Protein 3BIJ (pdb70)

Solvent-accessible surface area: 33499 Å² total

Sequence (770 aa):
PKGIALALGLNAVDPKHYGGWAGKLNACEADAEDAAIAAERGFAVTTLTKAATRAKVIDAIGKAAKALGKGDIFLSYSGHGGQVPDTSNDEPDGVDETWCLFDGELIDDELYALLGKFAAGVRVLVFSDSCHSGTVVKAYYNGIRYRAPQSVARTYRANREFYDTIQQKTKKVDLADVKASILLISGCQDNQLSQDGAFNGAFTGQLLRVWKNGLYKGSYRSFHKAIVRRPPDQTPNFFTAGTPDPAFLKQRPFTVLEPKGIALALGLNAVDPKHYGGWAGKLNACEADAEDAAIAAERGFAVTTLTKAATRAKVIDAIGKAAKALGKGDIFLSYSGHGGQVPDTSNDEPDGVDETWCLFDGELIDDELYALLGKFAAGVRVLVFSDSCHSGTVVKAYYNIRYRAPQSVARTYRANREFYDTIQQKTKKVDLADVKASILLISGCQDNQLSQDGAFNGAFTGQLLRVWKNGLYKGSYRSFHKAIVRRPPDQTPNFFTAGTPDPAFLKQRPFTVPKGIALALGLNAVDPKHYGGWAGKLNACEADAEDAAIAAERGFAVTTLTKAATRAKVIDAIGKAAKALGKGDIFLSYSGHGGQVPDTSNDEPDGVDETWCLFDGELIDDELYALLGKFAAGVRVLVFSDSCHSGTVVKAYYNIRYRAPQSVARTYRANREFYDTIQQKTKKVDLADVKASILLISGCQDNQLSQDGAFNGAFTGQLLRVWKNGLYKGSYRSFHKAIVRRPPDQTPNFFTAGTPDPAFLKQRPFTVLE

Secondary structure (DSSP, 8-state):
--BEEEEEE-S---TTTTTT-----SSHHHHHH--HHHHHTT-EEEE--TT--HHHHHHHHHHHHHH--TT-B--EEES-EEEEE-TTS--TT-EEEEEE-SSSEEEHHHHHHHHTTS-SS-EEEEEEE------TT--GGG--EE---TTT--HHHHTHHHHHHHHHH-----TTT-SSEEEEEESS-TTS--EE-SSS-HHHHHHHHHHGGGT--S-HHHHHHHHHH--TT---EEEEEES--HHHHHS-TT-S--/--EEEEEEE-S---TTTTTT-----SSHHHHHH--HHHHHTTEEEEE--TT--HHHHHHHHHHHHHH--TT-B--EEES-EEEEE-TTS--TT-EEEEEE-SSSEEEHHHHHHHHTTS-SS-EEEEEEE------TT--TT--EE---TTT--HHHHTHHHHHHHHHHS----GGG-SSEEEEEESS-TTS--EE-SSS-HHHHHHHHHHGGGT--S-HHHHHHHHHH--TT---EEEEEES--HHHHHS-TT--/--EEEEEEE-S---TTTTTT-----SSHHHHHH--HHHHHTTEEEEE--TT--HHHHHHHHHHHHHH--TT-B--EEES-EEEEE-TT---TT-EEEEEE-SSSEEEHHHHHHHHTTS-SS-EEEEEEE------TT--TT---B---TTT--HHHHTHHHHHHHHTT-----GGG-SSEEEEEESS-TTS--B--SSS-HHHHHHHHHHGGGT--S-HHHHHHHHHH--TT---EEEEEES--HHHHHS-TT----

CATH classification: 3.40.50.1460

Radius of gyration: 32.06 Å; Cα contacts (8 Å, |Δi|>4): 1789; chains: 3; bounding box: 46×59×97 Å

Foldseek 3Di:
DAEAEEQEFAQFAACVQLVNGTQHAAARLLLSVVLVVLVVQHYPYDYAQVRFAPVNVLVVLLVVQVPDEAQFEYYEGDAEKAWADDVPDDPPQHTFIFGQHRHGTDTPLSVLVSLLSHYQNYAYEYEALYAEPHDPVLCVVVVADWRYDPVSSNSCVSQVVPVVVVVVVRDGDFQQARNYKYKYKYWFDNSATWHRDNHHTPQSVLLCVCCVSVPHDFFQVVSQVSSQVVDPRIHIDIDIHHDDDVVNRGDHPNHRDD/DAEAEEQEFAQFAACVQLVNGGQHAAARLLLSVCLVVLVVQRYPYDYAQVRFAPVNVLVVLLVVQVPDEAPYEYYEGDAAKAWAADPPDDDPQHTFIFGQHRHGTDTPQSVLVSVLSHYQNYEYEYEALYAEPHDPVLCVVCLDFRYDPVSSNSCVSQVVPVVVVPVPGDDDAQQAGRYKYKHKYWFDNSATWHRDNHHTPQSVLLCVCCVSVPHDFFQVVSQVSSQVVDPRIHIDIDIHHDDDVVNRGDHPNHD/DAEAEEQEFAQFAACVQLVNGGQHAAARLLLSVVLVVLVVQRYPYDYAQVRFAPVNVLVSLLVVQVPDEAQFEYYEGDAAKAWAADPVDPDPQHTFIFGQHRHGTDTPQSVLVSQQSHYQNYAYEYEYAYAEPHDPVLVVVCQDWRYDPVSSNSCVSQVVPVVVVVVPGDPDDQQAGRHKYKYKYWFDNSATWHRDNHHTPQSVLLCVCCVVVPHDFFQVVSQVSSQVVDPRIHIDIDIHYDDDVVNRGDHPNHGHD

B-factor: mean 51.29, std 13.92, range [13.77, 115.45]

InterPro domains:
  IPR011600 Peptidase C14, caspase domain [PF00656] (16-260)
  IPR029030 Caspase-like domain superfamily [SSF52129] (17-156)
  IPR050452 Metacaspase [PTHR48104] (19-242)

Nearest PDB structures (foldseek):
  3bij-assembly1_A  TM=1.004E+00  e=5.558E-54  Geobacter sulfurreducens PCA
  3bij-assembly2_C  TM=9.968E-01  e=4.035E-51  Geobacter sulfurreducens PCA
  6w8r-assembly2_B  TM=7.557E-01  e=4.836E-11  Arabidopsis thaliana
  8a53-assembly4_D  TM=7.054E-01  e=1.871E-10  Arabidopsis thaliana
  7wr6-assembly1_A  TM=5.595E-01  e=1.980E-03  Homo sapiens

Structure (mmCIF, N/CA/C/O backbone):
data_3BIJ
#
_entry.id   3BIJ
#
_cell.length_a   121.718
_cell.length_b   121.718
_cell.length_c   219.038
_cell.angle_alpha   90.00
_cell.angle_beta   90.00
_cell.angle_gamma   90.00
#
_symmetry.space_group_name_H-M   'I 4 2 2'
#
loop_
_entity.id
_entity.type
_entity.pdbx_description
1 polymer 'Uncharacterized protein GSU0716'
2 water water
#
loop_
_atom_site.group_PDB
_atom_site.id
_atom_site.type_symbol
_atom_site.label_atom_id
_atom_site.label_alt_id
_atom_site.label_comp_id
_atom_site.label_asym_id
_atom_site.label_entity_id
_atom_site.label_seq_id
_atom_site.pdbx_PDB_ins_code
_atom_site.Cartn_x
_atom_site.Cartn_y
_atom_site.Cartn_z
_atom_site.occupancy
_atom_site.B_iso_or_equiv
_atom_site.auth_seq_id
_atom_site.auth_comp_id
_atom_site.auth_asym_id
_atom_site.auth_atom_id
_atom_site.pdbx_PDB_model_num
ATOM 1 N N . PRO A 1 2 ? 48.813 18.043 25.977 1.00 67.83 2 PRO A N 1
ATOM 2 C CA . PRO A 1 2 ? 47.787 16.989 26.219 1.00 66.41 2 PRO A CA 1
ATOM 3 C C . PRO A 1 2 ? 46.646 17.061 25.205 1.00 58.22 2 PRO A C 1
ATOM 4 O O . PRO A 1 2 ? 46.048 18.111 25.024 1.00 63.86 2 PRO A O 1
ATOM 8 N N . LYS A 1 3 ? 46.341 15.956 24.538 1.00 52.50 3 LYS A N 1
ATOM 9 C CA . LYS A 1 3 ? 45.249 15.965 23.562 1.00 59.18 3 LYS A CA 1
ATOM 10 C C . LYS A 1 3 ? 44.134 15.016 24.005 1.00 63.37 3 LYS A C 1
ATOM 11 O O . LYS A 1 3 ? 44.170 14.497 25.123 1.00 71.06 3 LYS A O 1
ATOM 17 N N . GLY A 1 4 ? 43.149 14.772 23.146 1.00 63.58 4 GLY A N 1
ATOM 18 C CA . GLY A 1 4 ? 42.073 13.888 23.558 1.00 55.86 4 GLY A CA 1
ATOM 19 C C . GLY A 1 4 ? 41.291 13.217 22.447 1.00 52.45 4 GLY A C 1
ATOM 20 O O . GLY A 1 4 ? 40.988 13.838 21.428 1.00 44.89 4 GLY A O 1
ATOM 21 N N . ILE A 1 5 ? 40.969 11.941 22.650 1.00 45.28 5 ILE A N 1
ATOM 22 C CA . ILE A 1 5 ? 40.203 11.165 21.682 1.00 40.24 5 ILE A CA 1
ATOM 23 C C . ILE A 1 5 ? 38.984 10.586 22.385 1.00 40.80 5 ILE A C 1
ATOM 24 O O . ILE A 1 5 ? 39.098 9.952 23.431 1.00 41.00 5 ILE A O 1
ATOM 29 N N . ALA A 1 6 ? 37.821 10.799 21.791 1.00 38.67 6 ALA A N 1
ATOM 30 C CA . ALA A 1 6 ? 36.585 10.307 22.354 1.00 37.95 6 ALA A CA 1
ATOM 31 C C . ALA A 1 6 ? 35.889 9.349 21.387 1.00 43.42 6 ALA A C 1
ATOM 32 O O . ALA A 1 6 ? 35.963 9.516 20.163 1.00 47.46 6 ALA A O 1
ATOM 34 N N . LEU A 1 7 ? 35.214 8.352 21.956 1.00 43.73 7 LEU A N 1
ATOM 35 C CA . LEU A 1 7 ? 34.462 7.353 21.198 1.00 50.50 7 LEU A CA 1
ATOM 36 C C . LEU A 1 7 ? 33.051 7.266 21.799 1.00 49.26 7 LEU A C 1
ATOM 37 O O . LEU A 1 7 ? 32.868 6.722 22.886 1.00 51.89 7 LEU A O 1
ATOM 42 N N . ALA A 1 8 ? 32.063 7.808 21.095 1.00 48.73 8 ALA A N 1
ATOM 43 C CA . ALA A 1 8 ? 30.689 7.788 21.570 1.00 44.63 8 ALA A CA 1
ATOM 44 C C . ALA A 1 8 ? 29.967 6.650 20.867 1.00 47.85 8 ALA A C 1
ATOM 45 O O . ALA A 1 8 ? 29.879 6.626 19.639 1.00 51.10 8 ALA A O 1
ATOM 47 N N . LEU A 1 9 ? 29.464 5.704 21.652 1.00 41.27 9 LEU A N 1
ATOM 48 C CA . LEU A 1 9 ? 28.756 4.557 21.117 1.00 36.27 9 LEU A CA 1
ATOM 49 C C . LEU A 1 9 ? 27.303 4.616 21.528 1.00 39.51 9 LEU A C 1
ATOM 50 O O . LEU A 1 9 ? 26.986 4.881 22.687 1.00 51.07 9 LEU A O 1
ATOM 55 N N . GLY A 1 10 ? 26.419 4.357 20.574 1.00 43.31 10 GLY A N 1
ATOM 56 C CA . GLY A 1 10 ? 24.995 4.368 20.850 1.00 44.01 10 GLY A CA 1
ATOM 57 C C . GLY A 1 10 ? 24.300 3.328 19.989 1.00 49.01 10 GLY A C 1
ATOM 58 O O . GLY A 1 10 ? 24.410 3.352 18.760 1.00 44.45 10 GLY A O 1
ATOM 59 N N . LEU A 1 11 ? 23.593 2.399 20.626 1.00 46.87 11 LEU A N 1
ATOM 60 C CA . LEU A 1 11 ? 22.895 1.361 19.881 1.00 42.68 11 LEU A CA 1
ATOM 61 C C . LEU A 1 11 ? 21.462 1.218 20.322 1.00 46.21 11 LEU A C 1
ATOM 62 O O . LEU A 1 11 ? 21.192 0.632 21.366 1.00 46.86 11 LEU A O 1
ATOM 67 N N . ASN A 1 12 ? 20.524 1.749 19.554 1.00 49.01 12 ASN A N 1
ATOM 68 C CA . ASN A 1 12 ? 19.149 1.572 19.975 1.00 57.11 12 ASN A CA 1
ATOM 69 C C . ASN A 1 12 ? 18.492 0.458 19.161 1.00 55.15 12 ASN A C 1
ATOM 70 O O . ASN A 1 12 ? 17.284 0.451 18.929 1.00 48.21 12 ASN A O 1
ATOM 75 N N . ALA A 1 13 ? 19.333 -0.486 18.742 1.00 50.93 13 ALA A N 1
ATOM 76 C CA . ALA A 1 13 ? 18.919 -1.672 18.007 1.00 49.25 13 ALA A CA 1
ATOM 77 C C . ALA A 1 13 ? 20.154 -2.522 17.763 1.00 47.22 13 ALA A C 1
ATOM 78 O O . ALA A 1 13 ? 21.277 -2.011 17.768 1.00 50.97 13 ALA A O 1
ATOM 80 N N . VAL A 1 14 ? 19.949 -3.824 17.600 1.00 48.83 14 VAL A N 1
ATOM 81 C CA . VAL A 1 14 ? 21.042 -4.748 17.317 1.00 41.38 14 VAL A CA 1
ATOM 82 C C . VAL A 1 14 ? 20.584 -5.714 16.228 1.00 42.91 14 VAL A C 1
ATOM 83 O O . VAL A 1 14 ? 19.410 -5.736 15.860 1.00 43.43 14 VAL A O 1
ATOM 87 N N . ASP A 1 15 ? 21.508 -6.512 15.708 1.00 50.28 15 ASP A N 1
ATOM 88 C CA . ASP A 1 15 ? 21.174 -7.443 14.639 1.00 49.55 15 ASP A CA 1
ATOM 89 C C . ASP A 1 15 ? 20.416 -8.673 15.131 1.00 46.30 15 ASP A C 1
ATOM 90 O O . ASP A 1 15 ? 20.994 -9.575 15.731 1.00 50.81 15 ASP A O 1
ATOM 95 N N . PRO A 1 16 ? 19.107 -8.738 14.860 1.00 45.36 16 PRO A N 1
ATOM 96 C CA . PRO A 1 16 ? 18.330 -9.898 15.313 1.00 49.97 16 PRO A CA 1
ATOM 97 C C . PRO A 1 16 ? 18.829 -11.205 14.702 1.00 52.70 16 PRO A C 1
ATOM 98 O O . PRO A 1 16 ? 18.598 -12.287 15.246 1.00 54.84 16 PRO A O 1
ATOM 102 N N . LYS A 1 17 ? 19.525 -11.092 13.579 1.00 51.09 17 LYS A N 1
ATOM 103 C CA . LYS A 1 17 ? 20.076 -12.254 12.898 1.00 50.76 17 LYS A CA 1
ATOM 104 C C . LYS A 1 17 ? 21.173 -12.921 13.735 1.00 48.35 17 LYS A C 1
ATOM 105 O O . LYS A 1 17 ? 21.609 -14.023 13.432 1.00 47.54 17 LYS A O 1
ATOM 111 N N . HIS A 1 18 ? 21.622 -12.255 14.792 1.00 48.88 18 HIS A N 1
ATOM 112 C CA . HIS A 1 18 ? 22.641 -12.836 15.650 1.00 44.36 18 HIS A CA 1
ATOM 113 C C . HIS A 1 18 ? 22.080 -13.084 17.051 1.00 46.56 18 HIS A C 1
ATOM 114 O O . HIS A 1 18 ? 22.421 -14.064 17.717 1.00 38.89 18 HIS A O 1
ATOM 121 N N . TYR A 1 19 ? 21.201 -12.194 17.489 1.00 44.88 19 TYR A N 1
ATOM 122 C CA . TYR A 1 19 ? 20.607 -12.306 18.813 1.00 45.81 19 TYR A CA 1
ATOM 123 C C . TYR A 1 19 ? 19.324 -13.131 18.837 1.00 53.15 19 TYR A C 1
ATOM 124 O O . TYR A 1 19 ? 18.337 -12.746 19.466 1.00 55.16 19 TYR A O 1
ATOM 133 N N . GLY A 1 20 ? 19.342 -14.266 18.142 1.00 54.39 20 GLY A N 1
ATOM 134 C CA . GLY A 1 20 ? 18.184 -15.142 18.114 1.00 50.72 20 GLY A CA 1
ATOM 135 C C . GLY A 1 20 ? 16.853 -14.464 17.834 1.00 56.40 20 GLY A C 1
ATOM 136 O O . GLY A 1 20 ? 15.846 -14.815 18.443 1.00 57.32 20 GLY A O 1
ATOM 137 N N . GLY A 1 21 ? 16.837 -13.489 16.930 1.00 55.76 21 GLY A N 1
ATOM 138 C CA . GLY A 1 21 ? 15.588 -12.822 16.601 1.00 51.50 21 GLY A CA 1
ATOM 139 C C . GLY A 1 21 ? 15.235 -11.609 17.438 1.00 48.13 21 GLY A C 1
ATOM 140 O O . GLY A 1 21 ? 14.196 -10.985 17.233 1.00 43.83 21 GLY A O 1
ATOM 141 N N . TRP A 1 22 ? 16.099 -11.265 18.381 1.00 49.29 22 TRP A N 1
ATOM 142 C CA . TRP A 1 22 ? 15.872 -10.113 19.246 1.00 43.97 22 TRP A CA 1
ATOM 143 C C . TRP A 1 22 ? 16.524 -8.886 18.623 1.00 44.07 22 TRP A C 1
ATOM 144 O O . TRP A 1 22 ? 17.691 -8.937 18.236 1.00 44.29 22 TRP A O 1
ATOM 155 N N . ALA A 1 23 ? 15.788 -7.785 18.536 1.00 40.91 23 ALA A N 1
ATOM 156 C CA . ALA A 1 23 ? 16.330 -6.562 17.949 1.00 50.75 23 ALA A CA 1
ATOM 157 C C . ALA A 1 23 ? 16.908 -5.602 18.998 1.00 53.19 23 ALA A C 1
ATOM 158 O O . ALA A 1 23 ? 17.596 -4.631 18.655 1.00 55.52 23 ALA A O 1
ATOM 160 N N . GLY A 1 24 ? 16.623 -5.880 20.268 1.00 49.44 24 GLY A N 1
ATOM 161 C CA . GLY A 1 24 ? 17.109 -5.039 21.348 1.00 45.13 24 GLY A CA 1
ATOM 162 C C . GLY A 1 24 ? 16.807 -3.574 21.117 1.00 46.54 24 GLY A C 1
ATOM 163 O O . GLY A 1 24 ? 17.651 -2.708 21.338 1.00 55.97 24 GLY A O 1
ATOM 164 N N . LYS A 1 25 ? 15.592 -3.291 20.665 1.00 50.75 25 LYS A N 1
ATOM 165 C CA . LYS A 1 25 ? 15.175 -1.922 20.385 1.00 46.45 25 LYS A CA 1
ATOM 166 C C . LYS A 1 25 ? 15.167 -0.994 21.597 1.00 49.41 25 LYS A C 1
ATOM 167 O O . LYS A 1 25 ? 14.740 -1.366 22.696 1.00 55.97 25 LYS A O 1
ATOM 173 N N . LEU A 1 26 ? 15.664 0.217 21.372 1.00 40.71 26 LEU A N 1
ATOM 174 C CA . LEU A 1 26 ? 15.712 1.276 22.380 1.00 48.12 26 LEU A CA 1
ATOM 175 C C . LEU A 1 26 ? 15.585 2.577 21.605 1.00 46.15 26 LEU A C 1
ATOM 176 O O . LEU A 1 26 ? 15.831 2.601 20.402 1.00 45.65 26 LEU A O 1
ATOM 181 N N . ASN A 1 27 ? 15.210 3.661 22.262 1.00 43.05 27 ASN A N 1
ATOM 182 C CA . ASN A 1 27 ? 15.069 4.886 21.503 1.00 57.35 27 ASN A CA 1
ATOM 183 C C . ASN A 1 27 ? 15.560 6.125 22.210 1.00 54.74 27 ASN A C 1
ATOM 184 O O . ASN A 1 27 ? 14.807 7.075 22.398 1.00 71.07 27 ASN A O 1
ATOM 189 N N . ALA A 1 28 ? 16.835 6.112 22.583 1.00 55.99 28 ALA A N 1
ATOM 190 C CA . ALA A 1 28 ? 17.456 7.230 23.271 1.00 40.52 28 ALA A CA 1
ATOM 191 C C . ALA A 1 28 ? 18.960 7.016 23.345 1.00 47.41 28 ALA A C 1
ATOM 192 O O . ALA A 1 28 ? 19.692 7.886 23.808 1.00 58.06 28 ALA A O 1
ATOM 194 N N . CYS A 1 29 ? 19.423 5.862 22.884 1.00 42.95 29 CYS A N 1
ATOM 195 C CA . CYS A 1 29 ? 20.840 5.568 22.915 1.00 46.08 29 CYS A CA 1
ATOM 196 C C . CYS A 1 29 ? 21.601 6.388 21.888 1.00 48.46 29 CYS A C 1
ATOM 197 O O . CYS A 1 29 ? 22.687 6.882 22.176 1.00 55.66 29 CYS A O 1
ATOM 200 N N . GLU A 1 30 ? 21.046 6.551 20.693 1.00 53.33 30 GLU A N 1
ATOM 201 C CA . GLU A 1 30 ? 21.737 7.353 19.689 1.00 49.57 30 GLU A CA 1
ATOM 202 C C . GLU A 1 30 ? 21.774 8.810 20.145 1.00 47.68 30 GLU A C 1
ATOM 203 O O . GLU A 1 30 ? 22.749 9.517 19.916 1.00 39.22 30 GLU A O 1
ATOM 209 N N . ALA A 1 31 ? 20.713 9.244 20.812 1.00 41.95 31 ALA A N 1
ATOM 210 C CA . ALA A 1 31 ? 20.660 10.597 21.317 1.00 40.02 31 ALA A CA 1
ATOM 211 C C . ALA A 1 31 ? 21.766 10.742 22.360 1.00 39.17 31 ALA A C 1
ATOM 212 O O . ALA A 1 31 ? 22.511 11.721 22.341 1.00 44.35 31 ALA A O 1
ATOM 214 N N . ASP A 1 32 ? 21.885 9.773 23.267 1.00 38.23 32 ASP A N 1
ATOM 215 C CA . ASP A 1 32 ? 22.935 9.824 24.298 1.00 38.54 32 ASP A CA 1
ATOM 216 C C . ASP A 1 32 ? 24.322 9.984 23.680 1.00 34.67 32 ASP A C 1
ATOM 217 O O . ASP A 1 32 ? 25.128 10.796 24.141 1.00 38.26 32 ASP A O 1
ATOM 222 N N . ALA A 1 33 ? 24.606 9.199 22.648 1.00 39.23 33 ALA A N 1
ATOM 223 C CA . ALA A 1 33 ? 25.909 9.270 22.001 1.00 52.08 33 ALA A CA 1
ATOM 224 C C . ALA A 1 33 ? 26.159 10.645 21.365 1.00 50.99 33 ALA A C 1
ATOM 225 O O . ALA A 1 33 ? 27.234 11.227 21.538 1.00 50.26 33 ALA A O 1
ATOM 227 N N . GLU A 1 34 ? 25.170 11.162 20.641 1.00 52.65 34 GLU A N 1
ATOM 228 C CA . GLU A 1 34 ? 25.300 12.474 20.012 1.00 52.47 34 GLU A CA 1
ATOM 229 C C . GLU A 1 34 ? 25.572 13.532 21.081 1.00 52.23 34 GLU A C 1
ATOM 230 O O . GLU A 1 34 ? 26.474 14.362 20.928 1.00 54.08 34 GLU A O 1
ATOM 236 N N . ASP A 1 35 ? 24.806 13.490 22.170 1.00 47.83 35 ASP A N 1
ATOM 237 C CA . ASP A 1 35 ? 24.978 14.442 23.261 1.00 46.31 35 ASP A CA 1
ATOM 238 C C . ASP A 1 35 ? 26.359 14.321 23.902 1.00 45.45 35 ASP A C 1
ATOM 239 O O . ASP A 1 35 ? 26.982 15.330 24.224 1.00 46.97 35 ASP A O 1
ATOM 252 N N . ALA A 1 37 ? 29.039 13.020 22.431 1.00 47.21 37 ALA A N 1
ATOM 253 C CA . ALA A 1 37 ? 29.981 13.425 21.387 1.00 41.15 37 ALA A CA 1
ATOM 254 C C . ALA A 1 37 ? 30.016 14.954 21.258 1.00 41.08 37 ALA A C 1
ATOM 255 O O . ALA A 1 37 ? 31.071 15.536 21.018 1.00 34.34 37 ALA A O 1
ATOM 257 N N . ALA A 1 38 ? 28.859 15.594 21.424 1.00 27.95 38 ALA A N 1
ATOM 258 C CA . ALA A 1 38 ? 28.778 17.049 21.347 1.00 35.65 38 ALA A CA 1
ATOM 259 C C . ALA A 1 38 ? 29.617 17.696 22.455 1.00 43.64 38 ALA A C 1
ATOM 260 O O . ALA A 1 38 ? 30.371 18.645 22.208 1.00 47.90 38 ALA A O 1
ATOM 262 N N . ILE A 1 39 ? 29.483 17.193 23.681 1.00 48.09 39 ILE A N 1
ATOM 263 C CA . ILE A 1 39 ? 30.253 17.720 24.805 1.00 38.61 39 ILE A CA 1
ATOM 264 C C . ILE A 1 39 ? 31.731 17.482 24.540 1.00 38.84 39 ILE A C 1
ATOM 265 O O . ILE A 1 39 ? 32.545 18.384 24.706 1.00 46.40 39 ILE A O 1
ATOM 270 N N . ALA A 1 40 ? 32.081 16.272 24.119 1.00 31.66 40 ALA A N 1
ATOM 271 C CA . ALA A 1 40 ? 33.484 15.963 23.853 1.00 37.91 40 ALA A CA 1
ATOM 272 C C . ALA A 1 40 ? 34.097 16.878 22.792 1.00 45.61 40 ALA A C 1
ATOM 273 O O . ALA A 1 40 ? 35.235 17.334 22.932 1.00 47.27 40 ALA A O 1
ATOM 275 N N . ALA A 1 41 ? 33.342 17.151 21.733 1.00 48.62 41 ALA A N 1
ATOM 276 C CA . ALA A 1 41 ? 33.835 18.002 20.655 1.00 43.21 41 ALA A CA 1
ATOM 277 C C . ALA A 1 41 ? 34.081 19.407 21.169 1.00 45.90 41 ALA A C 1
ATOM 278 O O . ALA A 1 41 ? 35.097 20.019 20.852 1.00 50.16 41 ALA A O 1
ATOM 280 N N . GLU A 1 42 ? 33.144 19.911 21.968 1.00 49.51 42 GLU A N 1
ATOM 281 C CA . GLU A 1 42 ? 33.250 21.249 22.528 1.00 49.11 42 GLU A CA 1
ATOM 282 C C . GLU A 1 42 ? 34.383 21.354 23.545 1.00 50.04 42 GLU A C 1
ATOM 283 O O . GLU A 1 42 ? 34.827 22.449 23.866 1.00 54.06 42 GLU A O 1
ATOM 289 N N . ARG A 1 43 ? 34.849 20.216 24.045 1.00 52.11 43 ARG A N 1
ATOM 290 C CA . ARG A 1 43 ? 35.929 20.188 25.022 1.00 51.48 43 ARG A CA 1
ATOM 291 C C . ARG A 1 43 ? 37.303 20.013 24.373 1.00 54.14 43 ARG A C 1
ATOM 292 O O . ARG A 1 43 ? 38.324 20.001 25.062 1.00 56.80 43 ARG A O 1
ATOM 300 N N . GLY A 1 44 ? 37.334 19.861 23.053 1.00 53.23 44 GLY A N 1
ATOM 301 C CA . GLY A 1 44 ? 38.607 19.694 22.369 1.00 42.90 44 GLY A CA 1
ATOM 302 C C . GLY A 1 44 ? 38.983 18.254 22.103 1.00 44.10 44 GLY A C 1
ATOM 303 O O . GLY A 1 44 ? 40.161 17.918 22.004 1.00 41.01 44 G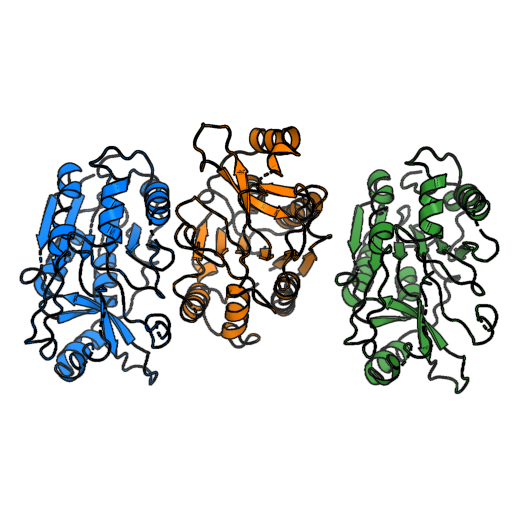LY A O 1
ATOM 304 N N . PHE A 1 45 ? 37.967 17.406 21.976 1.00 49.97 45 PHE A N 1
ATOM 305 C CA . PHE A 1 45 ? 38.149 15.984 21.720 1.00 42.51 45 PHE A CA 1
ATOM 306 C C . PHE A 1 45 ? 38.029 15.656 20.232 1.00 45.90 45 PHE A C 1
ATOM 307 O O . PHE A 1 45 ? 37.247 16.274 19.515 1.00 49.26 45 PHE A O 1
ATOM 315 N N . ALA A 1 46 ? 38.823 14.702 19.763 1.00 46.80 46 ALA A N 1
ATOM 316 C CA . ALA A 1 46 ? 38.715 14.258 18.382 1.00 47.65 46 ALA A CA 1
ATOM 317 C C . ALA A 1 46 ? 37.685 13.138 18.520 1.00 47.31 46 ALA A C 1
ATOM 318 O O . ALA A 1 46 ? 38.044 11.995 18.808 1.00 50.00 46 ALA A O 1
ATOM 320 N N . VAL A 1 47 ? 36.413 13.468 18.331 1.00 49.85 47 VAL A N 1
ATOM 321 C CA . VAL A 1 47 ? 35.341 12.496 18.492 1.00 56.26 47 VAL A CA 1
ATOM 322 C C . VAL A 1 47 ? 34.981 11.650 17.274 1.00 56.46 47 VAL A C 1
ATOM 323 O O . VAL A 1 47 ? 35.034 12.111 16.133 1.00 60.03 47 VAL A O 1
ATOM 327 N N . THR A 1 48 ? 34.615 10.400 17.551 1.00 56.59 48 THR A N 1
ATOM 328 C CA . THR A 1 48 ? 34.209 9.414 16.549 1.00 47.24 48 THR A CA 1
ATOM 329 C C . THR A 1 48 ? 32.916 8.813 17.092 1.00 49.12 48 THR A C 1
ATOM 330 O O . THR A 1 48 ? 32.909 8.251 18.186 1.00 59.61 48 THR A O 1
ATOM 334 N N . THR A 1 49 ? 31.832 8.929 16.340 1.00 41.63 49 THR A N 1
ATOM 335 C CA . THR A 1 49 ? 30.539 8.407 16.766 1.00 44.61 49 THR A CA 1
ATOM 336 C C . THR A 1 49 ? 30.135 7.140 15.993 1.00 47.84 49 THR A C 1
ATOM 337 O O . THR A 1 49 ? 30.243 7.083 14.765 1.00 49.61 49 THR A O 1
ATOM 341 N N . LEU A 1 50 ? 29.667 6.128 16.717 1.00 39.90 50 LEU A N 1
ATOM 342 C CA . LEU A 1 50 ? 29.217 4.889 16.100 1.00 40.57 50 LEU A CA 1
ATOM 343 C C . LEU A 1 50 ? 27.784 4.626 16.537 1.00 48.91 50 LEU A C 1
ATOM 344 O O . LEU A 1 50 ? 27.520 4.416 17.723 1.00 44.84 50 LEU A O 1
ATOM 357 N N . THR A 1 52 ? 24.301 2.366 16.337 1.00 55.78 52 THR A N 1
ATOM 358 C CA . THR A 1 52 ? 23.806 1.011 16.114 1.00 54.71 52 THR A CA 1
ATOM 359 C C . THR A 1 52 ? 24.565 0.198 15.051 1.00 52.65 52 THR A C 1
ATOM 360 O O . THR A 1 52 ? 25.614 -0.381 15.343 1.00 51.97 52 THR A O 1
ATOM 364 N N . LYS A 1 53 ? 24.050 0.152 13.823 1.00 54.90 53 LYS A N 1
ATOM 365 C CA . LYS A 1 53 ? 24.694 -0.619 12.752 1.00 50.31 53 LYS A CA 1
ATOM 366 C C . LYS A 1 53 ? 26.186 -0.401 12.661 1.00 45.44 53 LYS A C 1
ATOM 367 O O . LYS A 1 53 ? 26.929 -1.305 12.299 1.00 38.47 53 LYS A O 1
ATOM 373 N N . ALA A 1 54 ? 26.612 0.810 12.991 1.00 46.89 54 ALA A N 1
ATOM 374 C CA . ALA A 1 54 ? 28.015 1.167 12.941 1.00 47.10 54 ALA A CA 1
ATOM 375 C C . ALA A 1 54 ? 28.785 0.667 14.168 1.00 52.73 54 ALA A C 1
ATOM 376 O O . ALA A 1 54 ? 30.004 0.495 14.108 1.00 55.48 54 ALA A O 1
ATOM 378 N N . ALA A 1 55 ? 28.089 0.438 15.279 1.00 47.44 55 ALA A N 1
ATOM 379 C CA . ALA A 1 55 ? 28.760 -0.020 16.498 1.00 47.16 55 ALA A CA 1
ATOM 380 C C . ALA A 1 55 ? 28.941 -1.528 16.531 1.00 43.87 55 ALA A C 1
ATOM 381 O O . ALA A 1 55 ? 28.292 -2.220 17.310 1.00 51.50 55 ALA A O 1
ATOM 383 N N . THR A 1 56 ? 29.840 -2.034 15.697 1.00 38.30 56 THR A N 1
ATOM 384 C CA . THR A 1 56 ? 30.085 -3.468 15.644 1.00 39.26 56 THR A CA 1
ATOM 385 C C . THR A 1 56 ? 31.308 -3.869 16.453 1.00 38.18 56 THR A C 1
ATOM 386 O O . THR A 1 56 ? 32.089 -3.017 16.862 1.00 44.74 56 THR A O 1
ATOM 390 N N . ARG A 1 57 ? 31.476 -5.169 16.678 1.00 35.14 57 ARG A N 1
ATOM 391 C CA . ARG A 1 57 ? 32.626 -5.657 17.420 1.00 37.58 57 ARG A CA 1
ATOM 392 C C . ARG A 1 57 ? 33.902 -5.152 16.742 1.00 40.76 57 ARG A C 1
ATOM 393 O O . ARG A 1 57 ? 34.725 -4.487 17.367 1.00 44.27 57 ARG A O 1
ATOM 401 N N . ALA A 1 58 ? 34.054 -5.449 15.454 1.00 49.19 58 ALA A N 1
ATOM 402 C CA . ALA A 1 58 ? 35.244 -5.030 14.707 1.00 49.25 58 ALA A CA 1
ATOM 403 C C . ALA A 1 58 ? 35.578 -3.543 14.838 1.00 44.49 58 ALA A C 1
ATOM 404 O O . ALA A 1 58 ? 36.687 -3.198 15.245 1.00 47.28 58 ALA A O 1
ATOM 406 N N . LYS A 1 59 ? 34.624 -2.674 14.497 1.00 42.39 59 LYS A N 1
ATOM 407 C CA . LYS A 1 59 ? 34.829 -1.225 14.574 1.00 47.10 59 LYS A CA 1
ATOM 408 C C . LYS A 1 59 ? 35.158 -0.687 15.965 1.00 49.46 59 LYS A C 1
ATOM 409 O O . LYS A 1 59 ? 36.063 0.139 16.111 1.00 50.36 59 LYS A O 1
ATOM 415 N N . VAL A 1 60 ? 34.420 -1.142 16.978 1.00 46.65 60 VAL A N 1
ATOM 416 C CA . VAL A 1 60 ? 34.654 -0.706 18.350 1.00 40.89 60 VAL A CA 1
ATOM 417 C C . VAL A 1 60 ? 36.042 -1.144 18.820 1.00 42.53 60 VAL A C 1
ATOM 418 O O . VAL A 1 60 ? 36.791 -0.338 19.358 1.00 41.76 60 VAL A O 1
ATOM 422 N N . ILE A 1 61 ? 36.383 -2.415 18.609 1.00 39.71 61 ILE A N 1
ATOM 423 C CA . ILE A 1 61 ? 37.682 -2.941 19.027 1.00 35.71 61 ILE A CA 1
ATOM 424 C C . ILE A 1 61 ? 38.806 -2.193 18.340 1.00 40.17 61 ILE A C 1
ATOM 425 O O . ILE A 1 61 ? 39.797 -1.821 18.966 1.00 49.47 61 ILE A O 1
ATOM 430 N N . ASP A 1 62 ? 38.639 -1.967 17.046 1.00 39.65 62 ASP A N 1
ATOM 431 C CA . ASP A 1 62 ? 39.629 -1.258 16.253 1.00 37.96 62 ASP A CA 1
ATOM 432 C C . ASP A 1 62 ? 39.788 0.200 16.660 1.00 37.95 62 ASP A C 1
ATOM 433 O O . ASP A 1 62 ? 40.904 0.700 16.732 1.00 38.05 62 ASP A O 1
ATOM 438 N N . ALA A 1 63 ? 38.675 0.887 16.912 1.00 37.92 63 ALA A N 1
ATOM 439 C CA . ALA A 1 63 ? 38.730 2.290 17.314 1.00 28.83 63 ALA A CA 1
ATOM 440 C C . ALA A 1 63 ? 39.480 2.438 18.633 1.00 42.42 63 ALA A C 1
ATOM 441 O O . ALA A 1 63 ? 40.383 3.272 18.751 1.00 47.09 63 ALA A O 1
ATOM 443 N N . ILE A 1 64 ? 39.106 1.638 19.629 1.00 41.81 64 ILE A N 1
ATOM 444 C CA . ILE A 1 64 ? 39.770 1.711 20.921 1.00 45.30 64 ILE A CA 1
ATOM 445 C C . ILE A 1 64 ? 41.241 1.373 20.723 1.00 50.39 64 ILE A C 1
ATOM 446 O O . ILE A 1 64 ? 42.115 1.990 21.336 1.00 57.63 64 ILE A O 1
ATOM 451 N N . GLY A 1 65 ? 41.509 0.403 19.853 1.00 46.30 65 GLY A N 1
ATOM 452 C CA . GLY A 1 65 ? 42.883 0.005 19.592 1.00 52.26 65 GLY A CA 1
ATOM 453 C C . GLY A 1 65 ? 43.697 1.160 19.045 1.00 49.86 65 GLY A C 1
ATOM 454 O O . GLY A 1 65 ? 44.824 1.417 19.478 1.00 48.94 65 GLY A O 1
ATOM 455 N N . LYS A 1 66 ? 43.117 1.862 18.081 1.00 47.40 66 LYS A N 1
ATOM 456 C CA . LYS A 1 66 ? 43.784 3.001 17.480 1.00 54.38 66 LYS A CA 1
ATOM 457 C C . LYS A 1 66 ? 44.169 3.969 18.592 1.00 60.33 66 LYS A C 1
ATOM 458 O O . LYS A 1 66 ? 45.347 4.308 18.760 1.00 68.87 66 LYS A O 1
ATOM 464 N N . ALA A 1 67 ? 43.171 4.389 19.366 1.00 57.49 67 ALA A N 1
ATOM 465 C CA . ALA A 1 67 ? 43.392 5.314 20.475 1.00 57.85 67 ALA A CA 1
ATOM 466 C C . ALA A 1 67 ? 44.539 4.885 21.383 1.00 57.72 67 ALA A C 1
ATOM 467 O O . ALA A 1 67 ? 45.442 5.672 21.658 1.00 57.81 67 ALA A O 1
ATOM 469 N N . ALA A 1 68 ? 44.508 3.640 21.841 1.00 54.34 68 ALA A N 1
ATOM 470 C CA . ALA A 1 68 ? 45.554 3.150 22.728 1.00 58.38 68 ALA A CA 1
ATOM 471 C C . ALA A 1 68 ? 46.949 3.381 22.158 1.00 56.37 68 ALA A C 1
ATOM 472 O O . ALA A 1 68 ? 47.896 3.606 22.914 1.00 59.85 68 ALA A O 1
ATOM 474 N N . LYS A 1 69 ? 47.068 3.338 20.831 1.00 54.63 69 LYS A N 1
ATOM 475 C CA . LYS A 1 69 ? 48.356 3.533 20.165 1.00 56.69 69 LYS A CA 1
ATOM 476 C C . LYS A 1 69 ? 48.660 4.998 19.906 1.00 50.85 69 LYS A C 1
ATOM 477 O O . LYS A 1 69 ? 49.808 5.429 20.003 1.00 51.60 69 LYS A O 1
ATOM 483 N N . ALA A 1 70 ? 47.624 5.763 19.584 1.00 51.82 70 ALA A N 1
ATOM 484 C CA . ALA A 1 70 ? 47.786 7.182 19.298 1.00 50.53 70 ALA A CA 1
ATOM 485 C C . ALA A 1 70 ? 48.241 8.016 20.491 1.00 52.10 70 ALA A C 1
ATOM 486 O O . ALA A 1 70 ? 49.363 8.516 20.523 1.00 54.70 70 ALA A O 1
ATOM 488 N N . LEU A 1 71 ? 47.369 8.165 21.477 1.00 54.54 71 LEU A N 1
ATOM 489 C CA . LEU A 1 71 ? 47.705 8.981 22.622 1.00 54.75 71 LEU A CA 1
ATOM 490 C C . LEU A 1 71 ? 48.688 8.358 23.600 1.00 54.94 71 LEU A C 1
ATOM 491 O O . LEU A 1 71 ? 48.850 7.135 23.670 1.00 51.81 71 LEU A O 1
ATOM 496 N N . GLY A 1 72 ? 49.371 9.234 24.328 1.00 43.91 72 GLY A N 1
ATOM 497 C CA . GLY A 1 72 ? 50.353 8.802 25.300 1.00 47.39 72 GLY A CA 1
ATOM 498 C C . GLY A 1 72 ? 50.274 9.588 26.595 1.00 51.08 72 GLY A C 1
ATOM 499 O O . GLY A 1 72 ? 49.286 10.283 26.857 1.00 45.11 72 GLY A O 1
ATOM 500 N N . LYS A 1 73 ? 51.324 9.468 27.402 1.00 56.31 73 LYS A N 1
ATOM 501 C CA . LYS A 1 73 ? 51.421 10.142 28.696 1.00 62.66 73 LYS A CA 1
ATOM 502 C C . LYS A 1 73 ? 50.909 11.571 28.650 1.00 60.50 73 LYS A C 1
ATOM 503 O O . LYS A 1 73 ? 51.407 12.405 27.892 1.00 62.45 73 LYS A O 1
ATOM 509 N N . GLY A 1 74 ? 49.904 11.848 29.472 1.00 59.44 74 GLY A N 1
ATOM 510 C CA . GLY A 1 74 ? 49.336 13.183 29.508 1.00 63.26 74 GLY A CA 1
ATOM 511 C C . GLY A 1 74 ? 48.036 13.329 28.729 1.00 60.29 74 GLY A C 1
ATOM 512 O O . GLY A 1 74 ? 47.213 14.191 29.033 1.00 59.71 74 GLY A O 1
ATOM 513 N N . ASP A 1 75 ? 47.841 12.493 27.719 1.00 57.78 75 ASP A N 1
ATOM 514 C CA . ASP A 1 75 ? 46.630 12.585 26.933 1.00 58.75 75 ASP A CA 1
ATOM 515 C C . ASP A 1 75 ? 45.468 11.955 27.685 1.00 58.36 75 ASP A C 1
ATOM 516 O O . ASP A 1 75 ? 45.626 11.481 28.813 1.00 52.73 75 ASP A O 1
ATOM 521 N N . ILE A 1 76 ? 44.299 11.949 27.054 1.00 53.72 76 ILE A N 1
ATOM 522 C CA . ILE A 1 76 ? 43.111 11.381 27.669 1.00 47.50 76 ILE A CA 1
ATOM 523 C C . ILE A 1 76 ? 42.136 10.770 26.654 1.00 47.23 76 ILE A C 1
ATOM 524 O O . ILE A 1 76 ? 41.784 11.384 25.646 1.00 51.22 76 ILE A O 1
ATOM 529 N N . PHE A 1 77 ? 41.698 9.555 26.943 1.00 47.40 77 PHE A N 1
ATOM 530 C CA . PHE A 1 77 ? 40.761 8.846 26.092 1.00 45.08 77 PHE A CA 1
ATOM 531 C C . PHE A 1 77 ? 39.391 8.828 26.762 1.00 48.79 77 PHE A C 1
ATOM 532 O O . PHE A 1 77 ? 39.278 8.536 27.951 1.00 48.94 77 PHE A O 1
ATOM 548 N N . LEU A 1 79 ? 35.515 7.238 26.562 1.00 39.40 79 LEU A N 1
ATOM 549 C CA . LEU A 1 79 ? 34.634 6.225 25.989 1.00 45.27 79 LEU A CA 1
ATOM 550 C C . LEU A 1 79 ? 33.261 6.300 26.630 1.00 39.17 79 LEU A C 1
ATOM 551 O O . LEU A 1 79 ? 33.130 6.120 27.836 1.00 50.25 79 LEU A O 1
ATOM 556 N N . SER A 1 80 ? 32.243 6.576 25.829 1.00 29.89 80 SER A N 1
ATOM 557 C CA . SER A 1 80 ? 30.891 6.635 26.354 1.00 38.42 80 SER A CA 1
ATOM 558 C C . SER A 1 80 ? 30.108 5.557 25.624 1.00 40.78 80 SER A C 1
ATOM 559 O O . SER A 1 80 ? 30.373 5.290 24.453 1.00 41.75 80 SER A O 1
ATOM 562 N N . TYR A 1 81 ? 29.158 4.933 26.316 1.00 35.51 81 TYR A N 1
ATOM 563 C CA . TYR A 1 81 ? 28.369 3.868 25.720 1.00 33.22 81 TYR A CA 1
ATOM 564 C C . TYR A 1 81 ? 26.937 3.813 26.209 1.00 39.94 81 TYR A C 1
ATOM 565 O O . TYR A 1 81 ? 26.669 3.827 27.412 1.00 39.78 81 TYR A O 1
ATOM 574 N N . SER A 1 82 ? 26.016 3.760 25.259 1.00 33.28 82 SER A N 1
ATOM 575 C CA . SER A 1 82 ? 24.615 3.628 25.581 1.00 37.91 82 SER A CA 1
ATOM 576 C C . SER A 1 82 ? 24.099 2.485 24.736 1.00 35.50 82 SER A C 1
ATOM 577 O O . SER A 1 82 ? 24.109 2.538 23.505 1.00 37.96 82 SER A O 1
ATOM 580 N N . GLY A 1 83 ? 23.691 1.428 25.422 1.00 45.97 83 GLY A N 1
ATOM 581 C CA . GLY A 1 83 ? 23.175 0.253 24.749 1.00 47.58 83 GLY A CA 1
ATOM 582 C C . GLY A 1 83 ? 22.787 -0.756 25.804 1.00 49.83 83 GLY A C 1
ATOM 583 O O . GLY A 1 83 ? 22.744 -0.430 26.988 1.00 40.31 83 GLY A O 1
ATOM 584 N N . HIS A 1 84 ? 22.509 -1.980 25.375 1.00 49.16 84 HIS A N 1
ATOM 585 C CA . HIS A 1 84 ? 22.125 -3.038 26.290 1.00 49.64 84 HIS A CA 1
ATOM 586 C C . HIS A 1 84 ? 23.347 -3.689 26.895 1.00 52.32 84 HIS A C 1
ATOM 587 O O . HIS A 1 84 ? 24.414 -3.709 26.284 1.00 55.83 84 HIS A O 1
ATOM 594 N N . GLY A 1 85 ? 23.172 -4.231 28.094 1.00 42.34 85 GLY A N 1
ATOM 595 C CA . GLY A 1 85 ? 24.251 -4.924 28.759 1.00 42.83 85 GLY A CA 1
ATOM 596 C C . GLY A 1 85 ? 23.918 -6.394 28.621 1.00 40.26 85 GLY A C 1
ATOM 597 O O . GLY A 1 85 ? 22.791 -6.794 28.893 1.00 46.08 85 GLY A O 1
ATOM 598 N N . GLY A 1 86 ? 24.872 -7.208 28.192 1.00 46.98 86 GLY A N 1
ATOM 599 C CA . GLY A 1 86 ? 24.571 -8.618 28.027 1.00 44.53 86 GLY A CA 1
ATOM 600 C C . GLY A 1 86 ? 25.259 -9.541 29.008 1.00 41.87 86 GLY A C 1
ATOM 601 O O . GLY A 1 86 ? 26.035 -9.115 29.856 1.00 34.74 86 GLY A O 1
ATOM 602 N N . GLN A 1 87 ? 24.949 -10.824 28.896 1.00 47.04 87 GLN A N 1
ATOM 603 C CA . GLN A 1 87 ? 25.552 -11.829 29.748 1.00 42.70 87 GLN A CA 1
ATOM 604 C C . GLN A 1 87 ? 25.684 -13.091 28.915 1.00 44.15 87 GLN A C 1
ATOM 605 O O . GLN A 1 87 ? 24.765 -13.469 28.184 1.00 46.13 87 GLN A O 1
ATOM 611 N N . VAL A 1 88 ? 26.847 -13.718 28.999 1.00 41.38 88 VAL A N 1
ATOM 612 C CA . VAL A 1 88 ? 27.093 -14.950 28.279 1.00 42.44 88 VAL A CA 1
ATOM 613 C C . VAL A 1 88 ? 27.455 -15.971 29.355 1.00 40.30 88 VAL A C 1
ATOM 614 O O . VAL A 1 88 ? 28.193 -15.671 30.279 1.00 44.32 88 VAL A O 1
ATOM 618 N N . PRO A 1 89 ? 26.893 -17.181 29.272 1.00 50.98 89 PRO A N 1
ATOM 619 C CA . PRO A 1 89 ? 27.178 -18.220 30.265 1.00 51.30 89 PRO A CA 1
ATOM 620 C C . PRO A 1 89 ? 28.646 -18.504 30.507 1.00 53.35 89 PRO A C 1
ATOM 621 O O . PRO A 1 89 ? 29.452 -18.591 29.569 1.00 52.66 89 PRO A O 1
ATOM 625 N N . ASP A 1 90 ? 28.955 -18.631 31.798 1.00 50.33 90 ASP A N 1
ATOM 626 C CA . ASP A 1 90 ? 30.288 -18.931 32.305 1.00 53.85 90 ASP A CA 1
ATOM 627 C C . ASP A 1 90 ? 30.385 -20.450 32.438 1.00 55.03 90 ASP A C 1
ATOM 628 O O . ASP A 1 90 ? 30.136 -21.019 33.503 1.00 52.43 90 ASP A O 1
ATOM 633 N N . THR A 1 91 ? 30.744 -21.092 31.335 1.00 58.28 91 THR A N 1
ATOM 634 C CA . THR A 1 91 ? 30.868 -22.535 31.264 1.00 57.35 91 THR A CA 1
ATOM 635 C C . THR A 1 91 ? 31.956 -23.115 32.172 1.00 60.81 91 THR A C 1
ATOM 636 O O . THR A 1 91 ? 32.360 -24.262 32.004 1.00 72.84 91 THR A O 1
ATOM 640 N N . SER A 1 92 ? 32.417 -22.324 33.138 1.00 67.71 92 SER A N 1
ATOM 641 C CA . SER A 1 92 ? 33.448 -22.753 34.098 1.00 67.90 92 SER A CA 1
ATOM 642 C C . SER A 1 92 ? 32.822 -23.412 35.330 1.00 63.00 92 SER A C 1
ATOM 643 O O . SER A 1 92 ? 33.403 -24.309 35.937 1.00 67.18 92 SER A O 1
ATOM 646 N N . ASN A 1 93 ? 31.643 -22.939 35.706 1.00 55.36 93 ASN A N 1
ATOM 647 C CA . ASN A 1 93 ? 30.946 -23.466 36.858 1.00 49.84 93 ASN A CA 1
ATOM 648 C C . ASN A 1 93 ? 29.598 -24.002 36.411 1.00 53.00 93 ASN A C 1
ATOM 649 O O . ASN A 1 93 ? 29.278 -24.007 35.221 1.00 55.35 93 ASN A O 1
ATOM 654 N N . ASP A 1 94 ? 28.797 -24.433 37.369 1.00 42.20 94 ASP A N 1
ATOM 655 C CA . ASP A 1 94 ? 27.496 -24.972 37.050 1.00 47.03 94 ASP A CA 1
ATOM 656 C C . ASP A 1 94 ? 26.408 -24.018 37.528 1.00 46.11 94 ASP A C 1
ATOM 657 O O . ASP A 1 94 ? 25.224 -24.248 37.305 1.00 50.40 94 ASP A O 1
ATOM 662 N N . GLU A 1 95 ? 26.817 -22.942 38.185 1.00 44.32 95 GLU A N 1
ATOM 663 C CA . GLU A 1 95 ? 25.870 -21.972 38.709 1.00 48.47 95 GLU A CA 1
ATOM 664 C C . GLU A 1 95 ? 25.036 -21.311 37.616 1.00 52.89 95 GLU A C 1
ATOM 665 O O . GLU A 1 95 ? 25.558 -20.602 36.754 1.00 54.55 95 GLU A O 1
ATOM 671 N N . PRO A 1 96 ? 23.718 -21.540 37.642 1.00 55.87 96 PRO A N 1
ATOM 672 C CA . PRO A 1 96 ? 22.765 -20.985 36.671 1.00 56.74 96 PRO A CA 1
ATOM 673 C C . PRO A 1 96 ? 22.955 -19.481 36.440 1.00 55.33 96 PRO A C 1
ATOM 674 O O . PRO A 1 96 ? 22.701 -18.972 35.347 1.00 55.57 96 PRO A O 1
ATOM 678 N N . ASP A 1 97 ? 23.417 -18.780 37.472 1.00 49.96 97 ASP A N 1
ATOM 679 C CA . ASP A 1 97 ? 23.646 -17.348 37.374 1.00 45.87 97 ASP A CA 1
ATOM 680 C C . ASP A 1 97 ? 25.118 -16.984 37.199 1.00 50.22 97 ASP A C 1
ATOM 681 O O . ASP A 1 97 ? 25.491 -15.812 37.279 1.00 53.48 97 ASP A O 1
ATOM 686 N N . GLY A 1 98 ? 25.953 -17.993 36.962 1.00 56.14 98 GLY A N 1
ATOM 687 C CA . GLY A 1 98 ? 27.373 -17.760 36.756 1.00 50.44 98 GLY A CA 1
ATOM 688 C C . GLY A 1 98 ? 27.568 -17.372 35.305 1.00 51.21 98 GLY A C 1
ATOM 689 O O . GLY A 1 98 ? 27.548 -18.226 34.416 1.00 59.66 98 GLY A O 1
ATOM 690 N N . VAL A 1 99 ? 27.755 -16.081 35.063 1.00 48.64 99 VAL A N 1
ATOM 691 C CA . VAL A 1 99 ? 27.914 -15.581 33.708 1.00 51.37 99 VAL A CA 1
ATOM 692 C C . VAL A 1 99 ? 28.936 -14.453 33.610 1.00 53.08 99 VAL A C 1
ATOM 693 O O . VAL A 1 99 ? 29.499 -14.020 34.619 1.00 55.19 99 VAL A O 1
ATOM 697 N N . ASP A 1 100 ? 29.177 -13.995 32.383 1.00 52.98 100 ASP A N 1
ATOM 698 C CA . ASP A 1 100 ? 30.105 -12.895 32.126 1.00 48.59 100 ASP A CA 1
ATOM 699 C C . ASP A 1 100 ? 29.326 -11.714 31.553 1.00 44.26 100 ASP A C 1
ATOM 700 O O . ASP A 1 100 ? 28.559 -11.864 30.600 1.00 46.13 100 ASP A O 1
ATOM 705 N N . GLU A 1 101 ? 29.520 -10.540 32.136 1.00 47.24 101 GLU A N 1
ATOM 706 C CA . GLU A 1 101 ? 28.836 -9.346 31.665 1.00 47.41 101 GLU A CA 1
ATOM 707 C C . GLU A 1 101 ? 29.399 -8.922 30.321 1.00 45.48 101 GLU A C 1
ATOM 708 O O . GLU A 1 101 ? 30.574 -9.134 30.038 1.00 39.41 101 GLU A O 1
ATOM 714 N N . THR A 1 102 ? 28.553 -8.333 29.487 1.00 43.92 102 THR A N 1
ATOM 715 C CA . THR A 1 102 ? 28.974 -7.919 28.158 1.00 47.39 102 THR A CA 1
ATOM 716 C C . THR A 1 102 ? 28.230 -6.675 27.703 1.00 49.32 102 THR A C 1
ATOM 717 O O . THR A 1 102 ? 27.304 -6.200 28.366 1.00 45.34 102 THR A O 1
ATOM 721 N N . TRP A 1 103 ? 28.664 -6.144 26.567 1.00 41.63 103 TRP A N 1
ATOM 722 C CA . TRP A 1 103 ? 28.009 -5.003 25.959 1.00 41.36 103 TRP A CA 1
ATOM 723 C C . TRP A 1 103 ? 27.360 -5.608 24.723 1.00 44.10 103 TRP A C 1
ATOM 724 O O . TRP A 1 103 ? 27.998 -6.368 23.985 1.00 33.24 103 TRP A O 1
ATOM 735 N N . CYS A 1 104 ? 26.088 -5.305 24.502 1.00 40.00 104 CYS A N 1
ATOM 736 C CA . CYS A 1 104 ? 25.427 -5.866 23.339 1.00 39.41 104 CYS A CA 1
ATOM 737 C C . CYS A 1 104 ? 25.629 -4.984 22.133 1.00 42.29 104 CYS A C 1
ATOM 738 O O . CYS A 1 104 ? 24.878 -4.035 21.883 1.00 39.18 104 CYS A O 1
ATOM 741 N N . LEU A 1 105 ? 26.676 -5.291 21.389 1.00 34.01 105 LEU A N 1
ATOM 742 C CA . LEU A 1 105 ? 26.964 -4.519 20.201 1.00 44.55 105 LEU A CA 1
ATOM 743 C C . LEU A 1 105 ? 26.101 -5.082 19.075 1.00 45.12 105 LEU A C 1
ATOM 744 O O . LEU A 1 105 ? 25.528 -6.165 19.194 1.00 49.58 105 LEU A O 1
ATOM 749 N N . PHE A 1 106 ? 25.982 -4.335 17.990 1.00 53.40 106 PHE A N 1
ATOM 750 C CA . PHE A 1 106 ? 25.137 -4.752 16.879 1.00 51.53 106 PHE A CA 1
ATOM 751 C C . PHE A 1 106 ? 25.569 -6.093 16.329 1.00 50.10 106 PHE A C 1
ATOM 752 O O . PHE A 1 106 ? 24.756 -6.993 16.108 1.00 49.85 106 PHE A O 1
ATOM 760 N N . ASP A 1 107 ? 26.870 -6.211 16.132 1.00 51.79 107 ASP A N 1
ATOM 761 C CA . ASP A 1 107 ? 27.503 -7.413 15.604 1.00 54.31 107 ASP A CA 1
ATOM 762 C C . ASP A 1 107 ? 27.330 -8.638 16.525 1.00 57.20 107 ASP A C 1
ATOM 763 O O . ASP A 1 107 ? 27.107 -9.759 16.061 1.00 58.58 107 ASP A O 1
ATOM 768 N N . GLY A 1 108 ? 27.459 -8.402 17.829 1.00 54.58 108 GLY A N 1
ATOM 769 C CA . GLY A 1 108 ? 27.358 -9.452 18.818 1.00 50.14 108 GLY A CA 1
ATOM 770 C C . GLY A 1 108 ? 27.776 -8.872 20.163 1.00 55.66 108 GLY A C 1
ATOM 771 O O . GLY A 1 108 ? 27.854 -7.648 20.321 1.00 61.11 108 GLY A O 1
ATOM 772 N N . GLU A 1 109 ? 28.070 -9.727 21.136 1.00 49.20 109 GLU A N 1
ATOM 773 C CA . GLU A 1 109 ? 28.447 -9.230 22.458 1.00 47.54 109 GLU A CA 1
ATOM 774 C C . GLU A 1 109 ? 29.944 -9.084 22.662 1.00 45.89 109 GLU A C 1
ATOM 775 O O . GLU A 1 109 ? 30.732 -9.900 22.199 1.00 51.25 109 GLU A O 1
ATOM 781 N N . LEU A 1 110 ? 30.328 -8.028 23.362 1.00 39.57 110 LEU A N 1
ATOM 782 C CA . LEU A 1 110 ? 31.724 -7.779 23.647 1.00 36.54 110 LEU A CA 1
ATOM 783 C C . LEU A 1 110 ? 31.878 -8.137 25.109 1.00 36.54 110 LEU A C 1
ATOM 784 O O . LEU A 1 110 ? 31.342 -7.443 25.962 1.00 42.58 110 LEU A O 1
ATOM 789 N N . ILE A 1 111 ? 32.582 -9.229 25.402 1.00 43.56 111 ILE A N 1
ATOM 790 C CA . ILE A 1 111 ? 32.770 -9.660 26.785 1.00 41.81 111 ILE A CA 1
ATOM 791 C C . ILE A 1 111 ? 33.546 -8.622 27.578 1.00 47.62 111 ILE A C 1
ATOM 792 O O . ILE A 1 111 ? 34.540 -8.074 27.096 1.00 48.15 111 ILE A O 1
ATOM 797 N N . ASP A 1 112 ? 33.101 -8.363 28.803 1.00 43.36 112 ASP A N 1
ATOM 798 C CA . ASP A 1 112 ? 33.766 -7.377 29.646 1.00 47.02 112 ASP A CA 1
ATOM 799 C C . ASP A 1 112 ? 35.286 -7.528 29.659 1.00 50.76 112 ASP A C 1
ATOM 800 O O . ASP A 1 112 ? 36.020 -6.542 29.758 1.00 49.13 112 ASP A O 1
ATOM 805 N N . ASP A 1 113 ? 35.766 -8.758 29.556 1.00 50.70 113 ASP A N 1
ATOM 806 C CA . ASP A 1 113 ? 37.202 -8.982 29.550 1.00 58.43 113 ASP A CA 1
ATOM 807 C C . ASP A 1 113 ? 37.860 -8.399 28.310 1.00 53.46 113 ASP A C 1
ATOM 808 O O . ASP A 1 113 ? 38.959 -7.864 28.385 1.00 51.71 113 ASP A O 1
ATOM 813 N N . GLU A 1 114 ? 37.192 -8.502 27.168 1.00 56.14 114 GLU A N 1
ATOM 814 C CA . GLU A 1 114 ? 37.748 -7.954 25.937 1.00 55.10 114 GLU A CA 1
ATOM 815 C C . GLU A 1 114 ? 37.910 -6.439 26.066 1.00 57.61 114 GLU A C 1
ATOM 816 O O . GLU A 1 114 ? 38.901 -5.878 25.607 1.00 59.88 114 GLU A O 1
ATOM 822 N N . LEU A 1 115 ? 36.930 -5.780 26.684 1.00 55.59 115 LEU A N 1
ATOM 823 C CA . LEU A 1 115 ? 36.971 -4.332 26.878 1.00 46.52 115 LEU A CA 1
ATOM 824 C C . LEU A 1 115 ? 38.045 -3.981 27.897 1.00 52.93 115 LEU A C 1
ATOM 825 O O . LEU A 1 115 ? 38.854 -3.078 27.683 1.00 52.77 115 LEU A O 1
ATOM 830 N N . TYR A 1 116 ? 38.040 -4.696 29.015 1.00 51.96 116 TYR A N 1
ATOM 831 C CA . TYR A 1 116 ? 39.023 -4.459 30.053 1.00 53.07 116 TYR A CA 1
ATOM 832 C C . TYR A 1 116 ? 40.424 -4.593 29.481 1.00 54.12 116 TYR A C 1
ATOM 833 O O . TYR A 1 116 ? 41.286 -3.763 29.761 1.00 64.86 116 TYR A O 1
ATOM 842 N N . ALA A 1 117 ? 40.654 -5.620 28.667 1.00 53.55 117 ALA A N 1
ATOM 843 C CA . ALA A 1 117 ? 41.981 -5.827 28.080 1.00 56.57 117 ALA A CA 1
ATOM 844 C C . ALA A 1 117 ? 42.349 -4.669 27.161 1.00 58.96 117 ALA A C 1
ATOM 845 O O . ALA A 1 117 ? 43.496 -4.204 27.151 1.00 67.54 117 ALA A O 1
ATOM 847 N N . LEU A 1 118 ? 41.376 -4.207 26.383 1.00 53.58 118 LEU A N 1
ATOM 848 C CA . LEU A 1 118 ? 41.601 -3.093 25.472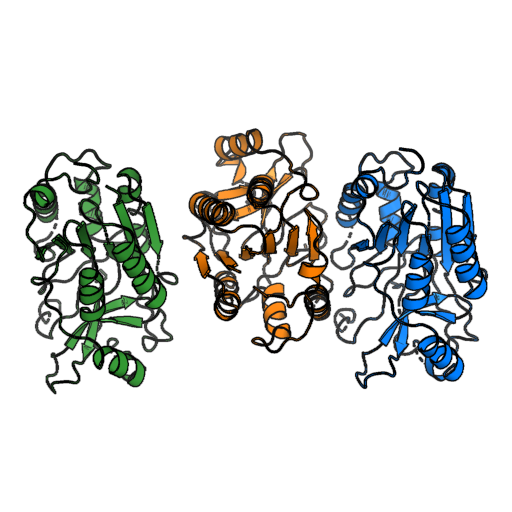 1.00 47.70 118 LEU A CA 1
ATOM 849 C C . LEU A 1 118 ? 42.019 -1.853 26.268 1.00 54.63 118 LEU A C 1
ATOM 850 O O . LEU A 1 118 ? 42.946 -1.130 25.882 1.00 52.09 118 LEU A O 1
ATOM 855 N N . LEU A 1 119 ? 41.349 -1.612 27.390 1.00 50.61 119 LEU A N 1
ATOM 856 C CA . LEU A 1 119 ? 41.688 -0.459 28.215 1.00 50.27 119 LEU A CA 1
ATOM 857 C C . LEU A 1 119 ? 43.095 -0.594 28.793 1.00 53.85 119 LEU A C 1
ATOM 858 O O . LEU A 1 119 ? 43.738 0.406 29.121 1.00 51.56 119 LEU A O 1
ATOM 863 N N . GLY A 1 120 ? 43.564 -1.835 28.910 1.00 56.23 120 GLY A N 1
ATOM 864 C CA . GLY A 1 120 ? 44.883 -2.091 29.459 1.00 54.04 120 GLY A CA 1
ATOM 865 C C . GLY A 1 120 ? 45.995 -1.835 28.464 1.00 57.50 120 GLY A C 1
ATOM 866 O O . GLY A 1 120 ? 47.175 -1.901 28.810 1.00 59.92 120 GLY A O 1
ATOM 867 N N . LYS A 1 121 ? 45.624 -1.541 27.223 1.00 55.33 121 LYS A N 1
ATOM 868 C CA . LYS A 1 121 ? 46.614 -1.278 26.182 1.00 61.54 121 LYS A CA 1
ATOM 869 C C . LYS A 1 121 ? 47.018 0.192 26.094 1.00 59.87 121 LYS A C 1
ATOM 870 O O . LYS A 1 121 ? 47.834 0.568 25.250 1.00 56.13 121 LYS A O 1
ATOM 876 N N . PHE A 1 122 ? 46.447 1.022 26.962 1.00 59.98 122 PHE A N 1
ATOM 877 C CA . PHE A 1 122 ? 46.761 2.446 26.967 1.00 55.40 122 PHE A CA 1
ATOM 878 C C . PHE A 1 122 ? 48.044 2.746 27.731 1.00 54.42 122 PHE A C 1
ATOM 879 O O . PHE A 1 122 ? 48.442 1.989 28.614 1.00 53.39 122 PHE A O 1
ATOM 887 N N . ALA A 1 123 ? 48.672 3.866 27.382 1.00 61.51 123 ALA A N 1
ATOM 888 C CA . ALA A 1 123 ? 49.921 4.317 27.997 1.00 63.55 123 ALA A CA 1
ATOM 889 C C . ALA A 1 123 ? 49.819 4.407 29.512 1.00 64.26 123 ALA A C 1
ATOM 890 O O . ALA A 1 123 ? 48.765 4.143 30.088 1.00 67.85 123 ALA A O 1
ATOM 892 N N . ALA A 1 124 ? 50.915 4.797 30.156 1.00 61.27 124 ALA A N 1
ATOM 893 C CA . ALA A 1 124 ? 50.937 4.897 31.607 1.00 65.74 124 ALA A CA 1
ATOM 894 C C . ALA A 1 124 ? 50.330 6.185 32.163 1.00 68.71 124 ALA A C 1
ATOM 895 O O . ALA A 1 124 ? 49.499 6.147 33.076 1.00 79.20 124 ALA A O 1
ATOM 897 N N . GLY A 1 125 ? 50.727 7.324 31.620 1.00 66.47 125 GLY A N 1
ATOM 898 C CA . GLY A 1 125 ? 50.184 8.571 32.127 1.00 61.50 125 GLY A CA 1
ATOM 899 C C . GLY A 1 125 ? 48.956 9.049 31.380 1.00 56.82 125 GLY A C 1
ATOM 900 O O . GLY A 1 125 ? 48.671 10.245 31.354 1.00 65.83 125 GLY A O 1
ATOM 901 N N . VAL A 1 126 ? 48.222 8.130 30.768 1.00 48.97 126 VAL A N 1
ATOM 902 C CA . VAL A 1 126 ? 47.029 8.515 30.025 1.00 48.95 126 VAL A CA 1
ATOM 903 C C . VAL A 1 126 ? 45.764 8.334 30.879 1.00 46.36 126 VAL A C 1
ATOM 904 O O . VAL A 1 126 ? 45.625 7.349 31.599 1.00 35.30 126 VAL A O 1
ATOM 908 N N . ARG A 1 127 ? 44.870 9.320 30.820 1.00 48.44 127 ARG A N 1
ATOM 909 C CA . ARG A 1 127 ? 43.621 9.280 31.573 1.00 42.80 127 ARG A CA 1
ATOM 910 C C . ARG A 1 127 ? 42.558 8.637 30.695 1.00 47.04 127 ARG A C 1
ATOM 911 O O . ARG A 1 127 ? 42.416 9.001 29.524 1.00 47.84 127 ARG A O 1
ATOM 919 N N . VAL A 1 128 ? 41.826 7.678 31.256 1.00 43.33 128 VAL A N 1
ATOM 920 C CA . VAL A 1 128 ? 40.769 6.980 30.525 1.00 41.43 128 VAL A CA 1
ATOM 921 C C . VAL A 1 128 ? 39.439 7.238 31.226 1.00 44.13 128 VAL A C 1
ATOM 922 O O . VAL A 1 128 ? 39.217 6.763 32.337 1.00 49.49 128 VAL A O 1
ATOM 926 N N . LEU A 1 129 ? 38.565 8.001 30.578 1.00 38.13 129 LEU A N 1
ATOM 927 C CA . LEU A 1 129 ? 37.259 8.330 31.138 1.00 35.99 129 LEU A CA 1
ATOM 928 C C . LEU A 1 129 ? 36.179 7.524 30.430 1.00 38.33 129 LEU A C 1
ATOM 929 O O . LEU A 1 129 ? 35.999 7.667 29.225 1.00 41.45 129 LEU A O 1
ATOM 934 N N . VAL A 1 130 ? 35.456 6.686 31.172 1.00 43.34 130 VAL A N 1
ATOM 935 C CA . VAL A 1 130 ? 34.408 5.842 30.580 1.00 43.04 130 VAL A CA 1
ATOM 936 C C . VAL A 1 130 ? 33.000 6.089 31.145 1.00 44.75 130 VAL A C 1
ATOM 937 O O . VAL A 1 130 ? 32.797 6.052 32.357 1.00 40.83 130 VAL A O 1
ATOM 941 N N . PHE A 1 131 ? 32.037 6.347 30.263 1.00 45.85 131 PHE A N 1
ATOM 942 C CA . PHE A 1 131 ? 30.650 6.536 30.676 1.00 43.67 131 PHE A CA 1
ATOM 943 C C . PHE A 1 131 ? 29.861 5.370 30.096 1.00 49.61 131 PHE A C 1
ATOM 944 O O . PHE A 1 131 ? 29.861 5.157 28.879 1.00 50.00 131 PHE A O 1
ATOM 952 N N . SER A 1 132 ? 29.204 4.604 30.958 1.00 41.96 132 SER A N 1
ATOM 953 C CA . SER A 1 132 ? 28.411 3.478 30.491 1.00 41.65 132 SER A CA 1
ATOM 954 C C . SER A 1 132 ? 26.982 3.609 31.002 1.00 41.56 132 SER A C 1
ATOM 955 O O . SER A 1 132 ? 26.705 3.246 32.141 1.00 45.19 132 SER A O 1
ATOM 958 N N . ASP A 1 133 ? 26.083 4.140 30.171 1.00 44.01 133 ASP A N 1
ATOM 959 C CA . ASP A 1 133 ? 24.679 4.301 30.559 1.00 41.27 133 ASP A CA 1
ATOM 960 C C . ASP A 1 133 ? 23.990 3.019 30.147 1.00 43.32 133 ASP A C 1
ATOM 961 O O . ASP A 1 133 ? 23.194 2.989 29.206 1.00 41.32 133 ASP A O 1
ATOM 966 N N . SER A 1 134 ? 24.323 1.955 30.862 1.00 42.82 134 SER A N 1
ATOM 967 C CA . SER A 1 134 ? 23.787 0.634 30.581 1.00 49.61 134 SER A CA 1
ATOM 968 C C . SER A 1 134 ? 23.688 -0.147 31.897 1.00 50.80 134 SER A C 1
ATOM 969 O O . SER A 1 134 ? 24.039 0.368 32.958 1.00 43.35 134 SER A O 1
ATOM 972 N N . CYS A 1 135 ? 23.219 -1.390 31.816 1.00 52.72 135 CYS A N 1
ATOM 973 C CA . CYS A 1 135 ? 23.069 -2.237 32.993 1.00 50.10 135 CYS A CA 1
ATOM 974 C C . CYS A 1 135 ? 23.108 -3.706 32.591 1.00 50.47 135 CYS A C 1
ATOM 975 O O . CYS A 1 135 ? 23.275 -4.029 31.415 1.00 47.88 135 CYS A O 1
ATOM 978 N N . HIS A 1 136 ? 22.947 -4.593 33.570 1.00 49.93 136 HIS A N 1
ATOM 979 C CA . HIS A 1 136 ? 22.970 -6.033 33.313 1.00 50.83 136 HIS A CA 1
ATOM 980 C C . HIS A 1 136 ? 21.829 -6.728 34.033 1.00 49.15 136 HIS A C 1
ATOM 981 O O . HIS A 1 136 ? 21.405 -6.279 35.091 1.00 59.95 136 HIS A O 1
ATOM 988 N N . SER A 1 137 ? 21.321 -7.815 33.459 1.00 49.99 137 SER A N 1
ATOM 989 C CA . SER A 1 137 ? 20.233 -8.555 34.090 1.00 46.44 137 SER A CA 1
ATOM 990 C C . SER A 1 137 ? 20.648 -9.015 35.475 1.00 46.63 137 SER A C 1
ATOM 991 O O . SER A 1 137 ? 19.815 -9.144 36.363 1.00 52.39 137 SER A O 1
ATOM 994 N N . GLY A 1 138 ? 21.940 -9.262 35.656 1.00 48.66 138 GLY A N 1
ATOM 995 C CA . GLY A 1 138 ? 22.414 -9.733 36.942 1.00 51.20 138 GLY A CA 1
ATOM 996 C C . GLY A 1 138 ? 21.848 -11.115 37.229 1.00 56.49 138 GLY A C 1
ATOM 997 O O . GLY A 1 138 ? 21.669 -11.936 36.318 1.00 58.46 138 GLY A O 1
ATOM 998 N N . THR A 1 139 ? 21.542 -11.367 38.496 1.00 52.42 139 THR A N 1
ATOM 999 C CA . THR A 1 139 ? 21.006 -12.659 38.909 1.00 56.60 139 THR A CA 1
ATOM 1000 C C . THR A 1 139 ? 19.490 -12.614 39.091 1.00 55.82 139 THR A C 1
ATOM 1001 O O . THR A 1 139 ? 18.870 -11.556 38.957 1.00 55.06 139 THR A O 1
ATOM 1005 N N . VAL A 1 140 ? 18.895 -13.767 39.392 1.00 53.68 140 VAL A N 1
ATOM 1006 C CA . VAL A 1 140 ? 17.451 -13.848 39.581 1.00 46.37 140 VAL A CA 1
ATOM 1007 C C . VAL A 1 140 ? 16.973 -12.918 40.698 1.00 49.88 140 VAL A C 1
ATOM 1008 O O . VAL A 1 140 ? 15.842 -12.445 40.673 1.00 45.49 140 VAL A O 1
ATOM 1012 N N . VAL A 1 141 ? 17.838 -12.634 41.668 1.00 43.70 141 VAL A N 1
ATOM 1013 C CA . VAL A 1 141 ? 17.450 -11.754 42.763 1.00 46.13 141 VAL A CA 1
ATOM 1014 C C . VAL A 1 141 ? 17.119 -10.339 42.259 1.00 50.49 141 VAL A C 1
ATOM 1015 O O . VAL A 1 141 ? 16.203 -9.682 42.765 1.00 35.18 141 VAL A O 1
ATOM 1019 N N . LYS A 1 142 ? 17.867 -9.872 41.260 1.00 50.50 142 LYS A N 1
ATOM 1020 C CA . LYS A 1 142 ? 17.630 -8.549 40.703 1.00 47.58 142 LYS A CA 1
ATOM 1021 C C . LYS A 1 142 ? 16.308 -8.604 39.977 1.00 47.17 142 LYS A C 1
ATOM 1022 O O . LYS A 1 142 ? 15.482 -7.696 40.079 1.00 44.91 142 LYS A O 1
ATOM 1036 N N . ALA A 1 144 ? 13.953 -10.540 40.612 1.00 50.91 144 ALA A N 1
ATOM 1037 C CA . ALA A 1 144 ? 12.951 -10.662 41.661 1.00 49.68 144 ALA A CA 1
ATOM 1038 C C . ALA A 1 144 ? 12.487 -9.293 42.150 1.00 55.86 144 ALA A C 1
ATOM 1039 O O . ALA A 1 144 ? 11.293 -9.000 42.157 1.00 54.36 144 ALA A O 1
ATOM 1041 N N . TYR A 1 145 ? 13.437 -8.461 42.570 1.00 55.30 145 TYR A N 1
ATOM 1042 C CA . TYR A 1 145 ? 13.121 -7.129 43.058 1.00 43.09 145 TYR A CA 1
ATOM 1043 C C . TYR A 1 145 ? 12.443 -6.270 42.002 1.00 50.23 145 TYR A C 1
ATOM 1044 O O . TYR A 1 145 ? 11.544 -5.505 42.323 1.00 50.63 145 TYR A O 1
ATOM 1053 N N . TYR A 1 146 ? 12.873 -6.391 40.747 1.00 56.37 146 TYR A N 1
ATOM 1054 C CA . TYR A 1 146 ? 12.289 -5.600 39.671 1.00 62.20 146 TYR A CA 1
ATOM 1055 C C . TYR A 1 146 ? 10.995 -6.159 39.086 1.00 68.94 146 TYR A C 1
ATOM 1056 O O . TYR A 1 146 ? 10.504 -5.658 38.074 1.00 72.36 146 TYR A O 1
ATOM 1065 N N . ASN A 1 147 ? 10.416 -7.173 39.728 1.00 78.13 147 ASN A N 1
ATOM 1066 C CA . ASN A 1 147 ? 9.137 -7.720 39.247 1.00 83.56 147 ASN A CA 1
ATOM 1067 C C . ASN A 1 147 ? 7.935 -7.102 39.980 1.00 90.06 147 ASN A C 1
ATOM 1068 O O . ASN A 1 147 ? 6.784 -7.319 39.592 1.00 94.03 147 ASN A O 1
ATOM 1073 N N . GLY A 1 148 ? 8.210 -6.326 41.032 1.00 93.50 148 GLY A N 1
ATOM 1074 C CA . GLY A 1 148 ? 7.149 -5.687 41.795 1.00 92.92 148 GLY A CA 1
ATOM 1075 C C . GLY A 1 148 ? 7.530 -4.316 42.333 1.00 93.14 148 GLY A C 1
ATOM 1076 O O . GLY A 1 148 ? 7.114 -3.282 41.801 1.00 92.14 148 GLY A O 1
ATOM 1077 N N . ILE A 1 162 ? 8.368 1.973 30.298 1.00 56.96 162 ILE A N 1
ATOM 1078 C CA . ILE A 1 162 ? 9.567 1.820 31.128 1.00 62.88 162 ILE A CA 1
ATOM 1079 C C . ILE A 1 162 ? 10.537 0.740 30.637 1.00 60.71 162 ILE A C 1
ATOM 1080 O O . ILE A 1 162 ? 10.420 -0.424 31.026 1.00 61.64 162 ILE A O 1
ATOM 1085 N N . ARG A 1 163 ? 11.499 1.142 29.806 1.00 54.03 163 ARG A N 1
ATOM 1086 C CA . ARG A 1 163 ? 12.498 0.227 29.256 1.00 50.10 163 ARG A CA 1
ATOM 1087 C C . ARG A 1 163 ? 13.843 0.327 29.973 1.00 50.41 163 ARG A C 1
ATOM 1088 O O . ARG A 1 163 ? 14.306 1.411 30.316 1.00 49.70 163 ARG A O 1
ATOM 1096 N N . TYR A 1 164 ? 14.474 -0.819 30.175 1.00 46.81 164 TYR A N 1
ATOM 1097 C CA . TYR A 1 164 ? 15.764 -0.867 30.826 1.00 39.60 164 TYR A CA 1
ATOM 1098 C C . TYR A 1 164 ? 16.785 -1.365 29.805 1.00 42.43 164 TYR A C 1
ATOM 1099 O O . TYR A 1 164 ? 16.480 -2.204 28.963 1.00 42.01 164 TYR A O 1
ATOM 1108 N N . ARG A 1 165 ? 18.000 -0.839 29.886 1.00 47.19 165 ARG A N 1
ATOM 1109 C CA . ARG A 1 165 ? 19.050 -1.190 28.951 1.00 39.03 165 ARG A CA 1
ATOM 1110 C C . ARG A 1 165 ? 19.782 -2.482 29.276 1.00 40.15 165 ARG A C 1
ATOM 1111 O O . ARG A 1 165 ? 21.011 -2.542 29.275 1.00 33.14 165 ARG A O 1
ATOM 1119 N N . ALA A 1 166 ? 19.009 -3.525 29.548 1.00 39.07 166 ALA A N 1
ATOM 1120 C CA . ALA A 1 166 ? 19.583 -4.827 29.853 1.00 44.59 166 ALA A CA 1
ATOM 1121 C C . ALA A 1 166 ? 18.907 -5.871 28.979 1.00 47.10 166 ALA A C 1
ATOM 1122 O O . ALA A 1 166 ? 17.681 -5.885 28.837 1.00 51.22 166 ALA A O 1
ATOM 1132 N N . PRO A 1 168 ? 17.235 -9.212 28.098 1.00 47.59 168 PRO A N 1
ATOM 1133 C CA . PRO A 1 168 ? 16.522 -10.183 28.934 1.00 41.72 168 PRO A CA 1
ATOM 1134 C C . PRO A 1 168 ? 17.252 -11.521 28.994 1.00 39.34 168 PRO A C 1
ATOM 1135 O O . PRO A 1 168 ? 17.792 -11.988 27.994 1.00 44.66 168 PRO A O 1
ATOM 1139 N N . GLN A 1 169 ? 17.267 -12.130 30.172 1.00 44.74 169 GLN A N 1
ATOM 1140 C CA . GLN A 1 169 ? 17.963 -13.391 30.366 1.00 49.12 169 GLN A CA 1
ATOM 1141 C C . GLN A 1 169 ? 17.619 -14.456 29.345 1.00 50.68 169 GLN A C 1
ATOM 1142 O O . GLN A 1 169 ? 18.486 -15.215 28.915 1.00 54.00 169 GLN A O 1
ATOM 1148 N N . SER A 1 170 ? 16.356 -14.532 28.952 1.00 48.18 170 SER A N 1
ATOM 1149 C CA . SER A 1 170 ? 15.979 -15.532 27.967 1.00 46.63 170 SER A CA 1
ATOM 1150 C C . SER A 1 170 ? 16.764 -15.341 26.670 1.00 47.79 170 SER A C 1
ATOM 1151 O O . SER A 1 170 ? 17.336 -16.291 26.133 1.00 46.65 170 SER A O 1
ATOM 1154 N N . VAL A 1 171 ? 16.800 -14.103 26.183 1.00 43.54 171 VAL A N 1
ATOM 1155 C CA . VAL A 1 171 ? 17.521 -13.770 24.966 1.00 44.26 171 VAL A CA 1
ATOM 1156 C C . VAL A 1 171 ? 19.013 -14.024 25.129 1.00 47.54 171 VAL A C 1
ATOM 1157 O O . VAL A 1 171 ? 19.670 -14.480 24.201 1.00 52.89 171 VAL A O 1
ATOM 1161 N N . ALA A 1 172 ? 19.549 -13.729 26.308 1.00 45.52 172 ALA A N 1
ATOM 1162 C CA . ALA A 1 172 ? 20.968 -13.924 26.557 1.00 39.09 172 ALA A CA 1
ATOM 1163 C C . ALA A 1 172 ? 21.382 -15.373 26.324 1.00 50.53 172 ALA A C 1
ATOM 1164 O O . ALA A 1 172 ? 22.409 -15.635 25.699 1.00 52.99 172 ALA A O 1
ATOM 1174 N N . ARG A 1 174 ? 19.471 -17.736 24.722 1.00 43.86 174 ARG A N 1
ATOM 1175 C CA . ARG A 1 174 ? 19.108 -18.102 23.366 1.00 45.74 174 ARG A CA 1
ATOM 1176 C C . ARG A 1 174 ? 20.217 -17.644 22.404 1.00 47.59 174 ARG A C 1
ATOM 1177 O O . ARG A 1 174 ? 20.622 -18.393 21.512 1.00 40.84 174 ARG A O 1
ATOM 1185 N N . THR A 1 175 ? 20.705 -16.416 22.594 1.00 37.37 175 THR A N 1
ATOM 1186 C CA . THR A 1 175 ? 21.767 -15.874 21.752 1.00 36.11 175 THR A CA 1
ATOM 1187 C C . THR A 1 175 ? 23.014 -16.734 21.896 1.00 41.36 175 THR A C 1
ATOM 1188 O O . THR A 1 175 ? 23.715 -17.017 20.921 1.00 49.51 175 THR A O 1
ATOM 1192 N N . TYR A 1 176 ? 23.294 -17.162 23.117 1.00 41.23 176 TYR A N 1
ATOM 1193 C CA . TYR A 1 176 ? 24.460 -17.995 23.339 1.00 48.02 176 TYR A CA 1
ATOM 1194 C C . TYR A 1 176 ? 24.324 -19.309 22.577 1.00 46.15 176 TYR A C 1
ATOM 1195 O O . TYR A 1 176 ? 25.215 -19.685 21.820 1.00 47.88 176 TYR A O 1
ATOM 1204 N N . ARG A 1 177 ? 23.210 -20.009 22.786 1.00 52.00 177 ARG A N 1
ATOM 1205 C CA . ARG A 1 177 ? 22.978 -21.284 22.111 1.00 46.28 177 ARG A CA 1
ATOM 1206 C C . ARG A 1 177 ? 23.086 -21.151 20.596 1.00 42.80 177 ARG A C 1
ATOM 1207 O O . ARG A 1 177 ? 23.720 -21.974 19.945 1.00 37.24 177 ARG A O 1
ATOM 1215 N N . ALA A 1 178 ? 22.480 -20.104 20.046 1.00 44.89 178 ALA A N 1
ATOM 1216 C CA . ALA A 1 178 ? 22.496 -19.871 18.605 1.00 45.87 178 ALA A CA 1
ATOM 1217 C C . ALA A 1 178 ? 23.876 -19.540 18.068 1.00 45.19 178 ALA A C 1
ATOM 1218 O O . ALA A 1 178 ? 24.077 -19.525 16.856 1.00 52.91 178 ALA A O 1
ATOM 1220 N N . ASN A 1 179 ? 24.817 -19.275 18.968 1.00 42.79 179 ASN A N 1
ATOM 1221 C CA . ASN A 1 179 ? 26.176 -18.930 18.577 1.00 42.58 179 ASN A CA 1
ATOM 1222 C C . ASN A 1 179 ? 27.202 -19.591 19.492 1.00 41.33 179 ASN A C 1
ATOM 1223 O O . ASN A 1 179 ? 28.199 -18.981 19.861 1.00 45.07 179 ASN A O 1
ATOM 1228 N N . ARG A 1 180 ? 26.944 -20.844 19.843 1.00 51.18 180 ARG A N 1
ATOM 1229 C CA . ARG A 1 180 ? 27.820 -21.631 20.710 1.00 62.93 180 ARG A CA 1
ATOM 1230 C C . ARG A 1 180 ? 29.318 -21.507 20.434 1.00 67.30 180 ARG A C 1
ATOM 1231 O O . ARG A 1 180 ? 30.096 -21.071 21.295 1.00 70.83 180 ARG A O 1
ATOM 1239 N N . GLU A 1 181 ? 29.716 -21.913 19.232 1.00 66.53 181 GLU A N 1
ATOM 1240 C CA . GLU A 1 181 ? 31.119 -21.881 18.835 1.00 64.85 181 GLU A CA 1
ATOM 1241 C C . GLU A 1 181 ? 31.696 -20.468 18.881 1.00 57.55 181 GLU A C 1
ATOM 1242 O O . GLU A 1 181 ? 32.821 -20.262 19.336 1.00 61.09 181 GLU A O 1
ATOM 1248 N N . PHE A 1 182 ? 30.920 -19.491 18.431 1.00 54.12 182 PHE A N 1
ATOM 1249 C CA . PHE A 1 182 ? 31.390 -18.115 18.423 1.00 48.75 182 PHE A CA 1
ATOM 1250 C C . PHE A 1 182 ? 31.819 -17.603 19.810 1.00 48.62 182 PHE A C 1
ATOM 1251 O O . PHE A 1 182 ? 32.953 -17.168 19.991 1.00 48.69 182 PHE A O 1
ATOM 1259 N N . TYR A 1 183 ? 30.923 -17.667 20.789 1.00 45.19 183 TYR A N 1
ATOM 1260 C CA . TYR A 1 183 ? 31.243 -17.188 22.126 1.00 45.82 183 TYR A CA 1
ATOM 1261 C C . TYR A 1 183 ? 32.206 -18.092 22.872 1.00 50.11 183 TYR A C 1
ATOM 1262 O O . TYR A 1 183 ? 33.008 -17.628 23.680 1.00 45.79 183 TYR A O 1
ATOM 1271 N N . ASP A 1 184 ? 32.143 -19.389 22.607 1.00 60.77 184 ASP A N 1
ATOM 1272 C CA . ASP A 1 184 ? 33.053 -20.292 23.287 1.00 63.70 184 ASP A CA 1
ATOM 1273 C C . ASP A 1 184 ? 34.480 -19.983 22.868 1.00 66.13 184 ASP A C 1
ATOM 1274 O O . ASP A 1 184 ? 35.401 -20.055 23.682 1.00 71.59 184 ASP A O 1
ATOM 1279 N N . THR A 1 185 ? 34.669 -19.632 21.603 1.00 60.87 185 THR A N 1
ATOM 1280 C CA . THR A 1 185 ? 36.004 -19.303 21.119 1.00 61.92 185 THR A CA 1
ATOM 1281 C C . THR A 1 185 ? 36.501 -18.036 21.795 1.00 63.93 185 THR A C 1
ATOM 1282 O O . THR A 1 185 ? 37.627 -17.979 22.276 1.00 64.26 185 THR A O 1
ATOM 1286 N N . ILE A 1 186 ? 35.645 -17.022 21.825 1.00 68.85 186 ILE A N 1
ATOM 1287 C CA . ILE A 1 186 ? 35.975 -15.753 22.446 1.00 67.48 186 ILE A CA 1
ATOM 1288 C C . ILE A 1 186 ? 36.331 -15.960 23.911 1.00 67.00 186 ILE A C 1
ATOM 1289 O O . ILE A 1 186 ? 37.341 -15.453 24.393 1.00 63.36 186 ILE A O 1
ATOM 1294 N N . GLN A 1 187 ? 35.491 -16.720 24.605 1.00 66.84 187 GLN A N 1
ATOM 1295 C CA . GLN A 1 187 ? 35.674 -16.987 26.027 1.00 74.60 187 GLN A CA 1
ATOM 1296 C C . GLN A 1 187 ? 36.993 -17.698 26.347 1.00 79.90 187 GLN A C 1
ATOM 1297 O O . GLN A 1 187 ? 37.517 -17.565 27.458 1.00 80.22 187 GLN A O 1
ATOM 1303 N N . GLN A 1 188 ? 37.529 -18.439 25.374 1.00 82.50 188 GLN A N 1
ATOM 1304 C CA . GLN A 1 188 ? 38.782 -19.186 25.555 1.00 79.49 188 GLN A CA 1
ATOM 1305 C C . GLN A 1 188 ? 40.041 -18.464 25.089 1.00 77.05 188 GLN A C 1
ATOM 1306 O O . GLN A 1 188 ? 41.152 -18.834 25.475 1.00 75.21 188 GLN A O 1
ATOM 1312 N N . LYS A 1 189 ? 39.867 -17.445 24.253 1.00 72.34 189 LYS A N 1
ATOM 1313 C CA . LYS A 1 189 ? 40.996 -16.676 23.742 1.00 71.35 189 LYS A CA 1
ATOM 1314 C C . LYS A 1 189 ? 41.081 -15.302 24.417 1.00 76.93 189 LYS A C 1
ATOM 1315 O O . LYS A 1 189 ? 41.865 -14.442 24.002 1.00 82.32 189 LYS A O 1
ATOM 1321 N N . THR A 1 190 ? 40.260 -15.090 25.444 1.00 75.41 190 THR A N 1
ATOM 1322 C CA . THR A 1 190 ? 40.275 -13.828 26.179 1.00 80.42 190 THR A CA 1
ATOM 1323 C C . THR A 1 190 ? 40.537 -14.094 27.655 1.00 79.85 190 THR A C 1
ATOM 1324 O O . THR A 1 190 ? 39.612 -14.324 28.434 1.00 80.23 190 THR A O 1
ATOM 1328 N N . LYS A 1 191 ? 41.812 -14.070 28.026 1.00 84.34 191 LYS A N 1
ATOM 1329 C CA . LYS A 1 191 ? 42.220 -14.303 29.408 1.00 85.99 191 LYS A CA 1
ATOM 1330 C C . LYS A 1 191 ? 41.731 -13.117 30.234 1.00 81.86 191 LYS A C 1
ATOM 1331 O O . LYS A 1 191 ? 41.751 -11.974 29.770 1.00 77.13 191 LYS A O 1
ATOM 1337 N N . LYS A 1 192 ? 41.289 -13.400 31.455 1.00 82.12 192 LYS A N 1
ATOM 1338 C CA . LYS A 1 192 ? 40.780 -12.375 32.353 1.00 79.55 192 LYS A CA 1
ATOM 1339 C C . LYS A 1 192 ? 41.875 -11.384 32.737 1.00 76.68 192 LYS A C 1
ATOM 1340 O O . LYS A 1 192 ? 43.062 -11.697 32.657 1.00 74.84 192 LYS A O 1
ATOM 1346 N N . VAL A 1 193 ? 41.468 -10.190 33.154 1.00 72.76 193 VAL A N 1
ATOM 1347 C CA . VAL A 1 193 ? 42.410 -9.154 33.551 1.00 72.58 193 VAL A CA 1
ATOM 1348 C C . VAL A 1 193 ? 41.847 -8.290 34.668 1.00 72.17 193 VAL A C 1
ATOM 1349 O O . VAL A 1 193 ? 40.637 -8.105 34.771 1.00 74.65 193 VAL A O 1
ATOM 1353 N N . ASP A 1 194 ? 42.740 -7.758 35.494 1.00 70.44 194 ASP A N 1
ATOM 1354 C CA . ASP A 1 194 ? 42.358 -6.924 36.630 1.00 73.69 194 ASP A CA 1
ATOM 1355 C C . ASP A 1 194 ? 42.499 -5.426 36.317 1.00 71.23 194 ASP A C 1
ATOM 1356 O O . ASP A 1 194 ? 43.609 -4.922 36.133 1.00 69.35 194 ASP A O 1
ATOM 1361 N N . LEU A 1 195 ? 41.374 -4.715 36.271 1.00 65.27 195 LEU A N 1
ATOM 1362 C CA . LEU A 1 195 ? 41.397 -3.286 35.980 1.00 65.39 195 LEU A CA 1
ATOM 1363 C C . LEU A 1 195 ? 42.266 -2.474 36.936 1.00 69.79 195 LEU A C 1
ATOM 1364 O O . LEU A 1 195 ? 42.628 -1.334 36.638 1.00 66.03 195 LEU A O 1
ATOM 1369 N N . ALA A 1 196 ? 42.602 -3.051 38.083 1.00 69.58 196 ALA A N 1
ATOM 1370 C CA . ALA A 1 196 ? 43.435 -2.347 39.053 1.00 73.20 196 ALA A CA 1
ATOM 1371 C C . ALA A 1 196 ? 44.917 -2.568 38.779 1.00 73.15 196 ALA A C 1
ATOM 1372 O O . ALA A 1 196 ? 45.765 -2.245 39.610 1.00 76.63 196 ALA A O 1
ATOM 1374 N N . ASP A 1 197 ? 45.224 -3.123 37.612 1.00 74.75 197 ASP A N 1
ATOM 1375 C CA . ASP A 1 197 ? 46.609 -3.383 37.242 1.00 79.33 197 ASP A CA 1
ATOM 1376 C C . ASP A 1 197 ? 47.056 -2.634 35.996 1.00 76.38 197 ASP A C 1
ATOM 1377 O O . ASP A 1 197 ? 48.252 -2.441 35.777 1.00 75.53 197 ASP A O 1
ATOM 1382 N N . VAL A 1 198 ? 46.094 -2.230 35.176 1.00 74.11 198 VAL A N 1
ATOM 1383 C CA . VAL A 1 198 ? 46.385 -1.498 33.957 1.00 70.37 198 VAL A CA 1
ATOM 1384 C C . VAL A 1 198 ? 47.237 -0.279 34.273 1.00 69.77 198 VAL A C 1
ATOM 1385 O O . VAL A 1 198 ? 47.097 0.324 35.333 1.00 78.46 198 VAL A O 1
ATOM 1389 N N . LYS A 1 199 ? 48.124 0.082 33.357 1.00 67.43 199 LYS A N 1
ATOM 1390 C CA . LYS A 1 199 ? 48.991 1.231 33.572 1.00 63.63 199 LYS A CA 1
ATOM 1391 C C . LYS A 1 199 ? 48.231 2.546 33.577 1.00 62.28 199 LYS A C 1
ATOM 1392 O O . LYS A 1 199 ? 48.516 3.435 34.385 1.00 66.60 199 LYS A O 1
ATOM 1398 N N . ALA A 1 200 ? 47.259 2.668 32.680 1.00 58.09 200 ALA A N 1
ATOM 1399 C CA . ALA A 1 200 ? 46.477 3.897 32.573 1.00 55.10 200 ALA A CA 1
ATOM 1400 C C . ALA A 1 200 ? 45.551 4.144 33.772 1.00 59.09 200 ALA A C 1
ATOM 1401 O O . ALA A 1 200 ? 45.233 3.221 34.516 1.00 61.34 200 ALA A O 1
ATOM 1403 N N . SER A 1 201 ? 45.137 5.395 33.971 1.00 57.12 201 SER A N 1
ATOM 1404 C CA . SER A 1 201 ? 44.233 5.734 35.075 1.00 56.65 201 SER A CA 1
ATOM 1405 C C . SER A 1 201 ? 42.789 5.635 34.605 1.00 50.28 201 SER A C 1
ATOM 1406 O O . SER A 1 201 ? 42.327 6.482 33.841 1.00 46.05 201 SER A O 1
ATOM 1409 N N . ILE A 1 202 ? 42.073 4.621 35.076 1.00 42.27 202 ILE A N 1
ATOM 1410 C CA . ILE A 1 202 ? 40.685 4.434 34.675 1.00 41.14 202 ILE A CA 1
ATOM 1411 C C . ILE A 1 202 ? 39.685 5.070 35.654 1.00 46.07 202 ILE A C 1
ATOM 1412 O O . ILE A 1 202 ? 39.810 4.943 36.872 1.00 45.69 202 ILE A O 1
ATOM 1417 N N . LEU A 1 203 ? 38.703 5.773 35.102 1.00 41.67 203 LEU A N 1
ATOM 1418 C CA . LEU A 1 203 ? 37.645 6.394 35.884 1.00 44.88 203 LEU A CA 1
ATOM 1419 C C . LEU A 1 203 ? 36.396 5.978 35.134 1.00 53.65 203 LEU A C 1
ATOM 1420 O O . LEU A 1 203 ? 36.053 6.542 34.088 1.00 57.99 203 LEU A O 1
ATOM 1425 N N . LEU A 1 204 ? 35.736 4.957 35.669 1.00 54.07 204 LEU A N 1
ATOM 1426 C CA . LEU A 1 204 ? 34.538 4.392 35.071 1.00 45.29 204 LEU A CA 1
ATOM 1427 C C . LEU A 1 204 ? 33.293 4.875 35.809 1.00 45.10 204 LEU A C 1
ATOM 1428 O O . LEU A 1 204 ? 33.132 4.605 36.996 1.00 47.96 204 LEU A O 1
ATOM 1433 N N . ILE A 1 205 ? 32.426 5.597 35.103 1.00 39.27 205 ILE A N 1
ATOM 1434 C CA . ILE A 1 205 ? 31.181 6.104 35.673 1.00 28.40 205 ILE A CA 1
ATOM 1435 C C . ILE A 1 205 ? 30.047 5.431 34.920 1.00 30.87 205 ILE A C 1
ATOM 1436 O O . ILE A 1 205 ? 29.813 5.727 33.747 1.00 38.01 205 ILE A O 1
ATOM 1441 N N . SER A 1 206 ? 29.354 4.512 35.588 1.00 37.82 206 SER A N 1
ATOM 1442 C CA . SER A 1 206 ? 28.242 3.794 34.970 1.00 33.31 206 SER A CA 1
ATOM 1443 C C . SER A 1 206 ? 26.887 4.357 35.396 1.00 42.40 206 SER A C 1
ATOM 1444 O O . SER A 1 206 ? 26.777 5.063 36.402 1.00 41.40 206 SER A O 1
ATOM 1447 N N . GLY A 1 207 ? 25.849 4.016 34.637 1.00 43.20 207 GLY A N 1
ATOM 1448 C CA . GLY A 1 207 ? 24.516 4.512 34.930 1.00 33.89 207 GLY A CA 1
ATOM 1449 C C . GLY A 1 207 ? 23.846 3.967 36.178 1.00 38.91 207 GLY A C 1
ATOM 1450 O O . GLY A 1 207 ? 22.912 4.571 36.714 1.00 42.52 207 GLY A O 1
ATOM 1451 N N . CYS A 1 208 ? 24.300 2.819 36.658 1.00 40.94 208 CYS A N 1
ATOM 1452 C CA . CYS A 1 208 ? 23.683 2.246 37.849 1.00 36.65 208 CYS A CA 1
ATOM 1453 C C . CYS A 1 208 ? 24.602 1.275 38.592 1.00 34.14 208 CYS A C 1
ATOM 1454 O O . CYS A 1 208 ? 25.713 0.990 38.145 1.00 33.64 208 CYS A O 1
ATOM 1457 N N . GLN A 1 209 ? 24.116 0.774 39.729 1.00 33.70 209 GLN A N 1
ATOM 1458 C CA . GLN A 1 209 ? 24.854 -0.179 40.556 1.00 37.99 209 GLN A CA 1
ATOM 1459 C C . GLN A 1 209 ? 24.624 -1.588 40.002 1.00 44.02 209 GLN A C 1
ATOM 1460 O O . GLN A 1 209 ? 23.685 -1.815 39.228 1.00 34.49 209 GLN A O 1
ATOM 1466 N N . ASP A 1 210 ? 25.476 -2.527 40.415 1.00 36.22 210 ASP A N 1
ATOM 1467 C CA . ASP A 1 210 ? 25.399 -3.917 39.974 1.00 32.20 210 ASP A CA 1
ATOM 1468 C C . ASP A 1 210 ? 24.085 -4.611 40.348 1.00 41.07 210 ASP A C 1
ATOM 1469 O O . ASP A 1 210 ? 23.712 -5.632 39.760 1.00 32.89 210 ASP A O 1
ATOM 1474 N N . ASN A 1 211 ? 23.393 -4.069 41.341 1.00 42.86 211 ASN A N 1
ATOM 1475 C CA . ASN A 1 211 ? 22.126 -4.643 41.753 1.00 42.13 211 ASN A CA 1
ATOM 1476 C C . ASN A 1 211 ? 20.972 -3.810 41.217 1.00 37.72 211 ASN A C 1
ATOM 1477 O O . ASN A 1 211 ? 19.828 -3.987 41.628 1.00 32.43 211 ASN A O 1
ATOM 1482 N N . GLN A 1 212 ? 21.264 -2.886 40.308 1.00 41.86 212 GLN A N 1
ATOM 1483 C CA . GLN A 1 212 ? 20.201 -2.053 39.751 1.00 41.50 212 GLN A CA 1
ATOM 1484 C C . GLN A 1 212 ? 20.131 -2.192 38.239 1.00 36.88 212 GLN A C 1
ATOM 1485 O O . GLN A 1 212 ? 20.903 -2.935 37.641 1.00 29.66 212 GLN A O 1
ATOM 1491 N N . LEU A 1 213 ? 19.181 -1.487 37.635 1.00 38.33 213 LEU A N 1
ATOM 1492 C CA . LEU A 1 213 ? 19.011 -1.500 36.189 1.00 40.11 213 LEU A CA 1
ATOM 1493 C C . LEU A 1 213 ? 19.001 -0.061 35.733 1.00 44.42 213 LEU A C 1
ATOM 1494 O O . LEU A 1 213 ? 18.596 0.824 36.491 1.00 46.00 213 LEU A O 1
ATOM 1499 N N . SER A 1 214 ? 19.447 0.171 34.500 1.00 45.30 214 SER A N 1
ATOM 1500 C CA . SER A 1 214 ? 19.492 1.521 33.934 1.00 44.10 214 SER A CA 1
ATOM 1501 C C . SER A 1 214 ? 18.298 1.770 33.038 1.00 41.06 214 SER A C 1
ATOM 1502 O O . SER A 1 214 ? 18.034 1.009 32.111 1.00 43.89 214 SER A O 1
ATOM 1505 N N . GLN A 1 215 ? 17.593 2.857 33.304 1.00 38.17 215 GLN A N 1
ATOM 1506 C CA . GLN A 1 215 ? 16.406 3.178 32.540 1.00 37.24 215 GLN A CA 1
ATOM 1507 C C . GLN A 1 215 ? 16.671 3.884 31.212 1.00 41.60 215 GLN A C 1
ATOM 1508 O O . GLN A 1 215 ? 17.504 4.782 31.124 1.00 47.12 215 GLN A O 1
ATOM 1514 N N . ASP A 1 216 ? 15.968 3.452 30.174 1.00 38.25 216 ASP A N 1
ATOM 1515 C CA . ASP A 1 216 ? 16.096 4.047 28.856 1.00 34.91 216 ASP A CA 1
ATOM 1516 C C . ASP A 1 216 ? 14.961 5.049 28.684 1.00 36.20 216 ASP A C 1
ATOM 1517 O O . ASP A 1 216 ? 13.808 4.657 28.512 1.00 40.22 216 ASP A O 1
ATOM 1522 N N . GLY A 1 217 ? 15.279 6.335 28.738 1.00 40.11 217 GLY A N 1
ATOM 1523 C CA . GLY A 1 217 ? 14.252 7.346 28.571 1.00 38.47 217 GLY A CA 1
ATOM 1524 C C . GLY A 1 217 ? 13.824 7.465 27.119 1.00 46.23 217 GLY A C 1
ATOM 1525 O O . GLY A 1 217 ? 14.337 6.741 26.260 1.00 41.01 217 GLY A O 1
ATOM 1526 N N . ALA A 1 218 ? 12.892 8.373 26.832 1.00 47.15 218 ALA A N 1
ATOM 1527 C CA . ALA A 1 218 ? 12.424 8.551 25.458 1.00 50.38 218 ALA A CA 1
ATOM 1528 C C . ALA A 1 218 ? 13.357 9.421 24.611 1.00 53.92 218 ALA A C 1
ATOM 1529 O O . ALA A 1 218 ? 13.353 9.312 23.382 1.00 49.61 218 ALA A O 1
ATOM 1531 N N . PHE A 1 219 ? 14.162 10.267 25.263 1.00 55.00 219 PHE A N 1
ATOM 1532 C CA . PHE A 1 219 ? 15.094 11.143 24.542 1.00 55.48 219 PHE A CA 1
ATOM 1533 C C . PHE A 1 219 ? 16.565 11.051 24.943 1.00 54.46 219 PHE A C 1
ATOM 1534 O O . PHE A 1 219 ? 17.417 11.726 24.369 1.00 51.68 219 PHE A O 1
ATOM 1542 N N . ASN A 1 220 ? 16.836 10.232 25.950 1.00 50.23 220 ASN A N 1
ATOM 1543 C CA . ASN A 1 220 ? 18.177 9.924 26.432 1.00 52.24 220 ASN A CA 1
ATOM 1544 C C . ASN A 1 220 ? 18.038 9.130 27.724 1.00 52.97 220 ASN A C 1
ATOM 1545 O O . ASN A 1 220 ? 16.991 9.169 28.379 1.00 41.75 220 ASN A O 1
ATOM 1550 N N . GLY A 1 221 ? 19.074 8.369 28.056 1.00 49.14 221 GLY A N 1
ATOM 1551 C CA . GLY A 1 221 ? 19.032 7.557 29.254 1.00 45.77 221 GLY A CA 1
ATOM 1552 C C . GLY A 1 221 ? 18.742 8.379 30.493 1.00 46.19 221 GLY A C 1
ATOM 1553 O O . GLY A 1 221 ? 18.966 9.584 30.518 1.00 47.30 221 GLY A O 1
ATOM 1554 N N . ALA A 1 222 ? 18.229 7.736 31.527 1.00 36.01 222 ALA A N 1
ATOM 1555 C CA . ALA A 1 222 ? 17.943 8.454 32.750 1.00 40.01 222 ALA A CA 1
ATOM 1556 C C . ALA A 1 222 ? 19.247 9.082 33.239 1.00 33.51 222 ALA A C 1
ATOM 1557 O O . ALA A 1 222 ? 19.292 10.264 33.574 1.00 32.81 222 ALA A O 1
ATOM 1559 N N . PHE A 1 223 ? 20.308 8.284 33.274 1.00 33.62 223 PHE A N 1
ATOM 1560 C CA . PHE A 1 223 ? 21.608 8.770 33.725 1.00 40.42 223 PHE A CA 1
ATOM 1561 C C . PHE A 1 223 ? 22.132 9.908 32.830 1.00 42.00 223 PHE A C 1
ATOM 1562 O O . PHE A 1 223 ? 22.432 11.008 33.302 1.00 39.79 223 PHE A O 1
ATOM 1570 N N . THR A 1 224 ? 22.230 9.639 31.536 1.00 41.15 224 THR A N 1
ATOM 1571 C CA . THR A 1 224 ? 22.729 10.637 30.602 1.00 44.99 224 THR A CA 1
ATOM 1572 C C . THR A 1 224 ? 21.932 11.946 30.678 1.00 44.91 224 THR A C 1
ATOM 1573 O O . THR A 1 224 ? 22.499 13.047 30.644 1.00 48.40 224 THR A O 1
ATOM 1577 N N . GLY A 1 225 ? 20.618 11.825 30.786 1.00 37.28 225 GLY A N 1
ATOM 1578 C CA . GLY A 1 225 ? 19.780 13.007 30.875 1.00 42.96 225 GLY A CA 1
ATOM 1579 C C . GLY A 1 225 ? 20.171 13.884 32.050 1.00 48.81 225 GLY A C 1
ATOM 1580 O O . GLY A 1 225 ? 20.246 15.103 31.918 1.00 46.30 225 GLY A O 1
ATOM 1581 N N . GLN A 1 226 ? 20.418 13.276 33.207 1.00 45.06 226 GLN A N 1
ATOM 1582 C CA . GLN A 1 226 ? 20.805 14.056 34.365 1.00 43.25 226 GLN A CA 1
ATOM 1583 C C . GLN A 1 226 ? 22.248 14.523 34.265 1.00 52.46 226 GLN A C 1
ATOM 1584 O O . GLN A 1 226 ? 22.619 15.554 34.840 1.00 58.83 226 GLN A O 1
ATOM 1590 N N . LEU A 1 227 ? 23.073 13.768 33.545 1.00 48.26 227 LEU A N 1
ATOM 1591 C CA . LEU A 1 227 ? 24.458 14.180 33.369 1.00 46.71 227 LEU A CA 1
ATOM 1592 C C . LEU A 1 227 ? 24.396 15.508 32.600 1.00 48.86 227 LEU A C 1
ATOM 1593 O O . LEU A 1 227 ? 25.005 16.493 33.005 1.00 57.01 227 LEU A O 1
ATOM 1598 N N . LEU A 1 228 ? 23.633 15.546 31.511 1.00 46.35 228 LEU A N 1
ATOM 1599 C CA . LEU A 1 228 ? 23.508 16.773 30.733 1.00 46.41 228 LEU A CA 1
ATOM 1600 C C . LEU A 1 228 ? 22.882 17.907 31.538 1.00 42.63 228 LEU A C 1
ATOM 1601 O O . LEU A 1 228 ? 23.222 19.078 31.356 1.00 45.75 228 LEU A O 1
ATOM 1606 N N . ARG A 1 229 ? 21.968 17.577 32.437 1.00 41.84 229 ARG A N 1
ATOM 1607 C CA . ARG A 1 229 ? 21.334 18.631 33.220 1.00 43.51 229 ARG A CA 1
ATOM 1608 C C . ARG A 1 229 ? 22.278 19.322 34.222 1.00 40.04 229 ARG A C 1
ATOM 1609 O O . ARG A 1 229 ? 22.196 20.535 34.400 1.00 41.09 229 ARG A O 1
ATOM 1617 N N . VAL A 1 230 ? 23.170 18.573 34.872 1.00 32.20 230 VAL A N 1
ATOM 1618 C CA . VAL A 1 230 ? 24.089 19.199 35.822 1.00 31.08 230 VAL A CA 1
ATOM 1619 C C . VAL A 1 230 ? 25.230 19.834 35.051 1.00 30.24 230 VAL A C 1
ATOM 1620 O O . VAL A 1 230 ? 25.779 20.842 35.465 1.00 30.51 230 VAL A O 1
ATOM 1624 N N . TRP A 1 231 ? 25.601 19.240 33.925 1.00 35.33 231 TRP A N 1
ATOM 1625 C CA . TRP A 1 231 ? 26.676 19.812 33.136 1.00 36.79 231 TRP A CA 1
ATOM 1626 C C . TRP A 1 231 ? 26.210 21.168 32.610 1.00 38.04 231 TRP A C 1
ATOM 1627 O O . TRP A 1 231 ? 27.011 22.069 32.367 1.00 49.56 231 TRP A O 1
ATOM 1638 N N . LYS A 1 232 ? 24.901 21.306 32.449 1.00 39.37 232 LYS A N 1
ATOM 1639 C CA . LYS A 1 232 ? 24.284 22.539 31.964 1.00 41.47 232 LYS A CA 1
ATOM 1640 C C . LYS A 1 232 ? 25.025 23.261 30.841 1.00 51.27 232 LYS A C 1
ATOM 1641 O O . LYS A 1 232 ? 25.376 24.442 30.965 1.00 50.08 232 LYS A O 1
ATOM 1647 N N . ASN A 1 233 ? 25.253 22.548 29.738 1.00 52.49 233 ASN A N 1
ATOM 1648 C CA . ASN A 1 233 ? 25.918 23.114 28.561 1.00 53.55 233 ASN A CA 1
ATOM 1649 C C . ASN A 1 233 ? 27.266 23.750 28.859 1.00 54.25 233 ASN A C 1
ATOM 1650 O O . ASN A 1 233 ? 27.580 24.812 28.315 1.00 55.16 233 ASN A O 1
ATOM 1655 N N . GLY A 1 234 ? 28.046 23.124 29.741 1.00 52.52 234 GLY A N 1
ATOM 1656 C CA . GLY A 1 234 ? 29.365 23.645 30.060 1.00 41.92 234 GLY A CA 1
ATOM 1657 C C . GLY A 1 234 ? 29.448 24.689 31.149 1.00 41.30 234 GLY A C 1
ATOM 1658 O O . GLY A 1 234 ? 30.506 25.277 31.346 1.00 47.75 234 GLY A O 1
ATOM 1659 N N . LEU A 1 235 ? 28.352 24.937 31.855 1.00 45.87 235 LEU A N 1
ATOM 1660 C CA . LEU A 1 235 ? 28.372 25.921 32.930 1.00 45.47 235 LEU A CA 1
ATOM 1661 C C . LEU A 1 235 ? 28.725 25.300 34.275 1.00 47.72 235 LEU A C 1
ATOM 1662 O O . LEU A 1 235 ? 28.833 26.007 35.275 1.00 45.89 235 LEU A O 1
ATOM 1667 N N . TYR A 1 236 ? 28.911 23.984 34.300 1.00 49.93 236 TYR A N 1
ATOM 1668 C CA . TYR A 1 236 ? 29.227 23.303 35.552 1.00 55.24 236 TYR A CA 1
ATOM 1669 C C . TYR A 1 236 ? 30.646 23.563 36.042 1.00 54.01 236 TYR A C 1
ATOM 1670 O O . TYR A 1 236 ? 31.615 23.444 35.294 1.00 51.59 236 TYR A O 1
ATOM 1679 N N . LYS A 1 237 ? 30.754 23.916 37.317 1.00 55.39 237 LYS A N 1
ATOM 1680 C CA . LYS A 1 237 ? 32.043 24.184 37.943 1.00 57.43 237 LYS A CA 1
ATOM 1681 C C . LYS A 1 237 ? 32.283 23.103 39.005 1.00 54.18 237 LYS A C 1
ATOM 1682 O O . LYS A 1 237 ? 31.442 22.900 39.883 1.00 62.19 237 LYS A O 1
ATOM 1688 N N . GLY A 1 238 ? 33.414 22.409 38.929 1.00 42.59 238 GLY A N 1
ATOM 1689 C CA . GLY A 1 238 ? 33.689 21.376 39.913 1.00 33.75 238 GLY A CA 1
ATOM 1690 C C . GLY A 1 238 ? 34.544 20.230 39.420 1.00 36.81 238 GLY A C 1
ATOM 1691 O O . GLY A 1 238 ? 34.960 20.219 38.266 1.00 46.16 238 GLY A O 1
ATOM 1692 N N . SER A 1 239 ? 34.813 19.268 40.300 1.00 39.26 239 SER A N 1
ATOM 1693 C CA . SER A 1 239 ? 35.626 18.100 39.947 1.00 40.73 239 SER A CA 1
ATOM 1694 C C . SER A 1 239 ? 34.743 16.922 39.529 1.00 42.51 239 SER A C 1
ATOM 1695 O O . SER A 1 239 ? 33.515 17.001 39.598 1.00 45.99 239 SER A O 1
ATOM 1698 N N . TYR A 1 240 ? 35.375 15.831 39.107 1.00 33.34 240 TYR A N 1
ATOM 1699 C CA . TYR A 1 240 ? 34.635 14.651 38.705 1.00 34.71 240 TYR A CA 1
ATOM 1700 C C . TYR A 1 240 ? 33.813 14.129 39.875 1.00 35.92 240 TYR A C 1
ATOM 1701 O O . TYR A 1 240 ? 32.660 13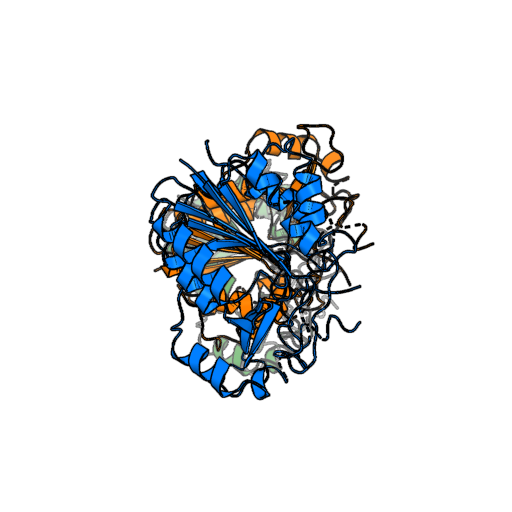.750 39.709 1.00 35.72 240 TYR A O 1
ATOM 1710 N N . ARG A 1 241 ? 34.406 14.106 41.063 1.00 41.21 241 ARG A N 1
ATOM 1711 C CA . ARG A 1 241 ? 33.688 13.619 42.227 1.00 40.22 241 ARG A CA 1
ATOM 1712 C C . ARG A 1 241 ? 32.457 14.462 42.447 1.00 37.59 241 ARG A C 1
ATOM 1713 O O . ARG A 1 241 ? 31.364 13.933 42.610 1.00 47.39 241 ARG A O 1
ATOM 1721 N N . SER A 1 242 ? 32.616 15.777 42.431 1.00 41.77 242 SER A N 1
ATOM 1722 C CA . SER A 1 242 ? 31.465 16.653 42.627 1.00 39.04 242 SER A CA 1
ATOM 1723 C C . SER A 1 242 ? 30.437 16.470 41.527 1.00 41.96 242 SER A C 1
ATOM 1724 O O . SER A 1 242 ? 29.237 16.543 41.782 1.00 43.06 242 SER A O 1
ATOM 1727 N N . PHE A 1 243 ? 30.916 16.241 40.306 1.00 39.42 243 PHE A N 1
ATOM 1728 C CA . PHE A 1 243 ? 30.037 16.062 39.162 1.00 35.40 243 PHE A CA 1
ATOM 1729 C C . PHE A 1 243 ? 29.149 14.845 39.442 1.00 42.11 243 PHE A C 1
ATOM 1730 O O . PHE A 1 243 ? 27.917 14.903 39.364 1.00 34.23 243 PHE A O 1
ATOM 1738 N N . HIS A 1 244 ? 29.801 13.752 39.813 1.00 39.74 244 HIS A N 1
ATOM 1739 C CA . HIS A 1 244 ? 29.131 12.514 40.124 1.00 42.86 244 HIS A CA 1
ATOM 1740 C C . HIS A 1 244 ? 28.132 12.698 41.275 1.00 41.59 244 HIS A C 1
ATOM 1741 O O . HIS A 1 244 ? 26.971 12.311 41.160 1.00 38.32 244 HIS A O 1
ATOM 1748 N N . LYS A 1 245 ? 28.574 13.301 42.375 1.00 44.55 245 LYS A N 1
ATOM 1749 C CA . LYS A 1 245 ? 27.692 13.512 43.531 1.00 47.58 245 LYS A CA 1
ATOM 1750 C C . LYS A 1 245 ? 26.461 14.353 43.200 1.00 46.67 245 LYS A C 1
ATOM 1751 O O . LYS A 1 245 ? 25.367 14.108 43.724 1.00 42.16 245 LYS A O 1
ATOM 1757 N N . ALA A 1 246 ? 26.638 15.334 42.321 1.00 43.10 246 ALA A N 1
ATOM 1758 C CA . ALA A 1 246 ? 25.533 16.201 41.913 1.00 43.64 246 ALA A CA 1
ATOM 1759 C C . ALA A 1 246 ? 24.519 15.436 41.054 1.00 39.61 246 ALA A C 1
ATOM 1760 O O . ALA A 1 2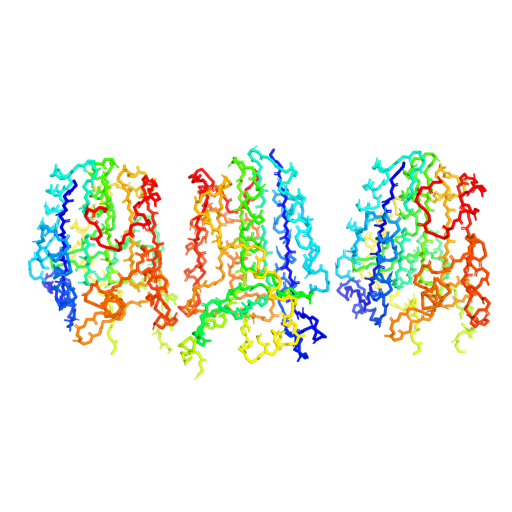46 ? 23.327 15.735 41.070 1.00 48.43 246 ALA A O 1
ATOM 1762 N N . ILE A 1 247 ? 24.994 14.455 40.300 1.00 36.94 247 ILE A N 1
ATOM 1763 C CA . ILE A 1 247 ? 24.099 13.682 39.461 1.00 36.55 247 ILE A CA 1
ATOM 1764 C C . ILE A 1 247 ? 23.302 12.712 40.316 1.00 39.69 247 ILE A C 1
ATOM 1765 O O . ILE A 1 247 ? 22.076 12.741 40.295 1.00 33.44 247 ILE A O 1
ATOM 1770 N N . VAL A 1 248 ? 23.992 11.865 41.076 1.00 38.54 248 VAL A N 1
ATOM 1771 C CA . VAL A 1 248 ? 23.301 10.906 41.925 1.00 41.09 248 VAL A CA 1
ATOM 1772 C C . VAL A 1 248 ? 22.261 11.587 42.812 1.00 35.12 248 VAL A C 1
ATOM 1773 O O . VAL A 1 248 ? 21.223 11.012 43.106 1.00 34.77 248 VAL A O 1
ATOM 1777 N N . ARG A 1 249 ? 22.528 12.816 43.218 1.00 36.47 249 ARG A N 1
ATOM 1778 C CA . ARG A 1 249 ? 21.603 13.530 44.074 1.00 44.28 249 ARG A CA 1
ATOM 1779 C C . ARG A 1 249 ? 20.236 13.687 43.425 1.00 46.39 249 ARG A C 1
ATOM 1780 O O . ARG A 1 249 ? 19.219 13.693 44.113 1.00 49.40 249 ARG A O 1
ATOM 1788 N N . ARG A 1 250 ? 20.220 13.798 42.100 1.00 40.21 250 ARG A N 1
ATOM 1789 C CA . ARG A 1 250 ? 18.992 13.984 41.328 1.00 37.98 250 ARG A CA 1
ATOM 1790 C C . ARG A 1 250 ? 18.327 12.681 40.895 1.00 38.33 250 ARG A C 1
ATOM 1791 O O . ARG A 1 250 ? 17.142 12.654 40.580 1.00 46.01 250 ARG A O 1
ATOM 1807 N N . PRO A 1 252 ? 16.879 8.735 41.026 1.00 34.11 252 PRO A N 1
ATOM 1808 C CA . PRO A 1 252 ? 15.996 7.980 41.915 1.00 32.49 252 PRO A CA 1
ATOM 1809 C C . PRO A 1 252 ? 16.801 6.898 42.650 1.00 39.72 252 PRO A C 1
ATOM 1810 O O . PRO A 1 252 ? 17.801 6.386 42.126 1.00 38.23 252 PRO A O 1
ATOM 1814 N N . PRO A 1 253 ? 16.372 6.524 43.869 1.00 41.38 253 PRO A N 1
ATOM 1815 C CA . PRO A 1 253 ? 17.075 5.508 44.662 1.00 27.34 253 PRO A CA 1
ATOM 1816 C C . PRO A 1 253 ? 17.239 4.135 44.018 1.00 36.71 253 PRO A C 1
ATOM 1817 O O . PRO A 1 253 ? 18.121 3.379 44.415 1.00 34.76 253 PRO A O 1
ATOM 1821 N N . ASP A 1 254 ? 16.406 3.827 43.020 1.00 41.90 254 ASP A N 1
ATOM 1822 C CA . ASP A 1 254 ? 16.463 2.533 42.335 1.00 38.70 254 ASP A CA 1
ATOM 1823 C C . ASP A 1 254 ? 17.465 2.556 41.170 1.00 45.14 254 ASP A C 1
ATOM 1824 O O . ASP A 1 254 ? 17.671 1.545 40.486 1.00 46.41 254 ASP A O 1
ATOM 1829 N N . GLN A 1 255 ? 18.066 3.722 40.937 1.00 37.82 255 GLN A N 1
ATOM 1830 C CA . GLN A 1 255 ? 19.077 3.886 39.894 1.00 35.54 255 GLN A CA 1
ATOM 1831 C C . GLN A 1 255 ? 20.135 4.897 40.332 1.00 32.36 255 GLN A C 1
ATOM 1832 O O . GLN A 1 255 ? 19.907 6.106 40.289 1.00 43.75 255 GLN A O 1
ATOM 1838 N N . THR A 1 256 ? 21.294 4.398 40.748 1.00 36.06 256 THR A N 1
ATOM 1839 C CA . THR A 1 256 ? 22.373 5.263 41.212 1.00 35.87 256 THR A CA 1
ATOM 1840 C C . THR A 1 256 ? 23.626 5.027 40.392 1.00 33.62 256 THR A C 1
ATOM 1841 O O . THR A 1 256 ? 24.183 3.931 40.417 1.00 35.85 256 THR A O 1
ATOM 1845 N N . PRO A 1 257 ? 24.076 6.044 39.635 1.00 38.64 257 PRO A N 1
ATOM 1846 C CA . PRO A 1 257 ? 25.291 5.843 38.841 1.00 38.32 257 PRO A CA 1
ATOM 1847 C C . PRO A 1 257 ? 26.469 5.619 39.778 1.00 42.58 257 PRO A C 1
ATOM 1848 O O . PRO A 1 257 ? 26.500 6.148 40.893 1.00 35.98 257 PRO A O 1
ATOM 1852 N N . ASN A 1 258 ? 27.422 4.811 39.326 1.00 43.36 258 ASN A N 1
ATOM 1853 C CA . ASN A 1 258 ? 28.589 4.477 40.124 1.00 33.37 258 ASN A CA 1
ATOM 1854 C C . ASN A 1 258 ? 29.874 5.178 39.689 1.00 45.92 258 ASN A C 1
ATOM 1855 O O . ASN A 1 258 ? 30.087 5.468 38.508 1.00 48.27 258 ASN A O 1
ATOM 1860 N N . PHE A 1 259 ? 30.735 5.422 40.669 1.00 44.78 259 PHE A N 1
ATOM 1861 C CA . PHE A 1 259 ? 32.014 6.078 40.460 1.00 45.42 259 PHE A CA 1
ATOM 1862 C C . PHE A 1 259 ? 33.123 5.074 40.820 1.00 50.07 259 PHE A C 1
ATOM 1863 O O . PHE A 1 259 ? 33.480 4.915 41.987 1.00 49.60 259 PHE A O 1
ATOM 1871 N N . PHE A 1 260 ? 33.661 4.408 39.801 1.00 51.37 260 PHE A N 1
ATOM 1872 C CA . PHE A 1 260 ? 34.699 3.393 39.968 1.00 50.51 260 PHE A CA 1
ATOM 1873 C C . PHE A 1 260 ? 36.044 3.803 39.352 1.00 50.67 260 PHE A C 1
ATOM 1874 O O . PHE A 1 260 ? 36.095 4.240 38.200 1.00 45.50 260 PHE A O 1
ATOM 1882 N N . THR A 1 261 ? 37.127 3.652 40.117 1.00 45.93 261 THR A N 1
ATOM 1883 C CA . THR A 1 261 ? 38.467 3.986 39.634 1.00 43.20 261 THR A CA 1
ATOM 1884 C C . THR A 1 261 ? 39.325 2.727 39.595 1.00 40.75 261 THR A C 1
ATOM 1885 O O . THR A 1 261 ? 39.251 1.899 40.491 1.00 44.10 261 THR A O 1
ATOM 1889 N N . ALA A 1 262 ? 40.136 2.583 38.553 1.00 43.20 262 ALA A N 1
ATOM 1890 C CA . ALA A 1 262 ? 41.003 1.425 38.432 1.00 43.41 262 ALA A CA 1
ATOM 1891 C C . ALA A 1 262 ? 42.348 1.847 37.848 1.00 49.74 262 ALA A C 1
ATOM 1892 O O . ALA A 1 262 ? 42.535 3.010 37.489 1.00 48.11 262 ALA A O 1
ATOM 1894 N N . GLY A 1 263 ? 43.288 0.907 37.759 1.00 48.46 263 GLY A N 1
ATOM 1895 C CA . GLY A 1 263 ? 44.595 1.227 37.209 1.00 43.54 263 GLY A CA 1
ATOM 1896 C C . GLY A 1 263 ? 45.445 2.083 38.129 1.00 48.78 263 GLY A C 1
ATOM 1897 O O . GLY A 1 263 ? 45.221 2.126 39.340 1.00 55.67 263 GLY A O 1
ATOM 1898 N N . THR A 1 264 ? 46.429 2.768 37.559 1.00 46.20 264 THR A N 1
ATOM 1899 C CA . THR A 1 264 ? 47.307 3.610 38.355 1.00 52.11 264 THR A CA 1
ATOM 1900 C C . THR A 1 264 ? 46.571 4.840 38.875 1.00 53.99 264 THR A C 1
ATOM 1901 O O . THR A 1 264 ? 46.088 5.661 38.100 1.00 59.50 264 THR A O 1
ATOM 1905 N N . PRO A 1 265 ? 46.468 4.978 40.206 1.00 56.87 265 PRO A N 1
ATOM 1906 C CA . PRO A 1 265 ? 45.777 6.130 40.796 1.00 54.97 265 PRO A CA 1
ATOM 1907 C C . PRO A 1 265 ? 46.308 7.471 40.279 1.00 61.86 265 PRO A C 1
ATOM 1908 O O . PRO A 1 265 ? 47.512 7.631 40.059 1.00 65.82 265 PRO A O 1
ATOM 1912 N N . ASP A 1 266 ? 45.402 8.423 40.083 1.00 55.10 266 ASP A N 1
ATOM 1913 C CA . ASP A 1 266 ? 45.762 9.742 39.593 1.00 59.76 266 ASP A CA 1
ATOM 1914 C C . ASP A 1 266 ? 44.835 10.764 40.235 1.00 68.37 266 ASP A C 1
ATOM 1915 O O . ASP A 1 266 ? 43.829 11.168 39.646 1.00 66.67 266 ASP A O 1
ATOM 1920 N N . PRO A 1 267 ? 45.165 11.202 41.457 1.00 73.79 267 PRO A N 1
ATOM 1921 C CA . PRO A 1 267 ? 44.336 12.184 42.158 1.00 72.47 267 PRO A CA 1
ATOM 1922 C C . PRO A 1 267 ? 44.169 13.492 41.397 1.00 65.09 267 PRO A C 1
ATOM 1923 O O . PRO A 1 267 ? 43.153 14.171 41.542 1.00 67.81 267 PRO A O 1
ATOM 1927 N N . ALA A 1 268 ? 45.152 13.847 40.579 1.00 59.91 268 ALA A N 1
ATOM 1928 C CA . ALA A 1 268 ? 45.053 15.087 39.813 1.00 58.78 268 ALA A CA 1
ATOM 1929 C C . ALA A 1 268 ? 43.946 14.968 38.771 1.00 57.72 268 ALA A C 1
ATOM 1930 O O . ALA A 1 268 ? 43.242 15.935 38.481 1.00 56.77 268 ALA A O 1
ATOM 1932 N N . PHE A 1 269 ? 43.802 13.766 38.219 1.00 60.44 269 PHE A N 1
ATOM 1933 C CA . PHE A 1 269 ? 42.791 13.481 37.204 1.00 57.93 269 PHE A CA 1
ATOM 1934 C C . PHE A 1 269 ? 41.372 13.549 37.790 1.00 52.61 269 PHE A C 1
ATOM 1935 O O . PHE A 1 269 ? 40.487 14.195 37.223 1.00 47.11 269 PHE A O 1
ATOM 1943 N N . LEU A 1 270 ? 41.163 12.899 38.929 1.00 56.24 270 LEU A N 1
ATOM 1944 C CA . LEU A 1 270 ? 39.854 12.909 39.570 1.00 54.41 270 LEU A CA 1
ATOM 1945 C C . LEU A 1 270 ? 39.517 14.296 40.122 1.00 57.65 270 LEU A C 1
ATOM 1946 O O . LEU A 1 270 ? 38.369 14.578 40.468 1.00 57.80 270 LEU A O 1
ATOM 1951 N N . LYS A 1 271 ? 40.523 15.165 40.172 1.00 55.08 271 LYS A N 1
ATOM 1952 C CA . LYS A 1 271 ? 40.347 16.521 40.673 1.00 52.43 271 LYS A CA 1
ATOM 1953 C C . LYS A 1 271 ? 40.043 17.515 39.557 1.00 52.20 271 LYS A C 1
ATOM 1954 O O . LYS A 1 271 ? 39.609 18.634 39.823 1.00 45.30 271 LYS A O 1
ATOM 1960 N N . GLN A 1 272 ? 40.266 17.108 38.309 1.00 56.86 272 GLN A N 1
ATOM 1961 C CA . GLN A 1 272 ? 40.013 17.979 37.160 1.00 52.55 272 GLN A CA 1
ATOM 1962 C C . GLN A 1 272 ? 38.521 18.199 36.931 1.00 45.87 272 GLN A C 1
ATOM 1963 O O . GLN A 1 272 ? 37.683 17.616 37.612 1.00 45.15 272 GLN A O 1
ATOM 1969 N N . ARG A 1 273 ? 38.200 19.044 35.959 1.00 47.34 273 ARG A N 1
ATOM 1970 C CA . ARG A 1 273 ? 36.814 19.315 35.607 1.00 49.54 273 ARG A CA 1
ATOM 1971 C C . ARG A 1 273 ? 36.341 18.128 34.759 1.00 53.44 273 ARG A C 1
ATOM 1972 O O . ARG A 1 273 ? 37.062 17.655 33.883 1.00 59.03 273 ARG A O 1
ATOM 1980 N N . PRO A 1 274 ? 35.117 17.642 35.002 1.00 57.61 274 PRO A N 1
ATOM 1981 C CA . PRO A 1 274 ? 34.547 16.502 34.276 1.00 61.87 274 PRO A CA 1
ATOM 1982 C C . PRO A 1 274 ? 34.957 16.190 32.830 1.00 63.79 274 PRO A C 1
ATOM 1983 O O . PRO A 1 274 ? 34.947 15.023 32.451 1.00 77.80 274 PRO A O 1
ATOM 1987 N N . PHE A 1 275 ? 35.314 17.164 32.003 1.00 41.35 275 PHE A N 1
ATOM 1988 C CA . PHE A 1 275 ? 35.701 16.768 30.645 1.00 42.46 275 PHE A CA 1
ATOM 1989 C C . PHE A 1 275 ? 36.966 17.413 30.163 1.00 45.45 275 PHE A C 1
ATOM 1990 O O . PHE A 1 275 ? 37.155 17.629 28.971 1.00 42.29 275 PHE A O 1
ATOM 1998 N N . THR A 1 276 ? 37.848 17.665 31.113 1.00 43.90 276 THR A N 1
ATOM 1999 C CA . THR A 1 276 ? 39.099 18.315 30.838 1.00 45.44 276 THR A CA 1
ATOM 2000 C C . THR A 1 276 ? 40.121 17.585 29.969 1.00 48.91 276 THR A C 1
ATOM 2001 O O . THR A 1 276 ? 40.432 16.409 30.161 1.00 37.00 276 THR A O 1
ATOM 2005 N N . VAL A 1 277 ? 40.632 18.332 28.997 1.00 50.50 277 VAL A N 1
ATOM 2006 C CA . VAL A 1 277 ? 41.659 17.859 28.097 1.00 46.85 277 VAL A CA 1
ATOM 2007 C C . VAL A 1 277 ? 42.892 18.652 28.499 1.00 48.70 277 VAL A C 1
ATOM 2008 O O . VAL A 1 277 ? 43.971 18.093 28.644 1.00 56.63 277 VAL A O 1
ATOM 2012 N N . LEU A 1 278 ? 42.714 19.959 28.691 1.00 49.70 278 LEU A N 1
ATOM 2013 C CA . LEU A 1 278 ? 43.804 20.855 29.090 1.00 63.09 278 LEU A CA 1
ATOM 2014 C C . LEU A 1 278 ? 43.489 21.535 30.424 1.00 70.93 278 LEU A C 1
ATOM 2015 O O . LEU A 1 278 ? 42.597 22.390 30.505 1.00 66.41 278 LEU A O 1
ATOM 2020 N N . GLU A 1 279 ? 44.239 21.155 31.457 1.00 74.59 279 GLU A N 1
ATOM 2021 C CA . GLU A 1 279 ? 44.067 21.694 32.804 1.00 78.61 279 GLU A CA 1
ATOM 2022 C C . GLU A 1 279 ? 43.924 23.219 32.817 1.00 83.65 279 GLU A C 1
ATOM 2023 O O . GLU A 1 279 ? 44.900 23.905 32.429 1.00 83.45 279 GLU A O 1
ATOM 2029 N N . PRO B 1 2 ? 51.190 -8.128 64.097 1.00 78.12 2 PRO B N 1
ATOM 2030 C CA . PRO B 1 2 ? 50.261 -7.161 63.464 1.00 76.40 2 PRO B CA 1
ATOM 2031 C C . PRO B 1 2 ? 49.048 -6.985 64.360 1.00 76.61 2 PRO B C 1
ATOM 2032 O O . PRO B 1 2 ? 48.185 -7.864 64.416 1.00 84.25 2 PRO B O 1
ATOM 2036 N N . LYS B 1 3 ? 48.974 -5.854 65.055 1.00 67.14 3 LYS B N 1
ATOM 2037 C CA . LYS B 1 3 ? 47.859 -5.615 65.954 1.00 59.06 3 LYS B CA 1
ATOM 2038 C C . LYS B 1 3 ? 46.670 -4.907 65.309 1.00 61.85 3 LYS B C 1
ATOM 2039 O O . LYS B 1 3 ? 46.818 -4.012 64.476 1.00 52.05 3 LYS B O 1
ATOM 2045 N N . GLY B 1 4 ? 45.482 -5.342 65.711 1.00 61.14 4 GLY B N 1
ATOM 2046 C CA . GLY B 1 4 ? 44.256 -4.764 65.210 1.00 54.31 4 GLY B CA 1
ATOM 2047 C C . GLY B 1 4 ? 43.366 -4.262 66.336 1.00 55.12 4 GLY B C 1
ATOM 2048 O O . GLY B 1 4 ? 43.219 -4.918 67.372 1.00 57.09 4 GLY B O 1
ATOM 2049 N N . ILE B 1 5 ? 42.787 -3.081 66.137 1.00 52.82 5 ILE B N 1
ATOM 2050 C CA . ILE B 1 5 ? 41.882 -2.471 67.110 1.00 41.15 5 ILE B CA 1
ATOM 2051 C C . ILE B 1 5 ? 40.561 -2.183 66.414 1.00 43.16 5 ILE B C 1
ATOM 2052 O O . ILE B 1 5 ? 40.530 -1.572 65.346 1.00 44.55 5 ILE B O 1
ATOM 2057 N N . ALA B 1 6 ? 39.471 -2.624 67.025 1.00 46.49 6 ALA B N 1
ATOM 2058 C CA . ALA B 1 6 ? 38.153 -2.413 66.458 1.00 39.14 6 ALA B CA 1
ATOM 2059 C C . ALA B 1 6 ? 37.277 -1.615 67.421 1.00 45.54 6 ALA B C 1
ATOM 2060 O O . ALA B 1 6 ? 37.406 -1.741 68.643 1.00 41.51 6 ALA B O 1
ATOM 2062 N N . LEU B 1 7 ? 36.390 -0.792 66.851 1.00 51.71 7 LEU B N 1
ATOM 2063 C CA . LEU B 1 7 ? 35.448 0.042 67.605 1.00 44.12 7 LEU B CA 1
ATOM 2064 C C . LEU B 1 7 ? 34.055 -0.188 67.019 1.00 41.20 7 LEU B C 1
ATOM 2065 O O . LEU B 1 7 ? 33.757 0.279 65.924 1.00 44.00 7 LEU B O 1
ATOM 2070 N N . ALA B 1 8 ? 33.216 -0.927 67.736 1.00 44.87 8 ALA B N 1
ATOM 2071 C CA . ALA B 1 8 ? 31.859 -1.207 67.289 1.00 36.21 8 ALA B CA 1
ATOM 2072 C C . ALA B 1 8 ? 30.931 -0.228 67.988 1.00 39.57 8 ALA B C 1
ATOM 2073 O O . ALA B 1 8 ? 30.875 -0.178 69.223 1.00 44.02 8 ALA B O 1
ATOM 2075 N N . LEU B 1 9 ? 30.219 0.562 67.194 1.00 40.44 9 LEU B N 1
ATOM 2076 C CA . LEU B 1 9 ? 29.298 1.560 67.729 1.00 42.52 9 LEU B CA 1
ATOM 2077 C C . LEU B 1 9 ? 27.885 1.192 67.348 1.00 37.74 9 LEU B C 1
ATOM 2078 O O . LEU B 1 9 ? 27.623 0.844 66.201 1.00 46.08 9 LEU B O 1
ATOM 2083 N N . GLY B 1 10 ? 26.980 1.268 68.313 1.00 33.86 10 GLY B N 1
ATOM 2084 C CA . GLY B 1 10 ? 25.585 0.958 68.055 1.00 34.38 10 GLY B CA 1
ATOM 2085 C C . GLY B 1 10 ? 24.683 1.845 68.907 1.00 41.65 10 GLY B C 1
ATOM 2086 O O . GLY B 1 10 ? 24.795 1.857 70.138 1.00 38.54 10 GLY B O 1
ATOM 2087 N N . LEU B 1 11 ? 23.792 2.591 68.264 1.00 28.30 11 LEU B N 1
ATOM 2088 C CA . LEU B 1 11 ? 22.913 3.476 68.999 1.00 32.99 11 LEU B CA 1
ATOM 2089 C C . LEU B 1 11 ? 21.484 3.316 68.585 1.00 36.80 11 LEU B C 1
ATOM 2090 O O . LEU B 1 11 ? 21.100 3.799 67.523 1.00 41.67 11 LEU B O 1
ATOM 2095 N N . ASN B 1 12 ? 20.676 2.639 69.392 1.00 33.94 12 ASN B N 1
ATOM 2096 C CA . ASN B 1 12 ? 19.294 2.520 68.989 1.00 46.73 12 ASN B CA 1
ATOM 2097 C C . ASN B 1 12 ? 18.430 3.488 69.795 1.00 44.60 12 ASN B C 1
ATOM 2098 O O . ASN B 1 12 ? 17.244 3.263 70.038 1.00 42.00 12 ASN B O 1
ATOM 2103 N N . ALA B 1 13 ? 19.063 4.589 70.181 1.00 30.80 13 ALA B N 1
ATOM 2104 C CA . ALA B 1 13 ? 18.418 5.670 70.903 1.00 36.04 13 ALA B CA 1
ATOM 2105 C C . ALA B 1 13 ? 19.446 6.765 71.099 1.00 37.92 13 ALA B C 1
ATOM 2106 O O . ALA B 1 13 ? 20.650 6.508 71.061 1.00 39.65 13 ALA B O 1
ATOM 2108 N N . VAL B 1 14 ? 18.973 7.994 71.274 1.00 36.86 14 VAL B N 1
ATOM 2109 C CA . VAL B 1 14 ? 19.860 9.123 71.525 1.00 29.61 14 VAL B CA 1
ATOM 2110 C C . VAL B 1 14 ? 19.224 9.978 72.603 1.00 34.63 14 VAL B C 1
ATOM 2111 O O . VAL B 1 14 ? 18.079 9.752 72.988 1.00 34.75 14 VAL B O 1
ATOM 2115 N N . ASP B 1 15 ? 19.967 10.959 73.093 1.00 35.64 15 ASP B N 1
ATOM 2116 C CA . ASP B 1 15 ? 19.452 11.819 74.147 1.00 43.66 15 ASP B CA 1
ATOM 2117 C C . ASP B 1 15 ? 18.444 12.855 73.641 1.00 38.54 15 ASP B C 1
ATOM 2118 O O . ASP B 1 15 ? 18.816 13.835 72.990 1.00 42.53 15 ASP B O 1
ATOM 2123 N N . PRO B 1 16 ? 17.151 12.659 73.953 1.00 39.36 16 PRO B N 1
ATOM 2124 C CA . PRO B 1 16 ? 16.143 13.620 73.493 1.00 36.64 16 PRO B CA 1
ATOM 2125 C C . PRO B 1 16 ? 16.375 15.004 74.069 1.00 36.77 16 PRO B C 1
ATOM 2126 O O . PRO B 1 16 ? 15.930 16.000 73.508 1.00 53.65 16 PRO B O 1
ATOM 2130 N N . LYS B 1 17 ? 17.092 15.053 75.184 1.00 39.44 17 LYS B N 1
ATOM 2131 C CA . LYS B 1 17 ? 17.396 16.303 75.848 1.00 41.37 17 LYS B CA 1
ATOM 2132 C C . LYS B 1 17 ? 18.319 17.174 74.994 1.00 45.30 17 LYS B C 1
ATOM 2133 O O . LYS B 1 17 ? 18.525 18.351 75.281 1.00 46.56 17 LYS B O 1
ATOM 2139 N N . HIS B 1 18 ? 18.877 16.602 73.937 1.00 42.69 18 HIS B N 1
ATOM 2140 C CA . HIS B 1 18 ? 19.747 17.376 73.060 1.00 44.79 18 HIS B CA 1
ATOM 2141 C C . HIS B 1 18 ? 19.133 17.488 71.668 1.00 46.37 18 HIS B C 1
ATOM 2142 O O . HIS B 1 18 ? 19.269 18.512 70.999 1.00 48.91 18 HIS B O 1
ATOM 2149 N N . TYR B 1 19 ? 18.441 16.433 71.250 1.00 47.12 19 TYR B N 1
ATOM 2150 C CA . TYR B 1 19 ? 17.816 16.391 69.937 1.00 46.87 19 TYR B CA 1
ATOM 2151 C C . TYR B 1 19 ? 16.397 16.936 69.936 1.00 49.52 19 TYR B C 1
ATOM 2152 O O . TYR B 1 19 ? 15.505 16.343 69.339 1.00 53.26 19 TYR B O 1
ATOM 2161 N N . GLY B 1 20 ? 16.191 18.062 70.617 1.00 52.88 20 GLY B N 1
ATOM 2162 C CA . GLY B 1 20 ? 14.877 18.680 70.664 1.00 49.40 20 GLY B CA 1
ATOM 2163 C C . GLY B 1 20 ? 13.720 17.749 70.970 1.00 52.09 20 GLY B C 1
ATOM 2164 O O . GLY B 1 20 ? 12.651 17.893 70.383 1.00 49.63 20 GLY B O 1
ATOM 2165 N N . GLY B 1 21 ? 13.926 16.795 71.877 1.00 47.06 21 GLY B N 1
ATOM 2166 C CA . GLY B 1 21 ? 12.858 15.879 72.238 1.00 39.59 21 GLY B CA 1
ATOM 2167 C C . GLY B 1 21 ? 12.760 14.609 71.419 1.00 41.14 21 GLY B C 1
ATOM 2168 O O . GLY B 1 21 ? 11.891 13.784 71.667 1.00 42.43 21 GLY B O 1
ATOM 2169 N N . TRP B 1 22 ? 13.641 14.449 70.439 1.00 36.02 22 TRP B N 1
ATOM 2170 C CA . TRP B 1 22 ? 13.648 13.259 69.599 1.00 37.16 22 TRP B CA 1
ATOM 2171 C C . TRP B 1 22 ? 14.547 12.200 70.234 1.00 39.11 22 TRP B C 1
ATOM 2172 O O . TRP B 1 22 ? 15.680 12.500 70.616 1.00 31.33 22 TRP B O 1
ATOM 2183 N N . ALA B 1 23 ? 14.055 10.968 70.347 1.00 40.62 23 ALA B N 1
ATOM 2184 C CA . ALA B 1 23 ? 14.855 9.893 70.937 1.00 43.76 23 ALA B CA 1
ATOM 2185 C C . ALA B 1 23 ? 15.602 9.061 69.892 1.00 41.63 23 ALA B C 1
ATOM 2186 O O . ALA B 1 23 ? 16.481 8.263 70.240 1.00 40.19 23 ALA B O 1
ATOM 2188 N N . GLY B 1 24 ? 15.244 9.250 68.622 1.00 46.35 24 GLY B N 1
ATOM 2189 C CA . GLY B 1 24 ? 15.891 8.525 67.539 1.00 42.67 24 GLY B CA 1
ATOM 2190 C C . GLY B 1 24 ? 15.920 7.036 67.789 1.00 44.09 24 GLY B C 1
ATOM 2191 O O . GLY B 1 24 ? 16.935 6.377 67.565 1.00 41.23 24 GLY B O 1
ATOM 2192 N N . LYS B 1 25 ? 14.795 6.507 68.263 1.00 49.41 25 LYS B N 1
ATOM 2193 C CA . LYS B 1 25 ? 14.670 5.085 68.562 1.00 48.36 25 LYS B CA 1
ATOM 2194 C C . LYS B 1 25 ? 14.841 4.154 67.353 1.00 45.55 25 LYS B C 1
ATOM 2195 O O . LYS B 1 25 ? 14.342 4.421 66.257 1.00 48.45 25 LYS B O 1
ATOM 2201 N N . LEU B 1 26 ? 15.570 3.068 67.581 1.00 41.75 26 LEU B N 1
ATOM 2202 C CA . LEU B 1 26 ? 15.836 2.031 66.585 1.00 43.82 26 LEU B CA 1
ATOM 2203 C C . LEU B 1 26 ? 15.993 0.750 67.390 1.00 49.37 26 LEU B C 1
ATOM 2204 O O . LEU B 1 26 ? 16.249 0.799 68.595 1.00 50.82 26 LEU B O 1
ATOM 2209 N N . ASN B 1 27 ? 15.854 -0.401 66.756 1.00 46.49 27 ASN B N 1
ATOM 2210 C CA . ASN B 1 27 ? 15.988 -1.612 67.541 1.00 54.60 27 ASN B CA 1
ATOM 2211 C C . ASN B 1 27 ? 16.725 -2.731 66.842 1.00 52.41 27 ASN B C 1
ATOM 2212 O O . ASN B 1 27 ? 16.192 -3.823 66.672 1.00 66.24 27 ASN B O 1
ATOM 2217 N N . ALA B 1 28 ? 17.960 -2.453 66.446 1.00 50.01 28 ALA B N 1
ATOM 2218 C CA . ALA B 1 28 ? 18.794 -3.434 65.767 1.00 39.73 28 ALA B CA 1
ATOM 2219 C C . ALA B 1 28 ? 20.219 -2.901 65.644 1.00 41.55 28 ALA B C 1
ATOM 2220 O O . ALA B 1 28 ? 21.100 -3.583 65.134 1.00 32.64 28 ALA B O 1
ATOM 2222 N N . CYS B 1 29 ? 20.441 -1.679 66.117 1.00 44.27 29 CYS B N 1
ATOM 2223 C CA . CYS B 1 29 ? 21.765 -1.087 66.050 1.00 36.10 29 CYS B CA 1
ATOM 2224 C C . CYS B 1 29 ? 22.689 -1.699 67.094 1.00 42.04 29 CYS B C 1
ATOM 2225 O O . CYS B 1 29 ? 23.870 -1.919 66.827 1.00 46.08 29 CYS B O 1
ATOM 2228 N N . GLU B 1 30 ? 22.172 -1.991 68.279 1.00 37.98 30 GLU B N 1
ATOM 2229 C CA . GLU B 1 30 ? 23.024 -2.605 69.292 1.00 40.26 30 GLU B CA 1
ATOM 2230 C C . GLU B 1 30 ? 23.363 -4.028 68.866 1.00 39.37 30 GLU B C 1
ATOM 2231 O O . GLU B 1 30 ? 24.462 -4.511 69.116 1.00 35.03 30 GLU B O 1
ATOM 2237 N N . ALA B 1 31 ? 22.412 -4.688 68.211 1.00 39.97 31 ALA B N 1
ATOM 2238 C CA . ALA B 1 31 ? 22.639 -6.031 67.717 1.00 35.73 31 ALA B CA 1
ATOM 2239 C C . ALA B 1 31 ? 23.739 -5.973 66.649 1.00 41.70 31 ALA B C 1
ATOM 2240 O O . ALA B 1 31 ? 24.657 -6.791 66.659 1.00 34.67 31 ALA B O 1
ATOM 2242 N N . ASP B 1 32 ? 23.658 -5.003 65.735 1.00 34.58 32 ASP B N 1
ATOM 2243 C CA . ASP B 1 32 ? 24.688 -4.858 64.695 1.00 40.29 32 ASP B CA 1
ATOM 2244 C C . ASP B 1 32 ? 26.077 -4.712 65.301 1.00 36.52 32 ASP B C 1
ATOM 2245 O O . ASP B 1 32 ? 27.024 -5.352 64.852 1.00 34.09 32 ASP B O 1
ATOM 2250 N N . ALA B 1 33 ? 26.200 -3.857 66.309 1.00 40.85 33 ALA B N 1
ATOM 2251 C CA . ALA B 1 33 ? 27.492 -3.646 66.946 1.00 44.22 33 ALA B CA 1
ATOM 2252 C C . ALA B 1 33 ? 28.032 -4.928 67.598 1.00 45.94 33 ALA B C 1
ATOM 2253 O O . ALA B 1 33 ? 29.197 -5.269 67.419 1.00 44.04 33 ALA B O 1
ATOM 2255 N N . GLU B 1 34 ? 27.188 -5.634 68.345 1.00 47.98 34 GLU B N 1
ATOM 2256 C CA . GLU B 1 34 ? 27.601 -6.873 68.990 1.00 48.22 34 GLU B CA 1
ATOM 2257 C C . GLU B 1 34 ? 28.076 -7.864 67.926 1.00 44.57 34 GLU B C 1
ATOM 2258 O O . GLU B 1 34 ? 29.131 -8.473 68.067 1.00 42.99 34 GLU B O 1
ATOM 2264 N N . ASP B 1 35 ? 27.308 -7.998 66.851 1.00 40.69 35 ASP B N 1
ATOM 2265 C CA . ASP B 1 35 ? 27.660 -8.908 65.770 1.00 44.42 35 ASP B CA 1
ATOM 2266 C C . ASP B 1 35 ? 28.980 -8.520 65.123 1.00 42.65 35 ASP B C 1
ATOM 2267 O O . ASP B 1 35 ? 29.821 -9.382 64.850 1.00 41.30 35 ASP B O 1
ATOM 2280 N N . ALA B 1 37 ? 31.333 -6.660 66.525 1.00 23.71 37 ALA B N 1
ATOM 2281 C CA . ALA B 1 37 ? 32.341 -6.843 67.561 1.00 30.94 37 ALA B CA 1
ATOM 2282 C C . ALA B 1 37 ? 32.706 -8.323 67.715 1.00 33.87 37 ALA B C 1
ATOM 2283 O O . ALA B 1 37 ? 33.861 -8.655 67.977 1.00 39.17 37 ALA B O 1
ATOM 2285 N N . ALA B 1 38 ? 31.717 -9.205 67.568 1.00 37.74 38 ALA B N 1
ATOM 2286 C CA . ALA B 1 38 ? 31.944 -10.642 67.681 1.00 31.40 38 ALA B CA 1
ATOM 2287 C C . ALA B 1 38 ? 32.871 -11.120 66.561 1.00 38.09 38 ALA B C 1
ATOM 2288 O O . ALA B 1 38 ? 33.803 -11.890 66.806 1.00 38.66 38 ALA B O 1
ATOM 2290 N N . ILE B 1 39 ? 32.622 -10.661 65.334 1.00 39.26 39 ILE B N 1
ATOM 2291 C CA . ILE B 1 39 ? 33.475 -11.028 64.203 1.00 37.08 39 ILE B CA 1
ATOM 2292 C C . ILE B 1 39 ? 34.880 -10.490 64.444 1.00 41.36 39 ILE B C 1
ATOM 2293 O O . ILE B 1 39 ? 35.863 -11.203 64.270 1.00 43.46 39 ILE B O 1
ATOM 2298 N N . ALA B 1 40 ? 34.976 -9.229 64.852 1.00 34.69 40 ALA B N 1
ATOM 2299 C CA . ALA B 1 40 ? 36.278 -8.627 65.102 1.00 36.74 40 ALA B CA 1
ATOM 2300 C C . ALA B 1 40 ? 37.073 -9.379 66.163 1.00 45.18 40 ALA B C 1
ATOM 2301 O O . ALA B 1 40 ? 38.273 -9.591 66.016 1.00 45.59 40 ALA B O 1
ATOM 2303 N N . ALA B 1 41 ? 36.399 -9.785 67.233 1.00 43.88 41 ALA B N 1
ATOM 2304 C CA . ALA B 1 41 ? 37.065 -10.490 68.312 1.00 44.46 41 ALA B CA 1
ATOM 2305 C C . ALA B 1 41 ? 37.605 -11.813 67.812 1.00 50.53 41 ALA B C 1
ATOM 2306 O O . ALA B 1 41 ? 38.735 -12.185 68.121 1.00 50.27 41 ALA B O 1
ATOM 2308 N N . GLU B 1 42 ? 36.791 -12.520 67.033 1.00 54.03 42 GLU B N 1
ATOM 2309 C CA . GLU B 1 42 ? 37.178 -13.815 66.487 1.00 49.31 42 GLU B CA 1
ATOM 2310 C C . GLU B 1 42 ? 38.297 -13.689 65.465 1.00 46.70 42 GLU B C 1
ATOM 2311 O O . GLU B 1 42 ? 38.956 -14.673 65.157 1.00 60.50 42 GLU B O 1
ATOM 2317 N N . ARG B 1 43 ? 38.517 -12.484 64.951 1.00 42.59 43 ARG B N 1
ATOM 2318 C CA . ARG B 1 43 ? 39.557 -12.249 63.950 1.00 42.17 43 ARG B CA 1
ATOM 2319 C C . ARG B 1 43 ? 40.860 -11.775 64.580 1.00 46.61 43 ARG B C 1
ATOM 2320 O O . ARG B 1 43 ? 41.845 -11.549 63.877 1.00 51.85 43 ARG B O 1
ATOM 2328 N N . GLY B 1 44 ? 40.868 -11.616 65.899 1.00 38.76 44 GLY B N 1
ATOM 2329 C CA . GLY B 1 44 ? 42.079 -11.181 66.571 1.00 40.05 44 GLY B CA 1
ATOM 2330 C C . GLY B 1 44 ? 42.153 -9.687 66.814 1.00 50.17 44 GLY B C 1
ATOM 2331 O O . GLY B 1 44 ? 43.247 -9.111 66.897 1.00 52.72 44 GLY B O 1
ATOM 2332 N N . PHE B 1 45 ? 40.983 -9.066 66.944 1.00 52.64 45 PHE B N 1
ATOM 2333 C CA . PHE B 1 45 ? 40.864 -7.626 67.170 1.00 48.84 45 PHE B CA 1
ATOM 2334 C C . PHE B 1 45 ? 40.684 -7.310 68.642 1.00 44.81 45 PHE B C 1
ATOM 2335 O O . PHE B 1 45 ? 40.050 -8.063 69.360 1.00 52.16 45 PHE B O 1
ATOM 2343 N N . ALA B 1 46 ? 41.278 -6.217 69.101 1.00 47.42 46 ALA B N 1
ATOM 2344 C CA . ALA B 1 46 ? 41.085 -5.788 70.484 1.00 43.17 46 ALA B CA 1
ATOM 2345 C C . ALA B 1 46 ? 39.839 -4.910 70.332 1.00 50.65 46 ALA B C 1
ATOM 2346 O O . ALA B 1 46 ? 39.936 -3.726 70.003 1.00 48.43 46 ALA B O 1
ATOM 2348 N N . VAL B 1 47 ? 38.667 -5.498 70.550 1.00 51.64 47 VAL B N 1
ATOM 2349 C CA . VAL B 1 47 ? 37.419 -4.772 70.381 1.00 44.12 47 VAL B CA 1
ATOM 2350 C C . VAL B 1 47 ? 36.914 -3.991 71.594 1.00 46.03 47 VAL B C 1
ATOM 2351 O O . VAL B 1 47 ? 37.099 -4.392 72.740 1.00 48.12 47 VAL B O 1
ATOM 2355 N N . THR B 1 48 ? 36.282 -2.857 71.303 1.00 52.24 48 THR B N 1
ATOM 2356 C CA . THR B 1 48 ? 35.694 -1.961 72.296 1.00 46.45 48 THR B CA 1
ATOM 2357 C C . THR B 1 48 ? 34.294 -1.638 71.759 1.00 52.96 48 THR B C 1
ATOM 2358 O O . THR B 1 48 ? 34.161 -1.086 70.667 1.00 50.65 48 THR B O 1
ATOM 2362 N N . THR B 1 49 ? 33.261 -1.977 72.526 1.00 47.98 49 THR B N 1
ATOM 2363 C CA . THR B 1 49 ? 31.886 -1.744 72.114 1.00 45.21 49 THR B CA 1
ATOM 2364 C C . THR B 1 49 ? 31.237 -0.593 72.889 1.00 48.15 49 THR B C 1
ATOM 2365 O O . THR B 1 49 ? 31.355 -0.510 74.113 1.00 50.76 49 THR B O 1
ATOM 2369 N N . LEU B 1 50 ? 30.562 0.296 72.166 1.00 45.71 50 LEU B N 1
ATOM 2370 C CA . LEU B 1 50 ? 29.869 1.422 72.780 1.00 45.33 50 LEU B CA 1
ATOM 2371 C C . LEU B 1 50 ? 28.405 1.364 72.345 1.00 55.10 50 LEU B C 1
ATOM 2372 O O . LEU B 1 50 ? 28.094 1.481 71.157 1.00 59.65 50 LEU B O 1
ATOM 2385 N N . THR B 1 52 ? 24.549 2.871 72.539 1.00 52.68 52 THR B N 1
ATOM 2386 C CA . THR B 1 52 ? 23.772 4.086 72.762 1.00 44.46 52 THR B CA 1
ATOM 2387 C C . THR B 1 52 ? 24.342 5.060 73.806 1.00 38.65 52 THR B C 1
ATOM 2388 O O . THR B 1 52 ? 25.220 5.848 73.478 1.00 44.80 52 THR B O 1
ATOM 2392 N N . LYS B 1 53 ? 23.855 5.011 75.044 1.00 27.79 53 LYS B N 1
ATOM 2393 C CA . LYS B 1 53 ? 24.327 5.915 76.093 1.00 38.78 53 LYS B CA 1
ATOM 2394 C C . LYS B 1 53 ? 25.831 6.014 76.161 1.00 41.59 53 LYS B C 1
ATOM 2395 O O . LYS B 1 53 ? 26.381 7.064 76.499 1.00 46.70 53 LYS B O 1
ATOM 2401 N N . ALA B 1 54 ? 26.495 4.908 75.839 1.00 48.43 54 ALA B N 1
ATOM 2402 C CA . ALA B 1 54 ? 27.949 4.847 75.859 1.00 47.32 54 ALA B CA 1
ATOM 2403 C C . ALA B 1 54 ? 28.596 5.469 74.622 1.00 34.41 54 ALA B C 1
ATOM 2404 O O . ALA B 1 54 ? 29.745 5.875 74.678 1.00 39.71 54 ALA B O 1
ATOM 2406 N N . ALA B 1 55 ? 27.865 5.548 73.514 1.00 34.20 55 ALA B N 1
ATOM 2407 C CA . ALA B 1 55 ? 28.419 6.127 72.287 1.00 38.19 55 ALA B CA 1
ATOM 2408 C C . ALA B 1 55 ? 28.249 7.646 72.231 1.00 38.81 55 ALA B C 1
ATOM 2409 O O . ALA B 1 55 ? 27.436 8.170 71.466 1.00 40.36 55 ALA B O 1
ATOM 2411 N N . THR B 1 56 ? 29.035 8.354 73.032 1.00 35.74 56 THR B N 1
ATOM 2412 C CA . THR B 1 56 ? 28.957 9.803 73.077 1.00 26.92 56 THR B CA 1
ATOM 2413 C C . THR B 1 56 ? 30.052 10.417 72.243 1.00 31.38 56 THR B C 1
ATOM 2414 O O . THR B 1 56 ? 30.968 9.726 71.822 1.00 37.13 56 THR B O 1
ATOM 2418 N N . ARG B 1 57 ? 29.966 11.724 72.018 1.00 46.14 57 ARG B N 1
ATOM 2419 C CA . ARG B 1 57 ? 30.982 12.422 71.243 1.00 37.73 57 ARG B CA 1
ATOM 2420 C C . ARG B 1 57 ? 32.333 12.211 71.907 1.00 39.73 57 ARG B C 1
ATOM 2421 O O . ARG B 1 57 ? 33.257 11.741 71.265 1.00 51.44 57 ARG B O 1
ATOM 2429 N N . ALA B 1 58 ? 32.441 12.544 73.191 1.00 40.00 58 ALA B N 1
ATOM 2430 C CA . ALA B 1 58 ? 33.704 12.399 73.920 1.00 34.32 58 ALA B CA 1
ATOM 2431 C C . ALA B 1 58 ? 34.340 11.002 73.806 1.00 41.29 58 ALA B C 1
ATOM 2432 O O . ALA B 1 58 ? 35.489 10.871 73.382 1.00 41.37 58 ALA B O 1
ATOM 2434 N N . LYS B 1 59 ? 33.592 9.965 74.176 1.00 30.93 59 LYS B N 1
ATOM 2435 C CA . LYS B 1 59 ? 34.098 8.600 74.124 1.00 35.32 59 LYS B CA 1
ATOM 2436 C C . LYS B 1 59 ? 34.517 8.116 72.731 1.00 40.47 59 LYS B C 1
ATOM 2437 O O . LYS B 1 59 ? 35.561 7.467 72.570 1.00 41.55 59 LYS B O 1
ATOM 2443 N N . VAL B 1 60 ? 33.701 8.416 71.727 1.00 37.92 60 VAL B N 1
ATOM 2444 C CA . VAL B 1 60 ? 34.007 8.010 70.365 1.00 44.33 60 VAL B CA 1
ATOM 2445 C C . VAL B 1 60 ? 35.267 8.728 69.865 1.00 44.36 60 VAL B C 1
ATOM 2446 O O . VAL B 1 60 ? 36.170 8.105 69.312 1.00 39.75 60 VAL B O 1
ATOM 2450 N N . ILE B 1 61 ? 35.329 10.039 70.069 1.00 41.03 61 ILE B N 1
ATOM 2451 C CA . ILE B 1 61 ? 36.476 10.813 69.611 1.00 39.49 61 ILE B CA 1
ATOM 2452 C C . ILE B 1 61 ? 37.735 10.322 70.291 1.00 49.14 61 ILE B C 1
ATOM 2453 O O . ILE B 1 61 ? 38.782 10.138 69.655 1.00 46.02 61 ILE B O 1
ATOM 2458 N N . ASP B 1 62 ? 37.624 10.105 71.596 1.00 48.91 62 ASP B N 1
ATOM 2459 C CA . ASP B 1 62 ? 38.747 9.626 72.385 1.00 43.42 62 ASP B CA 1
ATOM 2460 C C . ASP B 1 62 ? 39.196 8.219 71.981 1.00 45.35 62 ASP B C 1
ATOM 2461 O O . ASP B 1 62 ? 40.393 7.958 71.877 1.00 44.93 62 ASP B O 1
ATOM 2466 N N . ALA B 1 63 ? 38.244 7.319 71.750 1.00 37.74 63 ALA B N 1
ATOM 2467 C CA . ALA B 1 63 ? 38.583 5.957 71.362 1.00 37.25 63 ALA B CA 1
ATOM 2468 C C . ALA B 1 63 ? 39.352 5.950 70.055 1.00 32.89 63 ALA B C 1
ATOM 2469 O O . ALA B 1 63 ? 40.409 5.322 69.954 1.00 38.06 63 ALA B O 1
ATOM 2471 N N . ILE B 1 64 ? 38.819 6.636 69.049 1.00 32.74 64 ILE B N 1
ATOM 2472 C CA . ILE B 1 64 ? 39.477 6.687 67.746 1.00 35.23 64 ILE B CA 1
ATOM 2473 C C . ILE B 1 64 ? 40.848 7.334 67.895 1.00 35.44 64 ILE B C 1
ATOM 2474 O O . ILE B 1 64 ? 41.814 6.916 67.254 1.00 41.97 64 ILE B O 1
ATOM 2479 N N . GLY B 1 65 ? 40.928 8.357 68.738 1.00 41.46 65 GLY B N 1
ATOM 2480 C CA . GLY B 1 65 ? 42.199 9.026 68.973 1.00 43.89 65 GLY B CA 1
ATOM 2481 C C . GLY B 1 65 ? 43.239 8.077 69.540 1.00 44.87 65 GLY B C 1
ATOM 2482 O O . GLY B 1 65 ? 44.394 8.055 69.100 1.00 40.41 65 GLY B O 1
ATOM 2483 N N . LYS B 1 66 ? 42.825 7.286 70.522 1.00 42.46 66 LYS B N 1
ATOM 2484 C CA . LYS B 1 66 ? 43.723 6.323 71.138 1.00 45.16 66 LYS B CA 1
ATOM 2485 C C . LYS B 1 66 ? 44.284 5.431 70.031 1.00 46.60 66 LYS B C 1
ATOM 2486 O O . LYS B 1 66 ? 45.495 5.342 69.849 1.00 50.15 66 LYS B O 1
ATOM 2492 N N . ALA B 1 67 ? 43.388 4.791 69.283 1.00 43.26 67 ALA B N 1
ATOM 2493 C CA . ALA B 1 67 ? 43.785 3.915 68.190 1.00 41.81 67 ALA B CA 1
ATOM 2494 C C . ALA B 1 67 ? 44.800 4.566 67.259 1.00 40.79 67 ALA B C 1
ATOM 2495 O O . ALA B 1 67 ? 45.836 3.983 66.963 1.00 48.56 67 ALA B O 1
ATOM 2497 N N . ALA B 1 68 ? 44.508 5.772 66.797 1.00 40.98 68 ALA B N 1
ATOM 2498 C CA . ALA B 1 68 ? 45.417 6.459 65.888 1.00 46.20 68 ALA B CA 1
ATOM 2499 C C . ALA B 1 68 ? 46.834 6.528 66.445 1.00 46.52 68 ALA B C 1
ATOM 2500 O O . ALA B 1 68 ? 47.802 6.474 65.690 1.00 46.14 68 ALA B O 1
ATOM 2502 N N . LYS B 1 69 ? 46.950 6.640 67.765 1.00 43.76 69 LYS B N 1
ATOM 2503 C CA . LYS B 1 69 ? 48.249 6.714 68.420 1.00 43.21 69 LYS B CA 1
ATOM 2504 C C . LYS B 1 69 ? 48.861 5.342 68.692 1.00 44.01 69 LYS B C 1
ATOM 2505 O O . LYS B 1 69 ? 50.076 5.160 68.599 1.00 40.56 69 LYS B O 1
ATOM 2511 N N . ALA B 1 70 ? 48.013 4.378 69.028 1.00 50.98 70 ALA B N 1
ATOM 2512 C CA . ALA B 1 70 ? 48.477 3.032 69.339 1.00 58.38 70 ALA B CA 1
ATOM 2513 C C . ALA B 1 70 ? 49.079 2.291 68.159 1.00 58.15 70 ALA B C 1
ATOM 2514 O O . ALA B 1 70 ? 50.279 2.019 68.130 1.00 67.20 70 ALA B O 1
ATOM 2516 N N . LEU B 1 71 ? 48.249 1.958 67.183 1.00 53.09 71 LEU B N 1
ATOM 2517 C CA . LEU B 1 71 ? 48.740 1.214 66.042 1.00 55.08 71 LEU B CA 1
ATOM 2518 C C . LEU B 1 71 ? 49.576 2.007 65.050 1.00 52.13 71 LEU B C 1
ATOM 2519 O O . LEU B 1 71 ? 49.500 3.231 64.971 1.00 49.17 71 LEU B O 1
ATOM 2524 N N . GLY B 1 72 ? 50.410 1.279 64.319 1.00 57.54 72 GLY B N 1
ATOM 2525 C CA . GLY B 1 72 ? 51.281 1.890 63.337 1.00 55.63 72 GLY B CA 1
ATOM 2526 C C . GLY B 1 72 ? 51.356 1.079 62.059 1.00 55.97 72 GLY B C 1
ATOM 2527 O O . GLY B 1 72 ? 50.529 0.187 61.822 1.00 44.11 72 GLY B O 1
ATOM 2528 N N . LYS B 1 73 ? 52.359 1.396 61.241 1.00 50.95 73 LYS B N 1
ATOM 2529 C CA . LYS B 1 73 ? 52.572 0.735 59.952 1.00 56.03 73 LYS B CA 1
ATOM 2530 C C . LYS B 1 73 ? 52.365 -0.771 60.027 1.00 52.84 73 LYS B C 1
ATOM 2531 O O . LYS B 1 73 ? 53.018 -1.456 60.808 1.00 57.18 73 LYS B O 1
ATOM 2537 N N . GLY B 1 74 ? 51.435 -1.278 59.226 1.00 44.86 74 GLY B N 1
ATOM 2538 C CA . GLY B 1 74 ? 51.173 -2.703 59.219 1.00 42.79 74 GLY B CA 1
ATOM 2539 C C . GLY B 1 74 ? 49.945 -3.103 60.009 1.00 49.96 74 GLY B C 1
ATOM 2540 O O . GLY B 1 74 ? 49.322 -4.127 59.726 1.00 47.21 74 GLY B O 1
ATOM 2541 N N . ASP B 1 75 ? 49.586 -2.304 61.006 1.00 55.11 75 ASP B N 1
ATOM 2542 C CA . ASP B 1 75 ? 48.414 -2.622 61.812 1.00 56.42 75 ASP B CA 1
ATOM 2543 C C . ASP B 1 75 ? 47.131 -2.247 61.076 1.00 60.64 75 ASP B C 1
ATOM 2544 O O . ASP B 1 75 ? 47.175 -1.749 59.950 1.00 69.15 75 ASP B O 1
ATOM 2549 N N . ILE B 1 76 ? 45.993 -2.493 61.717 1.00 51.67 76 ILE B N 1
ATOM 2550 C CA . ILE B 1 76 ? 44.705 -2.196 61.116 1.00 54.91 76 ILE B CA 1
ATOM 2551 C C . ILE B 1 76 ? 43.640 -1.775 62.127 1.00 53.67 76 ILE B C 1
ATOM 2552 O O . ILE B 1 76 ? 43.446 -2.425 63.156 1.00 53.24 76 ILE B O 1
ATOM 2557 N N . PHE B 1 77 ? 42.952 -0.681 61.815 1.00 44.92 77 PHE B N 1
ATOM 2558 C CA . PHE B 1 77 ? 41.893 -0.167 62.667 1.00 34.00 77 PHE B CA 1
ATOM 2559 C C . PHE B 1 77 ? 40.548 -0.450 62.014 1.00 40.81 77 PHE B C 1
ATOM 2560 O O . PHE B 1 77 ? 40.362 -0.211 60.820 1.00 49.00 77 PHE B O 1
ATOM 2576 N N . LEU B 1 79 ? 36.421 0.301 62.242 1.00 39.29 79 LEU B N 1
ATOM 2577 C CA . LEU B 1 79 ? 35.351 1.101 62.825 1.00 34.22 79 LEU B CA 1
ATOM 2578 C C . LEU B 1 79 ? 34.029 0.724 62.191 1.00 38.01 79 LEU B C 1
ATOM 2579 O O . LEU B 1 79 ? 33.864 0.844 60.980 1.00 39.55 79 LEU B O 1
ATOM 2584 N N . SER B 1 80 ? 33.094 0.247 63.003 1.00 34.76 80 SER B N 1
ATOM 2585 C CA . SER B 1 80 ? 31.774 -0.093 62.498 1.00 29.55 80 SER B CA 1
ATOM 2586 C C . SER B 1 80 ? 30.786 0.814 63.220 1.00 31.16 80 SER B C 1
ATOM 2587 O O . SER B 1 80 ? 30.976 1.136 64.392 1.00 34.20 80 SER B O 1
ATOM 2590 N N . TYR B 1 81 ? 29.737 1.234 62.521 1.00 33.06 81 TYR B N 1
ATOM 2591 C CA . TYR B 1 81 ? 28.737 2.117 63.110 1.00 27.43 81 TYR B CA 1
ATOM 2592 C C . TYR B 1 81 ? 27.314 1.851 62.656 1.00 32.04 81 TYR B C 1
ATOM 2593 O O . TYR B 1 81 ? 27.037 1.751 61.470 1.00 31.27 81 TYR B O 1
ATOM 2602 N N . SER B 1 82 ? 26.413 1.738 63.620 1.00 32.79 82 SER B N 1
ATOM 2603 C CA . SER B 1 82 ? 25.016 1.556 63.315 1.00 31.32 82 SER B CA 1
ATOM 2604 C C . SER B 1 82 ? 24.265 2.574 64.156 1.00 39.04 82 SER B C 1
ATOM 2605 O O . SER B 1 82 ? 24.270 2.531 65.395 1.00 40.00 82 SER B O 1
ATOM 2608 N N . GLY B 1 83 ? 23.655 3.521 63.461 1.00 33.36 83 GLY B N 1
ATOM 2609 C CA . GLY B 1 83 ? 22.906 4.566 64.124 1.00 35.45 83 GLY B CA 1
ATOM 2610 C C . GLY B 1 83 ? 22.287 5.451 63.069 1.00 33.06 83 GLY B C 1
ATOM 2611 O O . GLY B 1 83 ? 22.276 5.094 61.900 1.00 39.29 83 GLY B O 1
ATOM 2612 N N . HIS B 1 84 ? 21.766 6.595 63.479 1.00 34.71 84 HIS B N 1
ATOM 2613 C CA . HIS B 1 84 ? 21.163 7.529 62.553 1.00 34.55 84 HIS B CA 1
ATOM 2614 C C . HIS B 1 84 ? 22.222 8.412 61.920 1.00 39.60 84 HIS B C 1
ATOM 2615 O O . HIS B 1 84 ? 23.275 8.664 62.512 1.00 39.46 84 HIS B O 1
ATOM 2622 N N . GLY B 1 85 ? 21.918 8.893 60.719 1.00 33.99 85 GLY B N 1
ATOM 2623 C CA . GLY B 1 85 ? 22.815 9.794 60.030 1.00 29.45 85 GLY B CA 1
ATOM 2624 C C . GLY B 1 85 ? 22.176 11.160 60.166 1.00 39.67 85 GLY B C 1
ATOM 2625 O O . GLY B 1 85 ? 20.979 11.308 59.924 1.00 41.78 85 GLY B O 1
ATOM 2626 N N . GLY B 1 86 ? 22.948 12.163 60.561 1.00 42.93 86 GLY B N 1
ATOM 2627 C CA . GLY B 1 86 ? 22.368 13.485 60.719 1.00 39.80 86 GLY B CA 1
ATOM 2628 C C . GLY B 1 86 ? 22.840 14.522 59.717 1.00 38.56 86 GLY B C 1
ATOM 2629 O O . GLY B 1 86 ? 23.684 14.263 58.864 1.00 37.74 86 GLY B O 1
ATOM 2630 N N . GLN B 1 87 ? 22.267 15.707 59.817 1.00 36.23 87 GLN B N 1
ATOM 2631 C CA . GLN B 1 87 ? 22.637 16.802 58.946 1.00 40.96 87 GLN B CA 1
ATOM 2632 C C . GLN B 1 87 ? 22.511 18.077 59.744 1.00 34.84 87 GLN B C 1
ATOM 2633 O O . GLN B 1 87 ? 21.539 18.273 60.467 1.00 33.26 87 GLN B O 1
ATOM 2639 N N . VAL B 1 88 ? 23.518 18.931 59.638 1.00 36.54 88 VAL B N 1
ATOM 2640 C CA . VAL B 1 88 ? 23.498 20.197 60.340 1.00 40.56 88 VAL B CA 1
ATOM 2641 C C . VAL B 1 88 ? 23.637 21.249 59.246 1.00 39.95 88 VAL B C 1
ATOM 2642 O O . VAL B 1 88 ? 24.417 21.093 58.312 1.00 46.17 88 VAL B O 1
ATOM 2646 N N . PRO B 1 89 ? 22.853 22.324 59.326 1.00 42.57 89 PRO B N 1
ATOM 2647 C CA . PRO B 1 89 ? 22.908 23.385 58.321 1.00 42.28 89 PRO B CA 1
ATOM 2648 C C . PRO B 1 89 ? 24.276 23.991 58.076 1.00 40.35 89 PRO B C 1
ATOM 2649 O O . PRO B 1 89 ? 25.047 24.212 59.007 1.00 47.66 89 PRO B O 1
ATOM 2653 N N . ASP B 1 90 ? 24.563 24.246 56.803 1.00 45.86 90 ASP B N 1
ATOM 2654 C CA . ASP B 1 90 ? 25.814 24.865 56.376 1.00 47.85 90 ASP B CA 1
ATOM 2655 C C . ASP B 1 90 ? 25.511 26.357 56.197 1.00 48.94 90 ASP B C 1
ATOM 2656 O O . ASP B 1 90 ? 24.912 26.760 55.197 1.00 48.00 90 ASP B O 1
ATOM 2661 N N . THR B 1 91 ? 25.922 27.172 57.166 1.00 45.86 91 THR B N 1
ATOM 2662 C CA . THR B 1 91 ? 25.647 28.599 57.108 1.00 46.46 91 THR B CA 1
ATOM 2663 C C . THR B 1 91 ? 26.497 29.343 56.072 1.00 54.92 91 THR B C 1
ATOM 2664 O O . THR B 1 91 ? 26.461 30.573 55.975 1.00 59.01 91 THR B O 1
ATOM 2668 N N . SER B 1 92 ? 27.222 28.581 55.262 1.00 57.71 92 SER B N 1
ATOM 2669 C CA . SER B 1 92 ? 28.065 29.140 54.210 1.00 54.53 92 SER B CA 1
ATOM 2670 C C . SER B 1 92 ? 27.213 29.746 53.106 1.00 50.87 92 SER B C 1
ATOM 2671 O O . SER B 1 92 ? 27.696 30.526 52.295 1.00 59.07 92 SER B O 1
ATOM 2674 N N . ASN B 1 93 ? 25.940 29.388 53.071 1.00 55.81 93 ASN B N 1
ATOM 2675 C CA . ASN B 1 93 ? 25.062 29.903 52.034 1.00 53.63 93 ASN B CA 1
ATOM 2676 C C . ASN B 1 93 ? 23.607 29.832 52.492 1.00 57.10 93 ASN B C 1
ATOM 2677 O O . ASN B 1 93 ? 23.329 29.437 53.627 1.00 60.69 93 ASN B O 1
ATOM 2682 N N . ASP B 1 94 ? 22.682 30.230 51.623 1.00 48.82 94 ASP B N 1
ATOM 2683 C CA . ASP B 1 94 ? 21.270 30.189 51.974 1.00 53.85 94 ASP B CA 1
ATOM 2684 C C . ASP B 1 94 ? 20.567 28.980 51.373 1.00 53.79 94 ASP B C 1
ATOM 2685 O O . ASP B 1 94 ? 19.344 28.897 51.403 1.00 56.03 94 ASP B O 1
ATOM 2690 N N . GLU B 1 95 ? 21.324 28.038 50.826 1.00 53.51 95 GLU B N 1
ATOM 2691 C CA . GLU B 1 95 ? 20.701 26.867 50.228 1.00 52.85 95 GLU B CA 1
ATOM 2692 C C . GLU B 1 95 ? 19.937 26.070 51.286 1.00 59.21 95 GLU B C 1
ATOM 2693 O O . GLU B 1 95 ? 20.500 25.682 52.314 1.00 55.37 95 GLU B O 1
ATOM 2699 N N . PRO B 1 96 ? 18.632 25.835 51.056 1.00 56.08 96 PRO B N 1
ATOM 2700 C CA . PRO B 1 96 ? 17.822 25.081 52.021 1.00 48.93 96 PRO B CA 1
ATOM 2701 C C . PRO B 1 96 ? 18.329 23.668 52.258 1.00 48.29 96 PRO B C 1
ATOM 2702 O O . PRO B 1 96 ? 18.204 23.136 53.362 1.00 54.10 96 PRO B O 1
ATOM 2706 N N . ASP B 1 97 ? 18.907 23.062 51.227 1.00 46.57 97 ASP B N 1
ATOM 2707 C CA . ASP B 1 97 ? 19.443 21.705 51.345 1.00 40.33 97 ASP B CA 1
ATOM 2708 C C . ASP B 1 97 ? 20.965 21.677 51.499 1.00 41.33 97 ASP B C 1
ATOM 2709 O O . ASP B 1 97 ? 21.584 20.616 51.421 1.00 41.31 97 ASP B O 1
ATOM 2714 N N . GLY B 1 98 ? 21.559 22.851 51.720 1.00 40.28 98 GLY B N 1
ATOM 2715 C CA . GLY B 1 98 ? 22.996 22.940 51.902 1.00 32.89 98 GLY B CA 1
ATOM 2716 C C . GLY B 1 98 ? 23.310 22.606 53.343 1.00 40.88 98 GLY B C 1
ATOM 2717 O O . GLY B 1 98 ? 23.141 23.441 54.231 1.00 43.64 98 GLY B O 1
ATOM 2718 N N . VAL B 1 99 ? 23.780 21.386 53.581 1.00 41.79 99 VAL B N 1
ATOM 2719 C CA . VAL B 1 99 ? 24.061 20.945 54.938 1.00 42.86 99 VAL B CA 1
ATOM 2720 C C . VAL B 1 99 ? 25.292 20.070 55.029 1.00 41.84 99 VAL B C 1
ATOM 2721 O O . VAL B 1 99 ? 25.918 19.761 54.020 1.00 41.15 99 VAL B O 1
ATOM 2725 N N . ASP B 1 100 ? 25.641 19.691 56.257 1.00 40.56 100 ASP B N 1
ATOM 2726 C CA . ASP B 1 100 ? 26.783 18.813 56.506 1.00 40.25 100 ASP B CA 1
ATOM 2727 C C . ASP B 1 100 ? 26.275 17.507 57.106 1.00 38.53 100 ASP B C 1
ATOM 2728 O O . ASP B 1 100 ? 25.493 17.512 58.058 1.00 38.04 100 ASP B O 1
ATOM 2733 N N . GLU B 1 101 ? 26.717 16.391 56.547 1.00 35.30 101 GLU B N 1
ATOM 2734 C CA . GLU B 1 101 ? 26.307 15.092 57.049 1.00 39.94 101 GLU B CA 1
ATOM 2735 C C . GLU B 1 101 ? 26.974 14.834 58.393 1.00 34.84 101 GLU B C 1
ATOM 2736 O O . GLU B 1 101 ? 28.074 15.318 58.655 1.00 36.70 101 GLU B O 1
ATOM 2742 N N . THR B 1 102 ? 26.297 14.084 59.247 1.00 34.85 102 THR B N 1
ATOM 2743 C CA . THR B 1 102 ? 26.814 13.798 60.575 1.00 29.11 102 THR B CA 1
ATOM 2744 C C . THR B 1 102 ? 26.351 12.436 61.068 1.00 32.02 102 THR B C 1
ATOM 2745 O O . THR B 1 102 ? 25.502 11.787 60.451 1.00 33.29 102 THR B O 1
ATOM 2749 N N . TRP B 1 103 ? 26.922 12.002 62.185 1.00 28.98 103 TRP B N 1
ATOM 2750 C CA . TRP B 1 103 ? 26.517 10.746 62.809 1.00 32.76 103 TRP B CA 1
ATOM 2751 C C . TRP B 1 103 ? 25.780 11.206 64.050 1.00 35.10 103 TRP B C 1
ATOM 2752 O O . TRP B 1 103 ? 26.259 12.080 64.776 1.00 33.66 103 TRP B O 1
ATOM 2763 N N . CYS B 1 104 ? 24.608 10.643 64.297 1.00 44.25 104 CYS B N 1
ATOM 2764 C CA . CYS B 1 104 ? 23.859 11.079 65.459 1.00 43.16 104 CYS B CA 1
ATOM 2765 C C . CYS B 1 104 ? 24.277 10.283 66.656 1.00 36.93 104 CYS B C 1
ATOM 2766 O O . CYS B 1 104 ? 23.771 9.191 66.890 1.00 40.31 104 CYS B O 1
ATOM 2769 N N . LEU B 1 105 ? 25.233 10.825 67.394 1.00 30.46 105 LEU B N 1
ATOM 2770 C CA . LEU B 1 105 ? 25.706 10.152 68.585 1.00 36.97 105 LEU B CA 1
ATOM 2771 C C . LEU B 1 105 ? 24.769 10.534 69.737 1.00 43.51 105 LEU B C 1
ATOM 2772 O O . LEU B 1 105 ? 23.981 11.479 69.632 1.00 52.39 105 LEU B O 1
ATOM 2777 N N . PHE B 1 106 ? 24.834 9.793 70.832 1.00 41.30 106 PHE B N 1
ATOM 2778 C CA . PHE B 1 106 ? 23.940 10.040 71.950 1.00 38.72 106 PHE B CA 1
ATOM 2779 C C . PHE B 1 106 ? 24.072 11.450 72.464 1.00 30.65 106 PHE B C 1
ATOM 2780 O O . PHE B 1 106 ? 23.090 12.143 72.668 1.00 35.93 106 PHE B O 1
ATOM 2788 N N . ASP B 1 107 ? 25.313 11.860 72.641 1.00 40.05 107 ASP B N 1
ATOM 2789 C CA . ASP B 1 107 ? 25.683 13.170 73.149 1.00 38.53 107 ASP B CA 1
ATOM 2790 C C . ASP B 1 107 ? 25.246 14.314 72.210 1.00 44.41 107 ASP B C 1
ATOM 2791 O O . ASP B 1 107 ? 24.791 15.371 72.655 1.00 38.62 107 ASP B O 1
ATOM 2796 N N . GLY B 1 108 ? 25.405 14.086 70.910 1.00 38.52 108 GLY B N 1
ATOM 2797 C CA . GLY B 1 108 ? 25.073 15.078 69.907 1.00 30.70 108 GLY B CA 1
ATOM 2798 C C . GLY B 1 108 ? 25.578 14.592 68.559 1.00 43.58 108 GLY B C 1
ATOM 2799 O O . GLY B 1 108 ? 25.918 13.414 68.406 1.00 56.45 108 GLY B O 1
ATOM 2800 N N . GLU B 1 109 ? 25.649 15.474 67.572 1.00 43.41 109 GLU B N 1
ATOM 2801 C CA . GLU B 1 109 ? 26.105 15.047 66.248 1.00 43.99 109 GLU B CA 1
ATOM 2802 C C . GLU B 1 109 ? 27.594 15.220 66.021 1.00 40.24 109 GLU B C 1
ATOM 2803 O O . GLU B 1 109 ? 28.196 16.200 66.457 1.00 35.71 109 GLU B O 1
ATOM 2809 N N . LEU B 1 110 ? 28.184 14.246 65.343 1.00 35.19 110 LEU B N 1
ATOM 2810 C CA . LEU B 1 110 ? 29.599 14.286 65.025 1.00 36.44 110 LEU B CA 1
ATOM 2811 C C . LEU B 1 110 ? 29.658 14.646 63.546 1.00 35.70 110 LEU B C 1
ATOM 2812 O O . LEU B 1 110 ? 29.269 13.841 62.706 1.00 38.94 110 LEU B O 1
ATOM 2817 N N . ILE B 1 111 ? 30.117 15.855 63.229 1.00 34.45 111 ILE B N 1
ATOM 2818 C CA . ILE B 1 111 ? 30.187 16.293 61.838 1.00 38.05 111 ILE B CA 1
ATOM 2819 C C . ILE B 1 111 ? 31.141 15.432 61.031 1.00 32.86 111 ILE B C 1
ATOM 2820 O O . ILE B 1 111 ? 32.230 15.108 61.491 1.00 39.62 111 ILE B O 1
ATOM 2825 N N . ASP B 1 112 ? 30.731 15.061 59.825 1.00 37.95 112 ASP B N 1
ATOM 2826 C CA . ASP B 1 112 ? 31.575 14.233 58.971 1.00 41.97 112 ASP B CA 1
ATOM 2827 C C . ASP B 1 112 ? 33.030 14.697 58.919 1.00 43.12 112 ASP B C 1
ATOM 2828 O O . ASP B 1 112 ? 33.944 13.877 58.814 1.00 44.45 112 ASP B O 1
ATOM 2833 N N . ASP B 1 113 ? 33.250 16.002 59.003 1.00 40.47 113 ASP B N 1
ATOM 2834 C CA . ASP B 1 113 ? 34.605 16.528 58.976 1.00 44.40 113 ASP B CA 1
ATOM 2835 C C . ASP B 1 113 ? 35.386 16.126 60.206 1.00 40.64 113 ASP B C 1
ATOM 2836 O O . ASP B 1 113 ? 36.575 15.846 60.112 1.00 46.82 113 ASP B O 1
ATOM 2841 N N . GLU B 1 114 ? 34.720 16.091 61.356 1.00 39.65 114 GLU B N 1
ATOM 2842 C CA . GLU B 1 114 ? 35.389 15.700 62.587 1.00 42.23 114 GLU B CA 1
ATOM 2843 C C . GLU B 1 114 ? 35.871 14.254 62.468 1.00 36.14 114 GLU B C 1
ATOM 2844 O O . GLU B 1 114 ? 36.967 13.928 62.905 1.00 48.49 114 GLU B O 1
ATOM 2850 N N . LEU B 1 115 ? 35.051 13.399 61.868 1.00 28.35 115 LEU B N 1
ATOM 2851 C CA . LEU B 1 115 ? 35.399 11.997 61.700 1.00 31.39 115 LEU B CA 1
ATOM 2852 C C . LEU B 1 115 ? 36.507 11.858 60.670 1.00 37.26 115 LEU B C 1
ATOM 2853 O O . LEU B 1 115 ? 37.495 11.152 60.885 1.00 41.63 115 LEU B O 1
ATOM 2858 N N . TYR B 1 116 ? 36.332 12.527 59.540 1.00 34.04 116 TYR B N 1
ATOM 2859 C CA . TYR B 1 116 ? 37.332 12.491 58.494 1.00 36.16 116 TYR B CA 1
ATOM 2860 C C . TYR B 1 116 ? 38.684 12.941 59.031 1.00 36.76 116 TYR B C 1
ATOM 2861 O O . TYR B 1 116 ? 39.702 12.326 58.730 1.00 41.62 116 TYR B O 1
ATOM 2870 N N . ALA B 1 117 ? 38.699 14.005 59.828 1.00 30.32 117 ALA B N 1
ATOM 2871 C CA . ALA B 1 117 ? 39.955 14.499 60.382 1.00 35.09 117 ALA B CA 1
ATOM 2872 C C . ALA B 1 117 ? 40.578 13.466 61.315 1.00 37.16 117 ALA B C 1
ATOM 2873 O O . ALA B 1 117 ? 41.793 13.262 61.309 1.00 42.24 117 ALA B O 1
ATOM 2875 N N . LEU B 1 118 ? 39.740 12.812 62.112 1.00 34.55 118 LEU B N 1
ATOM 2876 C CA . LEU B 1 118 ? 40.211 11.789 63.034 1.00 42.41 118 LEU B CA 1
ATOM 2877 C C . LEU B 1 118 ? 40.875 10.658 62.243 1.00 38.60 118 LEU B C 1
ATOM 2878 O O . LEU B 1 118 ? 41.948 10.182 62.605 1.00 43.87 118 LEU B O 1
ATOM 2883 N N . LEU B 1 119 ? 40.252 10.249 61.146 1.00 41.02 119 LEU B N 1
ATOM 2884 C CA . LEU B 1 119 ? 40.817 9.182 60.329 1.00 45.07 119 LEU B CA 1
ATOM 2885 C C . LEU B 1 119 ? 42.155 9.599 59.723 1.00 45.72 119 LEU B C 1
ATOM 2886 O O . LEU B 1 119 ? 42.990 8.753 59.399 1.00 47.30 119 LEU B O 1
ATOM 2891 N N . GLY B 1 120 ? 42.351 10.905 59.579 1.00 41.13 120 GLY B N 1
ATOM 2892 C CA . GLY B 1 120 ? 43.579 11.410 59.001 1.00 43.60 120 GLY B CA 1
ATOM 2893 C C . GLY B 1 120 ? 44.733 11.430 59.978 1.00 46.15 120 GLY B C 1
ATOM 2894 O O . GLY B 1 120 ? 45.857 11.755 59.605 1.00 48.08 120 GLY B O 1
ATOM 2895 N N . LYS B 1 121 ? 44.461 11.087 61.231 1.00 46.83 121 LYS B N 1
ATOM 2896 C CA . LYS B 1 121 ? 45.500 11.070 62.249 1.00 48.88 121 LYS B CA 1
ATOM 2897 C C . LYS B 1 121 ? 46.209 9.721 62.345 1.00 49.43 121 LYS B C 1
ATOM 2898 O O . LYS B 1 121 ? 47.108 9.551 63.172 1.00 55.36 121 LYS B O 1
ATOM 2904 N N . PHE B 1 122 ? 45.802 8.766 61.509 1.00 48.55 122 PHE B N 1
ATOM 2905 C CA . PHE B 1 122 ? 46.403 7.435 61.510 1.00 49.35 122 PHE B CA 1
ATOM 2906 C C . PHE B 1 122 ? 47.713 7.398 60.733 1.00 50.88 122 PHE B C 1
ATOM 2907 O O . PHE B 1 122 ? 47.948 8.234 59.856 1.00 59.60 122 PHE B O 1
ATOM 2915 N N . ALA B 1 123 ? 48.559 6.422 61.070 1.00 45.74 123 ALA B N 1
ATOM 2916 C CA . ALA B 1 123 ? 49.870 6.238 60.441 1.00 51.78 123 ALA B CA 1
ATOM 2917 C C . ALA B 1 123 ? 49.780 6.102 58.928 1.00 53.51 123 ALA B C 1
ATOM 2918 O O . ALA B 1 123 ? 48.692 6.112 58.362 1.00 65.43 123 ALA B O 1
ATOM 2920 N N . ALA B 1 124 ? 50.927 5.971 58.273 1.00 55.12 124 ALA B N 1
ATOM 2921 C CA . ALA B 1 124 ? 50.941 5.856 56.819 1.00 59.93 124 ALA B CA 1
ATOM 2922 C C . ALA B 1 124 ? 50.616 4.455 56.302 1.00 62.31 124 ALA B C 1
ATOM 2923 O O . ALA B 1 124 ? 49.778 4.294 55.407 1.00 64.56 124 ALA B O 1
ATOM 2925 N N . GLY B 1 125 ? 51.262 3.440 56.860 1.00 53.15 125 GLY B N 1
ATOM 2926 C CA . GLY B 1 125 ? 50.995 2.089 56.398 1.00 55.00 125 GLY B CA 1
ATOM 2927 C C . GLY B 1 125 ? 49.902 1.368 57.164 1.00 59.07 125 GLY B C 1
ATOM 2928 O O . GLY B 1 125 ? 49.865 0.139 57.187 1.00 63.34 125 GLY B O 1
ATOM 2929 N N . VAL B 1 126 ? 49.002 2.118 57.793 1.00 62.17 126 VAL B N 1
ATOM 2930 C CA . VAL B 1 126 ? 47.918 1.505 58.555 1.00 55.78 126 VAL B CA 1
ATOM 2931 C C . VAL B 1 126 ? 46.629 1.399 57.718 1.00 55.52 126 VAL B C 1
ATOM 2932 O O . VAL B 1 126 ? 46.276 2.316 56.971 1.00 59.60 126 VAL B O 1
ATOM 2936 N N . ARG B 1 127 ? 45.958 0.254 57.821 1.00 55.74 127 ARG B N 1
ATOM 2937 C CA . ARG B 1 127 ? 44.717 0.011 57.095 1.00 50.29 127 ARG B CA 1
ATOM 2938 C C . ARG B 1 127 ? 43.551 0.431 57.982 1.00 49.84 127 ARG B C 1
ATO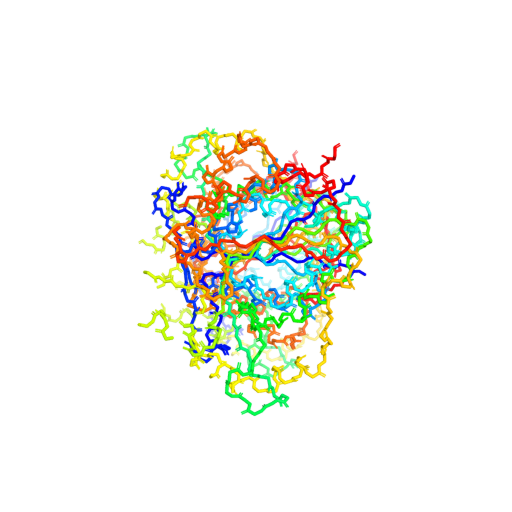M 2939 O O . ARG B 1 127 ? 43.498 0.078 59.164 1.00 45.79 127 ARG B O 1
ATOM 2947 N N . VAL B 1 128 ? 42.630 1.201 57.414 1.00 44.64 128 VAL B N 1
ATOM 2948 C CA . VAL B 1 128 ? 41.464 1.671 58.146 1.00 36.07 128 VAL B CA 1
ATOM 2949 C C . VAL B 1 128 ? 40.217 1.131 57.461 1.00 41.90 128 VAL B C 1
ATOM 2950 O O . VAL B 1 128 ? 39.915 1.513 56.339 1.00 42.79 128 VAL B O 1
ATOM 2954 N N . LEU B 1 129 ? 39.512 0.225 58.139 1.00 40.85 129 LEU B N 1
ATOM 2955 C CA . LEU B 1 129 ? 38.300 -0.392 57.604 1.00 36.29 129 LEU B CA 1
ATOM 2956 C C . LEU B 1 129 ? 37.082 0.168 58.331 1.00 42.51 129 LEU B C 1
ATOM 2957 O O . LEU B 1 129 ? 36.951 -0.012 59.540 1.00 44.77 129 LEU B O 1
ATOM 2962 N N . VAL B 1 130 ? 36.193 0.840 57.598 1.00 44.62 130 VAL B N 1
ATOM 2963 C CA . VAL B 1 130 ? 34.995 1.442 58.197 1.00 37.95 130 VAL B CA 1
ATOM 2964 C C . VAL B 1 130 ? 33.661 0.895 57.668 1.00 36.47 130 VAL B C 1
ATOM 2965 O O . VAL B 1 130 ? 33.429 0.863 56.463 1.00 35.65 130 VAL B O 1
ATOM 2969 N N . PHE B 1 131 ? 32.795 0.449 58.573 1.00 40.11 131 PHE B N 1
ATOM 2970 C CA . PHE B 1 131 ? 31.468 -0.043 58.192 1.00 37.80 131 PHE B CA 1
ATOM 2971 C C . PHE B 1 131 ? 30.460 0.955 58.773 1.00 38.22 131 PHE B C 1
ATOM 2972 O O . PHE B 1 131 ? 30.458 1.212 59.975 1.00 35.99 131 PHE B O 1
ATOM 2980 N N . SER B 1 132 ? 29.625 1.532 57.920 1.00 39.01 132 SER B N 1
ATOM 2981 C CA . SER B 1 132 ? 28.631 2.486 58.379 1.00 33.70 132 SER B CA 1
ATOM 2982 C C . SER B 1 132 ? 27.254 2.052 57.896 1.00 31.59 132 SER B C 1
ATOM 2983 O O . SER B 1 132 ? 26.879 2.341 56.762 1.00 31.81 132 SER B O 1
ATOM 2986 N N . ASP B 1 133 ? 26.518 1.332 58.741 1.00 29.86 133 ASP B N 1
ATOM 2987 C CA . ASP B 1 133 ? 25.174 0.882 58.385 1.00 30.83 133 ASP B CA 1
ATOM 2988 C C . ASP B 1 133 ? 24.232 2.003 58.810 1.00 40.32 133 ASP B C 1
ATOM 2989 O O . ASP B 1 133 ? 23.474 1.882 59.776 1.00 46.16 133 ASP B O 1
ATOM 2994 N N . SER B 1 134 ? 24.310 3.105 58.075 1.00 39.78 134 SER B N 1
ATOM 2995 C CA . SER B 1 134 ? 23.516 4.289 58.347 1.00 35.95 134 SER B CA 1
ATOM 2996 C C . SER B 1 134 ? 23.228 4.999 57.019 1.00 40.49 134 SER B C 1
ATOM 2997 O O . SER B 1 134 ? 23.655 4.546 55.957 1.00 38.00 134 SER B O 1
ATOM 3000 N N . CYS B 1 135 ? 22.518 6.120 57.087 1.00 42.37 135 CYS B N 1
ATOM 3001 C CA . CYS B 1 135 ? 22.176 6.894 55.894 1.00 38.27 135 CYS B CA 1
ATOM 3002 C C . CYS B 1 135 ? 21.913 8.347 56.276 1.00 43.63 135 CYS B C 1
ATOM 3003 O O . CYS B 1 135 ? 22.034 8.720 57.441 1.00 48.80 135 CYS B O 1
ATOM 3006 N N . HIS B 1 136 ? 21.530 9.163 55.299 1.00 49.27 136 HIS B N 1
ATOM 3007 C CA . HIS B 1 136 ? 21.257 10.580 55.547 1.00 44.80 136 HIS B CA 1
ATOM 3008 C C . HIS B 1 136 ? 19.984 11.006 54.848 1.00 43.00 136 HIS B C 1
ATOM 3009 O O . HIS B 1 136 ? 19.631 10.445 53.816 1.00 44.86 136 HIS B O 1
ATOM 3016 N N . SER B 1 137 ? 19.282 11.984 55.411 1.00 46.63 137 SER B N 1
ATOM 3017 C CA . SER B 1 137 ? 18.048 12.462 54.792 1.00 48.05 137 SER B CA 1
ATOM 3018 C C . SER B 1 137 ? 18.326 12.980 53.396 1.00 50.68 137 SER B C 1
ATOM 3019 O O . SER B 1 137 ? 17.472 12.906 52.514 1.00 55.42 137 SER B O 1
ATOM 3022 N N . GLY B 1 138 ? 19.527 13.515 53.198 1.00 54.71 138 GLY B N 1
ATOM 3023 C CA . GLY B 1 138 ? 19.876 14.045 51.898 1.00 51.41 138 GLY B CA 1
ATOM 3024 C C . GLY B 1 138 ? 19.022 15.263 51.607 1.00 50.80 138 GLY B C 1
ATOM 3025 O O . GLY B 1 138 ? 18.690 16.028 52.517 1.00 42.59 138 GLY B O 1
ATOM 3026 N N . THR B 1 139 ? 18.648 15.433 50.340 1.00 49.78 139 THR B N 1
ATOM 3027 C CA . THR B 1 139 ? 17.836 16.571 49.922 1.00 40.27 139 THR B CA 1
ATOM 3028 C C . THR B 1 139 ? 16.364 16.189 49.768 1.00 40.15 139 THR B C 1
ATOM 3029 O O . THR B 1 139 ? 15.994 15.025 49.917 1.00 40.10 139 THR B O 1
ATOM 3033 N N . VAL B 1 140 ? 15.526 17.177 49.475 1.00 44.32 140 VAL B N 1
ATOM 3034 C CA . VAL B 1 140 ? 14.103 16.941 49.302 1.00 39.44 140 VAL B CA 1
ATOM 3035 C C . VAL B 1 140 ? 13.818 15.917 48.207 1.00 42.42 140 VAL B C 1
ATOM 3036 O O . VAL B 1 140 ? 12.815 15.222 48.263 1.00 43.58 140 VAL B O 1
ATOM 3040 N N . VAL B 1 141 ? 14.700 15.810 47.218 1.00 44.57 141 VAL B N 1
ATOM 3041 C CA . VAL B 1 141 ? 14.487 14.852 46.143 1.00 41.77 141 VAL B CA 1
ATOM 3042 C C . VAL B 1 141 ? 14.475 13.415 46.668 1.00 42.16 141 VAL B C 1
ATOM 3043 O O . VAL B 1 141 ? 13.718 12.577 46.179 1.00 41.68 141 VAL B O 1
ATOM 3047 N N . LYS B 1 142 ? 15.313 13.131 47.660 1.00 45.55 142 LYS B N 1
ATOM 3048 C CA . LYS B 1 142 ? 15.374 11.791 48.234 1.00 46.47 142 LYS B CA 1
ATOM 3049 C C . LYS B 1 142 ? 14.083 11.578 48.982 1.00 46.03 142 LYS B C 1
ATOM 3050 O O . LYS B 1 142 ? 13.461 10.519 48.907 1.00 48.57 142 LYS B O 1
ATOM 3064 N N . ALA B 1 144 ? 11.373 12.951 48.370 1.00 58.71 144 ALA B N 1
ATOM 3065 C CA . ALA B 1 144 ? 10.350 12.845 47.342 1.00 52.94 144 ALA B CA 1
ATOM 3066 C C . ALA B 1 144 ? 10.180 11.405 46.900 1.00 56.79 144 ALA B C 1
ATOM 3067 O O . ALA B 1 144 ? 9.079 10.861 46.953 1.00 60.40 144 ALA B O 1
ATOM 3069 N N . TYR B 1 145 ? 11.274 10.788 46.463 1.00 64.75 145 TYR B N 1
ATOM 3070 C CA . TYR B 1 145 ? 11.241 9.404 46.002 1.00 61.03 145 TYR B CA 1
ATOM 3071 C C . TYR B 1 145 ? 10.774 8.425 47.073 1.00 61.83 145 TYR B C 1
ATOM 3072 O O . TYR B 1 145 ? 10.058 7.474 46.772 1.00 66.43 145 TYR B O 1
ATOM 3081 N N . TYR B 1 146 ? 11.176 8.658 48.319 1.00 59.39 146 TYR B N 1
ATOM 3082 C CA . TYR B 1 146 ? 10.795 7.778 49.423 1.00 64.71 146 TYR B CA 1
ATOM 3083 C C . TYR B 1 146 ? 9.480 8.132 50.111 1.00 71.62 146 TYR B C 1
ATOM 3084 O O . TYR B 1 146 ? 9.009 7.377 50.954 1.00 74.64 146 TYR B O 1
ATOM 3093 N N . ASN B 1 147 ? 8.922 9.304 49.821 1.00 74.17 147 ASN B N 1
ATOM 3094 C CA . ASN B 1 147 ? 7.669 9.725 50.458 1.00 70.19 147 ASN B CA 1
ATOM 3095 C C . ASN B 1 147 ? 6.981 10.838 49.690 1.00 67.36 147 ASN B C 1
ATOM 3096 O O . ASN B 1 147 ? 6.008 10.597 48.981 1.00 64.28 147 ASN B O 1
ATOM 3101 N N . ILE B 1 162 ? 8.512 -0.296 58.515 1.00 60.48 162 ILE B N 1
ATOM 3102 C CA . ILE B 1 162 ? 9.771 -0.047 57.819 1.00 64.92 162 ILE B CA 1
ATOM 3103 C C . ILE B 1 162 ? 10.398 1.308 58.175 1.00 65.21 162 ILE B C 1
ATOM 3104 O O . ILE B 1 162 ? 9.976 2.345 57.646 1.00 64.84 162 ILE B O 1
ATOM 3109 N N . ARG B 1 163 ? 11.406 1.308 59.055 1.00 57.04 163 ARG B N 1
ATOM 3110 C CA . ARG B 1 163 ? 12.054 2.568 59.444 1.00 53.50 163 ARG B CA 1
ATOM 3111 C C . ARG B 1 163 ? 13.489 2.686 58.942 1.00 47.00 163 ARG B C 1
ATOM 3112 O O . ARG B 1 163 ? 14.194 1.692 58.816 1.00 44.79 163 ARG B O 1
ATOM 3120 N N . TYR B 1 164 ? 13.903 3.912 58.629 1.00 46.09 164 TYR B N 1
ATOM 3121 C CA . TYR B 1 164 ? 15.252 4.162 58.129 1.00 37.93 164 TYR B CA 1
ATOM 3122 C C . TYR B 1 164 ? 16.118 4.808 59.181 1.00 35.72 164 TYR B C 1
ATOM 3123 O O . TYR B 1 164 ? 15.645 5.494 60.095 1.00 39.05 164 TYR B O 1
ATOM 3132 N N . ARG B 1 165 ? 17.408 4.585 59.028 1.00 35.50 165 ARG B N 1
ATOM 3133 C CA . ARG B 1 165 ? 18.387 5.125 59.940 1.00 26.79 165 ARG B CA 1
ATOM 3134 C C . ARG B 1 165 ? 18.810 6.557 59.584 1.00 35.56 165 ARG B C 1
ATOM 3135 O O . ARG B 1 165 ? 19.995 6.894 59.549 1.00 38.18 165 ARG B O 1
ATOM 3143 N N . ALA B 1 166 ? 17.823 7.405 59.341 1.00 19.81 166 ALA B N 1
ATOM 3144 C CA . ALA B 1 166 ? 18.097 8.788 59.014 1.00 32.72 166 ALA B CA 1
ATOM 3145 C C . ALA B 1 166 ? 17.260 9.686 59.907 1.00 38.18 166 ALA B C 1
ATOM 3146 O O . ALA B 1 166 ? 16.063 9.467 60.084 1.00 35.49 166 ALA B O 1
ATOM 3156 N N . PRO B 1 168 ? 14.972 12.591 60.882 1.00 45.07 168 PRO B N 1
ATOM 3157 C CA . PRO B 1 168 ? 14.041 13.391 60.080 1.00 37.90 168 PRO B CA 1
ATOM 3158 C C . PRO B 1 168 ? 14.477 14.857 60.000 1.00 43.19 168 PRO B C 1
ATOM 3159 O O . PRO B 1 168 ? 14.950 15.435 60.981 1.00 44.56 168 PRO B O 1
ATOM 3163 N N . GLN B 1 169 ? 14.313 15.449 58.824 1.00 35.66 169 GLN B N 1
ATOM 3164 C CA . GLN B 1 169 ? 14.719 16.824 58.604 1.00 42.26 169 GLN B CA 1
ATOM 3165 C C . GLN B 1 169 ? 14.200 17.805 59.638 1.00 40.41 169 GLN B C 1
ATOM 3166 O O . GLN B 1 169 ? 14.904 18.738 60.023 1.00 48.94 169 GLN B O 1
ATOM 3172 N N . SER B 1 170 ? 12.976 17.610 60.096 1.00 33.43 170 SER B N 1
ATOM 3173 C CA . SER B 1 170 ? 12.430 18.522 61.087 1.00 39.58 170 SER B CA 1
ATOM 3174 C C . SER B 1 170 ? 13.273 18.520 62.353 1.00 34.19 170 SER B C 1
ATOM 3175 O O . SER B 1 170 ? 13.610 19.577 62.870 1.00 34.40 170 SER B O 1
ATOM 3178 N N . VAL B 1 171 ? 13.607 17.323 62.830 1.00 36.70 171 VAL B N 1
ATOM 3179 C CA . VAL B 1 171 ? 14.428 17.145 64.019 1.00 37.58 171 VAL B CA 1
ATOM 3180 C C . VAL B 1 171 ? 15.830 17.705 63.795 1.00 37.27 171 VAL B C 1
ATOM 3181 O O . VAL B 1 171 ? 16.425 18.294 64.693 1.00 37.31 171 VAL B O 1
ATOM 3185 N N . ALA B 1 172 ? 16.352 17.520 62.593 1.00 34.71 172 ALA B N 1
ATOM 3186 C CA . ALA B 1 172 ? 17.685 18.001 62.275 1.00 42.71 172 ALA B CA 1
ATOM 3187 C C . ALA B 1 172 ? 17.804 19.492 62.507 1.00 40.86 172 ALA B C 1
ATOM 3188 O O . ALA B 1 172 ? 18.773 19.959 63.103 1.00 45.41 172 ALA B O 1
ATOM 3198 N N . ARG B 1 174 ? 15.526 21.414 64.197 1.00 41.76 174 ARG B N 1
ATOM 3199 C CA . ARG B 1 174 ? 15.149 21.703 65.564 1.00 40.52 174 ARG B CA 1
ATOM 3200 C C . ARG B 1 174 ? 16.363 21.486 66.480 1.00 40.60 174 ARG B C 1
ATOM 3201 O O . ARG B 1 174 ? 16.630 22.301 67.362 1.00 38.35 174 ARG B O 1
ATOM 3209 N N . THR B 1 175 ? 17.101 20.396 66.255 1.00 39.51 175 THR B N 1
ATOM 3210 C CA . THR B 1 175 ? 18.281 20.087 67.051 1.00 37.27 175 THR B CA 1
ATOM 3211 C C . THR B 1 175 ? 19.309 21.185 66.866 1.00 37.37 175 THR B C 1
ATOM 3212 O O . THR B 1 175 ? 19.957 21.612 67.818 1.00 38.93 175 THR B O 1
ATOM 3216 N N . TYR B 1 176 ? 19.461 21.651 65.634 1.00 37.61 176 TYR B N 1
ATOM 3217 C CA . TYR B 1 176 ? 20.419 22.711 65.370 1.00 37.91 176 TYR B CA 1
ATOM 3218 C C . TYR B 1 176 ? 20.029 23.964 66.142 1.00 41.91 176 TYR B C 1
ATOM 3219 O O . TYR B 1 176 ? 20.834 24.494 66.896 1.00 47.43 176 TYR B O 1
ATOM 3228 N N . ARG B 1 177 ? 18.797 24.432 65.956 1.00 39.23 177 ARG B N 1
ATOM 3229 C CA . ARG B 1 177 ? 18.330 25.626 66.653 1.00 43.49 177 ARG B CA 1
ATOM 3230 C C . ARG B 1 177 ? 18.520 25.535 68.167 1.00 36.42 177 ARG B C 1
ATOM 3231 O O . ARG B 1 177 ? 18.964 26.484 68.789 1.00 54.01 177 ARG B O 1
ATOM 3239 N N . ALA B 1 178 ? 18.193 24.390 68.748 1.00 39.56 178 ALA B N 1
ATOM 3240 C CA . ALA B 1 178 ? 18.302 24.187 70.187 1.00 34.10 178 ALA B CA 1
ATOM 3241 C C . ALA B 1 178 ? 19.740 24.158 70.668 1.00 37.76 178 ALA B C 1
ATOM 3242 O O . ALA B 1 178 ? 19.986 24.205 71.865 1.00 42.95 178 ALA B O 1
ATOM 3244 N N . ASN B 1 179 ? 20.681 24.075 69.735 1.00 41.96 179 ASN B N 1
ATOM 3245 C CA . ASN B 1 179 ? 22.094 24.024 70.071 1.00 39.99 179 ASN B CA 1
ATOM 3246 C C . ASN B 1 179 ? 22.915 24.875 69.093 1.00 42.83 179 ASN B C 1
ATOM 3247 O O . ASN B 1 179 ? 23.987 24.466 68.646 1.00 35.80 179 ASN B O 1
ATOM 3252 N N . ARG B 1 180 ? 22.393 26.057 68.764 1.00 46.35 180 ARG B N 1
ATOM 3253 C CA . ARG B 1 180 ? 23.050 26.989 67.833 1.00 54.07 180 ARG B CA 1
ATOM 3254 C C . ARG B 1 180 ? 24.550 27.187 68.062 1.00 55.37 180 ARG B C 1
ATOM 3255 O O . ARG B 1 180 ? 25.366 26.927 67.172 1.00 47.59 180 ARG B O 1
ATOM 3263 N N . GLU B 1 181 ? 24.902 27.666 69.252 1.00 47.30 181 GLU B N 1
ATOM 3264 C CA . GLU B 1 181 ? 26.292 27.928 69.588 1.00 51.14 181 GLU B CA 1
ATOM 3265 C C . GLU B 1 181 ? 27.151 26.668 69.510 1.00 51.23 181 GLU B C 1
ATOM 3266 O O . GLU B 1 181 ? 28.274 26.700 69.007 1.00 45.15 181 GLU B O 1
ATOM 3272 N N . PHE B 1 182 ? 26.617 25.552 69.989 1.00 47.20 182 PHE B N 1
ATOM 3273 C CA . PHE B 1 182 ? 27.362 24.303 69.971 1.00 48.82 182 PHE B CA 1
ATOM 3274 C C . PHE B 1 182 ? 27.825 23.875 68.582 1.00 46.89 182 PHE B C 1
ATOM 3275 O O . PHE B 1 182 ? 29.015 23.665 68.365 1.00 52.69 182 PHE B O 1
ATOM 3283 N N . TYR B 1 183 ? 26.896 23.747 67.642 1.00 46.27 183 TYR B N 1
ATOM 3284 C CA . TYR B 1 183 ? 27.254 23.336 66.288 1.00 45.40 183 TYR B CA 1
ATOM 3285 C C . TYR B 1 183 ? 27.973 24.412 65.497 1.00 39.97 183 TYR B C 1
ATOM 3286 O O . TYR B 1 183 ? 28.799 24.103 64.651 1.00 41.95 183 TYR B O 1
ATOM 3295 N N . ASP B 1 184 ? 27.667 25.674 65.767 1.00 47.24 184 ASP B N 1
ATOM 3296 C CA . ASP B 1 184 ? 28.333 26.740 65.047 1.00 45.93 184 ASP B CA 1
ATOM 3297 C C . ASP B 1 184 ? 29.806 26.737 65.407 1.00 48.60 184 ASP B C 1
ATOM 3298 O O . ASP B 1 184 ? 30.654 26.997 64.559 1.00 49.54 184 ASP B O 1
ATOM 3303 N N . THR B 1 185 ? 30.117 26.433 66.663 1.00 46.17 185 THR B N 1
ATOM 3304 C CA . THR B 1 185 ? 31.508 26.394 67.094 1.00 51.02 185 THR B CA 1
ATOM 3305 C C . THR B 1 185 ? 32.236 25.252 66.400 1.00 52.63 185 THR B C 1
ATOM 3306 O O . THR B 1 185 ? 33.344 25.418 65.891 1.00 51.36 185 THR B O 1
ATOM 3310 N N . ILE B 1 186 ? 31.598 24.090 66.387 1.00 46.15 186 ILE B N 1
ATOM 3311 C CA . ILE B 1 186 ? 32.162 22.918 65.750 1.00 51.18 186 ILE B CA 1
ATOM 3312 C C . ILE B 1 186 ? 32.423 23.206 64.278 1.00 51.85 186 ILE B C 1
ATOM 3313 O O . ILE B 1 186 ? 33.479 22.871 63.752 1.00 56.90 186 ILE B O 1
ATOM 3318 N N . GLN B 1 187 ? 31.458 23.854 63.632 1.00 53.64 187 GLN B N 1
ATOM 3319 C CA . GLN B 1 187 ? 31.550 24.202 62.219 1.00 61.39 187 GLN B CA 1
ATOM 3320 C C . GLN B 1 187 ? 32.677 25.202 61.922 1.00 70.09 187 GLN B C 1
ATOM 3321 O O . GLN B 1 187 ? 33.220 25.233 60.815 1.00 73.31 187 GLN B O 1
ATOM 3327 N N . GLN B 1 188 ? 33.021 26.021 62.911 1.00 73.12 188 GLN B N 1
ATOM 3328 C CA . GLN B 1 188 ? 34.084 27.007 62.752 1.00 71.65 188 GLN B CA 1
ATOM 3329 C C . GLN B 1 188 ? 35.458 26.390 62.935 1.00 68.43 188 GLN B C 1
ATOM 3330 O O . GLN B 1 188 ? 36.427 26.826 62.314 1.00 72.65 188 GLN B O 1
ATOM 3336 N N . LYS B 1 189 ? 35.545 25.383 63.795 1.00 62.48 189 LYS B N 1
ATOM 3337 C CA . LYS B 1 189 ? 36.815 24.718 64.033 1.00 68.81 189 LYS B CA 1
ATOM 3338 C C . LYS B 1 189 ? 37.243 23.884 62.829 1.00 72.28 189 LYS B C 1
ATOM 3339 O O . LYS B 1 189 ? 37.876 24.399 61.909 1.00 79.13 189 LYS B O 1
ATOM 3345 N N . THR B 1 190 ? 36.891 22.600 62.833 1.00 74.82 190 THR B N 1
ATOM 3346 C CA . THR B 1 190 ? 37.263 21.692 61.746 1.00 79.14 190 THR B CA 1
ATOM 3347 C C . THR B 1 190 ? 36.666 22.101 60.405 1.00 75.61 190 THR B C 1
ATOM 3348 O O . THR B 1 190 ? 35.573 22.663 60.345 1.00 77.58 190 THR B O 1
ATOM 3352 N N . LYS B 1 191 ? 37.390 21.804 59.332 1.00 79.18 191 LYS B N 1
ATOM 3353 C CA . LYS B 1 191 ? 36.932 22.116 57.980 1.00 86.36 191 LYS B CA 1
ATOM 3354 C C . LYS B 1 191 ? 36.939 20.882 57.068 1.00 85.36 191 LYS B C 1
ATOM 3355 O O . LYS B 1 191 ? 37.352 19.798 57.481 1.00 84.72 191 LYS B O 1
ATOM 3361 N N . LYS B 1 192 ? 36.471 21.063 55.832 1.00 87.38 192 LYS B N 1
ATOM 3362 C CA . LYS B 1 192 ? 36.401 19.991 54.832 1.00 85.35 192 LYS B CA 1
ATOM 3363 C C . LYS B 1 192 ? 37.790 19.395 54.595 1.00 84.44 192 LYS B C 1
ATOM 3364 O O . LYS B 1 192 ? 38.723 20.109 54.221 1.00 87.34 192 LYS B O 1
ATOM 3370 N N . VAL B 1 193 ? 37.929 18.090 54.821 1.00 78.12 193 VAL B N 1
ATOM 3371 C CA . VAL B 1 193 ? 39.211 17.429 54.624 1.00 72.08 193 VAL B CA 1
ATOM 3372 C C . VAL B 1 193 ? 39.164 16.551 53.376 1.00 74.79 193 VAL B C 1
ATOM 3373 O O . VAL B 1 193 ? 38.096 16.066 52.978 1.00 73.57 193 VAL B O 1
ATOM 3377 N N . ASP B 1 194 ? 40.327 16.358 52.757 1.00 68.44 194 ASP B N 1
ATOM 3378 C CA . ASP B 1 194 ? 40.426 15.554 51.548 1.00 55.58 194 ASP B CA 1
ATOM 3379 C C . ASP B 1 194 ? 40.852 14.144 51.906 1.00 45.35 194 ASP B C 1
ATOM 3380 O O . ASP B 1 194 ? 42.019 13.883 52.174 1.00 40.91 194 ASP B O 1
ATOM 3385 N N . LEU B 1 195 ? 39.886 13.239 51.902 1.00 42.01 195 LEU B N 1
ATOM 3386 C CA . LEU B 1 195 ? 40.126 11.850 52.239 1.00 40.60 195 LEU B CA 1
ATOM 3387 C C . LEU B 1 195 ? 41.114 11.177 51.315 1.00 45.04 195 LEU B C 1
ATOM 3388 O O . LEU B 1 195 ? 41.726 10.192 51.689 1.00 48.48 195 LEU B O 1
ATOM 3393 N N . ALA B 1 196 ? 41.289 11.706 50.111 1.00 46.40 196 ALA B N 1
ATOM 3394 C CA . ALA B 1 196 ? 42.222 11.091 49.174 1.00 42.60 196 ALA B CA 1
ATOM 3395 C C . ALA B 1 196 ? 43.680 11.330 49.538 1.00 46.35 196 ALA B C 1
ATOM 3396 O O . ALA B 1 196 ? 44.568 10.591 49.102 1.00 48.82 196 ALA B O 1
ATOM 3398 N N . ASP B 1 197 ? 43.933 12.356 50.337 1.00 36.28 197 ASP B N 1
ATOM 3399 C CA . ASP B 1 197 ? 45.305 12.694 50.685 1.00 45.24 197 ASP B CA 1
ATOM 3400 C C . ASP B 1 197 ? 45.811 12.276 52.059 1.00 47.36 197 ASP B C 1
ATOM 3401 O O . ASP B 1 197 ? 46.914 12.656 52.450 1.00 44.83 197 ASP B O 1
ATOM 3406 N N . VAL B 1 198 ? 45.026 11.488 52.785 1.00 40.68 198 VAL B N 1
ATOM 3407 C CA . VAL B 1 198 ? 45.472 11.063 54.095 1.00 41.30 198 VAL B CA 1
ATOM 3408 C C . VAL B 1 198 ? 46.481 9.935 54.002 1.00 45.49 198 VAL B C 1
ATOM 3409 O O . VAL B 1 198 ? 46.519 9.183 53.026 1.00 39.01 198 VAL B O 1
ATOM 3413 N N . LYS B 1 199 ? 47.300 9.841 55.042 1.00 48.19 199 LYS B N 1
ATOM 3414 C CA . LYS B 1 199 ? 48.350 8.847 55.128 1.00 44.34 199 LYS B CA 1
ATOM 3415 C C . LYS B 1 199 ? 47.844 7.420 55.100 1.00 52.44 199 LYS B C 1
ATOM 3416 O O . LYS B 1 199 ? 48.321 6.601 54.305 1.00 55.49 199 LYS B O 1
ATOM 3422 N N . ALA B 1 200 ? 46.877 7.118 55.959 1.00 50.60 200 ALA B N 1
ATOM 3423 C CA . ALA B 1 200 ? 46.335 5.769 56.038 1.00 48.09 200 ALA B CA 1
ATOM 3424 C C . ALA B 1 200 ? 45.540 5.389 54.810 1.00 46.96 200 ALA B C 1
ATOM 3425 O O . ALA B 1 200 ? 45.000 6.244 54.117 1.00 55.17 200 ALA B O 1
ATOM 3427 N N . SER B 1 201 ? 45.477 4.089 54.554 1.00 44.71 201 SER B N 1
ATOM 3428 C CA . SER B 1 201 ? 44.730 3.552 53.431 1.00 44.95 201 SER B CA 1
ATOM 3429 C C . SER B 1 201 ? 43.348 3.233 53.989 1.00 45.00 201 SER B C 1
ATOM 3430 O O . SER B 1 201 ? 43.192 2.280 54.755 1.00 44.25 201 SER B O 1
ATOM 3433 N N . ILE B 1 202 ? 42.357 4.043 53.619 1.00 41.82 202 ILE B N 1
ATOM 3434 C CA . ILE B 1 202 ? 40.988 3.870 54.094 1.00 38.74 202 ILE B CA 1
ATOM 3435 C C . ILE B 1 202 ? 40.057 3.152 53.107 1.00 37.87 202 ILE B C 1
ATOM 3436 O O . ILE B 1 202 ? 40.085 3.410 51.903 1.00 41.57 202 ILE B O 1
ATOM 3441 N N . LEU B 1 203 ? 39.246 2.242 53.644 1.00 31.76 203 LEU B N 1
ATOM 3442 C CA . LEU B 1 203 ? 38.247 1.501 52.888 1.00 35.41 203 LEU B CA 1
ATOM 3443 C C . LEU B 1 203 ? 36.962 1.741 53.645 1.00 40.72 203 LEU B C 1
ATOM 3444 O O . LEU B 1 203 ? 36.802 1.235 54.761 1.00 52.68 203 LEU B O 1
ATOM 3449 N N . LEU B 1 204 ? 36.061 2.534 53.066 1.00 42.69 204 LEU B N 1
ATOM 3450 C CA . LEU B 1 204 ? 34.780 2.841 53.705 1.00 38.55 204 LEU B CA 1
ATOM 3451 C C . LEU B 1 204 ? 33.647 2.101 53.033 1.00 40.16 204 LEU B C 1
ATOM 3452 O O . LEU B 1 204 ? 33.331 2.400 51.894 1.00 50.18 204 LEU B O 1
ATOM 3457 N N . ILE B 1 205 ? 33.027 1.156 53.733 1.00 40.82 205 ILE B N 1
ATOM 3458 C CA . ILE B 1 205 ? 31.897 0.404 53.182 1.00 33.29 205 ILE B CA 1
ATOM 3459 C C . ILE B 1 205 ? 30.647 0.853 53.941 1.00 36.16 205 ILE B C 1
ATOM 3460 O O . ILE B 1 205 ? 30.495 0.564 55.126 1.00 49.62 205 ILE B O 1
ATOM 3465 N N . SER B 1 206 ? 29.760 1.576 53.263 1.00 46.82 206 SER B N 1
ATOM 3466 C CA . SER B 1 206 ? 28.547 2.069 53.901 1.00 34.85 206 SER B CA 1
ATOM 3467 C C . SER B 1 206 ? 27.343 1.239 53.487 1.00 41.07 206 SER B C 1
ATOM 3468 O O . SER B 1 206 ? 27.396 0.508 52.499 1.00 32.55 206 SER B O 1
ATOM 3471 N N . GLY B 1 207 ? 26.261 1.361 54.253 1.00 37.83 207 GLY B N 1
ATOM 3472 C CA . GLY B 1 207 ? 25.054 0.608 53.974 1.00 42.24 207 GLY B CA 1
ATOM 3473 C C . GLY B 1 207 ? 24.279 0.996 52.728 1.00 40.85 207 GLY B C 1
ATOM 3474 O O . GLY B 1 207 ? 23.480 0.198 52.240 1.00 42.70 207 GLY B O 1
ATOM 3475 N N . CYS B 1 208 ? 24.502 2.199 52.204 1.00 37.24 208 CYS B N 1
ATOM 3476 C CA . CYS B 1 208 ? 23.771 2.625 51.022 1.00 26.47 208 CYS B CA 1
ATOM 3477 C C . CYS B 1 208 ? 24.460 3.771 50.277 1.00 32.12 208 CYS B C 1
ATOM 3478 O O . CYS B 1 208 ? 25.484 4.290 50.718 1.00 31.71 208 CYS B O 1
ATOM 3481 N N . GLN B 1 209 ? 23.883 4.143 49.136 1.00 31.48 209 GLN B N 1
ATOM 3482 C CA . GLN B 1 209 ? 24.397 5.222 48.304 1.00 37.14 209 GLN B CA 1
ATOM 3483 C C . GLN B 1 209 ? 23.877 6.558 48.852 1.00 44.11 209 GLN B C 1
ATOM 3484 O O . GLN B 1 209 ? 22.915 6.588 49.626 1.00 42.80 209 GLN B O 1
ATOM 3490 N N . ASP B 1 210 ? 24.507 7.652 48.422 1.00 41.90 210 ASP B N 1
ATOM 3491 C CA . ASP B 1 210 ? 24.152 9.004 48.850 1.00 43.08 210 ASP B CA 1
ATOM 3492 C C . ASP B 1 210 ? 22.736 9.404 48.487 1.00 40.33 210 ASP B C 1
ATOM 3493 O O . ASP B 1 210 ? 22.178 10.333 49.073 1.00 51.66 210 ASP B O 1
ATOM 3498 N N . ASN B 1 211 ? 22.160 8.722 47.506 1.00 40.20 211 ASN B N 1
ATOM 3499 C CA . ASN B 1 211 ? 20.799 9.022 47.093 1.00 35.85 211 ASN B CA 1
ATOM 3500 C C . ASN B 1 211 ? 19.845 7.971 47.626 1.00 36.63 211 ASN B C 1
ATOM 3501 O O . ASN B 1 211 ? 18.700 7.896 47.190 1.00 38.29 211 ASN B O 1
ATOM 3506 N N . GLN B 1 212 ? 20.311 7.145 48.555 1.00 38.25 212 GLN B N 1
ATOM 3507 C CA . GLN B 1 212 ? 19.446 6.119 49.124 1.00 34.50 212 GLN B CA 1
ATOM 3508 C C . GLN B 1 212 ? 19.381 6.253 50.643 1.00 40.64 212 GLN B C 1
ATOM 3509 O O . GLN B 1 212 ? 20.039 7.112 51.237 1.00 34.88 212 GLN B O 1
ATOM 3515 N N . LEU B 1 213 ? 18.566 5.402 51.257 1.00 31.22 213 LEU B N 1
ATOM 3516 C CA . LEU B 1 213 ? 18.419 5.375 52.697 1.00 30.76 213 LEU B CA 1
ATOM 3517 C C . LEU B 1 213 ? 18.726 3.957 53.160 1.00 42.74 213 LEU B C 1
ATOM 3518 O O . LEU B 1 213 ? 18.556 3.001 52.396 1.00 36.91 213 LEU B O 1
ATOM 3523 N N . SER B 1 214 ? 19.184 3.824 54.405 1.00 38.95 214 SER B N 1
ATOM 3524 C CA . SER B 1 214 ? 19.521 2.522 54.964 1.00 38.77 214 SER B CA 1
ATOM 3525 C C . SER B 1 214 ? 18.411 2.040 55.873 1.00 45.04 214 SER B C 1
ATOM 3526 O O . SER B 1 214 ? 18.001 2.740 56.794 1.00 55.27 214 SER B O 1
ATOM 3529 N N . GLN B 1 215 ? 17.939 0.828 55.623 1.00 42.94 215 GLN B N 1
ATOM 3530 C CA . GLN B 1 215 ? 16.857 0.281 56.407 1.00 42.46 215 GLN B CA 1
ATOM 3531 C C . GLN B 1 215 ? 17.279 -0.328 57.747 1.00 45.27 215 GLN B C 1
ATOM 3532 O O . GLN B 1 215 ? 18.299 -1.010 57.854 1.00 33.99 215 GLN B O 1
ATOM 3538 N N . ASP B 1 216 ? 16.491 -0.044 58.779 1.00 42.21 216 ASP B N 1
ATOM 3539 C CA . ASP B 1 216 ? 16.748 -0.578 60.108 1.00 40.20 216 ASP B CA 1
ATOM 3540 C C . ASP B 1 216 ? 15.843 -1.787 60.292 1.00 43.74 216 ASP B C 1
ATOM 3541 O O . ASP B 1 216 ? 14.632 -1.636 60.448 1.00 51.49 216 ASP B O 1
ATOM 3546 N N . GLY B 1 217 ? 16.417 -2.986 60.270 1.00 44.70 217 GLY B N 1
ATOM 3547 C CA . GLY B 1 217 ? 15.611 -4.186 60.435 1.00 45.08 217 GLY B CA 1
ATOM 3548 C C . GLY B 1 217 ? 15.218 -4.381 61.885 1.00 45.99 217 GLY B C 1
ATOM 3549 O O . GLY B 1 217 ? 15.567 -3.558 62.727 1.00 47.74 217 GLY B O 1
ATOM 3550 N N . ALA B 1 218 ? 14.502 -5.459 62.186 1.00 40.48 218 ALA B N 1
ATOM 3551 C CA . ALA B 1 218 ? 14.087 -5.715 63.554 1.00 46.79 218 ALA B CA 1
ATOM 3552 C C . ALA B 1 218 ? 15.179 -6.380 64.396 1.00 50.61 218 ALA B C 1
ATOM 3553 O O . ALA B 1 218 ? 15.153 -6.289 65.627 1.00 48.51 218 ALA B O 1
ATOM 3555 N N . PHE B 1 219 ? 16.140 -7.038 63.744 1.00 47.81 219 PHE B N 1
ATOM 3556 C CA . PHE B 1 219 ? 17.229 -7.704 64.471 1.00 51.41 219 PHE B CA 1
ATOM 3557 C C . PHE B 1 219 ? 18.650 -7.311 64.063 1.00 48.57 219 PHE B C 1
ATOM 3558 O O . PHE B 1 219 ? 19.630 -7.774 64.648 1.00 53.70 219 PHE B O 1
ATOM 3566 N N . ASN B 1 220 ? 18.740 -6.460 63.051 1.00 48.37 220 ASN B N 1
ATOM 3567 C CA . ASN B 1 220 ? 19.989 -5.895 62.553 1.00 45.45 220 ASN B CA 1
ATOM 3568 C C . ASN B 1 220 ? 19.689 -5.163 61.260 1.00 42.33 220 ASN B C 1
ATOM 3569 O O . ASN B 1 220 ? 18.667 -5.415 60.616 1.00 34.85 220 ASN B O 1
ATOM 3574 N N . GLY B 1 221 ? 20.552 -4.213 60.914 1.00 36.12 221 GLY B N 1
ATOM 3575 C CA . GLY B 1 221 ? 20.339 -3.438 59.709 1.00 30.38 221 GLY B CA 1
ATOM 3576 C C . GLY B 1 221 ? 20.194 -4.313 58.484 1.00 35.73 221 GLY B C 1
ATOM 3577 O O . GLY B 1 221 ? 20.626 -5.467 58.470 1.00 30.88 221 GLY B O 1
ATOM 3578 N N . ALA B 1 222 ? 19.569 -3.778 57.447 1.00 28.73 222 ALA B N 1
ATOM 3579 C CA . ALA B 1 222 ? 19.418 -4.553 56.232 1.00 33.06 222 ALA B CA 1
ATOM 3580 C C . ALA B 1 222 ? 20.822 -4.914 55.746 1.00 36.23 222 ALA B C 1
ATOM 3581 O O . ALA B 1 222 ? 21.111 -6.074 55.477 1.00 38.88 222 ALA B O 1
ATOM 3583 N N . PHE B 1 223 ? 21.699 -3.916 55.665 1.00 35.18 223 PHE B N 1
ATOM 3584 C CA . PHE B 1 223 ? 23.068 -4.133 55.217 1.00 38.91 223 PHE B CA 1
ATOM 3585 C C . PHE B 1 223 ? 23.818 -5.112 56.112 1.00 40.83 223 PHE B C 1
ATOM 3586 O O . PHE B 1 223 ? 24.348 -6.114 55.622 1.00 41.50 223 PHE B O 1
ATOM 3594 N N . THR B 1 224 ? 23.865 -4.831 57.415 1.00 37.90 224 THR B N 1
ATOM 3595 C CA . THR B 1 224 ? 24.583 -5.703 58.355 1.00 40.19 224 THR B CA 1
ATOM 3596 C C . THR B 1 224 ? 24.073 -7.135 58.296 1.00 33.84 224 THR B C 1
ATOM 3597 O O . THR B 1 224 ? 24.864 -8.071 58.311 1.00 33.92 224 THR B O 1
ATOM 3601 N N . GLY B 1 225 ? 22.755 -7.295 58.219 1.00 32.40 225 GLY B N 1
ATOM 3602 C CA . GLY B 1 225 ? 22.177 -8.622 58.137 1.00 34.75 225 GLY B CA 1
ATOM 3603 C C . GLY B 1 225 ? 22.730 -9.409 56.959 1.00 38.54 225 GLY B C 1
ATOM 3604 O O . GLY B 1 225 ? 23.063 -10.586 57.103 1.00 38.33 225 GLY B O 1
ATOM 3605 N N . GLN B 1 226 ? 22.843 -8.770 55.800 1.00 30.47 226 GLN B N 1
ATOM 3606 C CA . GLN B 1 226 ? 23.364 -9.468 54.642 1.00 31.53 226 GLN B CA 1
ATOM 3607 C C . GLN B 1 226 ? 24.857 -9.646 54.737 1.00 35.18 226 GLN B C 1
ATOM 3608 O O . GLN B 1 226 ? 25.414 -10.601 54.176 1.00 36.45 226 GLN B O 1
ATOM 3614 N N . LEU B 1 227 ? 25.515 -8.735 55.451 1.00 30.70 227 LEU B N 1
ATOM 3615 C CA . LEU B 1 227 ? 26.960 -8.839 55.616 1.00 33.58 227 LEU B CA 1
ATOM 3616 C C . LEU B 1 227 ? 27.195 -10.141 56.391 1.00 36.90 227 LEU B C 1
ATOM 3617 O O . LEU B 1 227 ? 28.013 -10.972 55.988 1.00 37.66 227 LEU B O 1
ATOM 3622 N N . LEU B 1 228 ? 26.440 -10.339 57.470 1.00 36.55 228 LEU B N 1
ATOM 3623 C CA . LEU B 1 228 ? 26.572 -11.554 58.269 1.00 39.84 228 LEU B CA 1
ATOM 3624 C C . LEU B 1 228 ? 26.194 -12.798 57.489 1.00 34.01 228 LEU B C 1
ATOM 3625 O O . LEU B 1 228 ? 26.769 -13.866 57.704 1.00 44.58 228 LEU B O 1
ATOM 3630 N N . ARG B 1 229 ? 25.237 -12.674 56.580 1.00 27.21 229 ARG B N 1
ATOM 3631 C CA . ARG B 1 229 ? 24.819 -13.840 55.810 1.00 35.90 229 ARG B CA 1
ATOM 3632 C C . ARG B 1 229 ? 25.878 -14.341 54.810 1.00 38.90 229 ARG B C 1
ATOM 3633 O O . ARG B 1 229 ? 26.056 -15.547 54.656 1.00 33.06 229 ARG B O 1
ATOM 3641 N N . VAL B 1 230 ? 26.584 -13.429 54.144 1.00 42.43 230 VAL B N 1
ATOM 3642 C CA . VAL B 1 230 ? 27.609 -13.851 53.198 1.00 37.23 230 VAL B CA 1
ATOM 3643 C C . VAL B 1 230 ? 28.859 -14.239 53.967 1.00 31.84 230 VAL B C 1
ATOM 3644 O O . VAL B 1 230 ? 29.587 -15.141 53.570 1.00 41.16 230 VAL B O 1
ATOM 3648 N N . TRP B 1 231 ? 29.118 -13.562 55.070 1.00 29.12 231 TRP B N 1
ATOM 3649 C CA . TRP B 1 231 ? 30.291 -13.901 55.854 1.00 40.00 231 TRP B CA 1
ATOM 3650 C C . TRP B 1 231 ? 30.122 -15.321 56.386 1.00 43.54 231 TRP B C 1
ATOM 3651 O O . TRP B 1 231 ? 31.102 -16.032 56.608 1.00 51.40 231 TRP B O 1
ATOM 3662 N N . LYS B 1 232 ? 28.867 -15.722 56.581 1.00 42.26 232 LYS B N 1
ATOM 3663 C CA . LYS B 1 232 ? 28.499 -17.049 57.081 1.00 38.52 232 LYS B CA 1
ATOM 3664 C C . LYS B 1 232 ? 29.375 -17.602 58.210 1.00 45.05 232 LYS B C 1
ATOM 3665 O O . LYS B 1 232 ? 29.942 -18.690 58.101 1.00 49.99 232 LYS B O 1
ATOM 3671 N N . ASN B 1 233 ? 29.487 -16.841 59.291 1.00 47.35 233 ASN B N 1
ATOM 3672 C CA . ASN B 1 233 ? 30.248 -17.268 60.456 1.00 48.93 233 ASN B CA 1
ATOM 3673 C C . ASN B 1 233 ? 31.681 -17.627 60.141 1.00 50.85 233 ASN B C 1
ATOM 3674 O O . ASN B 1 233 ? 32.202 -18.607 60.668 1.00 54.24 233 ASN B O 1
ATOM 3679 N N . GLY B 1 234 ? 32.316 -16.844 59.276 1.00 51.18 234 GLY B N 1
ATOM 3680 C CA . GLY B 1 234 ? 33.710 -17.095 58.948 1.00 53.04 234 GLY B CA 1
ATOM 3681 C C . GLY B 1 234 ? 33.999 -18.111 57.855 1.00 50.64 234 GLY B C 1
ATOM 3682 O O . GLY B 1 234 ? 35.153 -18.458 57.632 1.00 52.92 234 GLY B O 1
ATOM 3683 N N . LEU B 1 235 ? 32.972 -18.584 57.163 1.00 45.83 235 LEU B N 1
ATOM 3684 C CA . LEU B 1 235 ? 33.187 -19.547 56.098 1.00 44.99 235 LEU B CA 1
ATOM 3685 C C . LEU B 1 235 ? 33.394 -18.883 54.741 1.00 47.52 235 LEU B C 1
ATOM 3686 O O . LEU B 1 235 ? 33.638 -19.563 53.745 1.00 48.80 235 LEU B O 1
ATOM 3691 N N . TYR B 1 236 ? 33.293 -17.558 54.700 1.00 44.86 236 TYR B N 1
ATOM 3692 C CA . TYR B 1 236 ? 33.462 -16.834 53.446 1.00 42.89 236 TYR B CA 1
ATOM 3693 C C . TYR B 1 236 ? 34.904 -16.814 52.948 1.00 40.58 236 TYR B C 1
ATOM 3694 O O . TYR B 1 236 ? 35.841 -16.523 53.694 1.00 38.07 236 TYR B O 1
ATOM 3703 N N . LYS B 1 237 ? 35.067 -17.121 51.669 1.00 42.43 237 LYS B N 1
ATOM 3704 C CA . LYS B 1 237 ? 36.384 -17.131 51.045 1.00 55.33 237 LYS B CA 1
ATOM 3705 C C . LYS B 1 237 ? 36.390 -16.038 49.979 1.00 53.95 237 LYS B C 1
ATOM 3706 O O . LYS B 1 237 ? 35.518 -16.024 49.109 1.00 50.42 237 LYS B O 1
ATOM 3712 N N . GLY B 1 238 ? 37.357 -15.124 50.048 1.00 46.35 238 GLY B N 1
ATOM 3713 C CA . GLY B 1 238 ? 37.419 -14.065 49.056 1.00 43.94 238 GLY B CA 1
ATOM 3714 C C . GLY B 1 238 ? 38.045 -12.772 49.536 1.00 49.25 238 GLY B C 1
ATOM 3715 O O . GLY B 1 238 ? 38.491 -12.677 50.682 1.00 41.91 238 GLY B O 1
ATOM 3716 N N . SER B 1 239 ? 38.084 -11.774 48.650 1.00 45.29 239 SER B N 1
ATOM 3717 C CA . SER B 1 239 ? 38.656 -10.470 48.982 1.00 41.54 239 SER B CA 1
ATOM 3718 C C . SER B 1 239 ? 37.562 -9.500 49.397 1.00 44.01 239 SER B C 1
ATOM 3719 O O . SER B 1 239 ? 36.369 -9.833 49.363 1.00 52.72 239 SER B O 1
ATOM 3722 N N . TYR B 1 240 ? 37.962 -8.298 49.793 1.00 40.85 240 TYR B N 1
ATOM 3723 C CA . TYR B 1 240 ? 36.994 -7.290 50.201 1.00 39.60 240 TYR B CA 1
ATOM 3724 C C . TYR B 1 240 ? 36.075 -6.966 49.039 1.00 35.15 240 TYR B C 1
ATOM 3725 O O . TYR B 1 240 ? 34.873 -6.835 49.228 1.00 36.05 240 TYR B O 1
ATOM 3734 N N . ARG B 1 241 ? 36.644 -6.837 47.842 1.00 27.43 241 ARG B N 1
ATOM 3735 C CA . ARG B 1 241 ? 35.831 -6.519 46.683 1.00 35.26 241 ARG B CA 1
ATOM 3736 C C . ARG B 1 241 ? 34.792 -7.602 46.462 1.00 33.04 241 ARG B C 1
ATOM 3737 O O . ARG B 1 241 ? 33.620 -7.310 46.269 1.00 43.94 241 ARG B O 1
ATOM 3745 N N . SER B 1 242 ? 35.211 -8.855 46.512 1.00 36.85 242 SER B N 1
ATOM 3746 C CA . SER B 1 242 ? 34.268 -9.934 46.320 1.00 41.79 242 SER B CA 1
ATOM 3747 C C . SER B 1 242 ? 33.232 -9.934 47.422 1.00 37.72 242 SER B C 1
ATOM 3748 O O . SER B 1 242 ? 32.057 -10.204 47.180 1.00 36.97 242 SER B O 1
ATOM 3751 N N . PHE B 1 243 ? 33.672 -9.621 48.634 1.00 39.76 243 PHE B N 1
ATOM 3752 C CA . PHE B 1 243 ? 32.782 -9.604 49.786 1.00 42.07 243 PHE B CA 1
ATOM 3753 C C . PHE B 1 243 ? 31.669 -8.607 49.495 1.00 44.54 243 PHE B C 1
ATOM 3754 O O . PHE B 1 243 ? 30.478 -8.919 49.563 1.00 52.38 243 PHE B O 1
ATOM 3762 N N . HIS B 1 244 ? 32.083 -7.404 49.136 1.00 42.04 244 HIS B N 1
ATOM 3763 C CA . HIS B 1 244 ? 31.163 -6.331 48.799 1.00 41.96 244 HIS B CA 1
ATOM 3764 C C . HIS B 1 244 ? 30.205 -6.727 47.663 1.00 39.54 244 HIS B C 1
ATOM 3765 O O . HIS B 1 244 ? 28.985 -6.613 47.802 1.00 45.55 244 HIS B O 1
ATOM 3772 N N . LYS B 1 245 ? 30.753 -7.194 46.544 1.00 43.98 245 LYS B N 1
ATOM 3773 C CA . LYS B 1 245 ? 29.926 -7.602 45.409 1.00 42.24 245 LYS B CA 1
ATOM 3774 C C . LYS B 1 245 ? 28.907 -8.678 45.770 1.00 36.17 245 LYS B C 1
ATOM 3775 O O . LYS B 1 245 ? 27.798 -8.660 45.262 1.00 40.88 245 LYS B O 1
ATOM 3781 N N . ALA B 1 246 ? 29.282 -9.597 46.658 1.00 39.59 246 ALA B N 1
ATOM 3782 C CA . ALA B 1 246 ? 28.396 -10.678 47.074 1.00 33.83 246 ALA B CA 1
ATOM 3783 C C . ALA B 1 246 ? 27.248 -10.135 47.923 1.00 39.32 246 ALA B C 1
ATOM 3784 O O . ALA B 1 246 ? 26.138 -10.666 47.901 1.00 28.96 246 ALA B O 1
ATOM 3786 N N . ILE B 1 247 ? 27.518 -9.075 48.674 1.00 35.94 247 ILE B N 1
ATOM 3787 C CA . ILE B 1 247 ? 26.480 -8.487 49.505 1.00 37.74 247 ILE B CA 1
ATOM 3788 C C . ILE B 1 247 ? 25.495 -7.707 48.642 1.00 39.21 247 ILE B C 1
ATOM 3789 O O . ILE B 1 247 ? 24.294 -7.991 48.644 1.00 34.32 247 ILE B O 1
ATOM 3794 N N . VAL B 1 248 ? 26.000 -6.741 47.885 1.00 36.07 248 VAL B N 1
ATOM 3795 C CA . VAL B 1 248 ? 25.117 -5.956 47.032 1.00 45.56 248 VAL B CA 1
ATOM 3796 C C . VAL B 1 248 ? 24.244 -6.844 46.151 1.00 41.30 248 VAL B C 1
ATOM 3797 O O . VAL B 1 248 ? 23.120 -6.485 45.828 1.00 51.28 248 VAL B O 1
ATOM 3801 N N . ARG B 1 249 ? 24.749 -8.008 45.780 1.00 38.60 249 ARG B N 1
ATOM 3802 C CA . ARG B 1 249 ? 23.984 -8.896 44.927 1.00 46.37 249 ARG B CA 1
ATOM 3803 C C . ARG B 1 249 ? 22.678 -9.316 45.585 1.00 37.70 249 ARG B C 1
ATOM 3804 O O . ARG B 1 249 ? 21.685 -9.521 44.906 1.00 40.67 249 ARG B O 1
ATOM 3812 N N . ARG B 1 250 ? 22.691 -9.415 46.909 1.00 41.05 250 ARG B N 1
ATOM 3813 C CA . ARG B 1 250 ? 21.537 -9.838 47.691 1.00 35.06 250 ARG B CA 1
ATOM 3814 C C . ARG B 1 250 ? 20.621 -8.688 48.100 1.00 32.71 250 ARG B C 1
ATOM 3815 O O . ARG B 1 250 ? 19.452 -8.890 48.386 1.00 34.62 250 ARG B O 1
ATOM 3831 N N . PRO B 1 252 ? 18.391 -5.118 47.968 1.00 27.88 252 PRO B N 1
ATOM 3832 C CA . PRO B 1 252 ? 17.367 -4.568 47.082 1.00 30.07 252 PRO B CA 1
ATOM 3833 C C . PRO B 1 252 ? 17.924 -3.353 46.325 1.00 37.57 252 PRO B C 1
ATOM 3834 O O . PRO B 1 252 ? 18.791 -2.627 46.826 1.00 44.17 252 PRO B O 1
ATOM 3838 N N . PRO B 1 253 ? 17.416 -3.098 45.118 1.00 39.80 253 PRO B N 1
ATOM 3839 C CA . PRO B 1 253 ? 17.894 -1.966 44.311 1.00 43.30 253 PRO B CA 1
ATOM 3840 C C . PRO B 1 253 ? 17.784 -0.581 44.944 1.00 40.20 253 PRO B C 1
ATOM 3841 O O . PRO B 1 253 ? 18.514 0.336 44.559 1.00 43.84 253 PRO B O 1
ATOM 3845 N N . ASP B 1 254 ? 16.898 -0.443 45.929 1.00 34.63 254 ASP B N 1
ATOM 3846 C CA . ASP B 1 254 ? 16.698 0.828 46.613 1.00 35.30 254 ASP B CA 1
ATOM 3847 C C . ASP B 1 254 ? 17.689 1.029 47.770 1.00 31.01 254 ASP B C 1
ATOM 3848 O O . ASP B 1 254 ? 17.667 2.059 48.453 1.00 24.62 254 ASP B O 1
ATOM 3853 N N . GLN B 1 255 ? 18.533 0.024 47.998 1.00 25.87 255 GLN B N 1
ATOM 3854 C CA . GLN B 1 255 ? 19.565 0.091 49.029 1.00 28.39 255 GLN B CA 1
ATOM 3855 C C . GLN B 1 255 ? 20.790 -0.697 48.588 1.00 37.52 255 GLN B C 1
ATOM 3856 O O . GLN B 1 255 ? 20.801 -1.929 48.644 1.00 40.95 255 GLN B O 1
ATOM 3862 N N . THR B 1 256 ? 21.822 0.021 48.145 1.00 36.74 256 THR B N 1
ATOM 3863 C CA . THR B 1 256 ? 23.054 -0.609 47.695 1.00 36.37 256 THR B CA 1
ATOM 3864 C C . THR B 1 256 ? 24.238 -0.127 48.518 1.00 33.38 256 THR B C 1
ATOM 3865 O O . THR B 1 256 ? 24.556 1.049 48.500 1.00 36.51 256 THR B O 1
ATOM 3869 N N . PRO B 1 257 ? 24.897 -1.027 49.265 1.00 32.02 257 PRO B N 1
ATOM 3870 C CA . PRO B 1 257 ? 26.047 -0.577 50.057 1.00 36.24 257 PRO B CA 1
ATOM 3871 C C . PRO B 1 257 ? 27.162 -0.121 49.131 1.00 32.99 257 PRO B C 1
ATOM 3872 O O . PRO B 1 257 ? 27.298 -0.643 48.040 1.00 42.17 257 PRO B O 1
ATOM 3876 N N . ASN B 1 258 ? 27.943 0.859 49.572 1.00 41.64 258 ASN B N 1
ATOM 3877 C CA . ASN B 1 258 ? 28.999 1.419 48.756 1.00 34.69 258 ASN B CA 1
ATOM 3878 C C . ASN B 1 258 ? 30.396 1.011 49.184 1.00 41.81 258 ASN B C 1
ATOM 3879 O O . ASN B 1 258 ? 30.654 0.783 50.364 1.00 46.13 258 ASN B O 1
ATOM 3884 N N . PHE B 1 259 ? 31.293 0.949 48.202 1.00 40.46 259 PHE B N 1
ATOM 3885 C CA . PHE B 1 259 ? 32.679 0.568 48.401 1.00 29.01 259 PHE B CA 1
ATOM 3886 C C . PHE B 1 259 ? 33.554 1.767 48.018 1.00 32.82 259 PHE B C 1
ATOM 3887 O O . PHE B 1 259 ? 33.858 1.982 46.849 1.00 31.10 259 PHE B O 1
ATOM 3895 N N . PHE B 1 260 ? 33.960 2.536 49.022 1.00 36.35 260 PHE B N 1
ATOM 3896 C CA . PHE B 1 260 ? 34.764 3.740 48.837 1.00 34.27 260 PHE B CA 1
ATOM 3897 C C . PHE B 1 260 ? 36.164 3.611 49.440 1.00 43.01 260 PHE B C 1
ATOM 3898 O O . PHE B 1 260 ? 36.305 3.195 50.589 1.00 46.93 260 PHE B O 1
ATOM 3906 N N . THR B 1 261 ? 37.193 3.972 48.672 1.00 43.70 261 THR B N 1
ATOM 3907 C CA . THR B 1 261 ? 38.578 3.908 49.155 1.00 44.43 261 THR B CA 1
ATOM 3908 C C . THR B 1 261 ? 39.165 5.314 49.169 1.00 48.70 261 THR B C 1
ATOM 3909 O O . THR B 1 261 ? 38.920 6.107 48.259 1.00 50.19 261 THR B O 1
ATOM 3913 N N . ALA B 1 262 ? 39.940 5.621 50.201 1.00 40.54 262 ALA B N 1
ATOM 3914 C CA . ALA B 1 262 ? 40.547 6.940 50.315 1.00 37.35 262 ALA B CA 1
ATOM 3915 C C . ALA B 1 262 ? 41.945 6.807 50.899 1.00 39.45 262 ALA B C 1
ATOM 3916 O O . ALA B 1 262 ? 42.359 5.718 51.289 1.00 38.51 262 ALA B O 1
ATOM 3918 N N . GLY B 1 263 ? 42.677 7.912 50.958 1.00 40.58 263 GLY B N 1
ATOM 3919 C CA . GLY B 1 263 ? 44.016 7.862 51.512 1.00 42.79 263 GLY B CA 1
ATOM 3920 C C . GLY B 1 263 ? 45.022 7.200 50.589 1.00 43.49 263 GLY B C 1
ATOM 3921 O O . GLY B 1 263 ? 44.802 7.104 49.381 1.00 41.07 263 GLY B O 1
ATOM 3922 N N . THR B 1 264 ? 46.129 6.740 51.157 1.00 41.62 264 THR B N 1
ATOM 3923 C CA . THR B 1 264 ? 47.166 6.104 50.358 1.00 45.07 264 THR B CA 1
ATOM 3924 C C . THR B 1 264 ? 46.702 4.745 49.859 1.00 42.13 264 THR B C 1
ATOM 3925 O O . THR B 1 264 ? 46.436 3.844 50.651 1.00 42.32 264 THR B O 1
ATOM 3929 N N . PRO B 1 265 ? 46.612 4.576 48.529 1.00 47.30 265 PRO B N 1
ATOM 3930 C CA . PRO B 1 265 ? 46.171 3.305 47.954 1.00 49.19 265 PRO B CA 1
ATOM 3931 C C . PRO B 1 265 ? 46.967 2.112 48.467 1.00 51.90 265 PRO B C 1
ATOM 3932 O O . PRO B 1 265 ? 48.174 2.203 48.670 1.00 51.08 265 PRO B O 1
ATOM 3936 N N . ASP B 1 266 ? 46.273 0.999 48.689 1.00 53.58 266 ASP B N 1
ATOM 3937 C CA . ASP B 1 266 ? 46.896 -0.219 49.189 1.00 52.12 266 ASP B CA 1
ATOM 3938 C C . ASP B 1 266 ? 46.185 -1.413 48.555 1.00 56.01 266 ASP B C 1
ATOM 3939 O O . ASP B 1 266 ? 45.284 -2.002 49.151 1.00 53.68 266 ASP B O 1
ATOM 3944 N N . PRO B 1 267 ? 46.585 -1.786 47.331 1.00 61.31 267 PRO B N 1
ATOM 3945 C CA . PRO B 1 267 ? 45.963 -2.919 46.642 1.00 60.70 267 PRO B CA 1
ATOM 3946 C C . PRO B 1 267 ? 46.062 -4.229 47.423 1.00 63.57 267 PRO B C 1
ATOM 3947 O O . PRO B 1 267 ? 45.199 -5.097 47.295 1.00 71.68 267 PRO B O 1
ATOM 3951 N N . ALA B 1 268 ? 47.109 -4.377 48.230 1.00 58.96 268 ALA B N 1
ATOM 3952 C CA . ALA B 1 268 ? 47.275 -5.599 49.011 1.00 63.48 268 ALA B CA 1
ATOM 3953 C C . ALA B 1 268 ? 46.164 -5.698 50.058 1.00 69.14 268 ALA B C 1
ATOM 3954 O O . ALA B 1 268 ? 45.659 -6.785 50.352 1.00 70.89 268 ALA B O 1
ATOM 3956 N N . PHE B 1 269 ? 45.786 -4.546 50.606 1.00 69.12 269 PHE B N 1
ATOM 3957 C CA . PHE B 1 269 ? 44.740 -4.463 51.618 1.00 61.12 269 PHE B CA 1
ATOM 3958 C C . PHE B 1 269 ? 43.369 -4.817 51.038 1.00 49.71 269 PHE B C 1
ATOM 3959 O O . PHE B 1 269 ? 42.632 -5.606 51.620 1.00 52.70 269 PHE B O 1
ATOM 3967 N N . LEU B 1 270 ? 43.040 -4.246 49.888 1.00 44.28 270 LEU B N 1
ATOM 3968 C CA . LEU B 1 270 ? 41.762 -4.519 49.263 1.00 49.43 270 LEU B CA 1
ATOM 3969 C C . LEU B 1 270 ? 41.707 -5.944 48.730 1.00 57.88 270 LEU B C 1
ATOM 3970 O O . LEU B 1 270 ? 40.637 -6.458 48.395 1.00 57.13 270 LEU B O 1
ATOM 3975 N N . LYS B 1 271 ? 42.867 -6.590 48.675 1.00 62.15 271 LYS B N 1
ATOM 3976 C CA . LYS B 1 271 ? 42.961 -7.962 48.193 1.00 54.37 271 LYS B CA 1
ATOM 3977 C C . LYS B 1 271 ? 42.861 -8.985 49.327 1.00 49.09 271 LYS B C 1
ATOM 3978 O O . LYS B 1 271 ? 42.652 -10.169 49.074 1.00 54.90 271 LYS B O 1
ATOM 3984 N N . GLN B 1 272 ? 43.002 -8.528 50.570 1.00 44.32 272 GLN B N 1
ATOM 3985 C CA . GLN B 1 272 ? 42.932 -9.418 51.727 1.00 46.01 272 GLN B CA 1
ATOM 3986 C C . GLN B 1 272 ? 41.521 -9.928 51.964 1.00 48.19 272 GLN B C 1
ATOM 3987 O O . GLN B 1 272 ? 40.576 -9.516 51.295 1.00 46.92 272 GLN B O 1
ATOM 3993 N N . ARG B 1 273 ? 41.388 -10.817 52.944 1.00 47.09 273 ARG B N 1
ATOM 3994 C CA . ARG B 1 273 ? 40.096 -11.377 53.313 1.00 40.02 273 ARG B CA 1
ATOM 3995 C C . ARG B 1 273 ? 39.400 -10.316 54.168 1.00 44.90 273 ARG B C 1
ATOM 3996 O O . ARG B 1 273 ? 40.017 -9.733 55.050 1.00 40.31 273 ARG B O 1
ATOM 4004 N N . PRO B 1 274 ? 38.097 -10.072 53.929 1.00 47.47 274 PRO B N 1
ATOM 4005 C CA . PRO B 1 274 ? 37.302 -9.071 54.654 1.00 54.08 274 PRO B CA 1
ATOM 4006 C C . PRO B 1 274 ? 37.652 -8.659 56.093 1.00 60.36 274 PRO B C 1
ATOM 4007 O O . PRO B 1 274 ? 37.398 -7.515 56.465 1.00 64.11 274 PRO B O 1
ATOM 4011 N N . PHE B 1 275 ? 38.228 -9.529 56.915 1.00 44.87 275 PHE B N 1
ATOM 4012 C CA . PHE B 1 275 ? 38.538 -9.065 58.268 1.00 45.32 275 PHE B CA 1
ATOM 4013 C C . PHE B 1 275 ? 39.914 -9.452 58.773 1.00 54.04 275 PHE B C 1
ATOM 4014 O O . PHE B 1 275 ? 40.122 -9.612 59.970 1.00 51.02 275 PHE B O 1
ATOM 4022 N N . THR B 1 276 ? 40.856 -9.579 57.852 1.00 52.13 276 THR B N 1
ATOM 4023 C CA . THR B 1 276 ? 42.212 -9.966 58.170 1.00 53.69 276 THR B CA 1
ATOM 4024 C C . THR B 1 276 ? 42.961 -8.996 59.085 1.00 58.70 276 THR B C 1
ATOM 4025 O O . THR B 1 276 ? 42.727 -7.787 59.070 1.00 57.22 276 THR B O 1
ATOM 4029 N N . VAL B 1 277 ? 43.877 -9.541 59.877 1.00 59.59 277 VAL B N 1
ATOM 4030 C CA . VAL B 1 277 ? 44.681 -8.733 60.782 1.00 56.43 277 VAL B CA 1
ATOM 4031 C C . VAL B 1 277 ? 46.165 -9.012 60.518 1.00 57.43 277 VAL B C 1
ATOM 4032 O O . VAL B 1 277 ? 46.880 -8.064 60.132 1.00 62.75 277 VAL B O 1
ATOM 4036 N N . PRO C 1 2 ? 51.898 9.762 90.848 1.00 68.72 2 PRO C N 1
ATOM 4037 C CA . PRO C 1 2 ? 50.950 8.619 90.808 1.00 69.00 2 PRO C CA 1
ATOM 4038 C C . PRO C 1 2 ? 49.819 8.833 89.797 1.00 65.03 2 PRO C C 1
ATOM 4039 O O . PRO C 1 2 ? 49.557 9.963 89.390 1.00 68.97 2 PRO C O 1
ATOM 4043 N N . LYS C 1 3 ? 49.156 7.748 89.398 1.00 59.69 3 LYS C N 1
ATOM 4044 C CA . LYS C 1 3 ? 48.053 7.822 88.443 1.00 60.45 3 LYS C CA 1
ATOM 4045 C C . LYS C 1 3 ? 46.787 7.180 89.008 1.00 59.82 3 LYS C C 1
ATOM 4046 O O . LYS C 1 3 ? 46.866 6.305 89.862 1.00 58.76 3 LYS C O 1
ATOM 4052 N N . GLY C 1 4 ? 45.619 7.627 88.545 1.00 66.00 4 GLY C N 1
ATOM 4053 C CA . GLY C 1 4 ? 44.370 7.046 89.014 1.00 60.52 4 GLY C CA 1
ATOM 4054 C C . GLY C 1 4 ? 43.514 6.466 87.894 1.00 59.33 4 GLY C C 1
ATOM 4055 O O . GLY C 1 4 ? 43.343 7.092 86.845 1.00 57.51 4 GLY C O 1
ATOM 4056 N N . ILE C 1 5 ? 42.986 5.263 88.115 1.00 54.92 5 ILE C N 1
ATOM 4057 C CA . ILE C 1 5 ? 42.127 4.591 87.139 1.00 52.87 5 ILE C CA 1
ATOM 4058 C C . ILE C 1 5 ? 40.807 4.240 87.807 1.00 55.42 5 ILE C C 1
ATOM 4059 O O . ILE C 1 5 ? 40.782 3.605 88.862 1.00 54.92 5 ILE C O 1
ATOM 4064 N N . ALA C 1 6 ? 39.714 4.654 87.182 1.00 51.59 6 ALA C N 1
ATOM 4065 C CA . ALA C 1 6 ? 38.390 4.386 87.708 1.00 51.18 6 ALA C CA 1
ATOM 4066 C C . ALA C 1 6 ? 37.576 3.515 86.738 1.00 52.18 6 ALA C C 1
ATOM 4067 O O . ALA C 1 6 ? 37.746 3.601 85.519 1.00 48.24 6 ALA C O 1
ATOM 4069 N N . LEU C 1 7 ? 36.707 2.672 87.303 1.00 51.85 7 LEU C N 1
ATOM 4070 C CA . LEU C 1 7 ? 35.823 1.786 86.543 1.00 47.62 7 LEU C CA 1
ATOM 4071 C C . LEU C 1 7 ? 34.410 1.956 87.109 1.00 46.89 7 LEU C C 1
ATOM 4072 O O . LEU C 1 7 ? 34.114 1.483 88.207 1.00 53.65 7 LEU C O 1
ATOM 4077 N N . ALA C 1 8 ? 33.552 2.660 86.376 1.00 48.84 8 ALA C N 1
ATOM 4078 C CA . ALA C 1 8 ? 32.172 2.881 86.801 1.00 45.26 8 ALA C CA 1
ATOM 4079 C C . ALA C 1 8 ? 31.287 1.854 86.105 1.00 49.35 8 ALA C C 1
ATOM 4080 O O . ALA C 1 8 ? 31.224 1.803 84.868 1.00 55.14 8 ALA C O 1
ATOM 4082 N N . LEU C 1 9 ? 30.610 1.037 86.902 1.00 48.77 9 LEU C N 1
ATOM 4083 C CA . LEU C 1 9 ? 29.743 -0.004 86.365 1.00 48.29 9 LEU C CA 1
ATOM 4084 C C . LEU C 1 9 ? 28.311 0.301 86.725 1.00 47.34 9 LEU C C 1
ATOM 4085 O O . LEU C 1 9 ? 28.009 0.651 87.866 1.00 54.46 9 LEU C O 1
ATOM 4090 N N . GLY C 1 10 ? 27.431 0.173 85.742 1.00 46.01 10 GLY C N 1
ATOM 4091 C CA . GLY C 1 10 ? 26.018 0.423 85.963 1.00 46.13 10 GLY C CA 1
ATOM 4092 C C . GLY C 1 10 ? 25.191 -0.525 85.113 1.00 50.57 10 GLY C C 1
ATOM 4093 O O . GLY C 1 10 ? 25.355 -0.567 83.889 1.00 46.26 10 GLY C O 1
ATOM 4094 N N . LEU C 1 11 ? 24.314 -1.297 85.747 1.00 47.46 11 LEU C N 1
ATOM 4095 C CA . LEU C 1 11 ? 23.480 -2.234 85.007 1.00 48.62 11 LEU C CA 1
ATOM 4096 C C . LEU C 1 11 ? 22.036 -2.126 85.419 1.00 53.66 11 LEU C C 1
ATOM 4097 O O . LEU C 1 11 ? 21.654 -2.615 86.479 1.00 66.14 11 LEU C O 1
ATOM 4102 N N . ASN C 1 12 ? 21.212 -1.479 84.613 1.00 59.30 12 ASN C N 1
ATOM 4103 C CA . ASN C 1 12 ? 19.816 -1.420 85.000 1.00 65.77 12 ASN C CA 1
ATOM 4104 C C . ASN C 1 12 ? 19.008 -2.441 84.196 1.00 61.26 12 ASN C C 1
ATOM 4105 O O . ASN C 1 12 ? 17.821 -2.264 83.944 1.00 64.27 12 ASN C O 1
ATOM 4110 N N . ALA C 1 13 ? 19.694 -3.515 83.808 1.00 57.14 13 ALA C N 1
ATOM 4111 C CA . ALA C 1 13 ? 19.114 -4.640 83.083 1.00 52.38 13 ALA C CA 1
ATOM 4112 C C . ALA C 1 13 ? 20.204 -5.687 82.900 1.00 48.67 13 ALA C C 1
ATOM 4113 O O . ALA C 1 13 ? 21.396 -5.368 82.935 1.00 32.91 13 ALA C O 1
ATOM 4115 N N . VAL C 1 14 ? 19.787 -6.941 82.755 1.00 45.84 14 VAL C N 1
ATOM 4116 C CA . VAL C 1 14 ? 20.716 -8.042 82.527 1.00 44.45 14 VAL C CA 1
ATOM 4117 C C . VAL C 1 14 ? 20.139 -8.945 81.446 1.00 46.76 14 VAL C C 1
ATOM 4118 O O . VAL C 1 14 ? 18.989 -8.786 81.037 1.00 47.15 14 VAL C O 1
ATOM 4122 N N . ASP C 1 15 ? 20.939 -9.894 80.983 1.00 53.09 15 ASP C N 1
ATOM 4123 C CA . ASP C 1 15 ? 20.482 -10.793 79.932 1.00 57.57 15 ASP C CA 1
ATOM 4124 C C . ASP C 1 15 ? 19.514 -11.864 80.445 1.00 62.52 15 ASP C C 1
ATOM 4125 O O . ASP C 1 15 ? 19.920 -12.820 81.118 1.00 63.46 15 ASP C O 1
ATOM 4130 N N . PRO C 1 16 ? 18.212 -11.724 80.119 1.00 64.04 16 PRO C N 1
ATOM 4131 C CA . PRO C 1 16 ? 17.245 -12.726 80.584 1.00 56.68 16 PRO C CA 1
ATOM 4132 C C . PRO C 1 16 ? 17.550 -14.109 80.017 1.00 54.46 16 PRO C C 1
ATOM 4133 O O . PRO C 1 16 ? 17.138 -15.123 80.577 1.00 63.67 16 PRO C O 1
ATOM 4137 N N . LYS C 1 17 ? 18.286 -14.139 78.912 1.00 56.55 17 LYS C N 1
ATOM 4138 C CA . LYS C 1 17 ? 18.649 -15.390 78.260 1.00 55.70 17 LYS C CA 1
ATOM 4139 C C . LYS C 1 17 ? 19.593 -16.206 79.143 1.00 56.19 17 LYS C C 1
ATOM 4140 O O . LYS C 1 17 ? 19.850 -17.373 78.874 1.00 54.49 17 LYS C O 1
ATOM 4146 N N . HIS C 1 18 ? 20.112 -15.596 80.202 1.00 51.49 18 HIS C N 1
ATOM 4147 C CA . HIS C 1 18 ? 20.996 -16.321 81.097 1.00 50.36 18 HIS C CA 1
ATOM 4148 C C . HIS C 1 18 ? 20.366 -16.421 82.484 1.00 50.22 18 HIS C C 1
ATOM 4149 O O . HIS C 1 18 ? 20.525 -17.420 83.183 1.00 55.83 18 HIS C O 1
ATOM 4156 N N . TYR C 1 19 ? 19.631 -15.388 82.869 1.00 48.28 19 TYR C N 1
ATOM 4157 C CA . TYR C 1 19 ? 18.988 -15.366 84.168 1.00 51.17 19 TYR C CA 1
ATOM 4158 C C . TYR C 1 19 ? 17.588 -15.982 84.174 1.00 54.07 19 TYR C C 1
ATOM 4159 O O . TYR C 1 19 ? 16.660 -15.446 84.777 1.00 48.75 19 TYR C O 1
ATOM 4168 N N . GLY C 1 20 ? 17.445 -17.114 83.49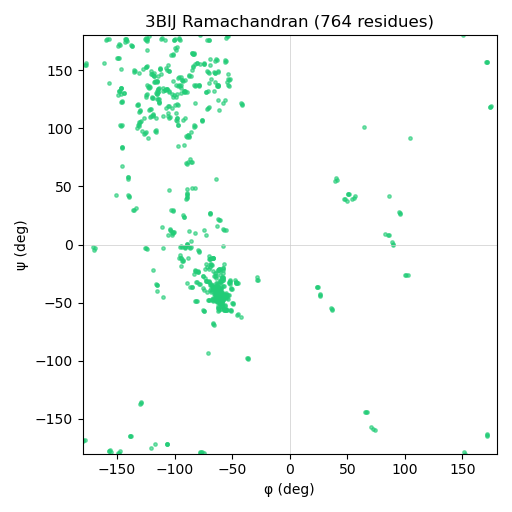3 1.00 55.38 20 GLY C N 1
ATOM 4169 C CA . GLY C 1 20 ? 16.167 -17.795 83.454 1.00 53.14 20 GLY C CA 1
ATOM 4170 C C . GLY C 1 20 ? 14.978 -16.923 83.107 1.00 54.52 20 GLY C C 1
ATOM 4171 O O . GLY C 1 20 ? 13.895 -17.107 83.660 1.00 45.88 20 GLY C O 1
ATOM 4172 N N . GLY C 1 21 ? 15.164 -15.978 82.190 1.00 54.60 21 GLY C N 1
ATOM 4173 C CA . GLY C 1 21 ? 14.059 -15.116 81.793 1.00 57.07 21 GLY C CA 1
ATOM 4174 C C . GLY C 1 21 ? 13.868 -13.848 82.616 1.00 57.89 21 GLY C C 1
ATOM 4175 O O . GLY C 1 21 ? 12.926 -13.082 82.389 1.00 56.84 21 GLY C O 1
ATOM 4176 N N . TRP C 1 22 ? 14.751 -13.626 83.583 1.00 53.64 22 TRP C N 1
ATOM 4177 C CA . TRP C 1 22 ? 14.687 -12.433 84.419 1.00 52.83 22 TRP C CA 1
ATOM 4178 C C . TRP C 1 22 ? 15.549 -11.342 83.782 1.00 48.26 22 TRP C C 1
ATOM 4179 O O . TRP C 1 22 ? 16.691 -11.597 83.417 1.00 42.21 22 TRP C O 1
ATOM 4190 N N . ALA C 1 23 ? 15.011 -10.133 83.658 1.00 44.02 23 ALA C N 1
ATOM 4191 C CA . ALA C 1 23 ? 15.760 -9.036 83.050 1.00 53.58 23 ALA C CA 1
ATOM 4192 C C . ALA C 1 23 ? 16.453 -8.154 84.095 1.00 62.05 23 ALA C C 1
ATOM 4193 O O . ALA C 1 23 ? 17.294 -7.309 83.757 1.00 63.11 23 ALA C O 1
ATOM 4195 N N . GLY C 1 24 ? 16.087 -8.347 85.360 1.00 62.71 24 GLY C N 1
ATOM 4196 C CA . GLY C 1 24 ? 16.677 -7.573 86.440 1.00 65.35 24 GLY C CA 1
ATOM 4197 C C . GLY C 1 24 ? 16.620 -6.081 86.175 1.00 65.69 24 GLY C C 1
ATOM 4198 O O . GLY C 1 24 ? 17.583 -5.358 86.419 1.00 75.32 24 GLY C O 1
ATOM 4199 N N . LYS C 1 25 ? 15.479 -5.616 85.685 1.00 62.98 25 LYS C N 1
ATOM 4200 C CA . LYS C 1 25 ? 15.298 -4.209 85.365 1.00 59.34 25 LYS C CA 1
ATOM 4201 C C . LYS C 1 25 ? 15.408 -3.257 86.546 1.00 58.95 25 LYS C C 1
ATOM 4202 O O . LYS C 1 25 ? 14.882 -3.516 87.632 1.00 55.99 25 LYS C O 1
ATOM 4208 N N . LEU C 1 26 ? 16.117 -2.156 86.311 1.00 62.44 26 LEU C N 1
ATOM 4209 C CA . LEU C 1 26 ? 16.318 -1.085 87.295 1.00 59.20 26 LEU C CA 1
ATOM 4210 C C . LEU C 1 26 ? 16.429 0.196 86.474 1.00 58.48 26 LEU C C 1
ATOM 4211 O O . LEU C 1 26 ? 16.704 0.143 85.278 1.00 57.55 26 LEU C O 1
ATOM 4216 N N . ASN C 1 27 ? 16.226 1.349 87.089 1.00 52.80 27 ASN C N 1
ATOM 4217 C CA . ASN C 1 27 ? 16.307 2.557 86.292 1.00 67.74 27 ASN C CA 1
ATOM 4218 C C . ASN C 1 27 ? 16.976 3.718 86.982 1.00 65.94 27 ASN C C 1
ATOM 4219 O O . ASN C 1 27 ? 16.391 4.792 87.109 1.00 75.91 27 ASN C O 1
ATOM 4224 N N . ALA C 1 28 ? 18.210 3.495 87.421 1.00 66.73 28 ALA C N 1
ATOM 4225 C CA . ALA C 1 28 ? 18.987 4.523 88.104 1.00 56.46 28 ALA C CA 1
ATOM 4226 C C . ALA C 1 28 ? 20.435 4.066 88.235 1.00 53.46 28 ALA C C 1
ATOM 4227 O O . ALA C 1 28 ? 21.283 4.809 88.721 1.00 52.73 28 ALA C O 1
ATOM 4229 N N . CYS C 1 29 ? 20.715 2.846 87.784 1.00 51.96 29 CYS C N 1
ATOM 4230 C CA . CYS C 1 29 ? 22.064 2.321 87.873 1.00 47.71 29 CYS C CA 1
ATOM 4231 C C . CYS C 1 29 ? 22.970 2.972 86.847 1.00 47.32 29 CYS C C 1
ATOM 4232 O O . CYS C 1 29 ? 24.122 3.276 87.147 1.00 57.68 29 CYS C O 1
ATOM 4235 N N . GLU C 1 30 ? 22.467 3.212 85.643 1.00 47.01 30 GLU C N 1
ATOM 4236 C CA . GLU C 1 30 ? 23.309 3.858 84.644 1.00 52.20 30 GLU C CA 1
ATOM 4237 C C . GLU C 1 30 ? 23.577 5.300 85.045 1.00 50.77 30 GLU C C 1
ATOM 4238 O O . GLU C 1 30 ? 24.651 5.836 84.788 1.00 53.06 30 GLU C O 1
ATOM 4244 N N . ALA C 1 31 ? 22.596 5.922 85.682 1.00 46.73 31 ALA C N 1
ATOM 4245 C CA . ALA C 1 31 ? 22.761 7.279 86.155 1.00 45.00 31 ALA C CA 1
ATOM 4246 C C . ALA C 1 31 ? 23.850 7.271 87.232 1.00 52.81 31 ALA C C 1
ATOM 4247 O O . ALA C 1 31 ? 24.755 8.108 87.209 1.00 56.11 31 ALA C O 1
ATOM 4249 N N . ASP C 1 32 ? 23.770 6.334 88.177 1.00 52.39 32 ASP C N 1
ATOM 4250 C CA . ASP C 1 32 ? 24.791 6.230 89.233 1.00 44.70 32 ASP C CA 1
ATOM 4251 C C . ASP C 1 32 ? 26.193 6.133 88.643 1.00 35.24 32 ASP C C 1
ATOM 4252 O O . ASP C 1 32 ? 27.092 6.819 89.095 1.00 49.24 32 ASP C O 1
ATOM 4257 N N . ALA C 1 33 ? 26.376 5.280 87.641 1.00 34.61 33 ALA C N 1
ATOM 4258 C CA . ALA C 1 33 ? 27.692 5.112 87.051 1.00 40.21 33 ALA C CA 1
ATOM 4259 C C . ALA C 1 33 ? 28.174 6.402 86.392 1.00 53.02 33 ALA C C 1
ATOM 4260 O O . ALA C 1 33 ? 29.331 6.803 86.573 1.00 62.41 33 ALA C O 1
ATOM 4262 N N . GLU C 1 34 ? 27.296 7.059 85.636 1.00 54.94 34 GLU C N 1
ATOM 4263 C CA . GLU C 1 34 ? 27.661 8.313 84.970 1.00 54.50 34 GLU C CA 1
ATOM 4264 C C . GLU C 1 34 ? 28.081 9.343 86.014 1.00 51.61 34 GLU C C 1
ATOM 4265 O O . GLU C 1 34 ? 29.114 10.002 85.867 1.00 55.79 34 GLU C O 1
ATOM 4271 N N . ASP C 1 35 ? 27.286 9.468 87.074 1.00 46.60 35 ASP C N 1
ATOM 4272 C CA . ASP C 1 35 ? 27.593 10.404 88.144 1.00 45.10 35 ASP C CA 1
ATOM 4273 C C . ASP C 1 35 ? 28.928 10.077 88.810 1.00 48.69 35 ASP C C 1
ATOM 4274 O O . ASP C 1 35 ? 29.722 10.976 89.068 1.00 54.51 35 ASP C O 1
ATOM 4287 N N . ALA C 1 37 ? 31.383 8.308 87.471 1.00 48.69 37 ALA C N 1
ATOM 4288 C CA . ALA C 1 37 ? 32.409 8.520 86.445 1.00 43.91 37 ALA C CA 1
ATOM 4289 C C . ALA C 1 37 ? 32.704 10.017 86.285 1.00 48.80 37 ALA C C 1
ATOM 4290 O O . ALA C 1 37 ? 33.853 10.411 86.071 1.00 39.54 37 ALA C O 1
ATOM 4292 N N . ALA C 1 38 ? 31.668 10.845 86.411 1.00 44.69 38 ALA C N 1
ATOM 4293 C CA . ALA C 1 38 ? 31.828 12.287 86.288 1.00 44.58 38 ALA C CA 1
ATOM 4294 C C . ALA C 1 38 ? 32.728 12.819 87.407 1.00 54.66 38 ALA C C 1
ATOM 4295 O O . ALA C 1 38 ? 33.642 13.615 87.154 1.00 58.11 38 ALA C O 1
ATOM 4297 N N . ILE C 1 39 ? 32.475 12.378 88.641 1.00 53.23 39 ILE C N 1
ATOM 4298 C CA . ILE C 1 39 ? 33.292 12.801 89.778 1.00 45.83 39 ILE C CA 1
ATOM 4299 C C . ILE C 1 39 ? 34.728 12.317 89.562 1.00 46.27 39 ILE C C 1
ATOM 4300 O O . ILE C 1 39 ? 35.676 13.081 89.726 1.00 47.86 39 ILE C O 1
ATOM 4305 N N . ALA C 1 40 ? 34.886 11.056 89.174 1.00 37.22 40 ALA C N 1
ATOM 4306 C CA . ALA C 1 40 ? 36.216 10.512 88.958 1.00 39.04 40 ALA C CA 1
ATOM 4307 C C . ALA C 1 40 ? 36.988 11.277 87.899 1.00 43.75 40 ALA C C 1
ATOM 4308 O O . ALA C 1 40 ? 38.182 11.528 88.049 1.00 47.64 40 ALA C O 1
ATOM 4310 N N . ALA C 1 41 ? 36.310 11.647 86.822 1.00 44.63 41 ALA C N 1
ATOM 4311 C CA . ALA C 1 41 ? 36.969 12.368 85.744 1.00 41.90 41 ALA C CA 1
ATOM 4312 C C . ALA C 1 41 ? 37.430 13.728 86.241 1.00 36.77 41 ALA C C 1
ATOM 4313 O O . ALA C 1 41 ? 38.541 14.162 85.942 1.00 40.59 41 ALA C O 1
ATOM 4315 N N . GLU C 1 42 ? 36.566 14.398 86.996 1.00 42.21 42 GLU C N 1
ATOM 4316 C CA . GLU C 1 42 ? 36.883 15.720 87.536 1.00 48.84 42 GLU C CA 1
ATOM 4317 C C . GLU C 1 42 ? 37.989 15.663 88.591 1.00 49.77 42 GLU C C 1
ATOM 4318 O O . GLU C 1 42 ? 38.581 16.686 88.918 1.00 58.24 42 GLU C O 1
ATOM 4324 N N . ARG C 1 43 ? 38.262 14.469 89.114 1.00 53.22 43 ARG C N 1
ATOM 4325 C CA . ARG C 1 43 ? 39.300 14.285 90.126 1.00 52.50 43 ARG C CA 1
ATOM 4326 C C . ARG C 1 43 ? 40.644 13.857 89.532 1.00 51.02 43 ARG C C 1
ATOM 4327 O O . ARG C 1 43 ? 41.625 13.676 90.262 1.00 54.93 43 ARG C O 1
ATOM 4335 N N . GLY C 1 44 ? 40.686 13.677 88.216 1.00 43.19 44 GLY C N 1
ATOM 4336 C CA . GLY C 1 44 ? 41.927 13.291 87.566 1.00 39.76 44 GLY C CA 1
ATOM 4337 C C . GLY C 1 44 ? 42.066 11.803 87.344 1.00 45.15 44 GLY C C 1
ATOM 4338 O O . GLY C 1 44 ? 43.176 11.273 87.274 1.00 43.33 44 GLY C O 1
ATOM 4339 N N . PHE C 1 45 ? 40.927 11.130 87.238 1.00 39.26 45 PHE C N 1
ATOM 4340 C CA . PHE C 1 45 ? 40.881 9.691 87.006 1.00 41.58 45 PHE C CA 1
ATOM 4341 C C . PHE C 1 45 ? 40.746 9.351 85.509 1.00 48.99 45 PHE C C 1
ATOM 4342 O O . PHE C 1 45 ? 40.089 10.069 84.752 1.00 51.97 45 PHE C O 1
ATOM 4350 N N . ALA C 1 46 ? 41.390 8.274 85.080 1.00 39.10 46 ALA C N 1
ATOM 4351 C CA . ALA C 1 46 ? 41.248 7.820 83.703 1.00 45.12 46 ALA C CA 1
ATOM 4352 C C . ALA C 1 46 ? 40.034 6.888 83.823 1.00 49.65 46 ALA C C 1
ATOM 4353 O O . ALA C 1 46 ? 40.177 5.706 84.138 1.00 47.11 46 ALA C O 1
ATOM 4355 N N . VAL C 1 47 ? 38.841 7.428 83.591 1.00 45.23 47 VAL C N 1
ATOM 4356 C CA . VAL C 1 47 ? 37.622 6.651 83.738 1.00 51.88 47 VAL C CA 1
ATOM 4357 C C . VAL C 1 47 ? 37.162 5.827 82.535 1.00 52.07 47 VAL C C 1
ATOM 4358 O O . VAL C 1 47 ? 37.330 6.222 81.384 1.00 53.13 47 VAL C O 1
ATOM 4362 N N . THR C 1 48 ? 36.587 4.666 82.841 1.00 54.25 48 THR C N 1
ATOM 4363 C CA . THR C 1 48 ? 36.052 3.728 81.857 1.00 57.15 48 THR C CA 1
ATOM 4364 C C . THR C 1 48 ? 34.660 3.360 82.367 1.00 57.01 48 THR C C 1
ATOM 4365 O O . THR C 1 48 ? 34.527 2.840 83.472 1.00 62.55 48 THR C O 1
ATOM 4369 N N . THR C 1 49 ? 33.632 3.635 81.575 1.00 55.14 49 THR C N 1
ATOM 4370 C CA . THR C 1 49 ? 32.260 3.344 81.974 1.00 56.77 49 THR C CA 1
ATOM 4371 C C . THR C 1 49 ? 31.673 2.149 81.206 1.00 59.08 49 THR C C 1
ATOM 4372 O O . THR C 1 49 ? 31.812 2.047 79.982 1.00 54.90 49 THR C O 1
ATOM 4376 N N . LEU C 1 50 ? 31.026 1.244 81.932 1.00 56.88 50 LEU C N 1
ATOM 4377 C CA . LEU C 1 50 ? 30.395 0.078 81.323 1.00 52.04 50 LEU C CA 1
ATOM 4378 C C . LEU C 1 50 ? 28.931 0.068 81.736 1.00 57.55 50 LEU C C 1
ATOM 4379 O O . LEU C 1 50 ? 28.615 -0.067 82.921 1.00 52.43 50 LEU C O 1
ATOM 4392 N N . THR C 1 52 ? 25.136 -1.601 81.500 1.00 52.24 52 THR C N 1
ATOM 4393 C CA . THR C 1 52 ? 24.429 -2.856 81.285 1.00 50.39 52 THR C CA 1
ATOM 4394 C C . THR C 1 52 ? 25.069 -3.802 80.261 1.00 52.86 52 THR C C 1
ATOM 4395 O O . THR C 1 52 ? 26.006 -4.528 80.601 1.00 57.73 52 THR C O 1
ATOM 4399 N N . LYS C 1 53 ? 24.577 -3.805 79.020 1.00 42.71 53 LYS C N 1
ATOM 4400 C CA . LYS C 1 53 ? 25.119 -4.693 77.988 1.00 43.36 53 LYS C CA 1
ATOM 4401 C C . LYS C 1 53 ? 26.629 -4.723 77.948 1.00 46.67 53 LYS C C 1
ATOM 4402 O O . LYS C 1 53 ? 27.239 -5.748 77.638 1.00 52.25 53 LYS C O 1
ATOM 4408 N N . ALA C 1 54 ? 27.234 -3.587 78.263 1.00 52.95 54 ALA C N 1
ATOM 4409 C CA . ALA C 1 54 ? 28.682 -3.468 78.250 1.00 50.11 54 ALA C CA 1
ATOM 4410 C C . ALA C 1 54 ? 29.336 -4.046 79.511 1.00 46.15 54 ALA C C 1
ATOM 4411 O O . ALA C 1 54 ? 30.509 -4.411 79.486 1.00 45.23 54 ALA C O 1
ATOM 4413 N N . ALA C 1 55 ? 28.589 -4.132 80.607 1.00 40.79 55 ALA C N 1
ATOM 4414 C CA . ALA C 1 55 ? 29.143 -4.663 81.854 1.00 44.76 55 ALA C CA 1
ATOM 4415 C C . ALA C 1 55 ? 29.062 -6.182 81.932 1.00 46.07 55 ALA C C 1
ATOM 4416 O O . ALA C 1 55 ? 28.282 -6.727 82.709 1.00 58.30 55 ALA C O 1
ATOM 4418 N N . THR C 1 56 ? 29.871 -6.866 81.136 1.00 46.02 56 THR C N 1
ATOM 4419 C CA . THR C 1 56 ? 29.865 -8.323 81.123 1.00 44.74 56 THR C CA 1
ATOM 4420 C C . THR C 1 56 ? 30.988 -8.892 81.987 1.00 48.23 56 THR C C 1
ATOM 4421 O O . THR C 1 56 ? 31.881 -8.166 82.423 1.00 50.90 56 THR C O 1
ATOM 4425 N N . ARG C 1 57 ? 30.950 -10.198 82.222 1.00 52.17 57 ARG C N 1
ATOM 4426 C CA . ARG C 1 57 ? 31.986 -10.841 83.015 1.00 51.35 57 ARG C CA 1
ATOM 4427 C C . ARG C 1 57 ? 33.343 -10.577 82.376 1.00 46.48 57 ARG C C 1
ATOM 4428 O O . ARG C 1 57 ? 34.248 -10.054 83.022 1.00 43.53 57 ARG C O 1
ATOM 4436 N N . ALA C 1 58 ? 33.479 -10.931 81.102 1.00 45.93 58 ALA C N 1
ATOM 4437 C CA . ALA C 1 58 ? 34.745 -10.737 80.387 1.00 50.06 58 ALA C CA 1
ATOM 4438 C C . ALA C 1 58 ? 35.314 -9.315 80.495 1.00 47.70 58 ALA C C 1
ATOM 4439 O O . ALA C 1 58 ? 36.445 -9.135 80.942 1.00 45.69 58 ALA C O 1
ATOM 4441 N N . LYS C 1 59 ? 34.532 -8.319 80.083 1.00 49.82 59 LYS C N 1
ATOM 4442 C CA . LYS C 1 59 ? 34.973 -6.923 80.135 1.00 63.03 59 LYS C CA 1
ATOM 4443 C C . LYS C 1 59 ? 35.345 -6.406 81.530 1.00 60.62 59 LYS C C 1
ATOM 4444 O O . LYS C 1 59 ? 36.367 -5.727 81.695 1.00 60.05 59 LYS C O 1
ATOM 4450 N N . VAL C 1 60 ? 34.517 -6.711 82.525 1.00 56.87 60 VAL C N 1
ATOM 4451 C CA . VAL C 1 60 ? 34.785 -6.271 83.893 1.00 58.48 60 VAL C CA 1
ATOM 4452 C C . VAL C 1 60 ? 36.063 -6.929 84.432 1.00 58.63 60 VAL C C 1
ATOM 4453 O O . VAL C 1 60 ? 36.923 -6.259 85.013 1.00 52.18 60 VAL C O 1
ATOM 4457 N N . ILE C 1 61 ? 36.189 -8.238 84.234 1.00 55.49 61 ILE C N 1
ATOM 4458 C CA . ILE C 1 61 ? 37.367 -8.961 84.711 1.00 51.13 61 ILE C CA 1
ATOM 4459 C C . ILE C 1 61 ? 38.620 -8.422 84.055 1.00 52.78 61 ILE C C 1
ATOM 4460 O O . ILE C 1 61 ? 39.640 -8.184 84.712 1.00 53.59 61 ILE C O 1
ATOM 4465 N N . ASP C 1 62 ? 38.527 -8.222 82.748 1.00 60.02 62 ASP C N 1
ATOM 4466 C CA . ASP C 1 62 ? 39.637 -7.690 81.968 1.00 64.26 62 ASP C CA 1
ATOM 4467 C C . ASP C 1 62 ? 40.018 -6.254 82.363 1.00 59.80 62 ASP C C 1
ATOM 4468 O O . ASP C 1 62 ? 41.198 -5.930 82.486 1.00 59.66 62 ASP C O 1
ATOM 4473 N N . ALA C 1 63 ? 39.022 -5.397 82.561 1.00 58.25 63 ALA C N 1
ATOM 4474 C CA . ALA C 1 63 ? 39.288 -4.016 82.930 1.00 55.12 63 ALA C CA 1
ATOM 4475 C C . ALA C 1 63 ? 40.031 -3.974 84.253 1.00 56.18 63 ALA C C 1
ATOM 4476 O O . ALA C 1 63 ? 41.073 -3.330 84.367 1.00 61.22 63 ALA C O 1
ATOM 4478 N N . ILE C 1 64 ? 39.499 -4.660 85.260 1.00 58.73 64 ILE C N 1
ATOM 4479 C CA . ILE C 1 64 ? 40.147 -4.662 86.567 1.00 59.98 64 ILE C CA 1
ATOM 4480 C C . ILE C 1 64 ? 41.546 -5.246 86.431 1.00 57.57 64 ILE C C 1
ATOM 4481 O O . ILE C 1 64 ? 42.482 -4.765 87.062 1.00 58.86 64 ILE C O 1
ATOM 4486 N N . GLY C 1 65 ? 41.681 -6.280 85.607 1.00 56.61 65 GLY C N 1
ATOM 4487 C CA . GLY C 1 65 ? 42.980 -6.900 85.410 1.00 55.26 65 GLY C CA 1
ATOM 4488 C C . GLY C 1 65 ? 43.978 -5.903 84.852 1.00 59.59 65 GLY C C 1
ATOM 4489 O O . GLY C 1 65 ? 45.117 -5.816 85.320 1.00 59.27 65 GLY C O 1
ATOM 4490 N N . LYS C 1 66 ? 43.549 -5.149 83.843 1.00 59.07 66 LYS C N 1
ATOM 4491 C CA . LYS C 1 66 ? 44.408 -4.149 83.234 1.00 59.89 66 LYS C CA 1
ATOM 4492 C C . LYS C 1 66 ? 44.922 -3.223 84.339 1.00 58.59 66 LYS C C 1
ATOM 4493 O O . LYS C 1 66 ? 46.132 -3.077 84.538 1.00 59.31 66 LYS C O 1
ATOM 4499 N N . ALA C 1 67 ? 43.993 -2.626 85.075 1.00 52.91 67 ALA C N 1
ATOM 4500 C CA . ALA C 1 67 ? 44.341 -1.714 86.155 1.00 56.83 67 ALA C CA 1
ATOM 4501 C C . ALA C 1 67 ? 45.371 -2.298 87.107 1.00 52.91 67 ALA C C 1
ATOM 4502 O O . ALA C 1 67 ? 46.379 -1.660 87.408 1.00 55.58 67 ALA C O 1
ATOM 4504 N N . ALA C 1 68 ? 45.121 -3.509 87.587 1.00 59.36 68 ALA C N 1
ATOM 4505 C CA . ALA C 1 68 ? 46.047 -4.147 88.519 1.00 63.20 68 ALA C CA 1
ATOM 4506 C C . ALA C 1 68 ? 47.472 -4.158 87.992 1.00 60.75 68 ALA C C 1
ATOM 4507 O O . ALA C 1 68 ? 48.418 -4.054 88.770 1.00 59.91 68 ALA C O 1
ATOM 4509 N N . LYS C 1 69 ? 47.617 -4.291 86.674 1.00 64.57 69 LYS C N 1
ATOM 4510 C CA . LYS C 1 69 ? 48.931 -4.312 86.037 1.00 64.40 69 LYS C CA 1
ATOM 4511 C C . LYS C 1 69 ? 49.475 -2.913 85.748 1.00 65.71 69 LYS C C 1
ATOM 4512 O O . LYS C 1 69 ? 50.675 -2.673 85.858 1.00 69.21 69 LYS C O 1
ATOM 4518 N N . ALA C 1 70 ? 48.591 -1.994 85.378 1.00 63.39 70 ALA C N 1
ATOM 4519 C CA . ALA C 1 70 ? 49.005 -0.636 85.055 1.00 70.14 70 ALA C CA 1
ATOM 4520 C C . ALA C 1 70 ? 49.553 0.139 86.250 1.00 74.41 70 ALA C C 1
ATOM 4521 O O . ALA C 1 70 ? 50.747 0.437 86.315 1.00 76.10 70 ALA C O 1
ATOM 4523 N N . LEU C 1 71 ? 48.686 0.457 87.203 1.00 71.84 71 LEU C N 1
ATOM 4524 C CA . LEU C 1 71 ? 49.122 1.236 88.343 1.00 68.39 71 LEU C CA 1
ATOM 4525 C C . LEU C 1 71 ? 49.969 0.485 89.365 1.00 66.10 71 LEU C C 1
ATOM 4526 O O . LEU C 1 71 ? 49.937 -0.741 89.459 1.00 60.55 71 LEU C O 1
ATOM 4531 N N . GLY C 1 72 ? 50.767 1.253 90.099 1.00 63.17 72 GLY C N 1
ATOM 4532 C CA . GLY C 1 72 ? 51.643 0.692 91.104 1.00 53.33 72 GLY C CA 1
ATOM 4533 C C . GLY C 1 72 ? 51.669 1.526 92.372 1.00 60.47 72 GLY C C 1
ATOM 4534 O O . GLY C 1 72 ? 50.809 2.391 92.587 1.00 61.92 72 GLY C O 1
ATOM 4535 N N . LYS C 1 73 ? 52.668 1.263 93.210 1.00 53.72 73 LYS C N 1
ATOM 4536 C CA . LYS C 1 73 ? 52.832 1.957 94.488 1.00 57.00 73 LYS C CA 1
ATOM 4537 C C . LYS C 1 73 ? 52.565 3.454 94.396 1.00 52.21 73 LYS C C 1
ATOM 4538 O O . LYS C 1 73 ? 53.222 4.164 93.639 1.00 56.63 73 LYS C O 1
ATOM 4544 N N . GLY C 1 74 ? 51.583 3.923 95.157 1.00 47.64 74 GLY C N 1
ATOM 4545 C CA . GLY C 1 74 ? 51.264 5.337 95.155 1.00 42.52 74 GLY C CA 1
ATOM 4546 C C . GLY C 1 74 ? 50.030 5.673 94.348 1.00 49.56 74 GLY C C 1
ATOM 4547 O O . GLY C 1 74 ? 49.360 6.668 94.619 1.00 51.14 74 GLY C O 1
ATOM 4548 N N . ASP C 1 75 ? 49.721 4.849 93.353 1.00 51.85 75 ASP C N 1
ATOM 4549 C CA . ASP C 1 75 ? 48.554 5.098 92.523 1.00 56.76 75 ASP C CA 1
ATOM 4550 C C . ASP C 1 75 ? 47.288 4.681 93.248 1.00 58.32 75 ASP C C 1
ATOM 4551 O O . ASP C 1 75 ? 47.344 4.214 94.384 1.00 59.70 75 ASP C O 1
ATOM 4556 N N . ILE C 1 76 ? 46.146 4.852 92.586 1.00 59.05 76 ILE C N 1
ATOM 4557 C CA . ILE C 1 76 ? 44.858 4.506 93.175 1.00 50.94 76 ILE C CA 1
ATOM 4558 C C . ILE C 1 76 ? 43.832 4.037 92.149 1.00 50.53 76 ILE C C 1
ATOM 4559 O O . ILE C 1 76 ? 43.623 4.670 91.111 1.00 52.72 76 ILE C O 1
ATOM 4564 N N . PHE C 1 77 ? 43.190 2.920 92.460 1.00 50.34 77 PHE C N 1
ATOM 4565 C CA . PHE C 1 77 ? 42.172 2.347 91.599 1.00 46.85 77 PHE C CA 1
ATOM 4566 C C . PHE C 1 77 ? 40.807 2.573 92.228 1.00 53.12 77 PHE C C 1
ATOM 4567 O O . PHE C 1 77 ? 40.624 2.340 93.424 1.00 54.94 77 PHE C O 1
ATOM 4583 N N . LEU C 1 79 ? 36.712 1.640 91.933 1.00 50.21 79 LEU C N 1
ATOM 4584 C CA . LEU C 1 79 ? 35.701 0.773 91.350 1.00 44.84 79 LEU C CA 1
ATOM 4585 C C . LEU C 1 79 ? 34.350 1.090 91.950 1.00 49.86 79 LEU C C 1
ATOM 4586 O O . LEU C 1 79 ? 34.164 0.965 93.161 1.00 58.38 79 LEU C O 1
ATOM 4591 N N . SER C 1 80 ? 33.410 1.525 91.119 1.00 46.49 80 SER C N 1
ATOM 4592 C CA . SER C 1 80 ? 32.062 1.812 91.612 1.00 48.35 80 SER C CA 1
ATOM 4593 C C . SER C 1 80 ? 31.122 0.859 90.885 1.00 44.16 80 SER C C 1
ATOM 4594 O O . SER C 1 80 ? 31.345 0.526 89.723 1.00 45.74 80 SER C O 1
ATOM 4597 N N . TYR C 1 81 ? 30.080 0.412 91.572 1.00 46.14 81 TYR C N 1
ATOM 4598 C CA . TYR C 1 81 ? 29.133 -0.518 90.978 1.00 41.54 81 TYR C CA 1
ATOM 4599 C C . TYR C 1 81 ? 27.694 -0.296 91.406 1.00 46.32 81 TYR C C 1
ATOM 4600 O O . TYR C 1 81 ? 27.392 -0.158 92.592 1.00 43.53 81 TYR C O 1
ATOM 4609 N N . SER C 1 82 ? 26.808 -0.237 90.422 1.00 48.24 82 SER C N 1
ATOM 4610 C CA . SER C 1 82 ? 25.393 -0.123 90.705 1.00 46.13 82 SER C CA 1
ATOM 4611 C C . SER C 1 82 ? 24.711 -1.197 89.873 1.00 47.85 82 SER C C 1
ATOM 4612 O O . SER C 1 82 ? 24.753 -1.175 88.644 1.00 44.14 82 SER C O 1
ATOM 4615 N N . GLY C 1 83 ? 24.105 -2.152 90.568 1.00 48.49 83 GLY C N 1
ATOM 4616 C CA . GLY C 1 83 ? 23.433 -3.252 89.909 1.00 47.44 83 GLY C CA 1
ATOM 4617 C C . GLY C 1 83 ? 22.847 -4.152 90.976 1.00 43.01 83 GLY C C 1
ATOM 4618 O O . GLY C 1 83 ? 22.781 -3.775 92.144 1.00 35.75 83 GLY C O 1
ATOM 4619 N N . HIS C 1 84 ? 22.405 -5.335 90.567 1.00 44.26 84 HIS C N 1
ATOM 4620 C CA . HIS C 1 84 ? 21.831 -6.302 91.489 1.00 44.88 84 HIS C CA 1
ATOM 4621 C C . HIS C 1 84 ? 22.911 -7.129 92.152 1.00 52.15 84 HIS C C 1
ATOM 4622 O O . HIS C 1 84 ? 23.976 -7.361 91.576 1.00 57.18 84 HIS C O 1
ATOM 4629 N N . GLY C 1 85 ? 22.628 -7.570 93.371 1.00 53.25 85 GLY C N 1
ATOM 4630 C CA . GLY C 1 85 ? 23.548 -8.432 94.086 1.00 49.98 85 GLY C CA 1
ATOM 4631 C C . GLY C 1 85 ? 22.975 -9.836 93.955 1.00 53.99 85 GLY C C 1
ATOM 4632 O O . GLY C 1 85 ? 21.787 -10.049 94.207 1.00 52.93 85 GLY C O 1
ATOM 4633 N N . GLY C 1 86 ? 23.797 -10.797 93.544 1.00 53.80 86 GLY C N 1
ATOM 4634 C CA . GLY C 1 86 ? 23.302 -12.150 93.393 1.00 52.69 86 GLY C CA 1
ATOM 4635 C C . GLY C 1 86 ? 23.791 -13.144 94.426 1.00 50.10 86 GLY C C 1
ATOM 4636 O O . GLY C 1 86 ? 24.594 -12.819 95.300 1.00 53.03 86 GLY C O 1
ATOM 4637 N N . GLN C 1 87 ? 23.279 -14.364 94.335 1.00 48.99 87 GLN C N 1
ATOM 4638 C CA . GLN C 1 87 ? 23.678 -15.429 95.236 1.00 44.54 87 GLN C CA 1
ATOM 4639 C C . GLN C 1 87 ? 23.620 -16.714 94.443 1.00 44.20 87 GLN C C 1
ATOM 4640 O O . GLN C 1 87 ? 22.678 -16.956 93.689 1.00 35.33 87 GLN C O 1
ATOM 4646 N N . VAL C 1 88 ? 24.660 -17.520 94.583 1.00 41.60 88 VAL C N 1
ATOM 4647 C CA . VAL C 1 88 ? 24.711 -18.794 93.904 1.00 48.62 88 VAL C CA 1
ATOM 4648 C C . VAL C 1 88 ? 24.890 -19.838 95.010 1.00 54.51 88 VAL C C 1
ATOM 4649 O O . VAL C 1 88 ? 25.679 -19.643 95.956 1.00 44.92 88 VAL C O 1
ATOM 4653 N N . PRO C 1 89 ? 24.127 -20.943 94.929 1.00 57.90 89 PRO C N 1
ATOM 4654 C CA . PRO C 1 89 ? 24.216 -21.999 95.940 1.00 68.08 89 PRO C CA 1
ATOM 4655 C C . PRO C 1 89 ? 25.624 -22.522 96.169 1.00 67.81 89 PRO C C 1
ATOM 4656 O O . PRO C 1 89 ? 26.364 -22.739 95.224 1.00 64.48 89 PRO C O 1
ATOM 4660 N N . ASP C 1 90 ? 26.003 -22.723 97.423 1.00 74.07 90 ASP C N 1
ATOM 4661 C CA . ASP C 1 90 ? 27.332 -23.249 97.708 1.00 74.87 90 ASP C CA 1
ATOM 4662 C C . ASP C 1 90 ? 27.241 -24.773 97.621 1.00 74.27 90 ASP C C 1
ATOM 4663 O O . ASP C 1 90 ? 26.821 -25.432 98.570 1.00 74.48 90 ASP C O 1
ATOM 4668 N N . THR C 1 91 ? 27.614 -25.319 96.469 1.00 77.50 91 THR C N 1
ATOM 4669 C CA . THR C 1 91 ? 27.567 -26.762 96.228 1.00 81.05 91 THR C CA 1
ATOM 4670 C C . THR C 1 91 ? 28.393 -27.589 97.225 1.00 79.96 91 THR C C 1
ATOM 4671 O O . THR C 1 91 ? 28.416 -28.820 97.158 1.00 74.93 91 THR C O 1
ATOM 4675 N N . SER C 1 92 ? 29.053 -26.908 98.156 1.00 77.03 92 SER C N 1
ATOM 4676 C CA . SER C 1 92 ? 29.883 -27.567 99.160 1.00 78.33 92 SER C CA 1
ATOM 4677 C C . SER C 1 92 ? 29.084 -28.083 100.357 1.00 77.34 92 SER C C 1
ATOM 4678 O O . SER C 1 92 ? 29.502 -29.024 101.032 1.00 74.45 92 SER C O 1
ATOM 4681 N N . ASN C 1 93 ? 27.939 -27.444 100.602 1.00 80.81 93 ASN C N 1
ATOM 4682 C CA . ASN C 1 93 ? 27.029 -27.755 101.708 1.00 75.77 93 ASN C CA 1
ATOM 4683 C C . ASN C 1 93 ? 25.634 -28.062 101.168 1.00 79.25 93 ASN C C 1
ATOM 4684 O O . ASN C 1 93 ? 25.344 -27.805 99.999 1.00 82.76 93 ASN C O 1
ATOM 4689 N N . ASP C 1 94 ? 24.769 -28.611 102.016 1.00 78.54 94 ASP C N 1
ATOM 4690 C CA . ASP C 1 94 ? 23.398 -28.902 101.605 1.00 76.37 94 ASP C CA 1
ATOM 4691 C C . ASP C 1 94 ? 22.473 -27.939 102.362 1.00 75.20 94 ASP C C 1
ATOM 4692 O O . ASP C 1 94 ? 21.254 -28.135 102.435 1.00 73.43 94 ASP C O 1
ATOM 4697 N N . GLU C 1 95 ? 23.077 -26.895 102.928 1.00 66.83 95 GLU C N 1
ATOM 4698 C CA . GLU C 1 95 ? 22.342 -25.880 103.669 1.00 69.47 95 GLU C CA 1
ATOM 4699 C C . GLU C 1 95 ? 21.514 -25.051 102.704 1.00 70.30 95 GLU C C 1
ATOM 4700 O O . GLU C 1 95 ? 21.993 -24.678 101.631 1.00 72.47 95 GLU C O 1
ATOM 4706 N N . PRO C 1 96 ? 20.266 -24.720 103.083 1.00 72.56 96 PRO C N 1
ATOM 4707 C CA . PRO C 1 96 ? 19.445 -23.931 102.159 1.00 70.53 96 PRO C CA 1
ATOM 4708 C C . PRO C 1 96 ? 19.896 -22.490 101.923 1.00 67.73 96 PRO C C 1
ATOM 4709 O O . PRO C 1 96 ? 19.753 -21.968 100.818 1.00 67.00 96 PRO C O 1
ATOM 4713 N N . ASP C 1 97 ? 20.441 -21.855 102.956 1.00 64.51 97 ASP C N 1
ATOM 4714 C CA . ASP C 1 97 ? 20.902 -20.478 102.838 1.00 71.32 97 ASP C CA 1
ATOM 4715 C C . ASP C 1 97 ? 22.420 -20.370 102.678 1.00 68.50 97 ASP C C 1
ATOM 4716 O O . ASP C 1 97 ? 22.984 -19.276 102.738 1.00 67.43 97 ASP C O 1
ATOM 4721 N N . GLY C 1 98 ? 23.070 -21.511 102.464 1.00 68.63 98 GLY C N 1
ATOM 4722 C CA . GLY C 1 98 ? 24.513 -21.534 102.284 1.00 63.67 98 GLY C CA 1
ATOM 4723 C C . GLY C 1 98 ? 24.826 -21.207 100.834 1.00 61.48 98 GLY C C 1
ATOM 4724 O O . GLY C 1 98 ? 24.730 -22.070 99.962 1.00 51.49 98 GLY C O 1
ATOM 4725 N N . VAL C 1 99 ? 25.218 -19.965 100.576 1.00 57.03 99 VAL C N 1
ATOM 4726 C CA . VAL C 1 99 ? 25.490 -19.523 99.222 1.00 52.54 99 VAL C CA 1
ATOM 4727 C C . VAL C 1 99 ? 26.681 -18.581 99.126 1.00 55.13 99 VAL C C 1
ATOM 4728 O O . VAL C 1 99 ? 27.296 -18.224 100.136 1.00 60.12 99 VAL C O 1
ATOM 4732 N N . ASP C 1 100 ? 27.008 -18.192 97.895 1.00 48.67 100 ASP C N 1
ATOM 4733 C CA . ASP C 1 100 ? 28.103 -17.261 97.646 1.00 46.22 100 ASP C CA 1
ATOM 4734 C C . ASP C 1 100 ? 27.543 -15.980 97.045 1.00 46.69 100 ASP C C 1
ATOM 4735 O O . ASP C 1 100 ? 26.786 -16.020 96.077 1.00 39.52 100 ASP C O 1
ATOM 4740 N N . GLU C 1 101 ? 27.915 -14.844 97.626 1.00 54.99 101 GLU C N 1
ATOM 4741 C CA . GLU C 1 101 ? 27.455 -13.555 97.128 1.00 57.05 101 GLU C CA 1
ATOM 4742 C C . GLU C 1 101 ? 28.114 -13.262 95.786 1.00 56.11 101 GLU C C 1
ATOM 4743 O O . GLU C 1 101 ? 29.244 -13.678 95.536 1.00 54.61 101 GLU C O 1
ATOM 4749 N N . THR C 1 102 ? 27.393 -12.560 94.916 1.00 56.08 102 THR C N 1
ATOM 4750 C CA . THR C 1 102 ? 27.904 -12.248 93.587 1.00 47.83 102 THR C CA 1
ATOM 4751 C C . THR C 1 102 ? 27.388 -10.908 93.099 1.00 46.66 102 THR C C 1
ATOM 4752 O O . THR C 1 102 ? 26.537 -10.295 93.732 1.00 46.43 102 THR C O 1
ATOM 4756 N N . TRP C 1 103 ? 27.926 -10.454 91.972 1.00 45.34 103 TRP C N 1
ATOM 4757 C CA . TRP C 1 103 ? 27.470 -9.223 91.344 1.00 41.04 103 TRP C CA 1
ATOM 4758 C C . TRP C 1 103 ? 26.746 -9.733 90.111 1.00 45.05 103 TRP C C 1
ATOM 4759 O O . TRP C 1 103 ? 27.264 -10.598 89.397 1.00 49.64 103 TRP C O 1
ATOM 4770 N N . CYS C 1 104 ? 25.549 -9.232 89.854 1.00 40.90 104 CYS C N 1
ATOM 4771 C CA . CYS C 1 104 ? 24.840 -9.717 88.685 1.00 47.88 104 CYS C CA 1
ATOM 4772 C C . CYS C 1 104 ? 25.216 -8.904 87.473 1.00 44.06 104 CYS C C 1
ATOM 4773 O O . CYS C 1 104 ? 24.652 -7.835 87.210 1.00 42.19 104 CYS C O 1
ATOM 4776 N N . LEU C 1 105 ? 26.198 -9.406 86.743 1.00 40.19 105 LEU C N 1
ATOM 4777 C CA . LEU C 1 105 ? 26.638 -8.704 85.555 1.00 46.48 105 LEU C CA 1
ATOM 4778 C C . LEU C 1 105 ? 25.724 -9.136 84.413 1.00 45.05 105 LEU C C 1
ATOM 4779 O O . LEU C 1 105 ? 24.982 -10.114 84.537 1.00 47.16 105 LEU C O 1
ATOM 4784 N N . PHE C 1 106 ? 25.752 -8.395 83.313 1.00 48.02 106 PHE C N 1
ATOM 4785 C CA . PHE C 1 106 ? 24.874 -8.687 82.186 1.00 43.01 106 PHE C CA 1
ATOM 4786 C C . PHE C 1 106 ? 25.084 -10.090 81.667 1.00 36.16 106 PHE C C 1
ATOM 4787 O O . PHE C 1 106 ? 24.136 -10.826 81.442 1.00 42.82 106 PHE C O 1
ATOM 4795 N N . ASP C 1 107 ? 26.348 -10.442 81.507 1.00 45.29 107 ASP C N 1
ATOM 4796 C CA . ASP C 1 107 ? 26.781 -11.738 81.009 1.00 45.52 107 ASP C CA 1
ATOM 4797 C C . ASP C 1 107 ? 26.390 -12.891 81.949 1.00 52.30 107 ASP C C 1
ATOM 4798 O O . ASP C 1 107 ? 25.973 -13.967 81.506 1.00 45.30 107 ASP C O 1
ATOM 4803 N N . GLY C 1 108 ? 26.537 -12.649 83.249 1.00 52.98 108 GLY C N 1
ATOM 4804 C CA . GLY C 1 108 ? 26.233 -13.649 84.260 1.00 48.77 108 GLY C CA 1
ATOM 4805 C C . GLY C 1 108 ? 26.698 -13.133 85.606 1.00 48.57 108 GLY C C 1
ATOM 4806 O O . GLY C 1 108 ? 26.954 -11.939 85.758 1.00 53.12 108 GLY C O 1
ATOM 4807 N N . GLU C 1 109 ? 26.829 -14.012 86.592 1.00 45.28 109 GLU C N 1
ATOM 4808 C CA . GLU C 1 109 ? 27.259 -13.559 87.911 1.00 38.69 109 GLU C CA 1
ATOM 4809 C C . GLU C 1 109 ? 28.755 -13.661 88.150 1.00 37.41 109 GLU C C 1
ATOM 4810 O O . GLU C 1 109 ? 29.410 -14.612 87.721 1.00 45.05 109 GLU C O 1
ATOM 4816 N N . LEU C 1 110 ? 29.292 -12.663 88.835 1.00 42.01 110 LEU C N 1
ATOM 4817 C CA . LEU C 1 110 ? 30.712 -12.634 89.160 1.00 44.38 110 LEU C CA 1
ATOM 4818 C C . LEU C 1 110 ? 30.787 -12.990 90.637 1.00 47.84 110 LEU C C 1
ATOM 4819 O O . LEU C 1 110 ? 30.375 -12.188 91.478 1.00 37.40 110 LEU C O 1
ATOM 4824 N N . ILE C 1 111 ? 31.286 -14.188 90.953 1.00 47.28 111 ILE C N 1
ATOM 4825 C CA . ILE C 1 111 ? 31.387 -14.624 92.349 1.00 43.73 111 ILE C CA 1
ATOM 4826 C C . ILE C 1 111 ? 32.307 -13.717 93.149 1.00 38.96 111 ILE C C 1
ATOM 4827 O O . ILE C 1 111 ? 33.375 -13.353 92.678 1.00 47.14 111 ILE C O 1
ATOM 4832 N N . ASP C 1 112 ? 31.891 -13.353 94.354 1.00 39.94 112 ASP C N 1
ATOM 4833 C CA . ASP C 1 112 ? 32.689 -12.462 95.185 1.00 50.24 112 ASP C CA 1
ATOM 4834 C C . ASP C 1 112 ? 34.156 -12.860 95.238 1.00 54.88 112 ASP C C 1
ATOM 4835 O O . ASP C 1 112 ? 35.037 -12.003 95.338 1.00 49.89 112 ASP C O 1
ATOM 4840 N N . ASP C 1 113 ? 34.425 -14.157 95.158 1.00 57.46 113 ASP C N 1
ATOM 4841 C CA . ASP C 1 113 ? 35.808 -14.624 95.198 1.00 72.17 113 ASP C CA 1
ATOM 4842 C C . ASP C 1 113 ? 36.584 -14.182 93.964 1.00 70.29 113 ASP C C 1
ATOM 4843 O O . ASP C 1 113 ? 37.759 -13.831 94.061 1.00 76.85 113 ASP C O 1
ATOM 4848 N N . GLU C 1 114 ? 35.929 -14.201 92.806 1.00 63.56 114 GLU C N 1
ATOM 4849 C CA . GLU C 1 114 ? 36.584 -13.767 91.580 1.00 59.20 114 GLU C CA 1
ATOM 4850 C C . GLU C 1 114 ? 36.994 -12.290 91.691 1.00 60.38 114 GLU C C 1
ATOM 4851 O O . GLU C 1 114 ? 38.075 -11.906 91.254 1.00 65.76 114 GLU C O 1
ATOM 4857 N N . LEU C 1 115 ? 36.132 -11.470 92.282 1.00 54.12 115 LEU C N 1
ATOM 4858 C CA . LEU C 1 115 ? 36.410 -10.054 92.449 1.00 52.31 115 LEU C CA 1
ATOM 4859 C C . LEU C 1 115 ? 37.505 -9.869 93.475 1.00 46.94 115 LEU C C 1
ATOM 4860 O O . LEU C 1 115 ? 38.450 -9.116 93.262 1.00 56.65 115 LEU C O 1
ATOM 4865 N N . TYR C 1 116 ? 37.362 -10.552 94.604 1.00 53.88 116 TYR C N 1
ATOM 4866 C CA . TYR C 1 116 ? 38.351 -10.469 95.672 1.00 56.06 116 TYR C CA 1
ATOM 4867 C C . TYR C 1 116 ? 39.733 -10.845 95.158 1.00 53.20 116 TYR C C 1
ATOM 4868 O O . TYR C 1 116 ? 40.712 -10.178 95.481 1.00 45.30 116 TYR C O 1
ATOM 4877 N N . ALA C 1 117 ? 39.809 -11.907 94.355 1.00 48.44 117 ALA C N 1
ATOM 4878 C CA . ALA C 1 117 ? 41.089 -12.340 93.804 1.00 44.23 117 ALA C CA 1
ATOM 4879 C C . ALA C 1 117 ? 41.660 -11.275 92.867 1.00 46.76 117 ALA C C 1
ATOM 4880 O O . ALA C 1 117 ? 42.860 -11.011 92.880 1.00 48.32 117 ALA C O 1
ATOM 4882 N N . LEU C 1 118 ? 40.794 -10.664 92.065 1.00 48.36 118 LEU C N 1
ATOM 4883 C CA . LEU C 1 118 ? 41.215 -9.631 91.142 1.00 50.70 118 LEU C CA 1
ATOM 4884 C C . LEU C 1 118 ? 41.809 -8.469 91.927 1.00 52.00 118 LEU C C 1
ATOM 4885 O O . LEU C 1 118 ? 42.841 -7.922 91.551 1.00 61.02 118 LEU C O 1
ATOM 4890 N N . LEU C 1 119 ? 41.183 -8.101 93.036 1.00 57.97 119 LEU C N 1
ATOM 4891 C CA . LEU C 1 119 ? 41.693 -6.990 93.840 1.00 55.07 119 LEU C CA 1
ATOM 4892 C C . LEU C 1 119 ? 43.031 -7.349 94.459 1.00 60.21 119 LEU C C 1
ATOM 4893 O O . LEU C 1 119 ? 43.828 -6.473 94.809 1.00 64.65 119 LEU C O 1
ATOM 4898 N N . GLY C 1 120 ? 43.272 -8.647 94.594 1.00 58.46 120 GLY C N 1
ATOM 4899 C CA . GLY C 1 120 ? 44.521 -9.110 95.173 1.00 62.27 120 GLY C CA 1
ATOM 4900 C C . GLY C 1 120 ? 45.692 -9.065 94.211 1.00 61.78 120 GLY C C 1
ATOM 4901 O O . GLY C 1 120 ? 46.832 -9.315 94.605 1.00 60.91 120 GLY C O 1
ATOM 4902 N N . LYS C 1 121 ? 45.413 -8.743 92.951 1.00 58.57 121 LYS C N 1
ATOM 4903 C CA . LYS C 1 121 ? 46.459 -8.670 91.940 1.00 59.31 121 LYS C CA 1
ATOM 4904 C C . LYS C 1 121 ? 47.094 -7.292 91.848 1.00 61.05 121 LYS C C 1
ATOM 4905 O O . LYS C 1 121 ? 47.995 -7.083 91.036 1.00 65.35 121 LYS C O 1
ATOM 4911 N N . PHE C 1 122 ? 46.627 -6.356 92.674 1.00 62.28 122 PHE C N 1
ATOM 4912 C CA . PHE C 1 122 ? 47.168 -4.997 92.664 1.00 64.99 122 PHE C CA 1
ATOM 4913 C C . PHE C 1 122 ? 48.478 -4.896 93.439 1.00 68.68 122 PHE C C 1
ATOM 4914 O O . PHE C 1 122 ? 48.752 -5.716 94.320 1.00 66.73 122 PHE C O 1
ATOM 4922 N N . ALA C 1 123 ? 49.281 -3.889 93.092 1.00 68.41 123 ALA C N 1
ATOM 4923 C CA . ALA C 1 123 ? 50.579 -3.639 93.724 1.00 62.45 123 ALA C CA 1
ATOM 4924 C C . ALA C 1 123 ? 50.472 -3.510 95.245 1.00 58.44 123 ALA C C 1
ATOM 4925 O O . ALA C 1 123 ? 49.387 -3.597 95.805 1.00 49.48 123 ALA C O 1
ATOM 4927 N N . ALA C 1 124 ? 51.604 -3.285 95.908 1.00 61.07 124 ALA C N 1
ATOM 4928 C CA . ALA C 1 124 ? 51.615 -3.167 97.358 1.00 54.77 124 ALA C CA 1
ATOM 4929 C C . ALA C 1 124 ? 51.231 -1.786 97.868 1.00 62.70 124 ALA C C 1
ATOM 4930 O O . ALA C 1 124 ? 50.395 -1.657 98.765 1.00 73.95 124 ALA C O 1
ATOM 4932 N N . GLY C 1 125 ? 51.827 -0.742 97.312 1.00 58.19 125 GLY C N 1
ATOM 4933 C CA . GLY C 1 125 ? 51.489 0.594 97.776 1.00 48.51 125 GLY C CA 1
ATOM 4934 C C . GLY C 1 125 ? 50.365 1.257 96.997 1.00 48.24 125 GLY C C 1
ATOM 4935 O O . GLY C 1 125 ? 50.269 2.485 96.959 1.00 47.96 125 GLY C O 1
ATOM 4936 N N . VAL C 1 126 ? 49.512 0.455 96.367 1.00 48.30 126 VAL C N 1
ATOM 4937 C CA . VAL C 1 126 ? 48.399 1.008 95.593 1.00 55.30 126 VAL C CA 1
ATOM 4938 C C . VAL C 1 126 ? 47.107 1.073 96.427 1.00 49.29 126 VAL C C 1
ATOM 4939 O O . VAL C 1 126 ? 46.792 0.150 97.177 1.00 53.24 126 VAL C O 1
ATOM 4943 N N . ARG C 1 127 ? 46.392 2.191 96.320 1.00 39.27 127 ARG C N 1
ATOM 4944 C CA . ARG C 1 127 ? 45.140 2.380 97.046 1.00 43.62 127 ARG C CA 1
ATOM 4945 C C . ARG C 1 127 ? 43.991 1.892 96.169 1.00 45.28 127 ARG C C 1
ATOM 4946 O O . ARG C 1 127 ? 43.918 2.241 94.994 1.00 51.07 127 ARG C O 1
ATOM 4954 N N . VAL C 1 128 ? 43.105 1.078 96.739 1.00 43.42 128 VAL C N 1
ATOM 4955 C CA . VAL C 1 128 ? 41.962 0.555 96.006 1.00 42.77 128 VAL C CA 1
ATOM 4956 C C . VAL C 1 128 ? 40.684 1.047 96.686 1.00 53.07 128 VAL C C 1
ATOM 4957 O O . VAL C 1 128 ? 40.381 0.660 97.814 1.00 52.12 128 VAL C O 1
ATOM 4961 N N . LEU C 1 129 ? 39.955 1.927 95.999 1.00 55.59 129 LEU C N 1
ATOM 4962 C CA . LEU C 1 129 ? 38.707 2.483 96.514 1.00 53.19 129 LEU C CA 1
ATOM 4963 C C . LEU C 1 129 ? 37.521 1.850 95.786 1.00 53.19 129 LEU C C 1
ATOM 4964 O O . LEU C 1 129 ? 37.392 1.992 94.572 1.00 50.81 129 LEU C O 1
ATOM 4969 N N . VAL C 1 130 ? 36.648 1.170 96.529 1.00 54.67 130 VAL C N 1
ATOM 4970 C CA . VAL C 1 130 ? 35.495 0.492 95.933 1.00 52.05 130 VAL C CA 1
ATOM 4971 C C . VAL C 1 130 ? 34.133 0.976 96.445 1.00 55.85 130 VAL C C 1
ATOM 4972 O O . VAL C 1 130 ? 33.894 1.009 97.652 1.00 54.06 130 VAL C O 1
ATOM 4976 N N . PHE C 1 131 ? 33.249 1.370 95.526 1.00 47.76 131 PHE C N 1
ATOM 4977 C CA . PHE C 1 131 ? 31.900 1.802 95.904 1.00 52.41 131 PHE C CA 1
ATOM 4978 C C . PHE C 1 131 ? 30.935 0.769 95.336 1.00 54.71 131 PHE C C 1
ATOM 4979 O O . PHE C 1 131 ? 30.928 0.522 94.131 1.00 55.39 131 PHE C O 1
ATOM 4987 N N . SER C 1 132 ? 30.129 0.152 96.193 1.00 54.45 132 SER C N 1
ATOM 4988 C CA . SER C 1 132 ? 29.183 -0.854 95.726 1.00 50.95 132 SER C CA 1
ATOM 4989 C C . SER C 1 132 ? 27.794 -0.478 96.205 1.00 55.01 132 SER C C 1
ATOM 4990 O O . SER C 1 132 ? 27.435 -0.754 97.349 1.00 62.68 132 SER C O 1
ATOM 4993 N N . ASP C 1 133 ? 27.022 0.189 95.346 1.00 51.77 133 ASP C N 1
ATOM 4994 C CA . ASP C 1 133 ? 25.655 0.582 95.705 1.00 50.82 133 ASP C CA 1
ATOM 4995 C C . ASP C 1 133 ? 24.762 -0.581 95.299 1.00 53.11 133 ASP C C 1
ATOM 4996 O O . ASP C 1 133 ? 23.978 -0.492 94.353 1.00 50.97 133 ASP C O 1
ATOM 5001 N N . SER C 1 134 ? 24.907 -1.678 96.031 1.00 52.04 134 SER C N 1
ATOM 5002 C CA . SER C 1 134 ? 24.159 -2.890 95.762 1.00 55.15 134 SER C CA 1
ATOM 5003 C C . SER C 1 134 ? 23.897 -3.604 97.085 1.00 55.51 134 SER C C 1
ATOM 5004 O O . SER C 1 134 ? 24.266 -3.103 98.148 1.00 52.76 134 SER C O 1
ATOM 5007 N N . CYS C 1 135 ? 23.265 -4.771 97.015 1.00 58.96 135 CYS C N 1
ATOM 5008 C CA . CYS C 1 135 ? 22.948 -5.552 98.211 1.00 60.89 135 CYS C CA 1
ATOM 5009 C C . CYS C 1 135 ? 22.753 -7.031 97.844 1.00 57.64 135 CYS C C 1
ATOM 5010 O O . CYS C 1 135 ? 22.894 -7.419 96.682 1.00 48.80 135 CYS C O 1
ATOM 5013 N N . HIS C 1 136 ? 22.412 -7.847 98.835 1.00 49.16 136 HIS C N 1
ATOM 5014 C CA . HIS C 1 136 ? 22.205 -9.269 98.607 1.00 58.71 136 HIS C CA 1
ATOM 5015 C C . HIS C 1 136 ? 20.949 -9.764 99.312 1.00 61.27 136 HIS C C 1
ATOM 5016 O O . HIS C 1 136 ? 20.582 -9.240 100.361 1.00 58.03 136 HIS C O 1
ATOM 5023 N N . SER C 1 137 ? 20.287 -10.763 98.733 1.00 56.56 137 SER C N 1
ATOM 5024 C CA . SER C 1 137 ? 19.078 -11.300 99.341 1.00 56.37 137 SER C CA 1
ATOM 5025 C C . SER C 1 137 ? 19.373 -11.794 100.743 1.00 57.73 137 SER C C 1
ATOM 5026 O O . SER C 1 137 ? 18.508 -11.759 101.621 1.00 63.86 137 SER C O 1
ATOM 5029 N N . GLY C 1 138 ? 20.598 -12.258 100.952 1.00 55.31 138 GLY C N 1
ATOM 5030 C CA . GLY C 1 138 ? 20.970 -12.775 102.257 1.00 58.21 138 GLY C CA 1
ATOM 5031 C C . GLY C 1 138 ? 20.186 -14.036 102.557 1.00 60.45 138 GLY C C 1
ATOM 5032 O O . GLY C 1 138 ? 19.898 -14.828 101.653 1.00 66.76 138 GLY C O 1
ATOM 5033 N N . THR C 1 139 ? 19.826 -14.222 103.823 1.00 62.45 139 THR C N 1
ATOM 5034 C CA . THR C 1 139 ? 19.066 -15.396 104.241 1.00 66.38 139 THR C CA 1
ATOM 5035 C C . THR C 1 139 ? 17.570 -15.090 104.383 1.00 69.13 139 THR C C 1
ATOM 5036 O O . THR C 1 139 ? 17.132 -13.946 104.206 1.00 71.40 139 THR C O 1
ATOM 5040 N N . VAL C 1 140 ? 16.788 -16.120 104.691 1.00 68.23 140 VAL C N 1
ATOM 5041 C CA . VAL C 1 140 ? 15.351 -15.953 104.848 1.00 65.75 140 VAL C CA 1
ATOM 5042 C C . VAL C 1 140 ? 15.023 -14.923 105.934 1.00 64.00 140 VAL C C 1
ATOM 5043 O O . VAL C 1 140 ? 14.002 -14.243 105.862 1.00 61.25 140 VAL C O 1
ATOM 5047 N N . VAL C 1 141 ? 15.898 -14.784 106.925 1.00 63.01 141 VAL C N 1
ATOM 5048 C CA . VAL C 1 141 ? 15.647 -13.824 108.000 1.00 68.48 141 VAL C CA 1
ATOM 5049 C C . VAL C 1 141 ? 15.565 -12.390 107.470 1.00 64.67 141 VAL C C 1
ATOM 5050 O O . VAL C 1 141 ? 14.763 -11.587 107.951 1.00 62.82 141 VAL C O 1
ATOM 5054 N N . LYS C 1 142 ? 16.398 -12.072 106.480 1.00 61.85 142 LYS C N 1
ATOM 5055 C CA . LYS C 1 142 ? 16.385 -10.735 105.890 1.00 59.44 142 LYS C CA 1
ATOM 5056 C C . LYS C 1 142 ? 15.083 -10.584 105.124 1.00 50.17 142 LYS C C 1
ATOM 5057 O O . LYS C 1 142 ? 14.428 -9.548 105.182 1.00 49.55 142 LYS C O 1
ATOM 5071 N N . ALA C 1 144 ? 12.439 -12.076 105.761 1.00 56.27 144 ALA C N 1
ATOM 5072 C CA . ALA C 1 144 ? 11.414 -12.015 106.791 1.00 55.22 144 ALA C CA 1
ATOM 5073 C C . ALA C 1 144 ? 11.164 -10.587 107.233 1.00 57.67 144 ALA C C 1
ATOM 5074 O O . ALA C 1 144 ? 10.035 -10.098 107.188 1.00 56.81 144 ALA C O 1
ATOM 5076 N N . TYR C 1 145 ? 12.228 -9.920 107.667 1.00 60.87 145 TYR C N 1
ATOM 5077 C CA . TYR C 1 145 ? 12.132 -8.535 108.122 1.00 61.15 145 TYR C CA 1
ATOM 5078 C C . TYR C 1 145 ? 11.617 -7.575 107.055 1.00 66.92 145 TYR C C 1
ATOM 5079 O O . TYR C 1 145 ? 10.864 -6.654 107.360 1.00 72.81 145 TYR C O 1
ATOM 5088 N N . TYR C 1 146 ? 12.035 -7.781 105.807 1.00 74.01 146 TYR C N 1
ATOM 5089 C CA . TYR C 1 146 ? 11.608 -6.919 104.699 1.00 76.96 146 TYR C CA 1
ATOM 5090 C C . TYR C 1 146 ? 10.282 -7.346 104.078 1.00 81.33 146 TYR C C 1
ATOM 5091 O O . TYR C 1 146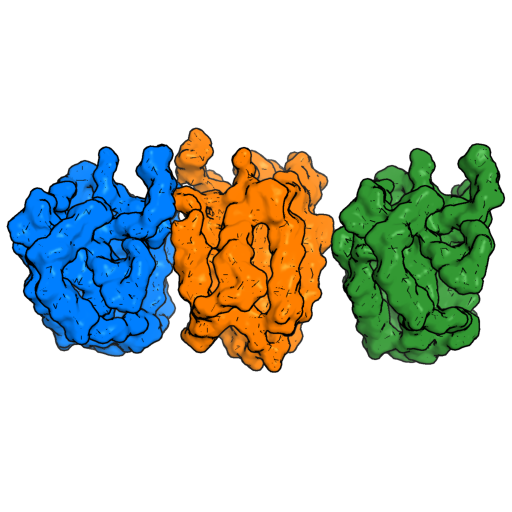 ? 9.823 -6.749 103.102 1.00 84.88 146 TYR C O 1
ATOM 5100 N N . ASN C 1 147 ? 9.683 -8.383 104.664 1.00 86.51 147 ASN C N 1
ATOM 5101 C CA . ASN C 1 147 ? 8.408 -8.947 104.218 1.00 84.09 147 ASN C CA 1
ATOM 5102 C C . ASN C 1 147 ? 7.243 -8.386 105.030 1.00 82.63 147 ASN C C 1
ATOM 5103 O O . ASN C 1 147 ? 7.250 -8.440 106.263 1.00 80.88 147 ASN C O 1
ATOM 5108 N N . ILE C 1 162 ? 9.474 1.198 94.584 1.00 56.75 162 ILE C N 1
ATOM 5109 C CA . ILE C 1 162 ? 10.177 0.834 95.814 1.00 61.69 162 ILE C CA 1
ATOM 5110 C C . ILE C 1 162 ? 11.141 -0.336 95.576 1.00 61.91 162 ILE C C 1
ATOM 5111 O O . ILE C 1 162 ? 11.230 -1.241 96.412 1.00 62.30 162 ILE C O 1
ATOM 5116 N N . ARG C 1 163 ? 11.856 -0.317 94.447 1.00 57.12 163 ARG C N 1
ATOM 5117 C CA . ARG C 1 163 ? 12.807 -1.387 94.091 1.00 50.23 163 ARG C CA 1
ATOM 5118 C C . ARG C 1 163 ? 13.997 -1.555 95.043 1.00 53.61 163 ARG C C 1
ATOM 5119 O O . ARG C 1 163 ? 14.369 -0.635 95.777 1.00 51.70 163 ARG C O 1
ATOM 5127 N N . TYR C 1 164 ? 14.588 -2.747 95.004 1.00 52.29 164 TYR C N 1
ATOM 5128 C CA . TYR C 1 164 ? 15.773 -3.082 95.796 1.00 51.59 164 TYR C CA 1
ATOM 5129 C C . TYR C 1 164 ? 16.762 -3.722 94.837 1.00 48.40 164 TYR C C 1
ATOM 5130 O O . TYR C 1 164 ? 16.359 -4.399 93.890 1.00 45.06 164 TYR C O 1
ATOM 5139 N N . ARG C 1 165 ? 18.051 -3.506 95.085 1.00 41.50 165 ARG C N 1
ATOM 5140 C CA . ARG C 1 165 ? 19.082 -4.028 94.209 1.00 42.98 165 ARG C CA 1
ATOM 5141 C C . ARG C 1 165 ? 19.591 -5.429 94.556 1.00 45.37 165 ARG C C 1
ATOM 5142 O O . ARG C 1 165 ? 20.790 -5.689 94.582 1.00 48.20 165 ARG C O 1
ATOM 5150 N N . ALA C 1 166 ? 18.659 -6.337 94.793 1.00 43.21 166 ALA C N 1
ATOM 5151 C CA . ALA C 1 166 ? 18.998 -7.705 95.112 1.00 43.47 166 ALA C CA 1
ATOM 5152 C C . ALA C 1 166 ? 18.184 -8.635 94.216 1.00 51.30 166 ALA C C 1
ATOM 5153 O O . ALA C 1 166 ? 16.968 -8.466 94.050 1.00 45.45 166 ALA C O 1
ATOM 5163 N N . PRO C 1 168 ? 16.035 -11.657 93.272 1.00 53.44 168 PRO C N 1
ATOM 5164 C CA . PRO C 1 168 ? 15.156 -12.501 94.090 1.00 60.18 168 PRO C CA 1
ATOM 5165 C C . PRO C 1 168 ? 15.665 -13.952 94.163 1.00 62.24 168 PRO C C 1
ATOM 5166 O O . PRO C 1 168 ? 16.156 -14.507 93.178 1.00 59.40 168 PRO C O 1
ATOM 5170 N N . GLN C 1 169 ? 15.557 -14.552 95.344 1.00 60.75 169 GLN C N 1
ATOM 5171 C CA . GLN C 1 169 ? 16.025 -15.908 95.550 1.00 58.29 169 GLN C CA 1
ATOM 5172 C C . GLN C 1 169 ? 15.535 -16.901 94.516 1.00 57.48 169 GLN C C 1
ATOM 5173 O O . GLN C 1 169 ? 16.280 -17.786 94.108 1.00 58.24 169 GLN C O 1
ATOM 5179 N N . SER C 1 170 ? 14.291 -16.769 94.084 1.00 52.52 170 SER C N 1
ATOM 5180 C CA . SER C 1 170 ? 13.776 -17.698 93.096 1.00 54.98 170 SER C CA 1
ATOM 5181 C C . SER C 1 170 ? 14.597 -17.644 91.821 1.00 49.58 170 SER C C 1
ATOM 5182 O O . SER C 1 170 ? 14.992 -18.678 91.290 1.00 54.98 170 SER C O 1
ATOM 5185 N N . VAL C 1 171 ? 14.852 -16.431 91.340 1.00 51.33 171 VAL C N 1
ATOM 5186 C CA . VAL C 1 171 ? 15.651 -16.216 90.132 1.00 52.30 171 VAL C CA 1
ATOM 5187 C C . VAL C 1 171 ? 17.087 -16.714 90.337 1.00 52.54 171 VAL C C 1
ATOM 5188 O O . VAL C 1 171 ? 17.695 -17.287 89.435 1.00 52.51 171 VAL C O 1
ATOM 5192 N N . ALA C 1 172 ? 17.623 -16.489 91.528 1.00 49.06 172 ALA C N 1
ATOM 5193 C CA . ALA C 1 172 ? 18.976 -16.920 91.829 1.00 57.71 172 ALA C CA 1
ATOM 5194 C C . ALA C 1 172 ? 19.155 -18.410 91.587 1.00 60.38 172 ALA C C 1
ATOM 5195 O O . ALA C 1 172 ? 20.131 -18.833 90.965 1.00 67.23 172 ALA C O 1
ATOM 5205 N N . ARG C 1 174 ? 16.943 -20.436 89.941 1.00 62.17 174 ARG C N 1
ATOM 5206 C CA . ARG C 1 174 ? 16.554 -20.738 88.569 1.00 53.52 174 ARG C CA 1
ATOM 5207 C C . ARG C 1 174 ? 17.744 -20.457 87.630 1.00 55.16 174 ARG C C 1
ATOM 5208 O O . ARG C 1 174 ? 18.036 -21.253 86.727 1.00 42.33 174 ARG C O 1
ATOM 5216 N N . THR C 1 175 ? 18.433 -19.335 87.860 1.00 42.51 175 THR C N 1
ATOM 5217 C CA . THR C 1 175 ? 19.593 -18.960 87.048 1.00 46.15 175 THR C CA 1
ATOM 5218 C C . THR C 1 175 ? 20.694 -20.004 87.196 1.00 42.26 175 THR C C 1
ATOM 5219 O O . THR C 1 175 ? 21.360 -20.380 86.228 1.00 39.92 175 THR C O 1
ATOM 5223 N N . TYR C 1 176 ? 20.878 -20.478 88.418 1.00 45.32 176 TYR C N 1
ATOM 5224 C CA . TYR C 1 176 ? 21.883 -21.490 88.661 1.00 47.97 176 TYR C CA 1
ATOM 5225 C C . TYR C 1 176 ? 21.540 -22.762 87.876 1.00 50.57 176 TYR C C 1
ATOM 5226 O O . TYR C 1 176 ? 22.347 -23.250 87.085 1.00 48.39 176 TYR C O 1
ATOM 5235 N N . ARG C 1 177 ? 20.334 -23.281 88.081 1.00 50.88 177 ARG C N 1
ATOM 5236 C CA . ARG C 1 177 ? 19.904 -24.492 87.401 1.00 52.99 177 ARG C CA 1
ATOM 5237 C C . ARG C 1 177 ? 20.064 -24.397 85.896 1.00 53.51 177 ARG C C 1
ATOM 5238 O O . ARG C 1 177 ? 20.535 -25.334 85.264 1.00 58.17 177 ARG C O 1
ATOM 5246 N N . ALA C 1 178 ? 19.683 -23.261 85.326 1.00 58.43 178 ALA C N 1
ATOM 5247 C CA . ALA C 1 178 ? 19.760 -23.055 83.881 1.00 55.10 178 ALA C CA 1
ATOM 5248 C C . ALA C 1 178 ? 21.191 -22.935 83.379 1.00 54.19 178 ALA C C 1
ATOM 5249 O O . ALA C 1 178 ? 21.436 -22.940 82.172 1.00 47.66 178 ALA C O 1
ATOM 5251 N N . ASN C 1 179 ? 22.132 -22.820 84.308 1.00 49.00 179 ASN C N 1
ATOM 5252 C CA . ASN C 1 179 ? 23.535 -22.694 83.952 1.00 53.35 179 ASN C CA 1
ATOM 5253 C C . ASN C 1 179 ? 24.410 -23.504 84.918 1.00 61.14 179 ASN C C 1
ATOM 5254 O O . ASN C 1 179 ? 25.470 -23.045 85.358 1.00 58.56 179 ASN C O 1
ATOM 5259 N N . ARG C 1 180 ? 23.955 -24.716 85.238 1.00 66.88 180 ARG C N 1
ATOM 5260 C CA . ARG C 1 180 ? 24.673 -25.624 86.147 1.00 72.91 180 ARG C CA 1
ATOM 5261 C C . ARG C 1 180 ? 26.178 -25.747 85.892 1.00 70.50 180 ARG C C 1
ATOM 5262 O O . ARG C 1 180 ? 27.003 -25.447 86.764 1.00 64.98 180 ARG C O 1
ATOM 5270 N N . GLU C 1 181 ? 26.527 -26.213 84.698 1.00 66.99 181 GLU C N 1
ATOM 5271 C CA . GLU C 1 181 ? 27.924 -26.405 84.332 1.00 68.95 181 GLU C CA 1
ATOM 5272 C C . GLU C 1 181 ? 28.717 -25.101 84.398 1.00 64.04 181 GLU C C 1
ATOM 5273 O O . GLU C 1 181 ? 29.844 -25.076 84.896 1.00 65.56 181 GLU C O 1
ATOM 5279 N N . PHE C 1 182 ? 28.125 -24.017 83.915 1.00 62.20 182 PHE C N 1
ATOM 5280 C CA . PHE C 1 182 ? 28.803 -22.726 83.925 1.00 65.46 182 PHE C CA 1
ATOM 5281 C C . PHE C 1 182 ? 29.271 -22.280 85.319 1.00 64.16 182 PHE C C 1
ATOM 5282 O O . PHE C 1 182 ? 30.452 -22.018 85.521 1.00 62.87 182 PHE C O 1
ATOM 5290 N N . TYR C 1 183 ? 28.353 -22.202 86.278 1.00 61.56 183 TYR C N 1
ATOM 5291 C CA . TYR C 1 183 ? 28.712 -21.780 87.624 1.00 55.73 183 TYR C CA 1
ATOM 5292 C C . TYR C 1 183 ? 29.498 -22.826 88.392 1.00 57.39 183 TYR C C 1
ATOM 5293 O O . TYR C 1 183 ? 30.336 -22.492 89.225 1.00 57.02 183 TYR C O 1
ATOM 5302 N N . ASP C 1 184 ? 29.238 -24.096 88.122 1.00 60.84 184 ASP C N 1
ATOM 5303 C CA . ASP C 1 184 ? 29.975 -25.129 88.827 1.00 68.96 184 ASP C CA 1
ATOM 5304 C C . ASP C 1 184 ? 31.441 -25.050 88.449 1.00 63.75 184 ASP C C 1
ATOM 5305 O O . ASP C 1 184 ? 32.312 -25.254 89.290 1.00 68.68 184 ASP C O 1
ATOM 5310 N N . THR C 1 185 ? 31.716 -24.738 87.188 1.00 60.45 185 THR C N 1
ATOM 5311 C CA . THR C 1 185 ? 33.098 -24.624 86.735 1.00 62.69 185 THR C CA 1
ATOM 5312 C C . THR C 1 185 ? 33.777 -23.453 87.429 1.00 57.11 185 THR C C 1
ATOM 5313 O O . THR C 1 185 ? 34.892 -23.569 87.931 1.00 61.95 185 THR C O 1
ATOM 5317 N N . ILE C 1 186 ? 33.083 -22.325 87.452 1.00 55.58 186 ILE C N 1
ATOM 5318 C CA . ILE C 1 186 ? 33.590 -21.127 88.088 1.00 61.66 186 ILE C CA 1
ATOM 5319 C C . ILE C 1 186 ? 33.900 -21.350 89.564 1.00 63.30 186 ILE C C 1
ATOM 5320 O O . ILE C 1 186 ? 34.989 -21.024 90.023 1.00 66.34 186 ILE C O 1
ATOM 5325 N N . GLN C 1 187 ? 32.941 -21.878 90.317 1.00 68.14 187 GLN C N 1
ATOM 5326 C CA . GLN C 1 187 ? 33.155 -22.112 91.746 1.00 75.73 187 GLN C CA 1
ATOM 5327 C C . GLN C 1 187 ? 34.271 -23.138 91.983 1.00 78.93 187 GLN C C 1
ATOM 5328 O O . GLN C 1 187 ? 35.036 -23.024 92.945 1.00 70.67 187 GLN C O 1
ATOM 5334 N N . GLN C 1 188 ? 34.357 -24.121 91.085 1.00 77.35 188 GLN C N 1
ATOM 5335 C CA . GLN C 1 188 ? 35.346 -25.196 91.159 1.00 83.18 188 GLN C CA 1
ATOM 5336 C C . GLN C 1 188 ? 36.755 -24.758 90.778 1.00 81.64 188 GLN C C 1
ATOM 5337 O O . GLN C 1 188 ? 37.643 -25.591 90.580 1.00 72.42 188 GLN C O 1
ATOM 5343 N N . LYS C 1 189 ? 36.959 -23.448 90.681 1.00 86.08 189 LYS C N 1
ATOM 5344 C CA . LYS C 1 189 ? 38.263 -22.911 90.316 1.00 85.39 189 LYS C CA 1
ATOM 5345 C C . LYS C 1 189 ? 38.524 -21.532 90.917 1.00 81.23 189 LYS C C 1
ATOM 5346 O O . LYS C 1 189 ? 39.049 -20.648 90.247 1.00 78.71 189 LYS C O 1
ATOM 5352 N N . THR C 1 190 ? 38.171 -21.352 92.184 1.00 82.69 190 THR C N 1
ATOM 5353 C CA . THR C 1 190 ? 38.388 -20.068 92.839 1.00 84.15 190 THR C CA 1
ATOM 5354 C C . THR C 1 190 ? 38.649 -20.292 94.321 1.00 82.62 190 THR C C 1
ATOM 5355 O O . THR C 1 190 ? 37.878 -20.975 94.985 1.00 85.16 190 THR C O 1
ATOM 5359 N N . LYS C 1 191 ? 39.730 -19.714 94.836 1.00 82.62 191 LYS C N 1
ATOM 5360 C CA . LYS C 1 191 ? 40.073 -19.862 96.245 1.00 86.32 191 LYS C CA 1
ATOM 5361 C C . LYS C 1 191 ? 39.538 -18.694 97.075 1.00 88.84 191 LYS C C 1
ATOM 5362 O O . LYS C 1 191 ? 39.630 -17.535 96.662 1.00 92.78 191 LYS C O 1
ATOM 5368 N N . LYS C 1 192 ? 38.987 -19.019 98.245 1.00 89.78 192 LYS C N 1
ATOM 5369 C CA . LYS C 1 192 ? 38.418 -18.040 99.177 1.00 91.66 192 LYS C CA 1
ATOM 5370 C C . LYS C 1 192 ? 39.462 -17.068 99.728 1.00 91.58 192 LYS C C 1
ATOM 5371 O O . LYS C 1 192 ? 39.628 -16.943 100.943 1.00 89.36 192 LY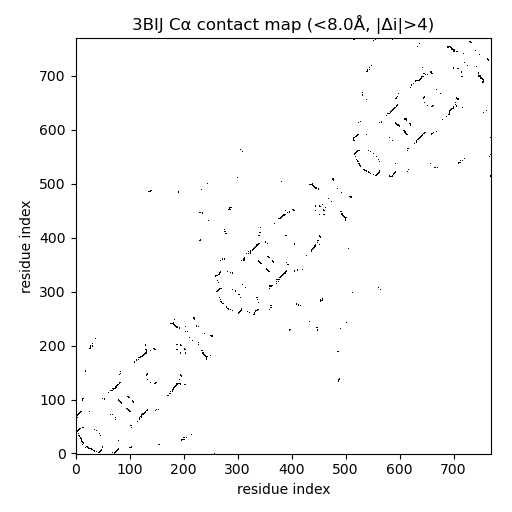S C O 1
ATOM 5377 N N . VAL C 1 193 ? 40.156 -16.378 98.833 1.00 87.84 193 VAL C N 1
ATOM 5378 C CA . VAL C 1 193 ? 41.172 -15.418 99.231 1.00 84.08 193 VAL C CA 1
ATOM 5379 C C . VAL C 1 193 ? 40.601 -14.360 100.174 1.00 81.76 193 VAL C C 1
ATOM 5380 O O . VAL C 1 193 ? 39.625 -13.690 99.848 1.00 85.54 193 VAL C O 1
ATOM 5384 N N . ASP C 1 194 ? 41.215 -14.227 101.347 1.00 75.68 194 ASP C N 1
ATOM 5385 C CA . ASP C 1 194 ? 40.786 -13.267 102.359 1.00 74.39 194 ASP C CA 1
ATOM 5386 C C . ASP C 1 194 ? 41.342 -11.874 102.056 1.00 73.09 194 ASP C C 1
ATOM 5387 O O . ASP C 1 194 ? 42.557 -11.675 101.953 1.00 64.23 194 ASP C O 1
ATOM 5392 N N . LEU C 1 195 ? 40.429 -10.919 101.912 1.00 73.31 195 LEU C N 1
ATOM 5393 C CA . LEU C 1 195 ? 40.771 -9.536 101.609 1.00 72.46 195 LEU C CA 1
ATOM 5394 C C . LEU C 1 195 ? 41.701 -8.885 102.629 1.00 69.34 195 LEU C C 1
ATOM 5395 O O . LEU C 1 195 ? 42.398 -7.920 102.309 1.00 71.30 195 LEU C O 1
ATOM 5400 N N . ALA C 1 196 ? 41.709 -9.387 103.857 1.00 67.82 196 ALA C N 1
ATOM 5401 C CA . ALA C 1 196 ? 42.582 -8.805 104.876 1.00 70.49 196 ALA C CA 1
ATOM 5402 C C . ALA C 1 196 ? 44.026 -9.186 104.576 1.00 65.63 196 ALA C C 1
ATOM 5403 O O . ALA C 1 196 ? 44.955 -8.571 105.095 1.00 63.24 196 ALA C O 1
ATOM 5405 N N . ASP C 1 197 ? 44.196 -10.200 103.726 1.00 70.66 197 ASP C N 1
ATOM 5406 C CA . ASP C 1 197 ? 45.519 -10.685 103.320 1.00 76.07 197 ASP C CA 1
ATOM 5407 C C . ASP C 1 197 ? 45.872 -10.255 101.900 1.00 74.87 197 ASP C C 1
ATOM 5408 O O . ASP C 1 197 ? 46.332 -11.073 101.095 1.00 69.32 197 ASP C O 1
ATOM 5413 N N . VAL C 1 198 ? 45.661 -8.979 101.597 1.00 71.35 198 VAL C N 1
ATOM 5414 C CA . VAL C 1 198 ? 45.954 -8.459 100.270 1.00 70.65 198 VAL C CA 1
ATOM 5415 C C . VAL C 1 198 ? 46.977 -7.339 100.385 1.00 70.62 198 VAL C C 1
ATOM 5416 O O . VAL C 1 198 ? 47.018 -6.633 101.392 1.00 74.93 198 VAL C O 1
ATOM 5420 N N . LYS C 1 199 ? 47.800 -7.198 99.347 1.00 66.99 199 LYS C N 1
ATOM 5421 C CA . LYS C 1 199 ? 48.863 -6.194 99.280 1.00 61.97 199 LYS C CA 1
ATOM 5422 C C . LYS C 1 199 ? 48.337 -4.763 99.333 1.00 57.92 199 LYS C C 1
ATOM 5423 O O . LYS C 1 199 ? 48.722 -3.964 100.195 1.00 53.62 199 LYS C O 1
ATOM 5429 N N . ALA C 1 200 ? 47.456 -4.448 98.392 1.00 56.19 200 ALA C N 1
ATOM 5430 C CA . ALA C 1 200 ? 46.873 -3.116 98.292 1.00 50.02 200 ALA C CA 1
ATOM 5431 C C . ALA C 1 200 ? 46.022 -2.753 99.488 1.00 48.65 200 ALA C C 1
ATOM 5432 O O . ALA C 1 200 ? 45.569 -3.617 100.226 1.00 51.84 200 ALA C O 1
ATOM 5434 N N . SER C 1 201 ? 45.809 -1.463 99.685 1.00 53.61 201 SER C N 1
ATOM 5435 C CA . SER C 1 201 ? 44.965 -1.025 100.780 1.00 51.84 201 SER C CA 1
ATOM 5436 C C . SER C 1 201 ? 43.582 -0.762 100.174 1.00 50.58 201 SER C C 1
ATOM 5437 O O . SER C 1 201 ? 43.374 0.191 99.418 1.00 43.23 201 SER C O 1
ATOM 5440 N N . ILE C 1 202 ? 42.654 -1.644 100.514 1.00 46.22 202 ILE C N 1
ATOM 5441 C CA . ILE C 1 202 ? 41.284 -1.601 100.037 1.00 51.19 202 ILE C CA 1
ATOM 5442 C C . ILE C 1 202 ? 40.319 -0.869 100.980 1.00 52.79 202 ILE C C 1
ATOM 5443 O O . ILE C 1 202 ? 40.291 -1.141 102.183 1.00 46.53 202 ILE C O 1
ATOM 5448 N N . LEU C 1 203 ? 39.532 0.054 100.427 1.00 47.95 203 LEU C N 1
ATOM 5449 C CA . LEU C 1 203 ? 38.527 0.796 101.200 1.00 44.57 203 LEU C CA 1
ATOM 5450 C C . LEU C 1 203 ? 37.176 0.705 100.496 1.00 50.66 203 LEU C C 1
ATOM 5451 O O . LEU C 1 203 ? 36.906 1.459 99.547 1.00 39.88 203 LEU C O 1
ATOM 5456 N N . LEU C 1 204 ? 36.337 -0.227 100.954 1.00 49.76 204 LEU C N 1
ATOM 5457 C CA . LEU C 1 204 ? 35.014 -0.398 100.371 1.00 46.31 204 LEU C CA 1
ATOM 5458 C C . LEU C 1 204 ? 33.905 0.288 101.143 1.00 45.82 204 LEU C C 1
ATOM 5459 O O . LEU C 1 204 ? 33.782 0.168 102.356 1.00 43.28 204 LEU C O 1
ATOM 5464 N N . ILE C 1 205 ? 33.116 1.042 100.402 1.00 43.84 205 ILE C N 1
ATOM 5465 C CA . ILE C 1 205 ? 31.976 1.755 100.945 1.00 41.89 205 ILE C CA 1
ATOM 5466 C C . ILE C 1 205 ? 30.764 1.231 100.173 1.00 41.37 205 ILE C C 1
ATOM 5467 O O . ILE C 1 205 ? 30.614 1.495 98.977 1.00 43.46 205 ILE C O 1
ATOM 5472 N N . SER C 1 206 ? 29.919 0.465 100.853 1.00 44.26 206 SER C N 1
ATOM 5473 C CA . SER C 1 206 ? 28.733 -0.099 100.224 1.00 46.20 206 SER C CA 1
ATOM 5474 C C . SER C 1 206 ? 27.480 0.706 100.595 1.00 47.35 206 SER C C 1
ATOM 5475 O O . SER C 1 206 ? 27.480 1.486 101.559 1.00 37.08 206 SER C O 1
ATOM 5478 N N . GLY C 1 207 ? 26.411 0.496 99.832 1.00 45.39 207 GLY C N 1
ATOM 5479 C CA . GLY C 1 207 ? 25.176 1.215 100.066 1.00 32.82 207 GLY C CA 1
ATOM 5480 C C . GLY C 1 207 ? 24.403 0.822 101.298 1.00 36.63 207 GLY C C 1
ATOM 5481 O O . GLY C 1 207 ? 23.561 1.590 101.757 1.00 40.33 207 GLY C O 1
ATOM 5482 N N . CYS C 1 208 ? 24.666 -0.358 101.845 1.00 40.23 208 CYS C N 1
ATOM 5483 C CA . CYS C 1 208 ? 23.942 -0.782 103.037 1.00 43.32 208 CYS C CA 1
ATOM 5484 C C . CYS C 1 208 ? 24.681 -1.861 103.823 1.00 45.42 208 CYS C C 1
ATOM 5485 O O . CYS C 1 208 ? 25.734 -2.329 103.397 1.00 43.66 208 CYS C O 1
ATOM 5488 N N . GLN C 1 209 ? 24.106 -2.245 104.966 1.00 49.43 209 GLN C N 1
ATOM 5489 C CA . GLN C 1 209 ? 24.658 -3.271 105.846 1.00 39.38 209 GLN C CA 1
ATOM 5490 C C . GLN C 1 209 ? 24.220 -4.627 105.320 1.00 46.40 209 GLN C C 1
ATOM 5491 O O . GLN C 1 209 ? 23.287 -4.707 104.513 1.00 41.52 209 GLN C O 1
ATOM 5497 N N . ASP C 1 210 ? 24.894 -5.683 105.788 1.00 49.09 210 ASP C N 1
ATOM 5498 C CA . ASP C 1 210 ? 24.593 -7.066 105.404 1.00 47.02 210 ASP C CA 1
ATOM 5499 C C . ASP C 1 210 ? 23.186 -7.520 105.767 1.00 46.12 210 ASP C C 1
ATOM 5500 O O . ASP C 1 210 ? 22.680 -8.480 105.193 1.00 50.60 210 ASP C O 1
ATOM 5505 N N . ASN C 1 211 ? 22.569 -6.837 106.727 1.00 46.07 211 ASN C N 1
ATOM 5506 C CA . ASN C 1 211 ? 21.227 -7.177 107.134 1.00 43.84 211 ASN C CA 1
ATOM 5507 C C . ASN C 1 211 ? 20.236 -6.177 106.559 1.00 45.89 211 ASN C C 1
ATOM 5508 O O . ASN C 1 211 ? 19.080 -6.118 106.983 1.00 53.21 211 ASN C O 1
ATOM 5513 N N . GLN C 1 212 ? 20.676 -5.373 105.602 1.00 46.73 212 GLN C N 1
ATOM 5514 C CA . GLN C 1 212 ? 19.768 -4.408 104.989 1.00 43.08 212 GLN C CA 1
ATOM 5515 C C . GLN C 1 212 ? 19.738 -4.585 103.486 1.00 38.77 212 GLN C C 1
ATOM 5516 O O . GLN C 1 212 ? 20.441 -5.430 102.944 1.00 37.79 212 GLN C O 1
ATOM 5522 N N . LEU C 1 213 ? 18.903 -3.794 102.822 1.00 45.71 213 LEU C N 1
ATOM 5523 C CA . LEU C 1 213 ? 18.780 -3.824 101.370 1.00 40.13 213 LEU C CA 1
ATOM 5524 C C . LEU C 1 213 ? 19.026 -2.405 100.868 1.00 42.00 213 LEU C C 1
ATOM 5525 O O . LEU C 1 213 ? 18.781 -1.440 101.591 1.00 50.70 213 LEU C O 1
ATOM 5530 N N . SER C 1 214 ? 19.508 -2.281 99.638 1.00 39.72 214 SER C N 1
ATOM 5531 C CA . SER C 1 214 ? 19.773 -0.975 99.055 1.00 39.49 214 SER C CA 1
ATOM 5532 C C . SER C 1 214 ? 18.644 -0.579 98.120 1.00 51.15 214 SER C C 1
ATOM 5533 O O . SER C 1 214 ? 18.264 -1.332 97.216 1.00 55.78 214 SER C O 1
ATOM 5536 N N . GLN C 1 215 ? 18.120 0.622 98.324 1.00 51.43 215 GLN C N 1
ATOM 5537 C CA . GLN C 1 215 ? 17.013 1.090 97.517 1.00 49.14 215 GLN C CA 1
ATOM 5538 C C . GLN C 1 215 ? 17.422 1.695 96.174 1.00 49.03 215 GLN C C 1
ATOM 5539 O O . GLN C 1 215 ? 18.395 2.434 96.077 1.00 55.44 215 GLN C O 1
ATOM 5545 N N . ASP C 1 216 ? 16.675 1.350 95.135 1.00 47.77 216 ASP C N 1
ATOM 5546 C CA . ASP C 1 216 ? 16.927 1.867 93.801 1.00 53.29 216 ASP C CA 1
ATOM 5547 C C . ASP C 1 216 ? 15.969 3.030 93.587 1.00 59.74 216 ASP C C 1
ATOM 5548 O O . ASP C 1 216 ? 14.759 2.823 93.456 1.00 66.16 216 ASP C O 1
ATOM 5553 N N . GLY C 1 217 ? 16.497 4.250 93.571 1.00 58.07 217 GLY C N 1
ATOM 5554 C CA . GLY C 1 217 ? 15.647 5.411 93.362 1.00 57.59 217 GLY C CA 1
ATOM 5555 C C . GLY C 1 217 ? 15.275 5.541 91.895 1.00 53.26 217 GLY C C 1
ATOM 5556 O O . GLY C 1 217 ? 15.683 4.710 91.078 1.00 51.70 217 GLY C O 1
ATOM 5557 N N . ALA C 1 218 ? 14.518 6.577 91.551 1.00 47.22 218 ALA C N 1
ATOM 5558 C CA . ALA C 1 218 ? 14.114 6.771 90.162 1.00 49.72 218 ALA C CA 1
ATOM 5559 C C . ALA C 1 218 ? 15.190 7.451 89.320 1.00 48.94 218 ALA C C 1
ATOM 5560 O O . ALA C 1 218 ? 15.196 7.308 88.098 1.00 53.74 218 ALA C O 1
ATOM 5562 N N . PHE C 1 219 ? 16.104 8.177 89.966 1.00 53.06 219 PHE C N 1
ATOM 5563 C CA . PHE C 1 219 ? 17.172 8.868 89.236 1.00 56.62 219 PHE C CA 1
ATOM 5564 C C . PHE C 1 219 ? 18.602 8.544 89.665 1.00 50.77 219 PHE C C 1
ATOM 5565 O O . PHE C 1 219 ? 19.556 9.029 89.073 1.00 53.31 219 PHE C O 1
ATOM 5573 N N . ASN C 1 220 ? 18.725 7.732 90.705 1.00 56.12 220 ASN C N 1
ATOM 5574 C CA . ASN C 1 220 ? 19.996 7.234 91.230 1.00 58.14 220 ASN C CA 1
ATOM 5575 C C . ASN C 1 220 ? 19.704 6.523 92.540 1.00 59.53 220 ASN C C 1
ATOM 5576 O O . ASN C 1 220 ? 18.664 6.762 93.170 1.00 59.59 220 ASN C O 1
ATOM 5581 N N . GLY C 1 221 ? 20.601 5.623 92.930 1.00 48.73 221 GLY C N 1
ATOM 5582 C CA . GLY C 1 221 ? 20.392 4.869 94.148 1.00 43.98 221 GLY C CA 1
ATOM 5583 C C . GLY C 1 221 ? 20.193 5.772 95.336 1.00 44.00 221 GLY C C 1
ATOM 5584 O O . GLY C 1 221 ? 20.572 6.945 95.303 1.00 42.68 221 GLY C O 1
ATOM 5585 N N . ALA C 1 222 ? 19.579 5.250 96.387 1.00 43.73 222 ALA C N 1
ATOM 5586 C CA . ALA C 1 222 ? 19.376 6.063 97.580 1.00 49.72 222 ALA C CA 1
ATOM 5587 C C . ALA C 1 222 ? 20.754 6.491 98.087 1.00 48.61 222 ALA C C 1
ATOM 5588 O O . ALA C 1 222 ? 20.973 7.667 98.368 1.00 46.93 222 ALA C O 1
ATOM 5590 N N . PHE C 1 223 ? 21.678 5.532 98.185 1.00 41.91 223 PHE C N 1
ATOM 5591 C CA . PHE C 1 223 ? 23.030 5.817 98.657 1.00 44.01 223 PHE C CA 1
ATOM 5592 C C . PHE C 1 223 ? 23.745 6.810 97.748 1.00 43.51 223 PHE C C 1
ATOM 5593 O O . PHE C 1 223 ? 24.206 7.859 98.207 1.00 41.52 223 PHE C O 1
ATOM 5601 N N . THR C 1 224 ? 23.840 6.479 96.462 1.00 45.71 224 THR C N 1
ATOM 5602 C CA . THR C 1 224 ? 24.508 7.358 95.493 1.00 43.93 224 THR C CA 1
ATOM 5603 C C . THR C 1 224 ? 23.924 8.773 95.519 1.00 47.28 224 THR C C 1
ATOM 5604 O O . THR C 1 224 ? 24.663 9.758 95.502 1.00 53.83 224 THR C O 1
ATOM 5608 N N . GLY C 1 225 ? 22.600 8.870 95.579 1.00 43.36 225 GLY C N 1
ATOM 5609 C CA . GLY C 1 225 ? 21.960 10.169 95.630 1.00 47.90 225 GLY C CA 1
ATOM 5610 C C . GLY C 1 225 ? 22.464 11.018 96.787 1.00 49.84 225 GLY C C 1
ATOM 5611 O O . GLY C 1 225 ? 22.738 12.212 96.625 1.00 41.92 225 GLY C O 1
ATOM 5612 N N . GLN C 1 226 ? 22.576 10.417 97.968 1.00 42.89 226 GLN C N 1
ATOM 5613 C CA . GLN C 1 226 ? 23.067 11.175 99.110 1.00 48.35 226 GLN C CA 1
ATOM 5614 C C . GLN C 1 226 ? 24.572 11.420 99.017 1.00 49.99 226 GLN C C 1
ATOM 5615 O O . GLN C 1 226 ? 25.069 12.426 99.528 1.00 48.49 226 GLN C O 1
ATOM 5621 N N . LEU C 1 227 ? 25.290 10.508 98.363 1.00 38.70 227 LEU C N 1
ATOM 5622 C CA . LEU C 1 227 ? 26.715 10.680 98.201 1.00 34.87 227 LEU C CA 1
ATOM 5623 C C . LEU C 1 227 ? 26.890 11.966 97.393 1.00 45.72 227 LEU C C 1
ATOM 5624 O O . LEU C 1 227 ? 27.652 12.854 97.784 1.00 56.84 227 LEU C O 1
ATOM 5629 N N . LEU C 1 228 ? 26.163 12.093 96.287 1.00 48.22 228 LEU C N 1
ATOM 5630 C CA . LEU C 1 228 ? 26.257 13.299 95.460 1.00 47.04 228 LEU C CA 1
ATOM 5631 C C . LEU C 1 228 ? 25.805 14.548 96.215 1.00 45.46 228 LEU C C 1
ATOM 5632 O O . LEU C 1 228 ? 26.339 15.640 96.005 1.00 50.57 228 LEU C O 1
ATOM 5637 N N . ARG C 1 229 ? 24.836 14.398 97.109 1.00 47.09 229 ARG C N 1
ATOM 5638 C CA . ARG C 1 229 ? 24.352 15.559 97.843 1.00 52.52 229 ARG C CA 1
ATOM 5639 C C . ARG C 1 229 ? 25.380 16.128 98.825 1.00 53.17 229 ARG C C 1
ATOM 5640 O O . ARG C 1 229 ? 25.521 17.346 98.926 1.00 50.48 229 ARG C O 1
ATOM 5648 N N . VAL C 1 230 ? 26.105 15.265 99.538 1.00 52.36 230 VAL C N 1
ATOM 5649 C CA . VAL C 1 230 ? 27.113 15.759 100.478 1.00 54.34 230 VAL C CA 1
ATOM 5650 C C . VAL C 1 230 ? 28.362 16.184 99.717 1.00 47.15 230 VAL C C 1
ATOM 5651 O O . VAL C 1 230 ? 29.041 17.125 100.100 1.00 52.72 230 VAL C O 1
ATOM 5655 N N . TRP C 1 231 ? 28.668 15.490 98.638 1.00 44.48 231 TRP C N 1
ATOM 5656 C CA . TRP C 1 231 ? 29.831 15.863 97.863 1.00 52.46 231 TRP C CA 1
ATOM 5657 C C . TRP C 1 231 ? 29.601 17.259 97.276 1.00 57.84 231 TRP C C 1
ATOM 5658 O O . TRP C 1 231 ? 30.550 18.005 97.019 1.00 62.16 231 TRP C O 1
ATOM 5669 N N . LYS C 1 232 ? 28.331 17.602 97.079 1.00 55.60 232 LYS C N 1
ATOM 5670 C CA . LYS C 1 232 ? 27.917 18.896 96.532 1.00 55.30 232 LYS C CA 1
ATOM 5671 C C . LYS C 1 232 ? 28.773 19.461 95.394 1.00 59.46 232 LYS C C 1
ATOM 5672 O O . LYS C 1 232 ? 29.269 20.593 95.467 1.00 57.82 232 LYS C O 1
ATOM 5678 N N . ASN C 1 233 ? 28.943 18.668 94.341 1.00 66.12 233 ASN C N 1
ATOM 5679 C CA . ASN C 1 233 ? 29.707 19.098 93.173 1.00 70.49 233 ASN C CA 1
ATOM 5680 C C . ASN C 1 233 ? 31.127 19.525 93.493 1.00 69.34 233 ASN C C 1
ATOM 5681 O O . ASN C 1 233 ? 31.609 20.526 92.955 1.00 75.15 233 ASN C O 1
ATOM 5686 N N . GLY C 1 234 ? 31.792 18.777 94.370 1.00 64.64 234 GLY C N 1
ATOM 5687 C CA . GLY C 1 234 ? 33.167 19.093 94.720 1.00 55.63 234 GLY C CA 1
ATOM 5688 C C . GLY C 1 234 ? 33.393 20.162 95.784 1.00 53.14 234 GLY C C 1
ATOM 5689 O O . GLY C 1 234 ? 34.526 20.585 96.007 1.00 41.53 234 GLY C O 1
ATOM 5690 N N . LEU C 1 235 ? 32.333 20.608 96.446 1.00 44.26 235 LEU C N 1
ATOM 5691 C CA . LEU C 1 235 ? 32.483 21.617 97.483 1.00 47.00 235 LEU C CA 1
ATOM 5692 C C . LEU C 1 235 ? 32.696 20.995 98.863 1.00 53.48 235 LEU C C 1
ATOM 5693 O O . LEU C 1 235 ? 32.890 21.713 99.847 1.00 59.48 235 LEU C O 1
ATOM 5698 N N . TYR C 1 236 ? 32.664 19.667 98.940 1.00 56.00 236 TYR C N 1
ATOM 5699 C CA . TYR C 1 236 ? 32.842 18.989 100.221 1.00 57.29 236 TYR C CA 1
ATOM 5700 C C . TYR C 1 236 ? 34.276 19.034 100.729 1.00 52.86 236 TYR C C 1
ATOM 5701 O O . TYR C 1 236 ? 35.226 18.739 100.000 1.00 45.72 236 TYR C O 1
ATOM 5710 N N . LYS C 1 237 ? 34.412 19.407 101.995 1.00 52.87 237 LYS C N 1
ATOM 5711 C CA . LYS C 1 237 ? 35.714 19.488 102.648 1.00 58.05 237 LYS C CA 1
ATOM 5712 C C . LYS C 1 237 ? 35.742 18.422 103.740 1.00 48.75 237 LYS C C 1
ATOM 5713 O O . LYS C 1 237 ? 34.856 18.398 104.595 1.00 41.24 237 LYS C O 1
ATOM 5719 N N . GLY C 1 238 ? 36.738 17.540 103.709 1.00 45.01 238 GLY C N 1
ATOM 5720 C CA . GLY C 1 238 ? 36.821 16.505 104.727 1.00 48.10 238 GLY C CA 1
ATOM 5721 C C . GLY C 1 238 ? 37.511 15.228 104.294 1.00 46.13 238 GLY C C 1
ATOM 5722 O O . GLY C 1 238 ? 37.958 15.112 103.153 1.00 54.27 238 GLY C O 1
ATOM 5723 N N . SER C 1 239 ? 37.599 14.264 105.207 1.00 54.75 239 SER C N 1
ATOM 5724 C CA . SER C 1 239 ? 38.240 12.983 104.914 1.00 47.07 239 SER C CA 1
ATOM 5725 C C . SER C 1 239 ? 37.192 11.955 104.512 1.00 43.40 239 SER C C 1
ATOM 5726 O O . SER C 1 239 ? 35.994 12.245 104.515 1.00 42.56 239 SER C O 1
ATOM 5729 N N . TYR C 1 240 ? 37.645 10.753 104.174 1.00 35.10 240 TYR C N 1
ATOM 5730 C CA . TYR C 1 240 ? 36.718 9.696 103.792 1.00 43.34 240 TYR C CA 1
ATOM 5731 C C . TYR C 1 240 ? 35.792 9.343 104.950 1.00 46.82 240 TYR C C 1
ATOM 5732 O O . TYR C 1 240 ? 34.600 9.116 104.760 1.00 51.39 240 TYR C O 1
ATOM 5741 N N . ARG C 1 241 ? 36.339 9.286 106.157 1.00 48.83 241 ARG C N 1
ATOM 5742 C CA . ARG C 1 241 ? 35.523 8.950 107.301 1.00 42.50 241 ARG C CA 1
ATOM 5743 C C . ARG C 1 241 ? 34.445 9.995 107.476 1.00 47.83 241 ARG C C 1
ATOM 5744 O O . ARG C 1 241 ? 33.280 9.659 107.677 1.00 49.93 241 ARG C O 1
ATOM 5752 N N . SER C 1 242 ? 34.819 11.265 107.395 1.00 45.39 242 SER C N 1
ATOM 5753 C CA . SER C 1 242 ? 33.830 12.324 107.548 1.00 50.10 242 SER C CA 1
ATOM 5754 C C . SER C 1 242 ? 32.810 12.263 106.421 1.00 48.13 242 SER C C 1
ATOM 5755 O O . SER C 1 242 ? 31.626 12.518 106.622 1.00 38.04 242 SER C O 1
ATOM 5758 N N . PHE C 1 243 ? 33.285 11.934 105.231 1.00 45.51 243 PHE C N 1
ATOM 5759 C CA . PHE C 1 243 ? 32.417 11.851 104.076 1.00 51.35 243 PHE C CA 1
ATOM 5760 C C . PHE C 1 243 ? 31.337 10.813 104.376 1.00 54.62 243 PHE C C 1
ATOM 5761 O O . PHE C 1 243 ? 30.133 11.082 104.281 1.00 59.53 243 PHE C O 1
ATOM 5769 N N . HIS C 1 244 ? 31.790 9.629 104.763 1.00 54.79 244 HIS C N 1
ATOM 5770 C CA . HIS C 1 244 ? 30.914 8.529 105.107 1.00 46.57 244 HIS C CA 1
ATOM 5771 C C . HIS C 1 244 ? 29.934 8.928 106.226 1.00 51.25 244 HIS C C 1
ATOM 5772 O O . HIS C 1 244 ? 28.726 8.770 106.076 1.00 58.59 244 HIS C O 1
ATOM 5779 N N . LYS C 1 245 ? 30.447 9.456 107.334 1.00 47.25 245 LYS C N 1
ATOM 5780 C CA . LYS C 1 245 ? 29.586 9.853 108.449 1.00 54.94 245 LYS C CA 1
ATOM 5781 C C . LYS C 1 245 ? 28.518 10.880 108.055 1.00 57.87 245 LYS C C 1
ATOM 5782 O O . LYS C 1 245 ? 27.391 10.855 108.566 1.00 49.11 245 LYS C O 1
ATOM 5788 N N . ALA C 1 246 ? 28.874 11.780 107.142 1.00 56.39 246 ALA C N 1
ATOM 5789 C CA . ALA C 1 246 ? 27.946 12.812 106.684 1.00 57.99 246 ALA C CA 1
ATOM 5790 C C . ALA C 1 246 ? 26.825 12.204 105.834 1.00 59.18 246 ALA C C 1
ATOM 5791 O O . ALA C 1 246 ? 25.689 12.700 105.824 1.00 52.85 246 ALA C O 1
ATOM 5793 N N . ILE C 1 247 ? 27.143 11.135 105.115 1.00 51.21 247 ILE C N 1
ATOM 5794 C CA . ILE C 1 247 ? 26.140 10.484 104.294 1.00 45.25 247 ILE C CA 1
ATOM 5795 C C . ILE C 1 247 ? 25.184 9.687 105.172 1.00 43.61 247 ILE C C 1
ATOM 5796 O O . ILE C 1 247 ? 23.979 9.931 105.146 1.00 46.71 247 ILE C O 1
ATOM 5801 N N . VAL C 1 248 ? 25.712 8.757 105.961 1.00 45.10 248 VAL C N 1
ATOM 5802 C CA . VAL C 1 248 ? 24.855 7.948 106.817 1.00 43.07 248 VAL C CA 1
ATOM 5803 C C . VAL C 1 248 ? 23.936 8.819 107.655 1.00 40.93 248 VAL C C 1
ATOM 5804 O O . VAL C 1 248 ? 22.820 8.429 107.957 1.00 53.60 248 VAL C O 1
ATOM 5808 N N . ARG C 1 249 ? 24.391 10.008 108.019 1.00 51.71 249 ARG C N 1
ATOM 5809 C CA . ARG C 1 249 ? 23.577 10.898 108.837 1.00 53.53 249 ARG C CA 1
ATOM 5810 C C . ARG C 1 249 ? 22.265 11.256 108.142 1.00 54.49 249 ARG C C 1
ATOM 5811 O O . ARG C 1 249 ? 21.245 11.474 108.798 1.00 57.63 249 ARG C O 1
ATOM 5819 N N . ARG C 1 250 ? 22.300 11.294 106.812 1.00 46.14 250 ARG C N 1
ATOM 5820 C CA . ARG C 1 250 ? 21.136 11.650 105.999 1.00 52.01 250 ARG C CA 1
ATOM 5821 C C . ARG C 1 250 ? 20.266 10.457 105.592 1.00 54.81 250 ARG C C 1
ATOM 5822 O O . ARG C 1 250 ? 19.084 10.608 105.255 1.00 59.79 250 ARG C O 1
ATOM 5838 N N . PRO C 1 252 ? 18.195 6.802 105.818 1.00 36.98 252 PRO C N 1
ATOM 5839 C CA . PRO C 1 252 ? 17.185 6.233 106.713 1.00 31.38 252 PRO C CA 1
ATOM 5840 C C . PRO C 1 252 ? 17.788 5.066 107.506 1.00 42.53 252 PRO C C 1
ATOM 5841 O O . PRO C 1 252 ? 18.696 4.375 107.030 1.00 44.86 252 PRO C O 1
ATOM 5845 N N . PRO C 1 253 ? 17.274 4.815 108.716 1.00 46.11 253 PRO C N 1
ATOM 5846 C CA . PRO C 1 253 ? 17.788 3.728 109.558 1.00 49.91 253 PRO C CA 1
ATOM 5847 C C . PRO C 1 253 ? 17.737 2.324 108.965 1.00 49.60 253 PRO C C 1
ATOM 5848 O O . PRO C 1 253 ? 18.476 1.440 109.405 1.00 51.83 253 PRO C O 1
ATOM 5852 N N . ASP C 1 254 ? 16.890 2.125 107.957 1.00 50.06 254 ASP C N 1
ATOM 5853 C CA . ASP C 1 254 ? 16.758 0.813 107.314 1.00 52.97 254 ASP C CA 1
ATOM 5854 C C . ASP C 1 254 ? 17.784 0.626 106.182 1.00 48.41 254 ASP C C 1
ATOM 5855 O O . ASP C 1 254 ? 17.848 -0.428 105.540 1.00 53.54 254 ASP C O 1
ATOM 5860 N N . GLN C 1 255 ? 18.566 1.667 105.928 1.00 46.50 255 GLN C N 1
ATOM 5861 C CA . GLN C 1 255 ? 19.606 1.612 104.911 1.00 46.86 255 GLN C CA 1
ATOM 5862 C C . GLN C 1 255 ? 20.802 2.461 105.333 1.00 53.06 255 GLN C C 1
ATOM 5863 O O . GLN C 1 255 ? 20.765 3.690 105.228 1.00 57.85 255 GLN C O 1
ATOM 5869 N N . THR C 1 256 ? 21.859 1.806 105.815 1.00 54.78 256 THR C N 1
ATOM 5870 C CA . THR C 1 256 ? 23.060 2.509 106.261 1.00 44.91 256 THR C CA 1
ATOM 5871 C C . THR C 1 256 ? 24.276 2.033 105.481 1.00 44.68 256 THR C C 1
ATOM 5872 O O . THR C 1 256 ? 24.642 0.863 105.544 1.00 46.06 256 THR C O 1
ATOM 5876 N N . PRO C 1 257 ? 24.903 2.934 104.711 1.00 43.10 257 PRO C N 1
ATOM 5877 C CA . PRO C 1 257 ? 26.082 2.518 103.953 1.00 43.09 257 PRO C CA 1
ATOM 5878 C C . PRO C 1 257 ? 27.203 2.146 104.912 1.00 40.51 257 PRO C C 1
ATOM 5879 O O . PRO C 1 257 ? 27.324 2.720 105.991 1.00 34.30 257 PRO C O 1
ATOM 5883 N N . ASN C 1 258 ? 28.013 1.179 104.509 1.00 37.97 258 ASN C N 1
ATOM 5884 C CA . ASN C 1 258 ? 29.087 0.691 105.349 1.00 44.52 258 ASN C CA 1
ATOM 5885 C C . ASN C 1 258 ? 30.474 1.164 104.938 1.00 47.24 258 ASN C C 1
ATOM 5886 O O . ASN C 1 258 ? 30.750 1.372 103.762 1.00 48.19 258 ASN C O 1
ATOM 5891 N N . PHE C 1 259 ? 31.344 1.304 105.932 1.00 51.42 259 PHE C N 1
ATOM 5892 C CA . PHE C 1 259 ? 32.717 1.735 105.737 1.00 49.23 259 PHE C CA 1
ATOM 5893 C C . PHE C 1 259 ? 33.625 0.568 106.163 1.00 49.06 259 PHE C C 1
ATOM 5894 O O . PHE C 1 259 ? 33.894 0.372 107.352 1.00 55.13 259 PHE C O 1
ATOM 5902 N N . PHE C 1 260 ? 34.085 -0.202 105.181 1.00 46.46 260 PHE C N 1
ATOM 5903 C CA . PHE C 1 260 ? 34.931 -1.375 105.415 1.00 51.77 260 PHE C CA 1
ATOM 5904 C C . PHE C 1 260 ? 36.339 -1.208 104.834 1.00 53.33 260 PHE C C 1
ATOM 5905 O O . PHE C 1 260 ? 36.488 -0.806 103.682 1.00 61.69 260 PHE C O 1
ATOM 5913 N N . THR C 1 261 ? 37.366 -1.513 105.624 1.00 51.57 261 THR C N 1
ATOM 5914 C CA . THR C 1 261 ? 38.752 -1.402 105.155 1.00 50.80 261 THR C CA 1
ATOM 5915 C C . THR C 1 261 ? 39.411 -2.781 105.175 1.00 47.62 261 THR C C 1
ATOM 5916 O O . THR C 1 261 ? 39.197 -3.559 106.097 1.00 56.92 261 THR C O 1
ATOM 5920 N N . ALA C 1 262 ? 40.202 -3.085 104.157 1.00 44.62 262 ALA C N 1
ATOM 5921 C CA . ALA C 1 262 ? 40.873 -4.379 104.086 1.00 48.01 262 ALA C CA 1
ATOM 5922 C C . ALA C 1 262 ? 42.283 -4.214 103.526 1.00 48.04 262 ALA C C 1
ATOM 5923 O O . ALA C 1 262 ? 42.666 -3.116 103.121 1.00 42.23 262 ALA C O 1
ATOM 5925 N N . GLY C 1 263 ? 43.051 -5.305 103.502 1.00 49.83 263 GLY C N 1
ATOM 5926 C CA . GLY C 1 263 ? 44.415 -5.244 103.000 1.00 50.06 263 GLY C CA 1
ATOM 5927 C C . GLY C 1 263 ? 45.374 -4.489 103.916 1.00 54.15 263 GLY C C 1
ATOM 5928 O O . GLY C 1 263 ? 45.123 -4.354 105.116 1.00 51.61 263 GLY C O 1
ATOM 5929 N N . THR C 1 264 ? 46.467 -3.979 103.354 1.00 53.92 264 THR C N 1
ATOM 5930 C CA . THR C 1 264 ? 47.460 -3.259 104.143 1.00 48.56 264 THR C CA 1
ATOM 5931 C C . THR C 1 264 ? 46.939 -1.895 104.590 1.00 52.07 264 THR C C 1
ATOM 5932 O O . THR C 1 264 ? 46.668 -1.023 103.770 1.00 53.59 264 THR C O 1
ATOM 5936 N N . PRO C 1 265 ? 46.806 -1.690 105.910 1.00 52.19 265 PRO C N 1
ATOM 5937 C CA . PRO C 1 265 ? 46.310 -0.418 106.434 1.00 55.84 265 PRO C CA 1
ATOM 5938 C C . PRO C 1 265 ? 47.057 0.788 105.894 1.00 56.39 265 PRO C C 1
ATOM 5939 O O . PRO C 1 265 ? 48.265 0.733 105.695 1.00 56.38 265 PRO C O 1
ATOM 5943 N N . ASP C 1 266 ? 46.323 1.869 105.646 1.00 56.53 266 ASP C N 1
ATOM 5944 C CA . ASP C 1 266 ? 46.904 3.099 105.121 1.00 52.68 266 ASP C CA 1
ATOM 5945 C C . ASP C 1 266 ? 46.139 4.276 105.709 1.00 51.51 266 ASP C C 1
ATOM 5946 O O . ASP C 1 266 ? 45.215 4.804 105.092 1.00 50.85 266 ASP C O 1
ATOM 5951 N N . PRO C 1 267 ? 46.518 4.704 106.918 1.00 56.11 267 PRO C N 1
ATOM 5952 C CA . PRO C 1 267 ? 45.838 5.827 107.569 1.00 60.40 267 PRO C CA 1
ATOM 5953 C C . PRO C 1 267 ? 45.884 7.111 106.761 1.00 61.27 267 PRO C C 1
ATOM 5954 O O . PRO C 1 267 ? 44.977 7.946 106.858 1.00 63.58 267 PRO C O 1
ATOM 5958 N N . ALA C 1 268 ? 46.931 7.271 105.958 1.00 56.69 268 ALA C N 1
ATOM 5959 C CA . ALA C 1 268 ? 47.052 8.479 105.138 1.00 65.40 268 ALA C CA 1
ATOM 5960 C C . ALA C 1 268 ? 45.951 8.511 104.077 1.00 62.75 268 ALA C C 1
ATOM 5961 O O . ALA C 1 268 ? 45.410 9.571 103.748 1.00 63.42 268 ALA C O 1
ATOM 5963 N N . PHE C 1 269 ? 45.631 7.333 103.553 1.00 58.84 269 PHE C N 1
ATOM 5964 C CA . PHE C 1 269 ? 44.607 7.174 102.537 1.00 53.84 269 PHE C CA 1
ATOM 5965 C C . PHE C 1 269 ? 43.221 7.491 103.091 1.00 52.56 269 PHE C C 1
ATOM 5966 O O . PHE C 1 269 ? 42.464 8.249 102.485 1.00 55.00 269 PHE C O 1
ATOM 5974 N N . LEU C 1 270 ? 42.893 6.926 104.247 1.00 53.60 270 LEU C N 1
ATOM 5975 C CA . LEU C 1 270 ? 41.589 7.169 104.852 1.00 55.17 270 LEU C CA 1
ATOM 5976 C C . LEU C 1 270 ? 41.472 8.604 105.342 1.00 57.49 270 LEU C C 1
ATOM 5977 O O . LEU C 1 270 ? 40.379 9.082 105.652 1.00 57.21 270 LEU C O 1
ATOM 5982 N N . LYS C 1 271 ? 42.608 9.295 105.389 1.00 56.57 271 LYS C N 1
ATOM 5983 C CA . LYS C 1 271 ? 42.640 10.684 105.835 1.00 54.72 271 LYS C CA 1
ATOM 5984 C C . LYS C 1 271 ? 42.517 11.677 104.680 1.00 50.73 271 LYS C C 1
ATOM 5985 O O . LYS C 1 271 ? 42.281 12.862 104.905 1.00 38.38 271 LYS C O 1
ATOM 5991 N N . GLN C 1 272 ? 42.678 11.190 103.450 1.00 52.54 272 GLN C N 1
ATOM 5992 C CA . GLN C 1 272 ? 42.593 12.050 102.268 1.00 53.15 272 GLN C CA 1
ATOM 5993 C C . GLN C 1 272 ? 41.166 12.486 101.997 1.00 49.57 272 GLN C C 1
ATOM 5994 O O . GLN C 1 272 ? 40.229 12.063 102.673 1.00 55.45 272 GLN C O 1
ATOM 6000 N N . ARG C 1 273 ? 41.010 13.338 100.993 1.00 59.11 273 ARG C N 1
ATOM 6001 C CA . ARG C 1 273 ? 39.698 13.824 100.591 1.00 58.34 273 ARG C CA 1
ATOM 6002 C C . ARG C 1 273 ? 39.052 12.703 99.763 1.00 57.46 273 ARG C C 1
ATOM 6003 O O . ARG C 1 273 ? 39.705 12.096 98.918 1.00 47.61 273 ARG C O 1
ATOM 6011 N N . PRO C 1 274 ? 37.757 12.430 99.989 1.00 58.47 274 PRO C N 1
ATOM 6012 C CA . PRO C 1 274 ? 37.021 11.379 99.286 1.00 59.71 274 PRO C CA 1
ATOM 6013 C C . PRO C 1 274 ? 37.405 10.955 97.872 1.00 59.95 274 PRO C C 1
ATOM 6014 O O . PRO C 1 274 ? 37.170 9.805 97.507 1.00 77.44 274 PRO C O 1
ATOM 6018 N N . PHE C 1 275 ? 37.981 11.818 97.051 1.00 47.82 275 PHE C N 1
ATOM 6019 C CA . PHE C 1 275 ? 38.326 11.326 95.713 1.00 54.53 275 PHE C CA 1
ATOM 6020 C C . PHE C 1 275 ? 39.708 11.745 95.241 1.00 57.48 275 PHE C C 1
ATOM 6021 O O . PHE C 1 275 ? 39.949 11.871 94.042 1.00 63.79 275 PHE C O 1
ATOM 6029 N N . THR C 1 276 ? 40.616 11.922 96.203 1.00 65.67 276 THR C N 1
ATOM 6030 C CA . THR C 1 276 ? 42.002 12.346 95.964 1.00 56.05 276 THR C CA 1
ATOM 6031 C C . THR C 1 276 ? 42.851 11.361 95.169 1.00 52.44 276 THR C C 1
ATOM 6032 O O . THR C 1 276 ? 42.778 10.155 95.369 1.00 45.41 276 THR C O 1
ATOM 6036 N N . VAL C 1 277 ? 43.666 11.890 94.265 1.00 56.34 277 VAL C N 1
ATOM 6037 C CA . VAL C 1 277 ? 44.539 11.057 93.449 1.00 51.74 277 VAL C CA 1
ATOM 6038 C C . VAL C 1 277 ? 45.990 11.379 93.801 1.00 53.52 277 VAL C C 1
ATOM 6039 O O . VAL C 1 277 ? 46.826 10.479 93.898 1.00 50.84 277 VAL C O 1
ATOM 6043 N N . LEU C 1 278 ? 46.272 12.667 93.998 1.00 45.31 278 LEU C N 1
ATOM 6044 C CA . LEU C 1 278 ? 47.607 13.131 94.351 1.00 51.08 278 LEU C CA 1
ATOM 6045 C C . LEU C 1 278 ? 47.653 13.636 95.794 1.00 59.40 278 LEU C C 1
ATOM 6046 O O . LEU C 1 278 ? 46.758 14.363 96.247 1.00 57.04 278 LEU C O 1
ATOM 6051 N N . GLU C 1 279 ? 48.697 13.227 96.517 1.00 66.51 279 GLU C N 1
ATOM 6052 C CA . GLU C 1 279 ? 48.878 13.635 97.909 1.00 73.74 279 GLU C CA 1
ATOM 6053 C C . GLU C 1 279 ? 49.267 15.113 97.985 1.00 74.70 279 GLU C C 1
ATOM 6054 O O . GLU C 1 279 ? 50.266 15.505 97.329 1.00 79.31 279 GLU C O 1
#

Organism: Geobacter sulfurreducens (strain ATCC 51573 / DSM 12127 / PCA) (NCBI:txid243231)